Protein AF-A0AB35NG48-F1 (afdb_monomer)

pLDDT: mean 78.67, std 17.59, range [26.95, 98.5]

Secondary structure (DSSP, 8-state):
--HHHHTTS-SSHHHHHHHHHHHHHHHHHHHHHHHHHHHHH-GGGHHHHTSPPSSEEEEE-TTS-EEEEETTTTEESS-S-HHHHHHHHHHHHHHT----STT-EEEEE--TT-TTHHHHHHHH--SEEEEEES-HHHHHHHTTTS-HHHHHHHHHHHT-EEEEEEGGGTT-HHHHHHHHHHH-TT---EEEEESS--HHHHHHHHHHHHHS----------SSS-S------S-------HHHHHHHHHHHHHHHHH-HHHHHHHTT---SSEEEEEETTEEEEEETTS-EE-SSS-GGG------EEGGG-HHHHSPPPPGGGTTSHHHHHHHHHHHHHTTTTTS-----S--SEEEEE-SS-HHHHHHHHHT-SEEEEE---HHHHHHHHHH--GGG--SEEEEESSHHHHHHHHHHHHHHTS---SSEEEE-SS--HHHHHHHHHHHHHHHIIIIIS--HHHHHHHHHHHHHHTTTSEEEBS---SS---EEEE---TTHHHHHHHHHHTGGGSEEEEETTHHHHHHHTT---SEEE----STTHHHHHTTS-HHHHHTSEEEEETT--HHHHTTSSEEEEEEES--HHHHHHHHTBSS-PBPEESS--SSHHHHHHHHHHHTT-SEEEEES--SSBSSTT-SS-TTSTTB-TTS-BSS-THHHH---EEEEBTTSSEEEE-HHHHHHHHHHHHHHHT-TTSEEEE--SSB--TT-EE--GGG----S--HHHHHHHHHTTEEE--BSS-HHHHHHHHHHHHHHHHHHHHHHHHHTTTS-HHHHHHHHHHHHHTTTT-TT--HHHHHHHHHHHHHHHHHHHHHTT--HHHHHHHHHHHHHHHHHHHHHHH-

Sequence (855 aa):
MFESINYHVDLDTECQAEAEAAAAVAIVQRSTKNIRAITRQIPSLAEIIKQKPQRYEIVVNGNKTLNLCLKTAGAMLYGQNPEAEAASAVARFLDSKLLPHSNLVLVIIGIGLGYHLLPLLQKTLPRFVIFYEPEPDILVLSLQSAPWFELLTFCQAQGIQLFVQLGTSAKSVKADLDELKQAYPDAGPVYYFEHLHYPHLASELYQQEHSDNSKNCALTPQFLASAISQVNPRTISLSLSHNEQECFRKNLAWLAKNQSSLYQKLHSYQWQNWQLVIWQQHYAMQDKCEKVFSVSANKAHRGTIKQSSLTQDPVVFDFSLPEKLLNTAFATLFKNVKQLQLTIQTASEQNAHFVTERILLGSADYEACGKALENSEYLLVLEPDTDFLYASLFTVAWYQFKGDLYFCQQTAEVEQRITAQYQSGQLQLTDIFIDQPYYEKTLFSAYHLLLEIVQSCNGKSHYFEKQFASLNHYYQNISNATYLTNKQVSEQAPIFIVGNGPSLDLHIDYVVKHRKNLILISCGTALITLHRNGLTPDYHMELERGADTLFYLNKLPASYLKHLTLIGPADIHPAILAVFQKNLLVSVENTDVHQEFTSNFTNFSLLQLNYSYYTVTNFAVDLFLSIGVQKLYLIGVDFGFKNQNSHHARDSVYFQQDGSQLYDYEQTHGSAYVINANFGGECLTISSFDMARKLMGERIALSPAQQVFNCNDGAAITSSIPLRIPNITCTLSTTNAFKQDFLTLFVEANLTIKFEELTQQFKEKGQYCVKQLLSCLDENINAAPIYIASLQRQILNSTIASKLDHSYTLFDGSLRYFEMVSSRFYRCQAETQTNLALCQFWRTYLQHCLFRLSL

Mean predicted aligned error: 17.39 Å

Foldseek 3Di:
DAVQQCQFAAVPPVVRVVLCVVLVVLLVVQLVLLLVQCCVPPVVCNVLLPDAQDQWDWGQTHVSAIWIAGPVRRHTQDDNDRLVVLVVLLVVLPVQAPQDDQQEEEEEEACALNNNPQVNCVVNVHQEYEYAEQRSSRVSNNSRRHNNNVSVVVCVVSNRYYHYQYHPSNQAPVVVVVVVCVVPVPRDYYEYRYPEDDPNVVVNVVVVPVVDPDPRYDPPDDDDDDLFPPDPDDDFDDPQDPQLVVLLVLVLVLCVVAPVVVSVVQVPDDADAWAWTQDPNAIWIAGPVRTIRDLPPPPVNVPPDDLDWLLNPCCLLVPDAPPVCCPDLLNVLSVLLVVLVVVLVPFDQPDQQAFAAEEEEFQQHQVVVQSCLRRYQYYEYEAQDPNSVSSSSSRHNPSPRPHHYYYHNALVVVLVVCVVCLVVVVDLLLTYTYHYSTDDPRSVVSVVVVSVSSSVQQQSQQAQVNLVLLLVLLLVLQQPAWAFFLAAFPFAAEEEEEEFAQQLVVCLVVCVVCVVLGQYEYFQQVCQVQVVVVHQHAAYEYEDQDPCSVVVVVVDDLVRQQVHEYEYASSHHVVVVVSYVHYYHAHEDPDLSQVLQQVQFDPGGGDYFDLCDLTNSSVVLRVNVSNPHAEYEYHNLALFDADPPRGGHQRTPQADPVGDGVDPCPVPFHDWDWAAWQVGDITTHTPSSVVSLASSQVSLVVRLNHAYEYQGRHHHRHSHHHDHSVPDDRPRHPVVVRVVSNCVSIGRGDGNDDSVVLLVLALVLLLVLLVVLLVLCVVQLQPQQLVSLVVSVVSLVVQVPPSSHCNVSNHVSVSSNSNSSSVVCVSSVPDSVSRNVSSVSVSVSSVVSSVVSVD

Radius of gyration: 31.54 Å; Cα contacts (8 Å, |Δi|>4): 1431; chains: 1; bounding box: 67×64×89 Å

Solvent-accessible surface area (backbone atoms only — not comparable to full-atom values): 46190 Å² total; per-residue (Å²): 136,52,76,60,40,57,81,35,25,42,86,48,64,69,62,33,50,51,43,44,56,58,46,48,58,55,25,52,55,42,26,55,50,17,50,54,42,42,39,71,77,43,54,90,47,43,71,62,58,71,48,78,57,79,55,44,41,84,40,59,28,56,72,67,39,73,40,41,25,31,66,89,67,24,42,61,74,46,75,80,50,45,58,60,53,29,48,53,52,45,51,52,55,56,72,74,44,87,84,75,68,74,42,20,29,37,36,36,29,35,58,55,57,32,66,37,56,51,64,45,42,72,73,62,46,40,32,34,37,38,39,36,28,57,51,60,36,42,60,49,53,14,31,44,63,21,64,53,39,60,37,53,51,49,26,61,75,68,62,33,45,81,42,82,28,49,38,83,65,44,69,54,71,64,64,52,49,52,52,48,40,70,76,36,76,79,61,42,62,71,35,60,44,70,63,42,52,48,72,77,59,49,58,55,52,54,57,51,54,75,73,43,95,65,93,57,75,62,79,70,91,76,58,67,77,62,79,38,62,84,55,89,67,80,83,76,70,71,75,80,51,74,64,32,52,49,32,28,53,47,30,50,54,44,27,54,76,77,38,52,70,60,28,69,58,54,78,78,56,71,75,80,61,37,39,74,36,56,50,96,92,29,72,26,34,29,35,89,85,59,43,38,38,36,72,73,78,41,77,88,55,76,69,57,66,64,82,40,41,47,71,70,32,57,73,58,65,60,58,78,72,61,80,88,48,64,84,40,66,66,40,48,43,51,54,53,49,55,59,57,46,66,75,50,72,85,48,78,64,70,71,84,75,74,36,55,33,34,36,31,32,48,46,72,38,49,67,60,51,52,50,51,54,75,36,33,45,27,39,38,35,40,32,71,49,64,45,42,47,58,46,28,32,39,68,35,70,64,58,71,51,88,45,52,76,47,83,28,56,47,62,68,56,48,52,52,46,54,50,54,33,38,74,70,65,79,41,84,83,56,53,35,33,49,38,44,74,58,93,44,74,69,51,54,53,41,50,55,52,50,51,51,53,52,36,52,69,45,20,74,73,35,23,38,70,57,39,47,50,38,51,50,23,26,65,65,36,51,80,78,35,26,34,38,34,68,55,65,52,86,52,62,48,50,34,36,43,28,32,48,17,39,43,26,67,76,42,48,64,60,48,65,75,43,48,89,39,38,43,38,33,25,20,53,74,18,45,58,48,36,46,76,67,76,45,78,52,65,32,38,32,44,62,75,43,56,71,68,61,47,67,63,56,68,73,46,60,65,74,59,41,42,72,30,33,37,37,31,40,43,39,31,34,61,75,61,54,68,54,31,68,38,57,39,26,32,49,64,50,95,41,76,66,49,58,45,50,46,68,33,38,77,84,59,56,61,34,74,38,86,50,46,61,91,39,40,59,28,30,50,53,40,52,44,52,71,26,57,50,50,46,38,36,37,36,7,61,16,56,28,27,92,51,100,85,47,80,48,30,96,70,44,96,53,42,50,102,82,72,51,68,81,67,78,65,68,84,79,53,58,80,66,47,83,44,54,18,35,86,62,66,69,23,33,27,32,60,67,35,45,52,36,39,50,47,42,16,53,54,42,56,76,39,77,90,40,46,43,29,40,45,24,79,12,35,49,45,57,75,46,39,68,41,59,70,90,70,62,82,75,62,96,42,50,38,68,58,20,54,57,44,52,54,67,38,40,40,71,65,54,59,71,60,55,68,70,57,54,53,48,50,45,32,52,49,41,39,51,50,46,49,50,46,49,50,53,41,64,80,41,58,86,50,59,52,38,59,45,38,52,54,44,45,55,57,40,58,66,32,63,82,38,75,80,43,61,44,33,67,28,40,48,16,46,50,40,36,51,33,32,55,22,48,47,39,60,38,36,59,52,51,69,67,58,46,41,50,52,50,49,46,51,48,54,40,48,51,50,51,43,53,60,52,71,106

Structure (mmCIF, N/CA/C/O backbone):
data_AF-A0AB35NG48-F1
#
_entry.id   AF-A0AB35NG48-F1
#
loop_
_atom_site.group_PDB
_atom_site.id
_atom_site.type_symbol
_atom_site.label_atom_id
_atom_site.label_alt_id
_atom_site.label_comp_id
_atom_site.label_asym_id
_atom_site.label_entity_id
_atom_site.label_seq_id
_atom_site.pdbx_PDB_ins_code
_atom_site.Cartn_x
_atom_site.Cartn_y
_atom_site.Cartn_z
_atom_site.occupancy
_atom_site.B_iso_or_equiv
_atom_site.auth_seq_id
_atom_site.auth_comp_id
_atom_site.auth_asym_id
_atom_site.auth_atom_id
_atom_site.pdbx_PDB_model_num
ATOM 1 N N . MET A 1 1 ? 6.656 9.386 -18.856 1.00 34.03 1 MET A N 1
ATOM 2 C CA . MET A 1 1 ? 6.450 8.956 -20.295 1.00 34.03 1 MET A CA 1
ATOM 3 C C . MET A 1 1 ? 7.435 7.836 -20.658 1.00 34.03 1 MET A C 1
ATOM 5 O O . MET A 1 1 ? 8.620 7.894 -20.326 1.00 34.03 1 MET A O 1
ATOM 9 N N . PHE A 1 2 ? 7.109 6.580 -20.531 1.00 33.72 2 PHE A N 1
ATOM 10 C CA . PHE A 1 2 ? 7.674 5.232 -20.719 1.00 33.72 2 PHE A CA 1
ATOM 11 C C . PHE A 1 2 ? 8.684 5.204 -21.872 1.00 33.72 2 PHE A C 1
ATOM 13 O O . PHE A 1 2 ? 8.491 5.845 -22.907 1.00 33.72 2 PHE A O 1
ATOM 20 N N . GLU A 1 3 ? 10.046 5.027 -21.793 1.00 34.34 3 GLU A N 1
ATOM 21 C CA . GLU A 1 3 ? 11.240 4.977 -22.667 1.00 34.34 3 GLU A CA 1
ATOM 22 C C . GLU A 1 3 ? 11.044 4.000 -23.828 1.00 34.34 3 GLU A C 1
ATOM 24 O O . GLU A 1 3 ? 11.586 4.219 -24.913 1.00 34.34 3 GLU A O 1
ATOM 29 N N . SER A 1 4 ? 10.104 3.012 -23.892 1.00 36.25 4 SER A N 1
ATOM 30 C CA . SER A 1 4 ? 9.772 2.121 -25.029 1.00 36.25 4 SER A CA 1
ATOM 31 C C . SER A 1 4 ? 8.945 2.856 -26.092 1.00 36.25 4 SER A C 1
ATOM 33 O O . SER A 1 4 ? 9.070 2.555 -27.281 1.00 36.25 4 SER A O 1
ATOM 35 N N . ILE A 1 5 ? 8.256 3.905 -25.647 1.00 38.41 5 ILE A N 1
ATOM 36 C CA . ILE A 1 5 ? 7.453 4.701 -26.597 1.00 38.41 5 ILE A CA 1
ATOM 37 C C . ILE A 1 5 ? 8.367 5.655 -27.373 1.00 38.41 5 ILE A C 1
ATOM 39 O O . ILE A 1 5 ? 8.080 5.982 -28.527 1.00 38.41 5 ILE A O 1
ATOM 43 N N . ASN A 1 6 ? 9.588 6.000 -26.776 1.00 41.25 6 ASN A N 1
ATOM 44 C CA . ASN A 1 6 ? 10.527 6.982 -27.380 1.00 41.25 6 ASN A CA 1
ATOM 45 C C . ASN A 1 6 ? 11.225 6.399 -28.613 1.00 41.25 6 ASN A C 1
ATOM 47 O O . ASN A 1 6 ? 11.671 7.156 -29.476 1.00 41.25 6 ASN A O 1
ATOM 51 N N . TYR A 1 7 ? 11.191 5.038 -28.742 1.00 45.81 7 TYR A N 1
ATOM 52 C CA . TYR A 1 7 ? 11.782 4.404 -29.947 1.00 45.81 7 TYR A CA 1
ATOM 53 C C . TYR A 1 7 ? 10.730 4.239 -31.044 1.00 45.81 7 TYR A C 1
ATOM 55 O O . TYR A 1 7 ? 11.071 3.879 -32.174 1.00 45.81 7 TYR A O 1
ATOM 63 N N . HIS A 1 8 ? 9.534 4.623 -30.584 1.00 53.78 8 HIS A N 1
ATOM 64 C CA . HIS A 1 8 ? 8.448 4.397 -31.570 1.00 53.78 8 HIS A CA 1
ATOM 65 C C . HIS A 1 8 ? 7.807 5.728 -31.964 1.00 53.78 8 HIS A C 1
ATOM 67 O O . HIS A 1 8 ? 7.114 5.797 -32.982 1.00 53.78 8 HIS A O 1
ATOM 73 N N . VAL A 1 9 ? 8.267 6.815 -31.213 1.00 55.12 9 VAL A N 1
ATOM 74 C CA . VAL A 1 9 ? 7.672 8.137 -31.516 1.00 55.12 9 VAL A CA 1
ATOM 75 C C . VAL A 1 9 ? 8.799 9.049 -32.021 1.00 55.12 9 VAL A C 1
ATOM 77 O O . VAL A 1 9 ? 9.984 8.744 -31.866 1.00 55.12 9 VAL A O 1
ATOM 80 N N . ASP A 1 10 ? 8.474 10.022 -32.795 1.00 61.34 10 ASP A N 1
ATOM 81 C CA . ASP A 1 10 ? 9.476 10.927 -33.393 1.00 61.34 10 ASP A CA 1
ATOM 82 C C . ASP A 1 10 ? 10.226 11.704 -32.295 1.00 61.34 10 ASP A C 1
ATOM 84 O O . ASP A 1 10 ? 9.626 12.198 -31.338 1.00 61.34 10 ASP A O 1
ATOM 88 N N . LEU A 1 11 ? 11.589 11.603 -32.452 1.00 59.25 11 LEU A N 1
ATOM 89 C CA . LEU A 1 11 ? 12.441 12.192 -31.387 1.00 59.25 11 LEU A CA 1
ATOM 90 C C . LEU A 1 11 ? 12.395 13.718 -31.444 1.00 59.25 11 LEU A C 1
ATOM 92 O O . LEU A 1 11 ? 12.667 14.378 -30.439 1.00 59.25 11 LEU A O 1
ATOM 96 N N . ASP A 1 12 ? 11.899 14.213 -32.663 1.00 66.00 12 ASP A N 1
ATOM 97 C CA . ASP A 1 12 ? 11.606 15.657 -32.781 1.00 66.00 12 ASP A CA 1
ATOM 98 C C . ASP A 1 12 ? 10.183 15.979 -32.297 1.00 66.00 12 ASP A C 1
ATOM 100 O O . ASP A 1 12 ? 9.191 15.591 -32.918 1.00 66.00 12 ASP A O 1
ATOM 104 N N . THR A 1 13 ? 10.070 16.688 -31.173 1.00 62.53 13 THR A N 1
ATOM 105 C CA . THR A 1 13 ? 8.793 16.914 -30.450 1.00 62.53 13 THR A CA 1
ATOM 106 C C . THR A 1 13 ? 7.836 17.752 -31.309 1.00 62.53 13 THR A C 1
ATOM 108 O O . THR A 1 13 ? 6.624 17.529 -31.271 1.00 62.53 13 THR A O 1
ATOM 111 N N . GLU A 1 14 ? 8.385 18.637 -32.165 1.00 60.91 14 GLU A N 1
ATOM 112 C CA . GLU A 1 14 ? 7.507 19.428 -33.059 1.00 60.91 14 GLU A CA 1
ATOM 113 C C . GLU A 1 14 ? 6.965 18.570 -34.209 1.00 60.91 14 GLU A C 1
ATOM 115 O O . GLU A 1 14 ? 5.786 18.680 -34.551 1.00 60.91 14 GLU A O 1
ATOM 120 N N . CYS A 1 15 ? 7.809 17.745 -34.686 1.00 62.19 15 CYS A N 1
ATOM 121 C CA . CYS A 1 15 ? 7.383 16.818 -35.757 1.00 62.19 15 CYS A CA 1
ATOM 122 C C . CYS A 1 15 ? 6.410 15.764 -35.217 1.00 62.19 15 CYS A C 1
ATOM 124 O O . CYS A 1 15 ? 5.447 15.415 -35.901 1.00 62.19 15 CYS A O 1
ATOM 126 N N . GLN A 1 16 ? 6.582 15.375 -33.977 1.00 71.38 16 GLN A N 1
ATOM 127 C CA . GLN A 1 16 ? 5.674 14.381 -33.364 1.00 71.38 16 GLN A CA 1
ATOM 128 C C . GLN A 1 16 ? 4.328 15.033 -33.020 1.00 71.38 16 GLN A C 1
ATOM 130 O O . GLN A 1 16 ? 3.280 14.420 -33.231 1.00 71.38 16 GLN A O 1
ATOM 135 N N . ALA A 1 17 ? 4.379 16.213 -32.533 1.00 65.75 17 ALA A N 1
ATOM 136 C CA . ALA A 1 17 ? 3.122 16.933 -32.254 1.00 65.75 17 ALA A CA 1
ATOM 137 C C . ALA A 1 17 ? 2.326 17.184 -33.543 1.00 65.75 17 ALA A C 1
ATOM 139 O O . ALA A 1 17 ? 1.098 17.066 -33.537 1.00 65.75 17 ALA A O 1
ATOM 140 N N . GLU A 1 18 ? 3.039 17.487 -34.655 1.00 69.62 18 GLU A N 1
ATOM 141 C CA . GLU A 1 18 ? 2.347 17.676 -35.956 1.00 69.62 18 GLU A CA 1
ATOM 142 C C . GLU A 1 18 ? 1.750 16.356 -36.462 1.00 69.62 18 GLU A C 1
ATOM 144 O O . GLU A 1 18 ? 0.632 16.352 -36.982 1.00 69.62 18 GLU A O 1
ATOM 149 N N . ALA A 1 19 ? 2.463 15.321 -36.284 1.00 69.75 19 ALA A N 1
ATOM 150 C CA . ALA A 1 19 ? 1.959 13.987 -36.688 1.00 69.75 19 ALA A CA 1
ATOM 151 C C . ALA A 1 19 ? 0.761 13.568 -35.826 1.00 69.75 19 ALA A C 1
ATOM 153 O O . ALA A 1 19 ? -0.210 13.018 -36.353 1.00 69.75 19 ALA A O 1
ATOM 154 N N . GLU A 1 20 ? 0.792 13.880 -34.554 1.00 75.94 20 GLU A N 1
ATOM 155 C CA . GLU A 1 20 ? -0.345 13.518 -33.672 1.00 75.94 20 GLU A CA 1
ATOM 156 C C . GLU A 1 20 ? -1.564 14.387 -33.992 1.00 75.94 20 GLU A C 1
ATOM 158 O O . GLU A 1 20 ? -2.692 13.890 -33.967 1.00 75.94 20 GLU A O 1
ATOM 163 N N . ALA A 1 21 ? -1.231 15.672 -34.293 1.00 67.81 21 ALA A N 1
ATOM 164 C CA . ALA A 1 21 ? -2.353 16.567 -34.648 1.00 67.81 21 ALA A CA 1
ATOM 165 C C . ALA A 1 21 ? -3.007 16.130 -35.967 1.00 67.81 21 ALA A C 1
ATOM 167 O O . ALA A 1 21 ? -4.235 16.149 -36.076 1.00 67.81 21 ALA A O 1
ATOM 168 N N . ALA A 1 22 ? -2.172 15.694 -36.874 1.00 72.38 22 ALA A N 1
ATOM 169 C CA . ALA A 1 22 ? -2.724 15.219 -38.165 1.00 72.38 22 ALA A CA 1
ATOM 170 C C . ALA A 1 22 ? -3.496 13.908 -37.988 1.00 72.38 22 ALA A C 1
ATOM 172 O O . ALA A 1 22 ? -4.557 13.737 -38.593 1.00 72.38 22 ALA A O 1
ATOM 173 N N . ALA A 1 23 ? -3.052 13.037 -37.152 1.00 74.44 23 ALA A N 1
ATOM 174 C CA . ALA A 1 23 ? -3.715 11.731 -36.925 1.00 74.44 23 ALA A CA 1
ATOM 175 C C . ALA A 1 23 ? -4.996 11.908 -36.100 1.00 74.44 23 ALA A C 1
ATOM 177 O O . ALA A 1 23 ? -5.956 11.158 -36.288 1.00 74.44 23 ALA A O 1
ATOM 178 N N . ALA A 1 24 ? -5.058 12.922 -35.229 1.00 66.31 24 ALA A N 1
ATOM 179 C CA . ALA A 1 24 ? -6.213 13.126 -34.322 1.00 66.31 24 ALA A CA 1
ATOM 180 C C . ALA A 1 24 ? -7.484 13.417 -35.133 1.00 66.31 24 ALA A C 1
ATOM 182 O O . ALA A 1 24 ? -8.560 12.926 -34.782 1.00 66.31 24 ALA A O 1
ATOM 183 N N . VAL A 1 25 ? -7.286 14.187 -36.258 1.00 67.50 25 VAL A N 1
ATOM 184 C CA . VAL A 1 25 ? -8.478 14.517 -37.075 1.00 67.50 25 VAL A CA 1
ATOM 185 C C . VAL A 1 25 ? -9.011 13.248 -37.753 1.00 67.50 25 VAL A C 1
ATOM 187 O O . VAL A 1 25 ? -10.219 13.004 -37.729 1.00 67.50 25 VAL A O 1
ATOM 190 N N . ALA A 1 26 ? -8.092 12.434 -38.256 1.00 72.81 26 ALA A N 1
ATOM 191 C CA . ALA A 1 26 ? -8.500 11.179 -38.927 1.00 72.81 26 ALA A CA 1
ATOM 192 C C . ALA A 1 26 ? -9.053 10.166 -37.917 1.00 72.81 26 ALA A C 1
ATOM 194 O O . ALA A 1 26 ? -10.006 9.449 -38.228 1.00 72.81 26 ALA A O 1
ATOM 195 N N . ILE A 1 27 ? -8.576 10.220 -36.717 1.00 79.38 27 ILE A N 1
ATOM 196 C CA . ILE A 1 27 ? -9.029 9.263 -35.680 1.00 79.38 27 ILE A CA 1
ATOM 197 C C . ILE A 1 27 ? -10.461 9.615 -35.262 1.00 79.38 27 ILE A C 1
ATOM 199 O O . ILE A 1 27 ? -11.302 8.721 -35.146 1.00 79.38 27 ILE A O 1
ATOM 203 N N . VAL A 1 28 ? -10.693 10.903 -35.110 1.00 72.19 28 VAL A N 1
ATOM 204 C CA . VAL A 1 28 ? -12.036 11.313 -34.643 1.00 72.19 28 VAL A CA 1
ATOM 205 C C . VAL A 1 28 ? -13.072 11.004 -35.732 1.00 72.19 28 VAL A C 1
ATOM 207 O O . VAL A 1 28 ? -14.148 10.487 -35.422 1.00 72.19 28 VAL A O 1
ATOM 210 N N . GLN A 1 29 ? -12.703 11.324 -36.972 1.00 70.06 29 GLN A N 1
ATOM 211 C CA . GLN A 1 29 ? -13.673 11.065 -38.066 1.00 70.06 29 GLN A CA 1
ATOM 212 C C . GLN A 1 29 ? -13.945 9.565 -38.219 1.00 70.06 29 GLN A C 1
ATOM 214 O O . GLN A 1 29 ? -15.105 9.164 -38.334 1.00 70.06 29 GLN A O 1
ATOM 219 N N . ARG A 1 30 ? -12.892 8.853 -38.182 1.00 81.81 30 ARG A N 1
ATOM 220 C CA . ARG A 1 30 ? -13.044 7.387 -38.354 1.00 81.81 30 ARG A CA 1
ATOM 221 C C . ARG A 1 30 ? -13.764 6.770 -37.147 1.00 81.81 30 ARG A C 1
ATOM 223 O O . ARG A 1 30 ? -14.651 5.932 -37.327 1.00 81.81 30 ARG A O 1
ATOM 230 N N . SER A 1 31 ? -13.405 7.170 -35.977 1.00 81.69 31 SER A N 1
ATOM 231 C CA . SER A 1 31 ? -14.032 6.590 -34.761 1.00 81.69 31 SER A CA 1
ATOM 232 C C . SER A 1 31 ? -15.535 6.883 -34.733 1.00 81.69 31 SER A C 1
ATOM 234 O O . SER A 1 31 ? -16.324 6.000 -34.391 1.00 81.69 31 SER A O 1
ATOM 236 N N . THR A 1 32 ? -15.867 8.088 -35.076 1.00 74.31 32 THR A N 1
ATOM 237 C CA . THR A 1 32 ? -17.297 8.455 -35.059 1.00 74.31 32 THR A CA 1
ATOM 238 C C . THR A 1 32 ? -18.094 7.612 -36.062 1.00 74.31 32 THR A C 1
ATOM 240 O O . THR A 1 32 ? -19.155 7.090 -35.715 1.00 74.31 32 THR A O 1
ATOM 243 N N . LYS A 1 33 ? -17.502 7.495 -37.203 1.00 78.88 33 LYS A N 1
ATOM 244 C CA . LYS A 1 33 ? -18.167 6.683 -38.247 1.00 78.88 33 LYS A CA 1
ATOM 245 C C . LYS A 1 33 ? -18.236 5.204 -37.841 1.00 78.88 33 LYS A C 1
ATOM 247 O O . LYS A 1 33 ? -19.277 4.568 -38.020 1.00 78.88 33 LYS A O 1
ATOM 252 N N . ASN A 1 34 ? -17.219 4.684 -37.255 1.00 88.75 34 ASN A N 1
ATOM 253 C CA . ASN A 1 34 ? -17.179 3.253 -36.865 1.00 88.75 34 ASN A CA 1
ATOM 254 C C . ASN A 1 34 ? -18.115 2.981 -35.684 1.00 88.75 34 ASN A C 1
ATOM 256 O O . ASN A 1 34 ? -18.786 1.948 -35.662 1.00 88.75 34 ASN A O 1
ATOM 260 N N . ILE A 1 35 ? -18.149 3.886 -34.793 1.00 81.88 35 ILE A N 1
ATOM 261 C CA . ILE A 1 35 ? -19.001 3.661 -33.600 1.00 81.88 35 ILE A CA 1
ATOM 262 C C . ILE A 1 35 ? -20.471 3.632 -34.035 1.00 81.88 35 ILE A C 1
ATOM 264 O O . ILE A 1 35 ? -21.228 2.774 -33.574 1.00 81.88 35 ILE A O 1
ATOM 268 N N . ARG A 1 36 ? -20.793 4.525 -34.936 1.00 77.38 36 ARG A N 1
ATOM 269 C CA . ARG A 1 36 ? -22.198 4.502 -35.420 1.00 77.38 36 ARG A CA 1
ATOM 270 C C . ARG A 1 36 ? -22.513 3.189 -36.140 1.00 77.38 36 ARG A C 1
ATOM 272 O O . ARG A 1 36 ? -23.585 2.619 -35.928 1.00 77.38 36 ARG A O 1
ATOM 279 N N . ALA A 1 37 ? -21.570 2.759 -36.923 1.00 78.75 37 ALA A N 1
ATOM 280 C CA . ALA A 1 37 ? -21.803 1.533 -37.723 1.00 78.75 37 ALA A CA 1
ATOM 281 C C . ALA A 1 37 ? -21.886 0.298 -36.816 1.00 78.75 37 ALA A C 1
ATOM 283 O O . ALA A 1 37 ? -22.776 -0.536 -36.998 1.00 78.75 37 ALA A O 1
ATOM 284 N N . ILE A 1 38 ? -21.040 0.216 -35.808 1.00 84.56 38 ILE A N 1
ATOM 285 C CA . ILE A 1 38 ? -21.020 -0.993 -34.951 1.00 84.56 38 ILE A CA 1
ATOM 286 C C . ILE A 1 38 ? -22.252 -0.980 -34.043 1.00 84.56 38 ILE A C 1
ATOM 288 O O . ILE A 1 38 ? -22.834 -2.036 -33.784 1.00 84.56 38 ILE A O 1
ATOM 292 N N . THR A 1 39 ? -22.629 0.227 -33.560 1.00 81.06 39 THR A N 1
ATOM 293 C CA . THR A 1 39 ? -23.819 0.312 -32.689 1.00 81.06 39 THR A CA 1
ATOM 294 C C . THR A 1 39 ? -25.091 -0.070 -33.453 1.00 81.06 39 THR A C 1
ATOM 296 O O . THR A 1 39 ? -25.988 -0.690 -32.877 1.00 81.06 39 THR A O 1
ATOM 299 N N . ARG A 1 40 ? -25.088 0.182 -34.693 1.00 77.50 40 ARG A N 1
ATOM 300 C CA . ARG A 1 40 ? -26.289 -0.157 -35.497 1.00 77.50 40 ARG A CA 1
ATOM 301 C C . ARG A 1 40 ? -26.286 -1.637 -35.882 1.00 77.50 40 ARG A C 1
ATOM 303 O O . ARG A 1 40 ? -27.328 -2.291 -35.797 1.00 77.50 40 ARG A O 1
ATOM 310 N N . GLN A 1 41 ? -25.112 -2.162 -36.213 1.00 78.12 41 GLN A N 1
ATOM 311 C CA . GLN A 1 41 ? -25.093 -3.499 -36.858 1.00 78.12 41 GLN A CA 1
ATOM 312 C C . GLN A 1 41 ? -24.750 -4.576 -35.826 1.00 78.12 41 GLN A C 1
ATOM 314 O O . GLN A 1 41 ? -25.102 -5.742 -36.019 1.00 78.12 41 GLN A O 1
ATOM 319 N N . ILE A 1 42 ? -24.120 -4.175 -34.600 1.00 83.50 42 ILE A N 1
ATOM 320 C CA . ILE A 1 42 ? -23.864 -5.148 -33.514 1.00 83.50 42 ILE A CA 1
ATOM 321 C C . ILE A 1 42 ? -24.192 -4.453 -32.185 1.00 83.50 42 ILE A C 1
ATOM 323 O O . ILE A 1 42 ? -23.298 -4.089 -31.418 1.00 83.50 42 ILE A O 1
ATOM 327 N N . PRO A 1 43 ? -25.460 -4.237 -31.871 1.00 78.56 43 PRO A N 1
ATOM 328 C CA . PRO A 1 43 ? -25.900 -3.418 -30.727 1.00 78.56 43 PRO A CA 1
ATOM 329 C C . PRO A 1 43 ? -25.414 -3.996 -29.392 1.00 78.56 43 PRO A C 1
ATOM 331 O O . PRO A 1 43 ? -25.252 -3.244 -28.427 1.00 78.56 43 PRO A O 1
ATOM 334 N N . SER A 1 44 ? -25.154 -5.306 -29.393 1.00 81.88 44 SER A N 1
ATOM 335 C CA . SER A 1 44 ? -24.703 -5.929 -28.127 1.00 81.88 44 SER A CA 1
ATOM 336 C C . SER A 1 44 ? -23.338 -5.381 -27.691 1.00 81.88 44 SER A C 1
ATOM 338 O O . SER A 1 44 ? -22.981 -5.490 -26.516 1.00 81.88 44 SER A O 1
ATOM 340 N N . LEU A 1 45 ? -22.679 -4.618 -28.572 1.00 84.31 45 LEU A N 1
ATOM 341 C CA . LEU A 1 45 ? -21.336 -4.135 -28.194 1.00 84.31 45 LEU A CA 1
ATOM 342 C C . LEU A 1 45 ? -21.408 -2.649 -27.840 1.00 84.31 45 LEU A C 1
ATOM 344 O O . LEU A 1 45 ? -20.397 -2.056 -27.456 1.00 84.31 45 LEU A O 1
ATOM 348 N N . ALA A 1 46 ? -22.598 -2.054 -27.801 1.00 75.94 46 ALA A N 1
ATOM 349 C CA . ALA A 1 46 ? -22.774 -0.593 -27.647 1.00 75.94 46 ALA A CA 1
ATOM 350 C C . ALA A 1 46 ? -22.311 -0.155 -26.251 1.00 75.94 46 ALA A C 1
ATOM 352 O O . ALA A 1 46 ? -21.643 0.874 -26.122 1.00 75.94 46 ALA A O 1
ATOM 353 N N . GLU A 1 47 ? -22.593 -1.043 -25.231 1.00 78.31 47 GLU A N 1
ATOM 354 C CA . GLU A 1 47 ? -22.210 -0.654 -23.856 1.00 78.31 47 GLU A CA 1
ATOM 355 C C . GLU A 1 47 ? -20.695 -0.761 -23.652 1.00 78.31 47 GLU A C 1
ATOM 357 O O . GLU A 1 47 ? -20.108 0.080 -22.968 1.00 78.31 47 GLU A O 1
ATOM 362 N N . ILE A 1 48 ? -20.092 -1.651 -24.346 1.00 78.31 48 ILE A N 1
ATOM 363 C CA . ILE A 1 48 ? -18.633 -1.876 -24.198 1.00 78.31 48 ILE A CA 1
ATOM 364 C C . ILE A 1 48 ? -17.862 -0.769 -24.930 1.00 78.31 48 ILE A C 1
ATOM 366 O O . ILE A 1 48 ? -16.841 -0.297 -24.425 1.00 78.31 48 ILE A O 1
ATOM 370 N N . ILE A 1 49 ? -18.442 -0.271 -26.049 1.00 82.69 49 ILE A N 1
ATOM 371 C CA . ILE A 1 49 ? -17.738 0.738 -26.876 1.00 82.69 49 ILE A CA 1
ATOM 372 C C . ILE A 1 49 ? -17.817 2.099 -26.176 1.00 82.69 49 ILE A C 1
ATOM 374 O O . ILE A 1 49 ? -16.981 2.970 -26.430 1.00 82.69 49 ILE A O 1
ATOM 378 N N . LYS A 1 50 ? -18.773 2.215 -25.170 1.00 77.44 50 LYS A N 1
ATOM 379 C CA . LYS A 1 50 ? -18.901 3.504 -24.454 1.00 77.44 50 LYS A CA 1
ATOM 380 C C . LYS A 1 50 ? -17.896 3.579 -23.302 1.00 77.44 50 LYS A C 1
ATOM 382 O O . LYS A 1 50 ? -17.611 4.673 -22.809 1.00 77.44 50 LYS A O 1
ATOM 387 N N . GLN A 1 51 ? -17.250 2.425 -23.111 1.00 77.44 51 GLN A N 1
ATOM 388 C CA . GLN A 1 51 ? -16.306 2.394 -21.981 1.00 77.44 51 GLN A CA 1
ATOM 389 C C . GLN A 1 51 ? -14.950 2.969 -22.421 1.00 77.44 51 GLN A C 1
ATOM 391 O O . GLN A 1 51 ? -14.511 2.776 -23.557 1.00 77.44 51 GLN A O 1
ATOM 396 N N . LYS A 1 52 ? -14.374 3.709 -21.563 1.00 79.94 52 LYS A N 1
ATOM 397 C CA . LYS A 1 52 ? -13.043 4.271 -21.884 1.00 79.94 52 LYS A CA 1
ATOM 398 C C . LYS A 1 52 ? -11.948 3.215 -21.654 1.00 79.94 52 LYS A C 1
ATOM 400 O O . LYS A 1 52 ? -11.964 2.483 -20.663 1.00 79.94 52 LYS A O 1
ATOM 405 N N . PRO A 1 53 ? -11.042 3.111 -22.836 1.00 81.62 53 PRO A N 1
ATOM 406 C CA . PRO A 1 53 ? -9.986 2.103 -22.702 1.00 81.62 53 PRO A CA 1
ATOM 407 C C . PRO A 1 53 ? -9.106 2.353 -21.464 1.00 81.62 53 PRO A C 1
ATOM 409 O O . PRO A 1 53 ? -8.703 3.486 -21.191 1.00 81.62 53 PRO A O 1
ATOM 412 N N . GLN A 1 54 ? -8.820 1.277 -20.672 1.00 78.69 54 GLN A N 1
ATOM 413 C CA . GLN A 1 54 ? -8.098 1.444 -19.386 1.00 78.69 54 GLN A CA 1
ATOM 414 C C . GLN A 1 54 ? -6.671 0.900 -19.491 1.00 78.69 54 GLN A C 1
ATOM 416 O O . GLN A 1 54 ? -5.751 1.484 -18.914 1.00 78.69 54 GLN A O 1
ATOM 421 N N . ARG A 1 55 ? -6.418 -0.040 -20.347 1.00 75.62 55 ARG A N 1
ATOM 422 C CA . ARG A 1 55 ? -5.129 -0.773 -20.350 1.00 75.62 55 ARG A CA 1
ATOM 423 C C . ARG A 1 55 ? -4.288 -0.338 -21.554 1.00 75.62 55 ARG A C 1
ATOM 425 O O . ARG A 1 55 ? -3.059 -0.308 -21.463 1.00 75.62 55 ARG A O 1
ATOM 432 N N . TYR A 1 56 ? -4.937 0.042 -22.616 1.00 83.00 56 TYR A N 1
ATOM 433 C CA . TYR A 1 56 ? -4.164 0.385 -23.824 1.00 83.00 56 TYR A CA 1
ATOM 434 C C . TYR A 1 56 ? -4.554 1.795 -24.283 1.00 83.00 56 TYR A C 1
ATOM 436 O O . TYR A 1 56 ? -5.636 2.294 -23.963 1.00 83.00 56 TYR A O 1
ATOM 444 N N . GLU A 1 57 ? -3.543 2.397 -24.917 1.00 88.06 57 GLU A N 1
ATOM 445 C CA . GLU A 1 57 ? -3.886 3.668 -25.596 1.00 88.06 57 GLU A CA 1
ATOM 446 C C . GLU A 1 57 ? -3.274 3.702 -27.002 1.00 88.06 57 GLU A C 1
ATOM 448 O O . GLU A 1 57 ? -2.325 2.975 -27.303 1.00 88.06 57 GLU A O 1
ATOM 453 N N . ILE A 1 58 ? -3.921 4.667 -27.815 1.00 87.56 58 ILE A N 1
ATOM 454 C CA . ILE A 1 58 ? -3.405 4.784 -29.195 1.00 87.56 58 ILE A CA 1
ATOM 455 C C . ILE A 1 58 ? -2.267 5.819 -29.206 1.00 87.56 58 ILE A C 1
ATOM 457 O O . ILE A 1 58 ? -2.336 6.852 -28.534 1.00 87.56 58 ILE A O 1
ATOM 461 N N . VAL A 1 59 ? -1.185 5.330 -29.860 1.00 84.81 59 VAL A N 1
ATOM 462 C CA . VAL A 1 59 ? -0.067 6.286 -30.026 1.00 84.81 59 VAL A CA 1
ATOM 463 C C . VAL A 1 59 ? 0.324 6.355 -31.507 1.00 84.81 59 VAL A C 1
ATOM 465 O O . VAL A 1 59 ? 0.090 5.418 -32.273 1.00 84.81 59 VAL A O 1
ATOM 468 N N . VAL A 1 60 ? 0.895 7.621 -31.895 1.00 82.38 60 VAL A N 1
ATOM 469 C CA . VAL A 1 60 ? 1.425 7.771 -33.271 1.00 82.38 60 VAL A CA 1
ATOM 470 C C . VAL A 1 60 ? 2.949 7.576 -33.232 1.00 82.38 60 VAL A C 1
ATOM 472 O O . VAL A 1 60 ? 3.662 8.251 -32.485 1.00 82.38 60 VAL A O 1
ATOM 475 N N . ASN A 1 61 ? 3.366 6.520 -34.018 1.00 78.31 61 ASN A N 1
ATOM 476 C CA . ASN A 1 61 ? 4.809 6.234 -33.940 1.00 78.31 61 ASN A CA 1
ATOM 477 C C . ASN A 1 61 ? 5.608 7.144 -34.887 1.00 78.31 61 ASN A C 1
ATOM 479 O O . ASN A 1 61 ? 5.047 8.033 -35.529 1.00 78.31 61 ASN A O 1
ATOM 483 N N . GLY A 1 62 ? 6.963 7.057 -34.936 1.00 70.56 62 GLY A N 1
ATOM 484 C CA . GLY A 1 62 ? 7.889 7.942 -35.671 1.00 70.56 62 GLY A CA 1
ATOM 485 C C . GLY A 1 62 ? 7.642 7.886 -37.175 1.00 70.56 62 GLY A C 1
ATOM 486 O O . GLY A 1 62 ? 8.041 8.807 -37.892 1.00 70.56 62 GLY A O 1
ATOM 487 N N . ASN A 1 63 ? 6.930 6.892 -37.635 1.00 77.81 63 ASN A N 1
ATOM 488 C CA . ASN A 1 63 ? 6.576 6.798 -39.073 1.00 77.81 63 ASN A CA 1
ATOM 489 C C . ASN A 1 63 ? 5.191 7.383 -39.352 1.00 77.81 63 ASN A C 1
ATOM 491 O O . ASN A 1 63 ? 4.638 7.174 -40.433 1.00 77.81 63 ASN A O 1
ATOM 495 N N . LYS A 1 64 ? 4.672 8.055 -38.409 1.00 82.69 64 LYS A N 1
ATOM 496 C CA . LYS A 1 64 ? 3.364 8.740 -38.517 1.00 82.69 64 LYS A CA 1
ATOM 497 C C . LYS A 1 64 ? 2.224 7.741 -38.713 1.00 82.69 64 LYS A C 1
ATOM 499 O O . LYS A 1 64 ? 1.261 8.024 -39.430 1.00 82.69 64 LYS A O 1
ATOM 504 N N . THR A 1 65 ? 2.410 6.542 -38.162 1.00 84.00 65 THR A N 1
ATOM 505 C CA . THR A 1 65 ? 1.314 5.545 -38.198 1.00 84.00 65 THR A CA 1
ATOM 506 C C . THR A 1 65 ? 0.851 5.256 -36.766 1.00 84.00 65 THR A C 1
ATOM 508 O O . THR A 1 65 ? 1.578 5.497 -35.799 1.00 84.00 65 THR A O 1
ATOM 511 N N . LEU A 1 66 ? -0.442 4.700 -36.653 1.00 87.88 66 LEU A N 1
ATOM 512 C CA . LEU A 1 66 ? -1.002 4.414 -35.311 1.00 87.88 66 LEU A CA 1
ATOM 513 C C . LEU A 1 66 ? -0.431 3.103 -34.761 1.00 87.88 66 LEU A C 1
ATOM 515 O O . LEU A 1 66 ? -0.117 2.179 -35.515 1.00 87.88 66 LEU A O 1
ATOM 519 N N . ASN A 1 67 ? -0.360 3.126 -33.398 1.00 88.06 67 ASN A N 1
ATOM 520 C CA . ASN A 1 67 ? 0.064 1.912 -32.666 1.00 88.06 67 ASN A CA 1
ATOM 521 C C . ASN A 1 67 ? -0.672 1.846 -31.321 1.00 88.06 67 ASN A C 1
ATOM 523 O O . ASN A 1 67 ? -1.350 2.794 -30.921 1.00 88.06 67 ASN A O 1
ATOM 527 N N . LEU A 1 68 ? -0.547 0.646 -30.687 1.00 82.62 68 LEU A N 1
ATOM 528 C CA . LEU A 1 68 ? -1.191 0.508 -29.370 1.00 82.62 68 LEU A CA 1
ATOM 529 C C . LEU A 1 68 ? -0.111 0.386 -28.293 1.00 82.62 68 LEU A C 1
ATOM 531 O O . LEU A 1 68 ? 0.843 -0.384 -28.427 1.00 82.62 68 LEU A O 1
ATOM 535 N N . CYS A 1 69 ? -0.440 1.194 -27.316 1.00 79.81 69 CYS A N 1
ATOM 536 C CA . CYS A 1 69 ? 0.577 1.225 -26.250 1.00 79.81 69 CYS A CA 1
ATOM 537 C C . CYS A 1 69 ? -0.069 0.764 -24.938 1.00 79.81 69 CYS A C 1
ATOM 539 O O . CYS A 1 69 ? -1.164 1.199 -24.577 1.00 79.81 69 CYS A O 1
ATOM 541 N N . LEU A 1 70 ? 0.590 -0.159 -24.417 1.00 71.00 70 LEU A N 1
ATOM 542 C CA . LEU A 1 70 ? 0.139 -0.583 -23.083 1.00 71.00 70 LEU A CA 1
ATOM 543 C C . LEU A 1 70 ? 0.528 0.490 -22.052 1.00 71.00 70 LEU A C 1
ATOM 545 O O . LEU A 1 70 ? 1.707 0.804 -21.872 1.00 71.00 70 LEU A O 1
ATOM 549 N N . LYS A 1 71 ? -0.523 1.036 -21.376 1.00 70.50 71 LYS A N 1
ATOM 550 C CA . LYS A 1 71 ? -0.350 2.260 -20.561 1.00 70.50 71 LYS A CA 1
ATOM 551 C C . LYS A 1 71 ? 0.580 1.989 -19.374 1.00 70.50 71 LYS A C 1
ATOM 553 O O . LYS A 1 71 ? 1.386 2.852 -19.020 1.00 70.50 71 LYS A O 1
ATOM 558 N N . THR A 1 72 ? 0.556 0.734 -18.974 1.00 46.81 72 THR A N 1
ATOM 559 C CA . THR A 1 72 ? 1.291 0.424 -17.727 1.00 46.81 72 THR A CA 1
ATOM 560 C C . THR A 1 72 ? 2.770 0.151 -18.024 1.00 46.81 72 THR A C 1
ATOM 562 O O . THR A 1 72 ? 3.627 0.471 -17.198 1.00 46.81 72 THR A O 1
ATOM 565 N N . ALA A 1 73 ? 3.026 -0.232 -19.287 1.00 47.66 73 ALA A N 1
ATOM 566 C CA . ALA A 1 73 ? 4.401 -0.701 -19.581 1.00 47.66 73 ALA A CA 1
ATOM 567 C C . ALA A 1 73 ? 5.019 0.173 -20.676 1.00 47.66 73 ALA A C 1
ATOM 569 O O . ALA A 1 73 ? 6.229 0.105 -20.908 1.00 47.66 73 ALA A O 1
ATOM 570 N N . GLY A 1 74 ? 4.216 1.030 -21.252 1.00 51.81 74 GLY A N 1
ATOM 571 C CA . GLY A 1 74 ? 4.700 1.802 -22.417 1.00 51.81 74 GLY A CA 1
ATOM 572 C C . GLY A 1 74 ? 5.155 0.909 -23.575 1.00 51.81 74 GLY A C 1
ATOM 573 O O . GLY A 1 74 ? 5.915 1.362 -24.433 1.00 51.81 74 GLY A O 1
ATOM 574 N N . ALA A 1 75 ? 4.747 -0.355 -23.489 1.00 59.12 75 ALA A N 1
ATOM 575 C CA . ALA A 1 75 ? 5.109 -1.322 -24.550 1.00 59.12 75 ALA A CA 1
ATOM 576 C C . ALA A 1 75 ? 4.146 -1.177 -25.742 1.00 59.12 75 ALA A C 1
ATOM 578 O O . ALA A 1 75 ? 2.941 -0.980 -25.571 1.00 59.12 75 ALA A O 1
ATOM 579 N N . MET A 1 76 ? 4.882 -1.270 -26.982 1.00 69.12 76 MET A N 1
ATOM 580 C CA . MET A 1 76 ? 4.046 -1.134 -28.197 1.00 69.12 76 MET A CA 1
ATOM 581 C C . MET A 1 76 ? 3.632 -2.532 -28.692 1.00 69.12 76 MET A C 1
ATOM 583 O O . MET A 1 76 ? 4.412 -3.485 -28.634 1.00 69.12 76 MET A O 1
ATOM 587 N N . LEU A 1 77 ? 2.370 -2.443 -28.989 1.00 69.06 77 LEU A N 1
ATOM 588 C CA . LEU A 1 77 ? 1.824 -3.727 -29.472 1.00 69.06 77 LEU A CA 1
ATOM 589 C C . LEU A 1 77 ? 2.391 -4.088 -30.848 1.00 69.06 77 LEU A C 1
ATOM 591 O O . LEU A 1 77 ? 2.597 -5.270 -31.135 1.00 69.06 77 LEU A O 1
ATOM 595 N N . TYR A 1 78 ? 2.686 -3.088 -31.664 1.00 72.62 78 TYR A N 1
ATOM 596 C CA . TYR A 1 78 ? 3.216 -3.355 -33.018 1.00 72.62 78 TYR A CA 1
ATOM 597 C C . TYR A 1 78 ? 4.609 -2.731 -33.145 1.00 72.62 78 TYR A C 1
ATOM 599 O O . TYR A 1 78 ? 5.032 -1.940 -32.298 1.00 72.62 78 TYR A O 1
ATOM 607 N N . GLY A 1 79 ? 5.337 -3.267 -34.133 1.00 69.69 79 GLY A N 1
ATOM 608 C CA . GLY A 1 79 ? 6.632 -2.646 -34.516 1.00 69.69 79 GLY A CA 1
ATOM 609 C C . GLY A 1 79 ? 6.436 -1.281 -35.191 1.00 69.69 79 GLY A C 1
ATOM 610 O O . GLY A 1 79 ? 5.479 -0.556 -34.911 1.00 69.69 79 GLY A O 1
ATOM 611 N N . GLN A 1 80 ? 7.234 -0.780 -36.121 1.00 71.25 80 GLN A N 1
ATOM 612 C CA . GLN A 1 80 ? 7.254 0.611 -36.630 1.00 71.25 80 GLN A CA 1
ATOM 613 C C . GLN A 1 80 ? 6.216 0.788 -37.748 1.00 71.25 80 GLN A C 1
ATOM 615 O O . GLN A 1 80 ? 5.749 1.904 -37.983 1.00 71.25 80 GLN A O 1
ATOM 620 N N . ASN A 1 81 ? 5.781 -0.404 -38.327 1.00 79.75 81 ASN A N 1
ATOM 621 C CA . ASN A 1 81 ? 4.776 -0.275 -39.406 1.00 79.75 81 ASN A CA 1
ATOM 622 C C . ASN A 1 81 ? 3.685 -1.341 -39.230 1.00 79.75 81 ASN A C 1
ATOM 624 O O . ASN A 1 81 ? 3.767 -2.432 -39.796 1.00 79.75 81 ASN A O 1
ATOM 628 N N . PRO A 1 82 ? 2.713 -1.005 -38.433 1.00 83.69 82 PRO A N 1
ATOM 629 C CA . PRO A 1 82 ? 1.652 -1.968 -38.098 1.00 83.69 82 PRO A CA 1
ATOM 630 C C . PRO A 1 82 ? 0.856 -2.397 -39.337 1.00 83.69 82 PRO A C 1
ATOM 632 O O . PRO A 1 82 ? 0.477 -3.567 -39.441 1.00 83.69 82 PRO A O 1
ATOM 635 N N . GLU A 1 83 ? 0.632 -1.563 -40.301 1.00 83.69 83 GLU A N 1
ATOM 636 C CA . GLU A 1 83 ? -0.149 -1.927 -41.512 1.00 83.69 83 GLU A CA 1
ATOM 637 C C . GLU A 1 83 ? 0.612 -2.946 -42.363 1.00 83.69 83 GLU A C 1
ATOM 639 O O . GLU A 1 83 ? 0.006 -3.892 -42.869 1.00 83.69 83 GLU A O 1
ATOM 644 N N . ALA A 1 84 ? 1.947 -2.643 -42.535 1.00 78.25 84 ALA A N 1
ATOM 645 C CA . ALA A 1 84 ? 2.740 -3.608 -43.332 1.00 78.25 84 ALA A CA 1
ATOM 646 C C . ALA A 1 84 ? 2.805 -4.977 -42.637 1.00 78.25 84 ALA A C 1
ATOM 648 O O . ALA A 1 84 ? 2.750 -6.009 -43.310 1.00 78.25 84 ALA A O 1
ATOM 649 N N . GLU A 1 85 ? 2.911 -4.928 -41.321 1.00 76.25 85 GLU A N 1
ATOM 650 C CA . GLU A 1 85 ? 2.942 -6.203 -40.563 1.00 76.25 85 GLU A CA 1
ATOM 651 C C . GLU A 1 85 ? 1.634 -6.983 -40.728 1.00 76.25 85 GLU A C 1
ATOM 653 O O . GLU A 1 85 ? 1.667 -8.206 -40.883 1.00 76.25 85 GLU A O 1
ATOM 658 N N . ALA A 1 86 ? 0.575 -6.215 -40.666 1.00 80.75 86 ALA A N 1
ATOM 659 C CA . ALA A 1 86 ? -0.731 -6.890 -40.861 1.00 80.75 86 ALA A CA 1
ATOM 660 C C . ALA A 1 86 ? -0.865 -7.435 -42.288 1.00 80.75 86 ALA A C 1
ATOM 662 O O . ALA A 1 86 ? -1.352 -8.553 -42.473 1.00 80.75 86 ALA A O 1
ATOM 663 N N . ALA A 1 87 ? -0.389 -6.695 -43.229 1.00 80.12 87 ALA A N 1
ATOM 664 C CA . ALA A 1 87 ? -0.491 -7.155 -44.633 1.00 80.12 87 ALA A CA 1
ATOM 665 C C . ALA A 1 87 ? 0.358 -8.415 -44.849 1.00 80.12 87 ALA A C 1
ATOM 667 O O . ALA A 1 87 ? -0.072 -9.331 -45.554 1.00 80.12 87 ALA A O 1
ATOM 668 N N . SER A 1 88 ? 1.561 -8.386 -44.272 1.00 77.88 88 SER A N 1
ATOM 669 C CA . SER A 1 88 ? 2.437 -9.566 -44.405 1.00 77.88 88 SER A CA 1
ATOM 670 C C . SER A 1 88 ? 1.797 -10.806 -43.764 1.00 77.88 88 SER A C 1
ATOM 672 O O . SER A 1 88 ? 1.899 -11.902 -44.320 1.00 77.88 88 SER A O 1
ATOM 674 N N . ALA A 1 89 ? 1.136 -10.587 -42.640 1.00 75.19 89 ALA A N 1
ATOM 675 C CA . ALA A 1 89 ? 0.452 -11.727 -41.980 1.00 75.19 89 ALA A CA 1
ATOM 676 C C . ALA A 1 89 ? -0.678 -12.279 -42.857 1.00 75.19 89 ALA A C 1
ATOM 678 O O . ALA A 1 89 ? -0.844 -13.498 -42.946 1.00 75.19 89 ALA A O 1
ATOM 679 N N . VAL A 1 90 ? -1.369 -11.405 -43.515 1.00 80.56 90 VAL A N 1
ATOM 680 C CA . VAL A 1 90 ? -2.473 -11.871 -44.389 1.00 80.56 90 VAL A CA 1
ATOM 681 C C . VAL A 1 90 ? -1.887 -12.628 -45.587 1.00 80.56 90 VAL A C 1
ATOM 683 O O . VAL A 1 90 ? -2.397 -13.692 -45.947 1.00 80.56 90 VAL A O 1
ATOM 686 N N . ALA A 1 91 ? -0.824 -12.098 -46.154 1.00 79.31 91 ALA A N 1
ATOM 687 C CA . ALA A 1 91 ? -0.220 -12.752 -47.334 1.00 79.31 91 ALA A CA 1
ATOM 688 C C . ALA A 1 91 ? 0.277 -14.159 -46.978 1.00 79.31 91 ALA A C 1
ATOM 690 O O . ALA A 1 91 ? 0.080 -15.094 -47.758 1.00 79.31 91 ALA A O 1
ATOM 691 N N . ARG A 1 92 ? 0.879 -14.248 -45.825 1.00 76.19 92 ARG A N 1
ATOM 692 C CA . ARG A 1 92 ? 1.389 -15.572 -45.398 1.00 76.19 92 ARG A CA 1
ATOM 693 C C . ARG A 1 92 ? 0.242 -16.567 -45.199 1.00 76.19 92 ARG A C 1
ATOM 695 O O . ARG A 1 92 ? 0.381 -17.738 -45.557 1.00 76.19 92 ARG A O 1
ATOM 702 N N . PHE A 1 93 ? -0.763 -16.035 -44.627 1.00 78.38 93 PHE A N 1
ATOM 703 C CA . PHE A 1 93 ? -1.941 -16.904 -44.406 1.00 78.38 93 PHE A CA 1
ATOM 704 C C . PHE A 1 93 ? -2.531 -17.379 -45.742 1.00 78.38 93 PHE A C 1
ATOM 706 O O . PHE A 1 93 ? -2.850 -18.561 -45.884 1.00 78.38 93 PHE A O 1
ATOM 713 N N . LEU A 1 94 ? -2.556 -16.555 -46.718 1.00 79.00 94 LEU A N 1
ATOM 714 C CA . LEU A 1 94 ? -3.193 -16.926 -48.004 1.00 79.00 94 LEU A CA 1
ATOM 715 C C . LEU A 1 94 ? -2.274 -17.845 -48.806 1.00 79.00 94 LEU A C 1
ATOM 717 O O . LEU A 1 94 ? -2.761 -18.683 -49.568 1.00 79.00 94 LEU A O 1
ATOM 721 N N . ASP A 1 95 ? -0.913 -17.688 -48.592 1.00 72.81 95 ASP A N 1
ATOM 722 C CA . ASP A 1 95 ? 0.052 -18.509 -49.353 1.00 72.81 95 ASP A CA 1
ATOM 723 C C . ASP A 1 95 ? 0.081 -19.944 -48.815 1.00 72.81 95 ASP A C 1
ATOM 725 O O . ASP A 1 95 ? 0.372 -20.874 -49.570 1.00 72.81 95 ASP A O 1
ATOM 729 N N . SER A 1 96 ? -0.298 -20.121 -47.636 1.00 58.53 96 SER A N 1
ATOM 730 C CA . SER A 1 96 ? -0.141 -21.425 -46.954 1.00 58.53 96 SER A CA 1
ATOM 731 C C . SER A 1 96 ? -1.419 -22.257 -47.070 1.00 58.53 96 SER A C 1
ATOM 733 O O . SER A 1 96 ? -1.391 -23.462 -46.814 1.00 58.53 96 SER A O 1
ATOM 735 N N . LYS A 1 97 ? -2.445 -21.611 -47.875 1.00 62.97 97 LYS A N 1
ATOM 736 C CA . LYS A 1 97 ? -3.685 -22.418 -47.793 1.00 62.97 97 LYS A CA 1
ATOM 737 C C . LYS A 1 97 ? -4.411 -22.366 -49.138 1.00 62.97 97 LYS A C 1
ATOM 739 O O . LYS A 1 97 ? -4.319 -21.384 -49.878 1.00 62.97 97 LYS A O 1
ATOM 744 N N . LEU A 1 98 ? -4.850 -23.501 -49.687 1.00 60.38 98 LEU A N 1
ATOM 745 C CA . LEU A 1 98 ? -5.840 -23.463 -50.793 1.00 60.38 98 LEU A CA 1
ATOM 746 C C . LEU A 1 98 ? -7.247 -23.208 -50.242 1.00 60.38 98 LEU A C 1
ATOM 748 O O . LEU A 1 98 ? -7.745 -23.947 -49.389 1.00 60.38 98 LEU A O 1
ATOM 752 N N . LEU A 1 99 ? -7.639 -21.906 -50.258 1.00 63.81 99 LEU A N 1
ATOM 753 C CA . LEU A 1 99 ? -8.916 -21.658 -49.545 1.00 63.81 99 LEU A CA 1
ATOM 754 C C . LEU A 1 99 ? -10.096 -22.055 -50.438 1.00 63.81 99 LEU A C 1
ATOM 756 O O . LEU A 1 99 ? -10.235 -21.575 -51.565 1.00 63.81 99 LEU A O 1
ATOM 760 N N . PRO A 1 100 ? -10.780 -23.255 -50.156 1.00 55.31 100 PRO A N 1
ATOM 761 C CA . PRO A 1 100 ? -11.907 -23.702 -50.996 1.00 55.31 100 PRO A CA 1
ATOM 762 C C . PRO A 1 100 ? -13.236 -23.085 -50.535 1.00 55.31 100 PRO A C 1
ATOM 764 O O . PRO A 1 100 ? -13.344 -22.572 -49.418 1.00 55.31 100 PRO A O 1
ATOM 767 N N . HIS A 1 101 ? -14.049 -22.415 -51.345 1.00 56.50 101 HIS A N 1
ATOM 768 C CA . HIS A 1 101 ? -15.484 -22.311 -51.669 1.00 56.50 101 HIS A CA 1
ATOM 769 C C . HIS A 1 101 ? -16.188 -21.377 -50.677 1.00 56.50 101 HIS A C 1
ATOM 771 O O . HIS A 1 101 ? -15.687 -21.123 -49.579 1.00 56.50 101 HIS A O 1
ATOM 777 N N . SER A 1 102 ? -17.381 -20.752 -50.920 1.00 60.00 102 SER A N 1
ATOM 778 C CA . SER A 1 102 ? -18.379 -19.730 -50.559 1.00 60.00 102 SER A CA 1
ATOM 779 C C . SER A 1 102 ? -18.984 -19.997 -49.176 1.00 60.00 102 SER A C 1
ATOM 781 O O . SER A 1 102 ? -19.452 -19.064 -48.520 1.00 60.00 102 SER A O 1
ATOM 783 N N . ASN A 1 103 ? -18.525 -21.295 -48.343 1.00 75.44 103 ASN A N 1
ATOM 784 C CA . ASN A 1 103 ? -19.199 -21.524 -47.042 1.00 75.44 103 ASN A CA 1
ATOM 785 C C . ASN A 1 103 ? -18.157 -21.725 -45.934 1.00 75.44 103 ASN A C 1
ATOM 787 O O . ASN A 1 103 ? -18.433 -22.393 -44.936 1.00 75.44 103 ASN A O 1
ATOM 7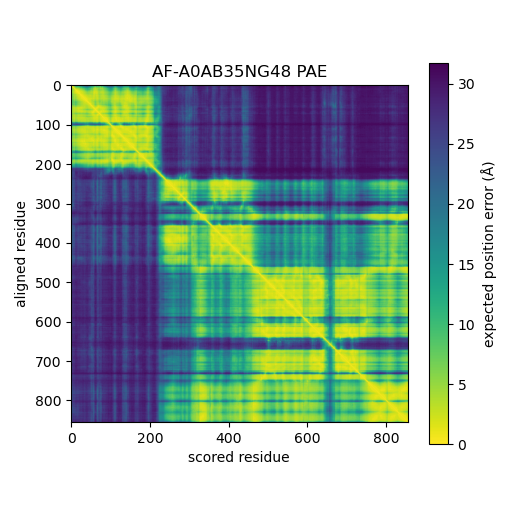91 N N . LEU A 1 104 ? -17.049 -21.097 -46.009 1.00 85.50 104 LEU A N 1
ATOM 792 C CA . LEU A 1 104 ? -15.937 -21.244 -45.042 1.00 85.50 104 LEU A CA 1
ATOM 793 C C . LEU A 1 104 ? -16.202 -20.402 -43.786 1.00 85.50 104 LEU A C 1
ATOM 795 O O . LEU A 1 104 ? -16.896 -19.384 -43.836 1.00 85.50 104 LEU A O 1
ATOM 799 N N . VAL A 1 105 ? -15.685 -21.022 -42.619 1.00 87.50 105 VAL A N 1
ATOM 800 C CA . VAL A 1 105 ? -15.730 -20.319 -41.321 1.00 87.50 105 VAL A CA 1
ATOM 801 C C . VAL A 1 105 ? -14.309 -19.836 -40.991 1.00 87.50 105 VAL A C 1
ATOM 803 O O . VAL A 1 105 ? -13.364 -20.625 -40.926 1.00 87.50 105 VAL A O 1
ATOM 806 N N . LEU A 1 106 ? -14.269 -18.494 -40.756 1.00 89.75 106 LEU A N 1
ATOM 807 C CA . LEU A 1 106 ? -12.941 -17.928 -40.449 1.00 89.75 106 LEU A CA 1
ATOM 808 C C . LEU A 1 106 ? -12.932 -17.448 -38.992 1.00 89.75 106 LEU A C 1
ATOM 810 O O . LEU A 1 106 ? -13.750 -16.618 -38.588 1.00 89.75 106 LEU A O 1
ATOM 814 N N . VAL A 1 107 ? -11.913 -18.062 -38.259 1.00 88.94 107 VAL A N 1
ATOM 815 C CA . VAL A 1 107 ? -11.763 -17.658 -36.851 1.00 88.94 107 VAL A CA 1
ATOM 816 C C . VAL A 1 107 ? -10.526 -16.753 -36.745 1.00 88.94 107 VAL A C 1
ATOM 818 O O . VAL A 1 107 ? -9.408 -17.156 -37.076 1.00 88.94 107 VAL A O 1
ATOM 821 N N . ILE A 1 108 ? -10.810 -15.539 -36.225 1.00 90.56 108 ILE A N 1
ATOM 822 C CA . ILE A 1 108 ? -9.693 -14.582 -36.124 1.00 90.56 108 ILE A CA 1
ATOM 823 C C . ILE A 1 108 ? -9.392 -14.344 -34.636 1.00 90.56 108 ILE A C 1
ATOM 825 O O . ILE A 1 108 ? -10.266 -13.949 -33.860 1.00 90.56 108 ILE A O 1
ATOM 829 N N . ILE A 1 109 ? -8.087 -14.563 -34.331 1.00 85.19 109 ILE A N 1
ATOM 830 C CA . ILE A 1 109 ? -7.691 -14.395 -32.921 1.00 85.19 109 ILE A CA 1
ATOM 831 C C . ILE A 1 109 ? -6.848 -13.115 -32.817 1.00 85.19 109 ILE A C 1
ATOM 833 O O . ILE A 1 109 ? -5.749 -13.024 -33.368 1.00 85.19 109 ILE A O 1
ATOM 837 N N . GLY A 1 110 ? -7.556 -12.199 -32.105 1.00 86.81 110 GLY A N 1
ATOM 838 C CA . GLY A 1 110 ? -6.854 -10.915 -31.893 1.00 86.81 110 GLY A CA 1
ATOM 839 C C . GLY A 1 110 ? -7.251 -9.900 -32.970 1.00 86.81 110 GLY A C 1
ATOM 840 O O . GLY A 1 110 ? -6.881 -10.039 -34.138 1.00 86.81 110 GLY A O 1
ATOM 841 N N . ILE A 1 111 ? -7.879 -8.769 -32.460 1.00 92.62 111 ILE A N 1
ATOM 842 C CA . ILE A 1 111 ? -8.326 -7.708 -33.403 1.00 92.62 111 ILE A CA 1
ATOM 843 C C . ILE A 1 111 ? -7.179 -6.716 -33.625 1.00 92.62 111 ILE A C 1
ATOM 845 O O . ILE A 1 111 ? -6.936 -6.305 -34.762 1.00 92.62 111 ILE A O 1
ATOM 849 N N . GLY A 1 112 ? -6.431 -6.405 -32.552 1.00 90.56 112 GLY A N 1
ATOM 850 C CA . GLY A 1 112 ? -5.335 -5.429 -32.683 1.00 90.56 112 GLY A CA 1
ATOM 851 C C . GLY A 1 112 ? -5.801 -4.093 -33.277 1.00 90.56 112 GLY A C 1
ATOM 852 O O . GLY A 1 112 ? -6.881 -3.596 -32.950 1.00 90.56 112 GLY A O 1
ATOM 853 N N . LEU A 1 113 ? -4.971 -3.444 -34.198 1.00 92.38 113 LEU A N 1
ATOM 854 C CA . LEU A 1 113 ? -5.369 -2.155 -34.780 1.00 92.38 113 LEU A CA 1
ATOM 855 C C . LEU A 1 113 ? -6.322 -2.381 -35.954 1.00 92.38 113 LEU A C 1
ATOM 857 O O . LEU A 1 113 ? -6.830 -1.418 -36.534 1.00 92.38 113 LEU A O 1
ATOM 861 N N . GLY A 1 114 ? -6.492 -3.624 -36.347 1.00 92.38 114 GLY A N 1
ATOM 862 C CA . GLY A 1 114 ? -7.619 -3.997 -37.229 1.00 92.38 114 GLY A CA 1
ATOM 863 C C . GLY A 1 114 ? -7.237 -3.834 -38.708 1.00 92.38 114 GLY A C 1
ATOM 864 O O . GLY A 1 114 ? -8.111 -3.895 -39.575 1.00 92.38 114 GLY A O 1
ATOM 865 N N . TYR A 1 115 ? -5.965 -3.661 -39.074 1.00 92.06 115 TYR A N 1
ATOM 866 C CA . TYR A 1 115 ? -5.557 -3.411 -40.474 1.00 92.06 115 TYR A CA 1
ATOM 867 C C . TYR A 1 115 ? -5.689 -4.678 -41.316 1.00 92.06 115 TYR A C 1
ATOM 869 O O . TYR A 1 115 ? -5.794 -4.593 -42.542 1.00 92.06 115 TYR A O 1
ATOM 877 N N . HIS A 1 116 ? -5.758 -5.808 -40.708 1.00 92.25 116 HIS A N 1
ATOM 878 C CA . HIS A 1 116 ? -5.795 -7.081 -41.467 1.00 92.25 116 HIS A CA 1
ATOM 879 C C . HIS A 1 116 ? -7.242 -7.496 -41.757 1.00 92.25 116 HIS A C 1
ATOM 881 O O . HIS A 1 116 ? -7.474 -8.367 -42.599 1.00 92.25 116 HIS A O 1
ATOM 887 N N . LEU A 1 117 ? -8.189 -6.965 -41.084 1.00 94.19 117 LEU A N 1
ATOM 888 C CA . LEU A 1 117 ? -9.553 -7.543 -41.056 1.00 94.19 117 LEU A CA 1
ATOM 889 C C . LEU A 1 117 ? -10.202 -7.432 -42.435 1.00 94.19 117 LEU A C 1
ATOM 891 O O . LEU A 1 117 ? -10.667 -8.439 -42.972 1.00 94.19 117 LEU A O 1
ATOM 895 N N . LEU A 1 118 ? -10.261 -6.246 -43.080 1.00 92.50 118 LEU A N 1
ATOM 896 C CA . LEU A 1 118 ? -10.983 -6.092 -44.363 1.00 92.50 118 LEU A CA 1
ATOM 897 C C . LEU A 1 118 ? -10.240 -6.789 -45.500 1.00 92.50 118 LEU A C 1
ATOM 899 O O . LEU A 1 118 ? -10.852 -7.551 -46.252 1.00 92.50 118 LEU A O 1
ATOM 903 N N . PRO A 1 119 ? -8.927 -6.591 -45.614 1.00 91.38 119 PRO A N 1
ATOM 904 C CA . PRO A 1 119 ? -8.228 -7.288 -46.709 1.00 91.38 119 PRO A CA 1
ATOM 905 C C . PRO A 1 119 ? -8.344 -8.815 -46.575 1.00 91.38 119 PRO A C 1
ATOM 907 O O . PRO A 1 119 ? -8.454 -9.506 -47.591 1.00 91.38 119 PRO A O 1
ATOM 910 N N . LEU A 1 120 ? -8.258 -9.242 -45.384 1.00 90.94 120 LEU A N 1
ATOM 911 C CA . LEU A 1 120 ? -8.391 -10.701 -45.180 1.00 90.94 120 LEU A CA 1
ATOM 912 C C . LEU A 1 120 ? -9.768 -11.201 -45.624 1.00 90.94 120 LEU A C 1
ATOM 914 O O . LEU A 1 120 ? -9.854 -12.212 -46.326 1.00 90.94 120 LEU A O 1
ATOM 918 N N . LEU A 1 121 ? -10.809 -10.509 -45.316 1.00 91.94 121 LEU A N 1
ATOM 919 C CA . LEU A 1 121 ? -12.167 -10.990 -45.673 1.00 91.94 121 LEU A CA 1
ATOM 920 C C . LEU A 1 121 ? -12.420 -10.819 -47.170 1.00 91.94 121 LEU A C 1
ATOM 922 O O . LEU A 1 121 ? -13.116 -11.641 -47.770 1.00 91.94 121 LEU A O 1
ATOM 926 N N . GLN A 1 122 ? -11.834 -9.782 -47.799 1.00 89.81 122 GLN A N 1
ATOM 927 C CA . GLN A 1 122 ? -12.039 -9.569 -49.250 1.00 89.81 122 GLN A CA 1
ATOM 928 C C . GLN A 1 122 ? -11.371 -10.685 -50.055 1.00 89.81 122 GLN A C 1
ATOM 930 O O . GLN A 1 122 ? -11.885 -11.071 -51.106 1.00 89.81 122 GLN A O 1
ATOM 935 N N . LYS A 1 123 ? -10.328 -11.260 -49.435 1.00 87.69 123 LYS A N 1
ATOM 936 C CA . LYS A 1 123 ? -9.591 -12.282 -50.218 1.00 87.69 123 LYS A CA 1
ATOM 937 C C . LYS A 1 123 ? -10.115 -13.684 -49.911 1.00 87.69 123 LYS A C 1
ATOM 939 O O . LYS A 1 123 ? -10.008 -14.576 -50.755 1.00 87.69 123 LYS A O 1
ATOM 944 N N . THR A 1 124 ? -10.678 -13.777 -48.644 1.00 85.88 124 THR A N 1
ATOM 945 C CA . THR A 1 124 ? -11.079 -15.159 -48.273 1.00 85.88 124 THR A CA 1
ATOM 946 C C . THR A 1 124 ? -12.588 -15.324 -48.437 1.00 85.88 124 THR A C 1
ATOM 948 O O . THR A 1 124 ? -13.070 -16.450 -48.575 1.00 85.88 124 THR A O 1
ATOM 951 N N . LEU A 1 125 ? -13.396 -14.263 -48.449 1.00 88.56 125 LEU A N 1
ATOM 952 C CA . LEU A 1 125 ? -14.871 -14.220 -48.596 1.00 88.56 125 LEU A CA 1
ATOM 953 C C . LEU A 1 125 ? -15.535 -15.355 -47.817 1.00 88.56 125 LEU A C 1
ATOM 955 O O . LEU A 1 125 ? -16.288 -16.150 -48.384 1.00 88.56 125 LEU A O 1
ATOM 959 N N . PRO A 1 126 ? -15.350 -15.310 -46.479 1.00 91.06 126 PRO A N 1
ATOM 960 C CA . PRO A 1 126 ? -15.991 -16.362 -45.679 1.00 91.06 126 PRO A CA 1
ATOM 961 C C . PRO A 1 126 ? -17.488 -16.122 -45.490 1.00 91.06 126 PRO A C 1
ATOM 963 O O . PRO A 1 126 ? -17.975 -15.006 -45.688 1.00 91.06 126 PRO A O 1
ATOM 966 N N . ARG A 1 127 ? -18.197 -17.283 -45.234 1.00 90.25 127 ARG A N 1
ATOM 967 C CA . ARG A 1 127 ? -19.622 -17.110 -44.879 1.00 90.25 127 ARG A CA 1
ATOM 968 C C . ARG A 1 127 ? -19.776 -16.658 -43.421 1.00 90.25 127 ARG A C 1
ATOM 970 O O . ARG A 1 127 ? -20.625 -15.814 -43.128 1.00 90.25 127 ARG A O 1
ATOM 977 N N . PHE A 1 128 ? -18.865 -17.288 -42.474 1.00 92.50 128 PHE A N 1
ATOM 978 C CA . PHE A 1 128 ? -18.933 -16.901 -41.049 1.00 92.50 128 PHE A CA 1
ATOM 979 C C . PHE A 1 128 ? -17.548 -16.443 -40.581 1.00 92.50 128 PHE A C 1
ATOM 981 O O . PHE A 1 128 ? -16.532 -17.075 -40.877 1.00 92.50 128 PHE A O 1
ATOM 988 N N . VAL A 1 129 ? -17.607 -15.297 -39.782 1.00 93.38 129 VAL A N 1
ATOM 989 C CA . VAL A 1 129 ? -16.349 -14.831 -39.164 1.00 93.38 129 VAL A CA 1
ATOM 990 C C . VAL A 1 129 ? -16.582 -14.689 -37.655 1.00 93.38 129 VAL A C 1
ATOM 992 O O . VAL A 1 129 ? -17.569 -14.096 -37.212 1.00 93.38 129 VAL A O 1
ATOM 995 N N . ILE A 1 130 ? -15.567 -15.289 -36.953 1.00 92.06 130 ILE A N 1
ATOM 996 C CA . ILE A 1 130 ? -15.679 -15.131 -35.492 1.00 92.06 130 ILE A CA 1
ATOM 997 C C . ILE A 1 130 ? -14.398 -14.451 -34.989 1.00 92.06 130 ILE A C 1
ATOM 999 O O . ILE A 1 130 ? -13.289 -14.954 -35.182 1.00 92.06 130 ILE A O 1
ATOM 1003 N N . PHE A 1 131 ? -14.701 -13.255 -34.248 1.00 92.19 131 PHE A N 1
ATOM 1004 C CA . PHE A 1 131 ? -13.544 -12.569 -33.654 1.00 92.19 131 PHE A CA 1
ATOM 1005 C C . PHE A 1 131 ? -13.398 -12.954 -32.178 1.00 92.19 131 PHE A C 1
ATOM 1007 O O . PHE A 1 131 ? -14.356 -12.901 -31.404 1.00 92.19 131 PHE A O 1
ATOM 1014 N N . TYR A 1 132 ? -12.082 -13.314 -31.869 1.00 89.88 132 TYR A N 1
ATOM 1015 C CA . TYR A 1 132 ? -11.802 -13.500 -30.429 1.00 89.88 132 TYR A CA 1
ATOM 1016 C C . TYR A 1 132 ? -10.798 -12.434 -29.978 1.00 89.88 132 TYR A C 1
ATOM 1018 O O . TYR A 1 132 ? -9.655 -12.395 -30.440 1.00 89.88 132 TYR A O 1
ATOM 1026 N N . GLU A 1 133 ? -11.332 -11.542 -29.022 1.00 90.25 133 GLU A N 1
ATOM 1027 C CA . GLU A 1 133 ? -10.476 -10.473 -28.472 1.00 90.25 133 GLU A CA 1
ATOM 1028 C C . GLU A 1 133 ? -10.697 -10.378 -26.952 1.00 90.25 133 GLU A C 1
ATOM 1030 O O . GLU A 1 133 ? -11.726 -9.886 -26.487 1.00 90.25 133 GLU A O 1
ATOM 1035 N N . PRO A 1 134 ? -9.726 -11.040 -26.233 1.00 85.56 134 PRO A N 1
ATOM 1036 C CA . PRO A 1 134 ? -9.909 -11.134 -24.772 1.00 85.56 134 PRO A CA 1
ATOM 1037 C C . PRO A 1 134 ? -9.759 -9.767 -24.092 1.00 85.56 134 PRO A C 1
ATOM 1039 O O . PRO A 1 134 ? -10.241 -9.591 -22.970 1.00 85.56 134 PRO A O 1
ATOM 1042 N N . GLU A 1 135 ? -9.135 -8.841 -24.898 1.00 86.81 135 GLU A N 1
ATOM 1043 C CA . GLU A 1 135 ? -8.954 -7.506 -24.275 1.00 86.81 135 GLU A CA 1
ATOM 1044 C C . GLU A 1 135 ? -9.948 -6.492 -24.862 1.00 86.81 135 GLU A C 1
ATOM 1046 O O . GLU A 1 135 ? -9.787 -6.015 -25.987 1.00 86.81 135 GLU A O 1
ATOM 1051 N N . PRO A 1 136 ? -10.942 -5.999 -24.067 1.00 88.19 136 PRO A N 1
ATOM 1052 C CA . PRO A 1 136 ? -11.990 -5.102 -24.581 1.00 88.19 136 PRO A CA 1
ATOM 1053 C C . PRO A 1 136 ? -11.415 -3.738 -25.000 1.00 88.19 136 PRO A C 1
ATOM 1055 O O . PRO A 1 136 ? -11.937 -3.119 -25.931 1.00 88.19 136 PRO A O 1
ATOM 1058 N N . ASP A 1 137 ? -10.311 -3.297 -24.317 1.00 89.56 137 ASP A N 1
ATOM 1059 C CA . ASP A 1 137 ? -9.679 -2.016 -24.704 1.00 89.56 137 ASP A CA 1
ATOM 1060 C C . ASP A 1 137 ? -9.229 -2.034 -26.171 1.00 89.56 137 ASP A C 1
ATOM 1062 O O . ASP A 1 137 ? -9.389 -1.034 -26.874 1.00 89.56 137 ASP A O 1
ATOM 1066 N N . ILE A 1 138 ? -8.751 -3.153 -26.583 1.00 91.56 138 ILE A N 1
ATOM 1067 C CA . ILE A 1 138 ? -8.194 -3.247 -27.955 1.00 91.56 138 ILE A CA 1
ATOM 1068 C C . ILE A 1 138 ? -9.331 -3.169 -28.982 1.00 91.56 138 ILE A C 1
ATOM 1070 O O . ILE A 1 138 ? -9.162 -2.556 -30.038 1.00 91.56 138 ILE A O 1
ATOM 1074 N N . LEU A 1 139 ? -10.502 -3.700 -28.690 1.00 91.62 139 LEU A N 1
ATOM 1075 C CA . LEU A 1 139 ? -11.645 -3.534 -29.615 1.00 91.62 139 LEU A CA 1
ATOM 1076 C C . LEU A 1 139 ? -12.053 -2.061 -29.722 1.00 91.62 139 LEU A C 1
ATOM 1078 O O . LEU A 1 139 ? -12.260 -1.564 -30.832 1.00 91.62 139 LEU A O 1
ATOM 1082 N N . VAL A 1 140 ? -12.078 -1.432 -28.520 1.00 91.69 140 VAL A N 1
ATOM 1083 C CA . VAL A 1 140 ? -12.512 -0.019 -28.533 1.00 91.69 140 VAL A CA 1
ATOM 1084 C C . VAL A 1 140 ? -11.476 0.828 -29.288 1.00 91.69 140 VAL A C 1
ATOM 1086 O O . VAL A 1 140 ? -11.852 1.683 -30.093 1.00 91.69 140 VAL A O 1
ATOM 1089 N N . LEU A 1 141 ? -10.280 0.500 -29.090 1.00 93.62 141 LEU A N 1
ATOM 1090 C CA . LEU A 1 141 ? -9.229 1.328 -29.723 1.00 93.62 141 LEU A CA 1
ATOM 1091 C C . LEU A 1 141 ? -9.099 0.993 -31.210 1.00 93.62 141 LEU A C 1
ATOM 1093 O O . LEU A 1 141 ? -8.668 1.840 -31.995 1.00 93.62 141 LEU A O 1
ATOM 1097 N N . SER A 1 142 ? -9.474 -0.178 -31.621 1.00 94.44 142 SER A N 1
ATOM 1098 C CA . SER A 1 142 ? -9.423 -0.506 -33.063 1.00 94.44 142 SER A CA 1
ATOM 1099 C C . SER A 1 142 ? -10.411 0.361 -33.859 1.00 94.44 142 SER A C 1
ATOM 1101 O O . SER A 1 142 ? -10.239 0.540 -35.066 1.00 94.44 142 SER A O 1
ATOM 1103 N N . LEU A 1 143 ? -11.431 0.960 -33.148 1.00 92.38 143 LEU A N 1
ATOM 1104 C CA . LEU A 1 143 ? -12.416 1.798 -33.868 1.00 92.38 143 LEU A CA 1
ATOM 1105 C C . LEU A 1 143 ? -11.780 3.117 -34.307 1.00 92.38 143 LEU A C 1
ATOM 1107 O O . LEU A 1 143 ? -12.336 3.815 -35.158 1.00 92.38 143 LEU A O 1
ATOM 1111 N N . GLN A 1 144 ? -10.636 3.302 -33.731 1.00 92.00 144 GLN A N 1
ATOM 1112 C CA . GLN A 1 144 ? -9.918 4.548 -34.093 1.00 92.00 144 GLN A CA 1
ATOM 1113 C C . GLN A 1 144 ? -8.940 4.304 -35.243 1.00 92.00 144 GLN A C 1
ATOM 1115 O O . GLN A 1 144 ? -8.467 5.261 -35.861 1.00 92.00 144 GLN A O 1
ATOM 1120 N N . SER A 1 145 ? -8.677 3.039 -35.556 1.00 90.81 145 SER A N 1
ATOM 1121 C CA . SER A 1 145 ? -7.662 2.760 -36.603 1.00 90.81 145 SER A CA 1
ATOM 1122 C C . SER A 1 145 ? -8.273 1.944 -37.741 1.00 90.81 145 SER A C 1
ATOM 1124 O O . SER A 1 145 ? -8.072 2.282 -38.909 1.00 90.81 145 SER A O 1
ATOM 1126 N N . ALA A 1 146 ? -9.014 0.925 -37.533 1.00 88.69 146 ALA A N 1
ATOM 1127 C CA . ALA A 1 146 ? -9.543 0.021 -38.578 1.00 88.69 146 ALA A CA 1
ATOM 1128 C C . ALA A 1 146 ? -10.773 0.631 -39.262 1.00 88.69 146 ALA A C 1
ATOM 1130 O O . ALA A 1 146 ? -11.530 1.393 -38.655 1.00 88.69 146 ALA A O 1
ATOM 1131 N N . PRO A 1 147 ? -10.941 0.280 -40.549 1.00 84.50 147 PRO A N 1
ATOM 1132 C CA . PRO A 1 147 ? -12.126 0.791 -41.260 1.00 84.50 147 PRO A CA 1
ATOM 1133 C C . PRO A 1 147 ? -13.365 -0.077 -41.000 1.00 84.50 147 PRO A C 1
ATOM 1135 O O . PRO A 1 147 ? -13.871 -0.738 -41.911 1.00 84.50 147 PRO A O 1
ATOM 1138 N N . TRP A 1 148 ? -13.905 -0.081 -39.748 1.00 91.25 148 TRP A N 1
ATOM 1139 C CA . TRP A 1 148 ? -15.019 -0.960 -39.335 1.00 91.25 148 TRP A CA 1
ATOM 1140 C C . TRP A 1 148 ? -16.286 -0.650 -40.146 1.00 91.25 148 TRP A C 1
ATOM 1142 O O . TRP A 1 148 ? -17.067 -1.559 -40.438 1.00 91.25 148 TRP A O 1
ATOM 1152 N N . PHE A 1 149 ? -16.459 0.630 -40.485 1.00 84.69 149 PHE A N 1
ATOM 1153 C CA . PHE A 1 149 ? -17.651 0.936 -41.314 1.00 84.69 149 PHE A CA 1
ATOM 1154 C C . PHE A 1 149 ? -17.567 0.193 -42.649 1.00 84.69 149 PHE A C 1
ATOM 1156 O O . PHE A 1 149 ? -18.533 -0.462 -43.044 1.00 84.69 149 PHE A O 1
ATOM 1163 N N . GLU A 1 150 ? -16.450 0.267 -43.306 1.00 88.50 150 GLU A N 1
ATOM 1164 C CA . GLU A 1 150 ? -16.298 -0.429 -44.614 1.00 88.50 150 GLU A CA 1
ATOM 1165 C C . GLU A 1 150 ? -16.353 -1.949 -44.426 1.00 88.50 150 GLU A C 1
ATOM 1167 O O . GLU A 1 150 ? -16.917 -2.650 -45.269 1.00 88.50 150 GLU A O 1
ATOM 1172 N N . LEU A 1 151 ? -15.690 -2.334 -43.415 1.00 92.94 151 LEU A N 1
ATOM 1173 C CA . LEU A 1 151 ? -15.698 -3.786 -43.151 1.00 92.94 151 LEU A CA 1
ATOM 1174 C C . LEU A 1 151 ? -17.125 -4.307 -42.957 1.00 92.94 151 LEU A C 1
ATOM 1176 O O . LEU A 1 151 ? -17.509 -5.291 -43.594 1.00 92.94 151 LEU A O 1
ATOM 1180 N N . LEU A 1 152 ? -17.911 -3.605 -42.110 1.00 89.12 152 LEU A N 1
ATOM 1181 C CA . LEU A 1 152 ? -19.278 -4.103 -41.815 1.00 89.12 152 LEU A CA 1
ATOM 1182 C C . LEU A 1 152 ? -20.170 -3.960 -43.049 1.00 89.12 152 LEU A C 1
ATOM 1184 O O . LEU A 1 152 ? -21.006 -4.830 -43.301 1.00 89.12 152 LEU A O 1
ATOM 1188 N N . THR A 1 153 ? -19.951 -2.866 -43.824 1.00 83.44 153 THR A N 1
ATOM 1189 C CA . THR A 1 153 ? -20.729 -2.700 -45.073 1.00 83.44 153 THR A CA 1
ATOM 1190 C C . THR A 1 153 ? -20.390 -3.819 -46.066 1.00 83.44 153 THR A C 1
ATOM 1192 O O . THR A 1 153 ? -21.291 -4.349 -46.719 1.00 83.44 153 THR A O 1
ATOM 1195 N N . PHE A 1 154 ? -19.106 -4.067 -46.075 1.00 89.62 154 PHE A N 1
ATOM 1196 C CA . PHE A 1 154 ? -18.680 -5.152 -46.987 1.00 89.62 154 PHE A CA 1
ATOM 1197 C C . PHE A 1 154 ? -19.288 -6.491 -46.550 1.00 89.62 154 PHE A C 1
ATOM 1199 O O . PHE A 1 154 ? -19.760 -7.254 -47.396 1.00 89.62 154 PHE A O 1
ATOM 1206 N N . CYS A 1 155 ? -19.239 -6.777 -45.269 1.00 90.44 155 CYS A N 1
ATOM 1207 C CA . CYS A 1 155 ? -19.806 -8.046 -44.787 1.00 90.44 155 CYS A CA 1
ATOM 1208 C C . CYS A 1 155 ? -21.308 -8.122 -45.092 1.00 90.44 155 CYS A C 1
ATOM 1210 O O . CYS A 1 155 ? -21.795 -9.177 -45.503 1.00 90.44 155 CYS A O 1
ATOM 1212 N N . GLN A 1 156 ? -21.977 -7.007 -44.938 1.00 86.38 156 GLN A N 1
ATOM 1213 C CA . GLN A 1 156 ? -23.425 -7.008 -45.235 1.00 86.38 156 GLN A CA 1
ATOM 1214 C C . GLN A 1 156 ? -23.678 -7.246 -46.728 1.00 86.38 156 GLN A C 1
ATOM 1216 O O . GLN A 1 156 ? -24.556 -8.038 -47.079 1.00 86.38 156 GLN A O 1
ATOM 1221 N N . ALA A 1 157 ? -22.827 -6.559 -47.523 1.00 82.38 157 ALA A N 1
ATOM 1222 C CA . ALA A 1 157 ? -23.018 -6.691 -48.987 1.00 82.38 157 ALA A CA 1
ATOM 1223 C C . ALA A 1 157 ? -22.717 -8.121 -49.446 1.00 82.38 157 ALA A C 1
ATOM 1225 O O . ALA A 1 157 ? -23.385 -8.626 -50.351 1.00 82.38 157 ALA A O 1
ATOM 1226 N N . GLN A 1 158 ? -21.817 -8.758 -48.735 1.00 90.00 158 GLN A N 1
ATOM 1227 C CA . GLN A 1 158 ? -21.392 -10.098 -49.202 1.00 90.00 158 GLN A CA 1
ATOM 1228 C C . GLN A 1 158 ? -22.105 -11.186 -48.401 1.00 90.00 158 GLN A C 1
ATOM 1230 O O . GLN A 1 158 ? -21.847 -12.374 -48.606 1.00 90.00 158 GLN A O 1
ATOM 1235 N N . GLY A 1 159 ? -23.028 -10.724 -47.517 1.00 88.56 159 GLY A N 1
ATOM 1236 C CA . GLY A 1 159 ? -23.776 -11.710 -46.708 1.00 88.56 159 GLY A CA 1
ATOM 1237 C C . GLY A 1 159 ? -22.870 -12.455 -45.724 1.00 88.56 159 GLY A C 1
ATOM 1238 O O . GLY A 1 159 ? -23.095 -13.639 -45.464 1.00 88.56 159 GLY A O 1
ATOM 1239 N N . ILE A 1 160 ? -21.768 -11.853 -45.300 1.00 92.50 160 ILE A N 1
ATOM 1240 C CA . ILE A 1 160 ? -20.885 -12.466 -44.286 1.00 92.50 160 ILE A CA 1
ATOM 1241 C C . ILE A 1 160 ? -21.454 -12.212 -42.884 1.00 92.50 160 ILE A C 1
ATOM 1243 O O . ILE A 1 160 ? -21.799 -11.083 -42.528 1.00 92.50 160 ILE A O 1
ATOM 1247 N N . GLN A 1 161 ? -21.535 -13.332 -42.075 1.00 91.00 161 GLN A N 1
ATOM 1248 C CA . GLN A 1 161 ? -22.078 -13.164 -40.712 1.00 91.00 161 GLN A CA 1
ATOM 1249 C C . GLN A 1 161 ? -20.919 -13.084 -39.707 1.00 91.00 161 GLN A C 1
ATOM 1251 O O . GLN A 1 161 ? -20.034 -13.941 -39.680 1.00 91.00 161 GLN A O 1
ATOM 1256 N N . LEU A 1 162 ? -21.074 -12.012 -38.742 1.00 91.12 162 LEU A N 1
ATOM 1257 C CA . LEU A 1 162 ? -19.929 -11.765 -37.835 1.00 91.12 162 LEU A CA 1
ATOM 1258 C C . LEU A 1 162 ? -20.336 -12.090 -36.395 1.00 91.12 162 LEU A C 1
ATOM 1260 O O . LEU A 1 162 ? -21.457 -11.800 -35.968 1.00 91.12 162 LEU A O 1
ATOM 1264 N N . PHE A 1 163 ? -19.345 -12.696 -35.758 1.00 89.12 163 PHE A N 1
ATOM 1265 C CA . PHE A 1 163 ? -19.519 -12.959 -34.313 1.00 89.12 163 PHE A CA 1
ATOM 1266 C C . PHE A 1 163 ? -18.286 -12.432 -33.569 1.00 89.12 163 PHE A C 1
ATOM 1268 O O . PHE A 1 163 ? -17.144 -12.699 -33.948 1.00 89.12 163 PHE A O 1
ATOM 1275 N N . VAL A 1 164 ? -18.590 -11.676 -32.421 1.00 89.38 164 VAL A N 1
ATOM 1276 C CA . VAL A 1 164 ? -17.447 -11.108 -31.665 1.00 89.38 164 VAL A CA 1
ATOM 1277 C C . VAL A 1 164 ? -17.502 -11.652 -30.231 1.00 89.38 164 VAL A C 1
ATOM 1279 O O . VAL A 1 164 ? -18.492 -11.475 -29.516 1.00 89.38 164 VAL A O 1
ATOM 1282 N N . GLN A 1 165 ? -16.367 -12.401 -29.935 1.00 88.69 165 GLN A N 1
ATOM 1283 C CA . GLN A 1 165 ? -16.268 -12.887 -28.546 1.00 88.69 165 GLN A CA 1
ATOM 1284 C C . GLN A 1 165 ? -15.263 -12.014 -27.781 1.00 88.69 165 GLN A C 1
ATOM 1286 O O . GLN A 1 165 ? -14.089 -11.919 -28.146 1.00 88.69 165 GLN A O 1
ATOM 1291 N N . LEU A 1 166 ? -15.820 -11.310 -26.619 1.00 83.50 166 LEU A N 1
ATOM 1292 C CA . LEU A 1 166 ? -14.950 -10.350 -25.900 1.00 83.50 166 LEU A CA 1
ATOM 1293 C C . LEU A 1 166 ? -14.829 -10.752 -24.432 1.00 83.50 166 LEU A C 1
ATOM 1295 O O . LEU A 1 166 ? -15.731 -11.374 -23.866 1.00 83.50 166 LEU A O 1
ATOM 1299 N N . GLY A 1 167 ? -13.672 -10.423 -23.803 1.00 74.00 167 GLY A N 1
ATOM 1300 C CA . GLY A 1 167 ? -13.509 -10.631 -22.341 1.00 74.00 167 GLY A CA 1
ATOM 1301 C C . GLY A 1 167 ? -13.662 -12.104 -21.947 1.00 74.00 167 GLY A C 1
ATOM 1302 O O . GLY A 1 167 ? -13.024 -12.987 -22.523 1.00 74.00 167 GLY A O 1
ATOM 1303 N N . THR A 1 168 ? -14.548 -12.368 -20.985 1.00 58.22 168 THR A N 1
ATOM 1304 C CA . THR A 1 168 ? -14.670 -13.721 -20.409 1.00 58.22 168 THR A CA 1
ATOM 1305 C C . THR A 1 168 ? -15.370 -14.668 -21.395 1.00 58.22 168 THR A C 1
ATOM 1307 O O . THR A 1 168 ? -15.241 -15.889 -21.277 1.00 58.22 168 THR A O 1
ATOM 1310 N N . SER A 1 169 ? -16.051 -14.029 -22.387 1.00 59.53 169 SER A N 1
ATOM 1311 C CA . SER A 1 169 ? -16.758 -14.832 -23.416 1.00 59.53 169 SER A CA 1
ATOM 1312 C C . SER A 1 169 ? -15.778 -15.353 -24.473 1.00 59.53 169 SER A C 1
ATOM 1314 O O . SER A 1 169 ? -16.131 -16.242 -25.252 1.00 59.53 169 SER A O 1
ATOM 1316 N N . ALA A 1 170 ? -14.479 -14.924 -24.329 1.00 63.22 170 ALA A N 1
ATOM 1317 C CA . ALA A 1 170 ? -13.454 -15.398 -25.284 1.00 63.22 170 ALA A CA 1
ATOM 1318 C C . ALA A 1 170 ? -12.620 -16.507 -24.639 1.00 63.22 170 ALA A C 1
ATOM 1320 O O . ALA A 1 170 ? -11.408 -16.367 -24.457 1.00 63.22 170 ALA A O 1
ATOM 1321 N N . LYS A 1 171 ? -13.355 -17.485 -24.046 1.00 59.91 171 LYS A N 1
ATOM 1322 C CA . LYS A 1 171 ? -12.570 -18.453 -23.235 1.00 59.91 171 LYS A CA 1
ATOM 1323 C C . LYS A 1 171 ? -12.686 -19.853 -23.837 1.00 59.91 171 LY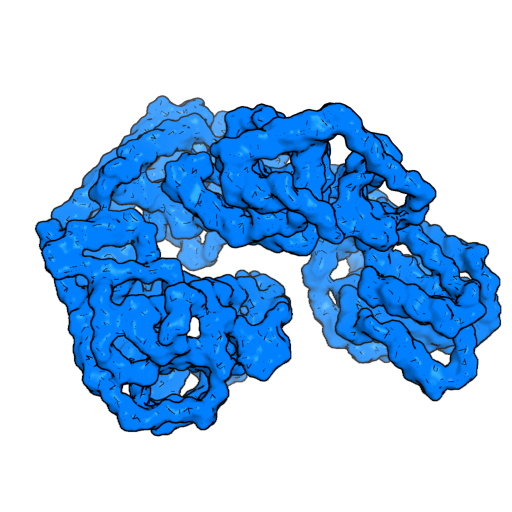S A C 1
ATOM 1325 O O . LYS A 1 171 ? -11.817 -20.695 -23.598 1.00 59.91 171 LYS A O 1
ATOM 1330 N N . SER A 1 172 ? -13.831 -19.961 -24.8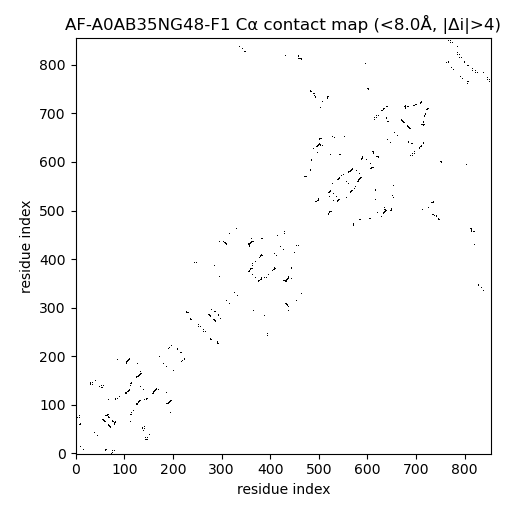30 1.00 73.38 172 SER A N 1
ATOM 1331 C CA . SER A 1 172 ? -13.912 -21.357 -25.321 1.00 73.38 172 SER A CA 1
ATOM 1332 C C . SER A 1 172 ? -14.286 -21.346 -26.809 1.00 73.38 172 SER A C 1
ATOM 1334 O O . SER A 1 172 ? -15.439 -21.105 -27.175 1.00 73.38 172 SER A O 1
ATOM 1336 N N . VAL A 1 173 ? -13.291 -21.613 -27.716 1.00 79.31 173 VAL A N 1
ATOM 1337 C CA . VAL A 1 173 ? -13.460 -21.626 -29.194 1.00 79.31 173 VAL A CA 1
ATOM 1338 C C . VAL A 1 173 ? -14.285 -22.850 -29.608 1.00 79.31 173 VAL A C 1
ATOM 1340 O O . VAL A 1 173 ? -15.186 -22.728 -30.441 1.00 79.31 173 VAL A O 1
ATOM 1343 N N . LYS A 1 174 ? -14.207 -23.930 -28.934 1.00 78.44 174 LYS A N 1
ATOM 1344 C CA . LYS A 1 174 ? -14.912 -25.181 -29.294 1.00 78.44 174 LYS A CA 1
ATOM 1345 C C . LYS A 1 174 ? -16.423 -25.042 -29.058 1.00 78.44 174 LYS A C 1
ATOM 1347 O O . LYS A 1 174 ? -17.215 -25.432 -29.919 1.00 78.44 174 LYS A O 1
ATOM 1352 N N . ALA A 1 175 ? -16.755 -24.613 -27.940 1.00 80.06 175 ALA A N 1
ATOM 1353 C CA . ALA A 1 175 ? -18.198 -24.471 -27.630 1.00 80.06 175 ALA A CA 1
ATOM 1354 C C . ALA A 1 175 ? -18.882 -23.522 -28.624 1.00 80.06 175 ALA A C 1
ATOM 1356 O O . ALA A 1 175 ? -20.001 -23.798 -29.062 1.00 80.06 175 ALA A O 1
ATOM 1357 N N . ASP A 1 176 ? -18.145 -22.497 -28.990 1.00 85.00 176 ASP A N 1
ATOM 1358 C CA . ASP A 1 176 ? -18.736 -21.524 -29.937 1.00 85.00 176 ASP A CA 1
ATOM 1359 C C . ASP A 1 176 ? -18.866 -22.125 -31.342 1.00 85.00 176 ASP A C 1
ATOM 1361 O O . ASP A 1 176 ? -19.878 -21.903 -32.011 1.00 85.00 176 ASP A O 1
ATOM 1365 N N . LEU A 1 177 ? -17.878 -22.889 -31.654 1.00 84.38 177 LEU A N 1
ATOM 1366 C CA . LEU A 1 177 ? -17.975 -23.512 -32.996 1.00 84.38 177 LEU A CA 1
ATOM 1367 C C . LEU A 1 177 ? -19.060 -24.592 -33.012 1.00 84.38 177 LEU A C 1
ATOM 1369 O O . LEU A 1 177 ? -19.764 -24.736 -34.013 1.00 84.38 177 LEU A O 1
ATOM 1373 N N . ASP A 1 178 ? -19.196 -25.358 -31.891 1.00 83.44 178 ASP A N 1
ATOM 1374 C CA . ASP A 1 178 ? -20.281 -26.364 -31.828 1.00 83.44 178 ASP A CA 1
ATOM 1375 C C . ASP A 1 178 ? -21.649 -25.681 -31.943 1.00 83.44 178 ASP A C 1
ATOM 1377 O O . ASP A 1 178 ? -22.529 -26.189 -32.642 1.00 83.44 178 ASP A O 1
ATOM 1381 N N . GLU A 1 179 ? -21.738 -24.583 -31.282 1.00 85.62 179 GLU A N 1
ATOM 1382 C CA . GLU A 1 179 ? -23.010 -23.837 -31.359 1.00 85.62 179 GLU A CA 1
ATOM 1383 C C . GLU A 1 179 ? -23.277 -23.336 -32.786 1.00 85.62 179 GLU A C 1
ATOM 1385 O O . GLU A 1 179 ? -24.419 -23.385 -33.248 1.00 85.62 179 GLU A O 1
ATOM 1390 N N . LEU A 1 180 ? -22.217 -22.878 -33.420 1.00 86.38 180 LEU A N 1
ATOM 1391 C CA . LEU A 1 180 ? -22.389 -22.394 -34.807 1.00 86.38 180 LEU A CA 1
ATOM 1392 C C . LEU A 1 180 ? -22.774 -23.542 -35.748 1.00 86.38 180 LEU A C 1
ATOM 1394 O O . LEU A 1 180 ? -23.681 -23.382 -36.568 1.00 86.38 180 LEU A O 1
ATOM 1398 N N . LYS A 1 181 ? -22.147 -24.732 -35.596 1.00 84.44 181 LYS A N 1
ATOM 1399 C CA . LYS A 1 181 ? -22.450 -25.885 -36.477 1.00 84.44 181 LYS A CA 1
ATOM 1400 C C . LYS A 1 181 ? -23.866 -26.402 -36.209 1.00 84.44 181 LYS A C 1
ATOM 1402 O O . LYS A 1 181 ? -24.529 -26.872 -37.136 1.00 84.44 181 LYS A O 1
ATOM 1407 N N . GLN A 1 182 ? -24.246 -26.270 -34.961 1.00 88.19 182 GLN A N 1
ATOM 1408 C CA . GLN A 1 182 ? -25.630 -26.691 -34.663 1.00 88.19 182 GLN A CA 1
ATOM 1409 C C . GLN A 1 182 ? -26.639 -25.747 -35.332 1.00 88.19 182 GLN A C 1
ATOM 1411 O O . GLN A 1 182 ? -27.656 -26.210 -35.852 1.00 88.19 182 GLN A O 1
ATOM 1416 N N . ALA A 1 183 ? -26.304 -24.483 -35.283 1.00 87.25 183 ALA A N 1
ATOM 1417 C CA . ALA A 1 183 ? -27.253 -23.505 -35.864 1.00 87.25 183 ALA A CA 1
ATOM 1418 C C . ALA A 1 183 ? -27.169 -23.500 -37.394 1.00 87.25 183 ALA A C 1
ATOM 1420 O O . ALA A 1 183 ? -28.183 -23.287 -38.061 1.00 87.25 183 ALA A O 1
ATOM 1421 N N . TYR A 1 184 ? -25.973 -23.862 -37.884 1.00 88.25 184 TYR A N 1
ATOM 1422 C CA . TYR A 1 184 ? -25.778 -23.879 -39.353 1.00 88.25 184 TYR A CA 1
ATOM 1423 C C . TYR A 1 184 ? -25.049 -25.166 -39.740 1.00 88.25 184 TYR A C 1
ATOM 1425 O O . TYR A 1 184 ? -23.823 -25.190 -39.872 1.00 88.25 184 TYR A O 1
ATOM 1433 N N . PRO A 1 185 ? -25.772 -26.241 -40.018 1.00 84.94 185 PRO A N 1
ATOM 1434 C CA . PRO A 1 185 ? -25.169 -27.569 -40.260 1.00 84.94 185 PRO A CA 1
ATOM 1435 C C . PRO A 1 185 ? -24.397 -27.609 -41.582 1.00 84.94 185 PRO A C 1
ATOM 1437 O O . PRO A 1 185 ? -23.510 -28.451 -41.741 1.00 84.94 185 PRO A O 1
ATOM 1440 N N . ASP A 1 186 ? -24.653 -26.617 -42.446 1.00 84.00 186 ASP A N 1
ATOM 1441 C CA . ASP A 1 186 ? -23.939 -26.627 -43.751 1.00 84.00 186 ASP A CA 1
ATOM 1442 C C . ASP A 1 186 ? -22.672 -25.764 -43.682 1.00 84.00 186 ASP A C 1
ATOM 1444 O O . ASP A 1 186 ? -22.102 -25.418 -44.719 1.00 84.00 186 ASP A O 1
ATOM 1448 N N . ALA A 1 187 ? -22.242 -25.343 -42.391 1.00 82.25 187 ALA A N 1
ATOM 1449 C CA . ALA A 1 187 ? -21.037 -24.497 -42.289 1.00 82.25 187 ALA A CA 1
ATOM 1450 C C . ALA A 1 187 ? -19.811 -25.268 -42.798 1.00 82.25 187 ALA A C 1
ATOM 1452 O O . ALA A 1 187 ? -19.643 -26.458 -42.524 1.00 82.25 187 ALA A O 1
ATOM 1453 N N . GLY A 1 188 ? -19.034 -24.646 -43.676 1.00 77.62 188 GLY A N 1
ATOM 1454 C CA . GLY A 1 188 ? -17.883 -25.254 -44.387 1.00 77.62 188 GLY A CA 1
ATOM 1455 C C . GLY A 1 188 ? -16.666 -25.373 -43.457 1.00 77.62 188 GLY A C 1
ATOM 1456 O O . GLY A 1 188 ? -16.793 -25.333 -42.231 1.00 77.62 188 GLY A O 1
ATOM 1457 N N . PRO A 1 189 ? -15.544 -25.632 -43.966 1.00 79.19 189 PRO A N 1
ATOM 1458 C CA . PRO A 1 189 ? -14.342 -25.851 -43.149 1.00 79.19 189 PRO A CA 1
ATOM 1459 C C . PRO A 1 189 ? -13.942 -24.585 -42.372 1.00 79.19 189 PRO A C 1
ATOM 1461 O O . PRO A 1 189 ? -14.223 -23.463 -42.801 1.00 79.19 189 PRO A O 1
ATOM 1464 N N . VAL A 1 190 ? -13.293 -24.876 -41.144 1.00 81.56 190 VAL A N 1
ATOM 1465 C CA . VAL A 1 190 ? -12.904 -23.767 -40.242 1.00 81.56 190 VAL A CA 1
ATOM 1466 C C . VAL A 1 190 ? -11.417 -23.455 -40.456 1.00 81.56 190 VAL A C 1
ATOM 1468 O O . VAL A 1 190 ? -10.571 -24.352 -40.466 1.00 81.56 190 VAL A O 1
ATOM 1471 N N . TYR A 1 191 ? -11.191 -22.134 -40.604 1.00 80.88 191 TYR A N 1
ATOM 1472 C CA . TYR A 1 191 ? -9.788 -21.687 -40.725 1.00 80.88 191 TYR A CA 1
ATOM 1473 C C . TYR A 1 191 ? -9.495 -20.666 -39.620 1.00 80.88 191 TYR A C 1
ATOM 1475 O O . TYR A 1 191 ? -10.368 -19.898 -39.209 1.00 80.88 191 TYR A O 1
ATOM 1483 N N . TYR A 1 192 ? -8.198 -20.762 -39.200 1.00 81.31 192 TYR A N 1
ATOM 1484 C CA . TYR A 1 192 ? -7.841 -19.859 -38.080 1.00 81.31 192 TYR A CA 1
ATOM 1485 C C . TYR A 1 192 ? -6.786 -18.852 -38.553 1.00 81.31 192 TYR A C 1
ATOM 1487 O O . TYR A 1 192 ? -5.808 -19.211 -39.212 1.00 81.31 192 TYR A O 1
ATOM 1495 N N . PHE A 1 193 ? -7.133 -17.636 -38.205 1.00 82.25 193 PHE A N 1
ATOM 1496 C CA . PHE A 1 193 ? -6.157 -16.562 -38.464 1.00 82.25 193 PHE A CA 1
ATOM 1497 C C . PHE A 1 193 ? -5.773 -15.919 -37.125 1.00 82.25 193 PHE A C 1
ATOM 1499 O O . PHE A 1 193 ? -6.610 -15.342 -36.428 1.00 82.25 193 PHE A O 1
ATOM 1506 N N . GLU A 1 194 ? -4.496 -16.169 -36.775 1.00 80.56 194 GLU A N 1
ATOM 1507 C CA . GLU A 1 194 ? -4.059 -15.627 -35.469 1.00 80.56 194 GLU A CA 1
ATOM 1508 C C . GLU A 1 194 ? -3.254 -14.335 -35.688 1.00 80.56 194 GLU A C 1
ATOM 1510 O O . GLU A 1 194 ? -2.099 -14.367 -36.116 1.00 80.56 194 GLU A O 1
ATOM 1515 N N . HIS A 1 195 ? -3.928 -13.265 -35.272 1.00 82.69 195 HIS A N 1
ATOM 1516 C CA . HIS A 1 195 ? -3.242 -11.959 -35.418 1.00 82.69 195 HIS A CA 1
ATOM 1517 C C . HIS A 1 195 ? -2.494 -11.605 -34.130 1.00 82.69 195 HIS A C 1
ATOM 1519 O O . HIS A 1 195 ? -1.359 -11.126 -34.196 1.00 82.69 195 HIS A O 1
ATOM 1525 N N . LEU A 1 196 ? -3.153 -11.852 -32.890 1.00 72.88 196 LEU A N 1
ATOM 1526 C CA . LEU A 1 196 ? -2.471 -11.715 -31.594 1.00 72.88 196 LEU A CA 1
ATOM 1527 C C . LEU A 1 196 ? -2.458 -13.062 -30.870 1.00 72.88 196 LEU A C 1
ATOM 1529 O O . LEU A 1 196 ? -3.390 -13.860 -30.991 1.00 72.88 196 LEU A O 1
ATOM 1533 N N . HIS A 1 197 ? -1.297 -13.193 -30.121 1.00 67.94 197 HIS A N 1
ATOM 1534 C CA . HIS A 1 197 ? -1.159 -14.514 -29.466 1.00 67.94 197 HIS A CA 1
ATOM 1535 C C . HIS A 1 197 ? -1.679 -14.434 -28.025 1.00 67.94 197 HIS A C 1
ATOM 1537 O O . HIS A 1 197 ? -1.210 -13.625 -27.221 1.00 67.94 197 HIS A O 1
ATOM 1543 N N . TYR A 1 198 ? -2.693 -15.283 -27.809 1.00 68.19 198 TYR A N 1
ATOM 1544 C CA . TYR A 1 198 ? -3.214 -15.424 -26.432 1.00 68.19 198 TYR A CA 1
ATOM 1545 C C . TYR A 1 198 ? -3.036 -16.875 -25.970 1.00 68.19 198 TYR A C 1
ATOM 1547 O O . TYR A 1 198 ? -3.673 -17.795 -26.488 1.00 68.19 198 TYR A O 1
ATOM 1555 N N . PRO A 1 199 ? -2.130 -17.087 -24.991 1.00 62.28 199 PRO A N 1
ATOM 1556 C CA . PRO A 1 199 ? -1.741 -18.448 -24.573 1.00 62.28 199 PRO A CA 1
ATOM 1557 C C . PRO A 1 199 ? -2.962 -19.294 -24.189 1.00 62.28 199 PRO A C 1
ATOM 1559 O O . PRO A 1 199 ? -3.004 -20.482 -24.519 1.00 62.28 199 PRO A O 1
ATOM 1562 N N . HIS A 1 200 ? -3.908 -18.753 -23.565 1.00 65.88 200 HIS A N 1
ATOM 1563 C CA . HIS A 1 200 ? -5.081 -19.556 -23.154 1.00 65.88 200 HIS A CA 1
ATOM 1564 C C . HIS A 1 200 ? -5.920 -19.978 -24.368 1.00 65.88 200 HIS A C 1
ATOM 1566 O O . HIS A 1 200 ? -6.602 -21.004 -24.313 1.00 65.88 200 HIS A O 1
ATOM 1572 N N . LEU A 1 201 ? -5.931 -19.268 -25.460 1.00 66.12 201 LEU A N 1
ATOM 1573 C CA . LEU A 1 201 ? -6.700 -19.640 -26.672 1.00 66.12 201 LEU A CA 1
ATOM 1574 C C . LEU A 1 201 ? -5.868 -20.540 -27.586 1.00 66.12 201 LEU A C 1
ATOM 1576 O O . LEU A 1 201 ? -6.432 -21.359 -28.315 1.00 66.12 201 LEU A O 1
ATOM 1580 N N . ALA A 1 202 ? -4.533 -20.426 -27.427 1.00 61.25 202 ALA A N 1
ATOM 1581 C CA . ALA A 1 202 ? -3.604 -21.239 -28.245 1.00 61.25 202 ALA A CA 1
ATOM 1582 C C . ALA A 1 202 ? -3.682 -22.715 -27.831 1.00 61.25 202 ALA A C 1
ATOM 1584 O O . ALA A 1 202 ? -3.653 -23.595 -28.695 1.00 61.25 202 ALA A O 1
ATOM 1585 N N . SER A 1 203 ? -3.779 -23.017 -26.528 1.00 59.88 203 SER A N 1
ATOM 1586 C CA . SER A 1 203 ? -3.901 -24.397 -26.016 1.00 59.88 203 SER A CA 1
ATOM 1587 C C . SER A 1 203 ? -5.216 -25.047 -26.468 1.00 59.88 203 SER A C 1
ATOM 1589 O O . SER A 1 203 ? -5.231 -26.238 -26.786 1.00 59.88 203 SER A O 1
ATOM 1591 N N . GLU A 1 204 ? -6.236 -24.322 -26.616 1.00 64.25 204 GLU A N 1
ATOM 1592 C CA . GLU A 1 204 ? -7.547 -24.846 -27.076 1.00 64.25 204 GLU A CA 1
ATOM 1593 C C . GLU A 1 204 ? -7.537 -25.110 -28.586 1.00 64.25 204 GLU A C 1
ATOM 1595 O O . GLU A 1 204 ? -8.145 -26.080 -29.042 1.00 64.25 204 GLU A O 1
ATOM 1600 N N . LEU A 1 205 ? -6.860 -24.267 -29.284 1.00 62.66 205 LEU A N 1
ATOM 1601 C CA . LEU A 1 205 ? -6.786 -24.425 -30.754 1.00 62.66 205 LEU A CA 1
ATOM 1602 C C . LEU A 1 205 ? -5.912 -25.625 -31.122 1.00 62.66 205 LEU A C 1
ATOM 1604 O O . LEU A 1 205 ? -6.210 -26.322 -32.095 1.00 62.66 205 LEU A O 1
ATOM 1608 N N . TYR A 1 206 ? -4.876 -25.811 -30.270 1.00 56.88 206 TYR A N 1
ATOM 1609 C CA . TYR A 1 206 ? -3.986 -26.977 -30.455 1.00 56.88 206 TYR A CA 1
ATOM 1610 C C . TYR A 1 206 ? -4.739 -28.286 -30.195 1.00 56.88 206 TYR A C 1
ATOM 1612 O O . TYR A 1 206 ? -4.554 -29.256 -30.933 1.00 56.88 206 TYR A O 1
ATOM 1620 N N . GLN A 1 207 ? -5.571 -28.436 -29.285 1.00 56.69 207 GLN A N 1
ATOM 1621 C CA . GLN A 1 207 ? -6.356 -29.646 -28.944 1.00 56.69 207 GLN A CA 1
ATOM 1622 C C . GLN A 1 207 ? -7.417 -29.929 -30.012 1.00 56.69 207 GLN A C 1
ATOM 1624 O O . GLN A 1 207 ? -7.695 -31.094 -30.302 1.00 56.69 207 GLN A O 1
ATOM 1629 N N . GLN A 1 208 ? -7.900 -28.941 -30.685 1.00 57.03 208 GLN A N 1
ATOM 1630 C CA . GLN A 1 208 ? -8.938 -29.095 -31.726 1.00 57.03 208 GLN A CA 1
ATOM 1631 C C . GLN A 1 208 ? -8.310 -29.526 -33.061 1.00 57.03 208 GLN A C 1
ATOM 1633 O O . GLN A 1 208 ? -8.954 -30.230 -33.842 1.00 57.03 208 GLN A O 1
ATOM 1638 N N . GLU A 1 209 ? -7.060 -29.194 -33.310 1.00 51.91 209 GLU A N 1
ATOM 1639 C CA . GLU A 1 209 ? -6.331 -29.611 -34.532 1.00 51.91 209 GLU A CA 1
ATOM 1640 C C . GLU A 1 209 ? -6.051 -31.116 -34.517 1.00 51.91 209 GLU A C 1
ATOM 1642 O O . GLU A 1 209 ? -6.053 -31.748 -35.575 1.00 51.91 209 GLU A O 1
ATOM 1647 N N . HIS A 1 210 ? -5.951 -31.660 -33.271 1.00 47.34 210 HIS A N 1
ATOM 1648 C CA . HIS A 1 210 ? -5.602 -33.096 -33.164 1.00 47.34 210 HIS A CA 1
ATOM 1649 C C . HIS A 1 210 ? -6.857 -33.968 -33.157 1.00 47.34 210 HIS A C 1
ATOM 1651 O O . HIS A 1 210 ? -6.780 -35.153 -33.487 1.00 47.34 210 HIS A O 1
ATOM 1657 N N . SER A 1 211 ? -8.044 -33.366 -33.080 1.00 46.16 211 SER A N 1
ATOM 1658 C CA . SER A 1 211 ? -9.316 -34.123 -33.114 1.00 46.16 211 SER A CA 1
ATOM 1659 C C . SER A 1 211 ? -9.959 -34.058 -34.500 1.00 46.16 211 SER A C 1
ATOM 1661 O O . SER A 1 211 ? -10.652 -34.997 -34.897 1.00 46.16 211 SER A O 1
ATOM 1663 N N . ASP A 1 212 ? -9.524 -33.129 -35.454 1.00 43.97 212 ASP A N 1
ATOM 1664 C CA . ASP A 1 212 ? -10.156 -32.953 -36.783 1.00 43.97 212 ASP A CA 1
ATOM 1665 C C . ASP A 1 212 ? -9.117 -33.204 -37.879 1.00 43.97 212 ASP A C 1
ATOM 1667 O O . ASP A 1 212 ? -7.969 -32.763 -37.788 1.00 43.97 212 ASP A O 1
ATOM 1671 N N . ASN A 1 213 ? -8.836 -34.487 -38.332 1.00 38.75 213 ASN A N 1
ATOM 1672 C CA . ASN A 1 213 ? -7.990 -34.951 -39.454 1.00 38.75 213 ASN A CA 1
ATOM 1673 C C . ASN A 1 213 ? -7.969 -33.950 -40.610 1.00 38.75 213 ASN A C 1
ATOM 1675 O O . ASN A 1 213 ? -7.471 -34.264 -41.693 1.00 38.75 213 ASN A O 1
ATOM 1679 N N . SER A 1 214 ? -8.191 -32.568 -40.513 1.00 39.62 214 SER A N 1
ATOM 1680 C CA . SER A 1 214 ? -8.089 -31.697 -41.706 1.00 39.62 214 SER A CA 1
ATOM 1681 C C . SER A 1 214 ? -6.969 -30.674 -41.488 1.00 39.62 214 SER A C 1
ATOM 1683 O O . SER A 1 214 ? -6.782 -30.152 -40.387 1.00 39.62 214 SER A O 1
ATOM 1685 N N . LYS A 1 215 ? -5.654 -30.960 -41.878 1.00 42.56 215 LYS A N 1
ATOM 1686 C CA . LYS A 1 215 ? -4.452 -30.171 -42.235 1.00 42.56 215 LYS A CA 1
ATOM 1687 C C . LYS A 1 215 ? -4.814 -28.738 -42.633 1.00 42.56 215 LYS A C 1
ATOM 1689 O O . LYS A 1 215 ? -4.452 -28.271 -43.715 1.00 42.56 215 LYS A O 1
ATOM 1694 N N . ASN A 1 216 ? -5.720 -27.968 -41.901 1.00 43.28 216 ASN A N 1
ATOM 1695 C CA . ASN A 1 216 ? -5.983 -26.608 -42.434 1.00 43.28 216 ASN A CA 1
ATOM 1696 C C . ASN A 1 216 ? -5.491 -25.559 -41.425 1.00 43.28 216 ASN A C 1
ATOM 1698 O O . ASN A 1 216 ? -5.913 -24.403 -41.479 1.00 43.28 216 ASN A O 1
ATOM 1702 N N . CYS A 1 217 ? -4.257 -25.730 -40.687 1.00 38.72 217 CYS A N 1
ATOM 1703 C CA . CYS A 1 217 ? -3.844 -24.692 -39.714 1.00 38.72 217 CYS A CA 1
ATOM 1704 C C . CYS A 1 217 ? -2.482 -24.114 -40.125 1.00 38.72 217 CYS A C 1
ATOM 1706 O O . CYS A 1 217 ? -1.550 -24.848 -40.459 1.00 38.72 217 CYS A O 1
ATOM 1708 N N . ALA A 1 218 ? -2.384 -22.924 -40.723 1.00 35.50 218 ALA A N 1
ATOM 1709 C CA . ALA A 1 218 ? -1.069 -22.242 -40.798 1.00 35.50 218 ALA A CA 1
ATOM 1710 C C . ALA A 1 218 ? -0.929 -21.284 -39.608 1.00 35.50 218 ALA A C 1
ATOM 1712 O O . ALA A 1 218 ? -1.827 -20.491 -39.312 1.00 35.50 218 ALA A O 1
ATOM 1713 N N . LEU A 1 219 ? -0.468 -21.797 -38.451 1.00 33.47 219 LEU A N 1
ATOM 1714 C CA . LEU A 1 219 ? 0.051 -20.957 -37.346 1.00 33.47 219 LEU A CA 1
ATOM 1715 C C . LEU A 1 219 ? 1.205 -20.078 -37.842 1.00 33.47 219 LEU A C 1
ATOM 1717 O O . LEU A 1 219 ? 2.066 -20.522 -38.604 1.00 33.47 219 LEU A O 1
ATOM 1721 N N . THR A 1 220 ? 0.914 -18.819 -38.274 1.00 28.88 220 THR A N 1
ATOM 1722 C CA . THR A 1 220 ? 2.055 -17.891 -38.446 1.00 28.88 220 THR A CA 1
ATOM 1723 C C . THR A 1 220 ? 2.680 -17.560 -37.078 1.00 28.88 220 THR A C 1
ATOM 1725 O O . THR A 1 220 ? 1.975 -17.361 -36.086 1.00 28.88 220 THR A O 1
ATOM 1728 N N . PRO A 1 221 ? 3.921 -18.117 -36.766 1.00 28.67 221 PRO A N 1
ATOM 1729 C CA . PRO A 1 221 ? 4.680 -17.670 -35.585 1.00 28.67 221 PRO A CA 1
ATOM 1730 C C . PRO A 1 221 ? 4.995 -16.167 -35.648 1.00 28.67 221 PRO A C 1
ATOM 1732 O O . PRO A 1 221 ? 5.345 -15.635 -36.704 1.00 28.67 221 PRO A O 1
ATOM 1735 N N . GLN A 1 222 ? 4.218 -15.320 -34.939 1.00 35.97 222 GLN A N 1
ATOM 1736 C CA . GLN A 1 222 ? 5.021 -14.336 -34.176 1.00 35.97 222 GLN A CA 1
ATOM 1737 C C . GLN A 1 222 ? 4.141 -13.129 -33.823 1.00 35.97 222 GLN A C 1
ATOM 1739 O O . GLN A 1 222 ? 3.457 -12.563 -34.678 1.00 35.97 222 GLN A O 1
ATOM 1744 N N . PHE A 1 223 ? 3.672 -13.130 -32.551 1.00 28.14 223 PHE A N 1
ATOM 1745 C CA . PHE A 1 223 ? 3.775 -11.875 -31.771 1.00 28.14 223 PHE A CA 1
ATOM 1746 C C . PHE A 1 223 ? 2.812 -11.951 -30.579 1.00 28.14 223 PHE A C 1
ATOM 1748 O O . PHE A 1 223 ? 1.660 -12.371 -30.712 1.00 28.14 223 PHE A O 1
ATOM 1755 N N . LEU A 1 224 ? 3.403 -12.361 -29.347 1.00 32.56 224 LEU A N 1
ATOM 1756 C CA . LEU A 1 224 ? 3.456 -11.762 -27.992 1.00 32.56 224 LEU A CA 1
ATOM 1757 C C . LEU A 1 224 ? 2.886 -12.751 -26.970 1.00 32.56 224 LEU A C 1
ATOM 1759 O O . LEU A 1 224 ? 1.695 -13.070 -26.982 1.00 32.56 224 LEU A O 1
ATOM 1763 N N . ALA A 1 225 ? 3.746 -13.727 -26.562 1.00 26.95 225 ALA A N 1
ATOM 1764 C CA . ALA A 1 225 ? 3.816 -14.221 -25.165 1.00 26.95 225 ALA A CA 1
ATOM 1765 C C . ALA A 1 225 ? 5.174 -14.897 -24.941 1.00 26.95 225 ALA A C 1
ATOM 1767 O O . ALA A 1 225 ? 5.658 -15.659 -25.782 1.00 26.95 225 ALA A O 1
ATOM 1768 N N . SER A 1 226 ? 6.238 -14.175 -24.547 1.00 30.98 226 SER A N 1
ATOM 1769 C CA . SER A 1 226 ? 7.133 -14.808 -23.550 1.00 30.98 226 SER A CA 1
ATOM 1770 C C . SER A 1 226 ? 8.588 -14.715 -24.026 1.00 30.98 226 SER A C 1
ATOM 1772 O O . SER A 1 226 ? 8.873 -14.770 -25.225 1.00 30.98 226 SER A O 1
ATOM 1774 N N . ALA A 1 227 ? 9.362 -13.698 -23.790 1.00 31.59 227 ALA A N 1
ATOM 1775 C CA . ALA A 1 227 ? 10.744 -14.216 -23.594 1.00 31.59 227 ALA A CA 1
ATOM 1776 C C . ALA A 1 227 ? 10.787 -15.746 -23.670 1.00 31.59 227 ALA A C 1
ATOM 1778 O O . ALA A 1 227 ? 11.806 -16.357 -23.342 1.00 31.59 227 ALA A O 1
ATOM 1779 N N . ILE A 1 228 ? 9.889 -16.509 -24.379 1.00 34.16 228 ILE A N 1
ATOM 1780 C CA . ILE A 1 228 ? 10.225 -17.937 -24.553 1.00 34.16 228 ILE A CA 1
ATOM 1781 C C . ILE A 1 228 ? 10.319 -18.248 -26.049 1.00 34.16 228 ILE A C 1
ATOM 1783 O O . ILE A 1 228 ? 9.409 -17.950 -26.826 1.00 34.16 228 ILE A O 1
ATOM 1787 N N . SER A 1 229 ? 11.337 -17.930 -26.695 1.00 33.81 229 SER A N 1
ATOM 1788 C CA . SER A 1 229 ? 11.606 -18.511 -28.032 1.00 33.81 229 SER A CA 1
ATOM 1789 C C . SER A 1 229 ? 11.217 -19.992 -28.089 1.00 33.81 229 SER A C 1
ATOM 1791 O O . SER A 1 229 ? 11.526 -20.772 -27.185 1.00 33.81 229 SER A O 1
ATOM 1793 N N . GLN A 1 230 ? 9.948 -20.355 -28.412 1.00 33.53 230 GLN A N 1
ATOM 1794 C CA . GLN A 1 230 ? 9.504 -21.744 -28.693 1.00 33.53 230 GLN A CA 1
ATOM 1795 C C . GLN A 1 230 ? 10.130 -22.238 -30.001 1.00 33.53 230 GLN A C 1
ATOM 1797 O O . GLN A 1 230 ? 9.877 -21.694 -31.078 1.00 33.53 230 GLN A O 1
ATOM 1802 N N . VAL A 1 231 ? 11.413 -22.667 -29.857 1.00 38.50 231 VAL A N 1
ATOM 1803 C CA . VAL A 1 231 ? 11.915 -23.458 -31.006 1.00 38.50 231 VAL A CA 1
ATOM 1804 C C . VAL A 1 231 ? 12.133 -24.903 -30.538 1.00 38.50 231 VAL A C 1
ATOM 1806 O O . VAL A 1 231 ? 12.459 -25.159 -29.377 1.00 38.50 231 VAL A O 1
ATOM 1809 N N . ASN A 1 232 ? 11.516 -25.882 -31.204 1.00 37.53 232 ASN A N 1
ATOM 1810 C CA . ASN A 1 232 ? 11.893 -27.308 -31.113 1.00 37.53 232 ASN A CA 1
ATOM 1811 C C . ASN A 1 232 ? 13.409 -27.508 -31.280 1.00 37.53 232 ASN A C 1
ATOM 1813 O O . ASN A 1 232 ? 13.960 -27.331 -32.368 1.00 37.53 232 ASN A O 1
ATOM 1817 N N . PRO A 1 233 ? 14.239 -27.679 -30.144 1.00 40.12 233 PRO A N 1
ATOM 1818 C CA . PRO A 1 233 ? 15.672 -27.826 -30.467 1.00 40.12 233 PRO A CA 1
ATOM 1819 C C . PRO A 1 233 ? 16.105 -29.297 -30.469 1.00 40.12 233 PRO A C 1
ATOM 1821 O O . PRO A 1 233 ? 15.486 -30.143 -29.818 1.00 40.12 233 PRO A O 1
ATOM 1824 N N . ARG A 1 234 ? 16.451 -29.852 -31.668 1.00 41.44 234 ARG A N 1
ATOM 1825 C CA . ARG A 1 234 ? 17.473 -30.909 -31.853 1.00 41.44 234 ARG A CA 1
ATOM 1826 C C . ARG A 1 234 ? 18.511 -30.884 -30.724 1.00 41.44 234 ARG A C 1
ATOM 1828 O O . ARG A 1 234 ? 18.843 -29.828 -30.182 1.00 41.44 234 ARG A O 1
ATOM 1835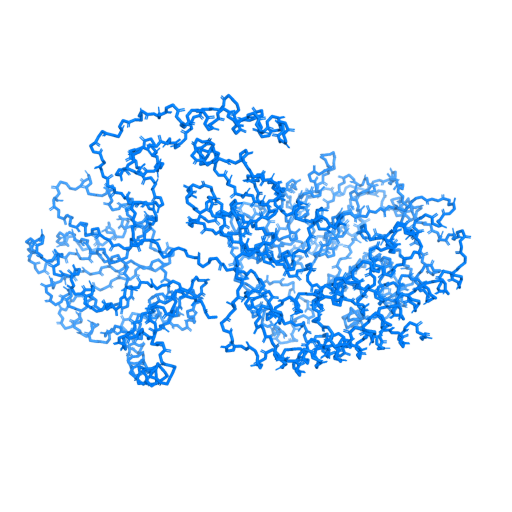 N N . THR A 1 235 ? 18.446 -31.858 -29.782 1.00 45.72 235 THR A N 1
ATOM 1836 C CA . THR A 1 235 ? 19.278 -32.403 -28.694 1.00 45.72 235 THR A CA 1
ATOM 1837 C C . THR A 1 235 ? 20.223 -31.329 -28.134 1.00 45.72 235 THR A C 1
ATOM 1839 O O . THR A 1 235 ? 20.999 -30.713 -28.868 1.00 45.72 235 THR A O 1
ATOM 1842 N N . ILE A 1 236 ? 19.775 -30.697 -26.923 1.00 52.81 236 ILE A N 1
ATOM 1843 C CA . ILE A 1 236 ? 20.504 -29.742 -26.059 1.00 52.81 236 ILE A CA 1
ATOM 1844 C C . ILE A 1 236 ? 21.281 -30.534 -24.997 1.00 52.81 236 ILE A C 1
ATOM 1846 O O . ILE A 1 236 ? 20.747 -31.442 -24.356 1.00 52.81 236 ILE A O 1
ATOM 1850 N N . SER A 1 237 ? 22.620 -30.901 -25.315 1.00 49.19 237 SER A N 1
ATOM 1851 C CA . SER A 1 237 ? 23.438 -31.589 -24.287 1.00 49.19 237 SER A CA 1
ATOM 1852 C C . SER A 1 237 ? 24.111 -30.559 -23.368 1.00 49.19 237 SER A C 1
ATOM 1854 O O . SER A 1 237 ? 24.506 -29.475 -23.803 1.00 49.19 237 SER A O 1
ATOM 1856 N N . LEU A 1 238 ? 23.900 -30.761 -21.955 1.00 56.50 238 LEU A N 1
ATOM 1857 C CA . LEU A 1 238 ? 24.578 -29.998 -20.877 1.00 56.50 238 LEU A CA 1
ATOM 1858 C C . LEU A 1 238 ? 25.970 -30.578 -20.614 1.00 56.50 238 LEU A C 1
ATOM 1860 O O . LEU A 1 238 ? 26.127 -31.773 -20.354 1.00 56.50 238 LEU A O 1
ATOM 1864 N N . SER A 1 239 ? 27.084 -29.981 -21.247 1.00 61.69 239 SER A N 1
ATOM 1865 C CA . SER A 1 239 ? 28.339 -30.298 -20.512 1.00 61.69 239 SER A CA 1
ATOM 1866 C C . SER A 1 239 ? 28.834 -29.051 -19.770 1.00 61.69 239 SER A C 1
ATOM 1868 O O . SER A 1 239 ? 29.221 -28.054 -20.382 1.00 61.69 239 SER A O 1
ATOM 1870 N N . LEU A 1 240 ? 28.323 -28.943 -18.446 1.00 69.06 240 LEU A N 1
ATOM 1871 C CA . LEU A 1 240 ? 28.840 -27.792 -17.669 1.00 69.06 240 LEU A CA 1
ATOM 1872 C C . LEU A 1 240 ? 30.374 -27.822 -17.631 1.00 69.06 240 LEU A C 1
ATOM 1874 O O . LEU A 1 240 ? 30.986 -28.869 -17.410 1.00 69.06 240 LEU A O 1
ATOM 1878 N N . SER A 1 241 ? 30.984 -26.751 -18.033 1.00 78.12 241 SER A N 1
ATOM 1879 C CA . SER A 1 241 ? 32.455 -26.633 -18.002 1.00 78.12 241 SER A CA 1
ATOM 1880 C C . SER A 1 241 ? 32.991 -26.612 -16.565 1.00 78.12 241 SER A C 1
ATOM 1882 O O . SER A 1 241 ? 32.226 -26.530 -15.601 1.00 78.12 241 SER A O 1
ATOM 1884 N N . HIS A 1 242 ? 34.297 -26.927 -16.388 1.00 84.25 242 HIS A N 1
ATOM 1885 C CA . HIS A 1 242 ? 34.978 -26.817 -15.079 1.00 84.25 242 HIS A CA 1
ATOM 1886 C C . HIS A 1 242 ? 34.750 -25.434 -14.447 1.00 84.25 242 HIS A C 1
ATOM 1888 O O . HIS A 1 242 ? 34.552 -25.342 -13.233 1.00 84.25 242 HIS A O 1
ATOM 1894 N N . ASN A 1 243 ? 34.651 -24.412 -15.191 1.00 84.75 243 ASN A N 1
ATOM 1895 C CA . ASN A 1 243 ? 34.447 -23.051 -14.648 1.00 84.75 243 ASN A CA 1
ATOM 1896 C C . ASN A 1 243 ? 33.065 -22.897 -14.001 1.00 84.75 243 ASN A C 1
ATOM 1898 O O . ASN A 1 243 ? 32.956 -22.299 -12.929 1.00 84.75 243 ASN A O 1
ATOM 1902 N N . GLU A 1 244 ? 32.036 -23.446 -14.605 1.00 87.62 244 GLU A N 1
ATOM 1903 C CA . GLU A 1 244 ? 30.682 -23.316 -14.026 1.00 87.62 244 GLU A CA 1
ATOM 1904 C C . GLU A 1 244 ? 30.556 -24.122 -12.725 1.00 87.62 244 GLU A C 1
ATOM 1906 O O . GLU A 1 244 ? 29.926 -23.654 -11.774 1.00 87.62 244 GLU A O 1
ATOM 1911 N N . GLN A 1 245 ? 31.245 -25.195 -12.736 1.00 89.75 245 GLN A N 1
ATOM 1912 C CA . GLN A 1 245 ? 31.197 -26.004 -11.498 1.00 89.75 245 GLN A CA 1
ATOM 1913 C C . GLN A 1 245 ? 31.977 -25.316 -10.370 1.00 89.75 245 GLN A C 1
ATOM 1915 O O . GLN A 1 245 ? 31.556 -25.371 -9.213 1.00 89.75 245 GLN A O 1
ATOM 1920 N N . GLU A 1 246 ? 33.057 -24.746 -10.809 1.00 93.88 246 GLU A N 1
ATOM 1921 C CA . GLU A 1 246 ? 33.821 -24.004 -9.783 1.00 93.88 246 GLU A CA 1
ATOM 1922 C C . GLU A 1 246 ? 33.028 -22.792 -9.267 1.00 93.88 246 GLU A C 1
ATOM 1924 O O . GLU A 1 246 ? 33.038 -22.520 -8.065 1.00 93.88 246 GLU A O 1
ATOM 1929 N N . CYS A 1 247 ? 32.431 -22.016 -10.175 1.00 94.31 247 CYS A N 1
ATOM 1930 C CA . CYS A 1 247 ? 31.565 -20.904 -9.741 1.00 94.31 247 CYS A CA 1
ATOM 1931 C C . CYS A 1 247 ? 30.483 -21.386 -8.769 1.00 94.31 247 CYS A C 1
ATOM 1933 O O . CYS A 1 247 ? 30.261 -20.748 -7.738 1.00 94.31 247 CYS A O 1
ATOM 1935 N N . PHE A 1 248 ? 29.898 -22.438 -9.084 1.00 95.00 248 PHE A N 1
ATOM 1936 C CA . PHE A 1 248 ? 28.846 -22.992 -8.199 1.00 95.00 248 PHE A CA 1
ATOM 1937 C C . PHE A 1 248 ? 29.414 -23.296 -6.811 1.00 95.00 248 PHE A C 1
ATOM 1939 O O . PHE A 1 248 ? 28.806 -22.922 -5.806 1.00 95.00 248 PHE A O 1
ATOM 1946 N N . ARG A 1 249 ? 30.577 -23.960 -6.769 1.00 96.00 249 ARG A N 1
ATOM 1947 C CA . ARG A 1 249 ? 31.156 -24.326 -5.462 1.00 96.00 249 ARG A CA 1
ATOM 1948 C C . ARG A 1 249 ? 31.493 -23.067 -4.646 1.00 96.00 249 ARG A C 1
ATOM 1950 O O . ARG A 1 249 ? 31.208 -23.019 -3.447 1.00 96.00 249 ARG A O 1
ATOM 1957 N N . LYS A 1 250 ? 31.994 -22.120 -5.294 1.00 97.50 250 LYS A N 1
ATOM 1958 C CA . LYS A 1 250 ? 32.369 -20.892 -4.560 1.00 97.50 250 LYS A CA 1
ATOM 1959 C C . LYS A 1 250 ? 31.120 -20.131 -4.098 1.00 97.50 250 LYS A C 1
ATOM 1961 O O . LYS A 1 250 ? 31.112 -19.581 -2.994 1.00 97.50 250 LYS A O 1
ATOM 1966 N N . ASN A 1 251 ? 30.105 -20.030 -4.976 1.00 97.44 251 ASN A N 1
ATOM 1967 C CA . ASN A 1 251 ? 28.862 -19.369 -4.523 1.00 97.44 251 ASN A CA 1
ATOM 1968 C C . ASN A 1 251 ? 28.228 -20.105 -3.337 1.00 97.44 251 ASN A C 1
ATOM 1970 O O . ASN A 1 251 ? 27.745 -19.459 -2.406 1.00 97.44 251 ASN A O 1
ATOM 1974 N N . LEU A 1 252 ? 28.288 -21.448 -3.380 1.00 96.38 252 LEU A N 1
ATOM 1975 C CA . LEU A 1 252 ? 27.684 -22.205 -2.262 1.00 96.38 252 LEU A CA 1
ATOM 1976 C C . LEU A 1 252 ? 28.466 -21.959 -0.968 1.00 96.38 252 LEU A C 1
ATOM 1978 O O . LEU A 1 252 ? 27.860 -21.840 0.099 1.00 96.38 252 LEU A O 1
ATOM 1982 N N . ALA A 1 253 ? 29.753 -21.921 -1.093 1.00 96.62 253 ALA A N 1
ATOM 1983 C CA . ALA A 1 253 ? 30.549 -21.626 0.115 1.00 96.62 253 ALA A CA 1
ATOM 1984 C C . ALA A 1 253 ? 30.222 -20.227 0.660 1.00 96.62 253 ALA A C 1
ATOM 1986 O O . ALA A 1 253 ? 30.125 -20.051 1.877 1.00 96.62 253 ALA A O 1
ATOM 1987 N N . TRP A 1 254 ? 30.113 -19.328 -0.277 1.00 96.81 254 TRP A N 1
ATOM 1988 C CA . TRP A 1 254 ? 29.719 -17.975 0.154 1.00 96.81 254 TRP A CA 1
ATOM 1989 C C . TRP A 1 254 ? 28.362 -17.987 0.869 1.00 96.81 254 TRP A C 1
ATOM 1991 O O . TRP A 1 254 ? 28.210 -17.335 1.904 1.00 96.81 254 TRP A O 1
ATOM 2001 N N . LEU A 1 255 ? 27.348 -18.736 0.339 1.00 96.31 255 LEU A N 1
ATOM 2002 C CA . LEU A 1 255 ? 26.014 -18.780 0.980 1.00 96.31 255 LEU A CA 1
ATOM 2003 C C . LEU A 1 255 ? 26.107 -19.422 2.366 1.00 96.31 255 LEU A C 1
ATOM 2005 O O . LEU A 1 255 ? 25.412 -18.989 3.288 1.00 96.31 255 LEU A O 1
ATOM 2009 N N . ALA A 1 256 ? 26.968 -20.366 2.545 1.00 95.44 256 ALA A N 1
ATOM 2010 C CA . ALA A 1 256 ? 27.102 -21.039 3.859 1.00 95.44 256 ALA A CA 1
ATOM 2011 C C . ALA A 1 256 ? 27.585 -20.053 4.924 1.00 95.44 256 ALA A C 1
ATOM 2013 O O . ALA A 1 256 ? 27.125 -20.113 6.066 1.00 95.44 256 ALA A O 1
ATOM 2014 N N . LYS A 1 257 ? 28.360 -19.116 4.487 1.00 94.44 257 LYS A N 1
ATOM 2015 C CA . LYS A 1 257 ? 28.931 -18.160 5.464 1.00 94.44 257 LYS A CA 1
ATOM 2016 C C . LYS A 1 257 ? 27.992 -16.968 5.684 1.00 94.44 257 LYS A C 1
ATOM 2018 O O . LYS A 1 257 ? 27.883 -16.476 6.809 1.00 94.44 257 LYS A O 1
ATOM 2023 N N . ASN A 1 258 ? 27.223 -16.613 4.588 1.00 92.44 258 ASN A N 1
ATOM 2024 C CA . ASN A 1 258 ? 26.564 -15.291 4.669 1.00 92.44 258 ASN A CA 1
ATOM 2025 C C . ASN A 1 258 ? 25.043 -15.451 4.718 1.00 92.44 258 ASN A C 1
ATOM 2027 O O . ASN A 1 258 ? 24.350 -14.560 5.211 1.00 92.44 258 ASN A O 1
ATOM 2031 N N . GLN A 1 259 ? 24.441 -16.577 4.202 1.00 92.06 259 GLN A N 1
ATOM 2032 C CA . GLN A 1 259 ? 22.978 -16.804 4.192 1.00 92.06 259 GLN A CA 1
ATOM 2033 C C . GLN A 1 259 ? 22.699 -18.299 4.376 1.00 92.06 259 GLN A C 1
ATOM 2035 O O . GLN A 1 259 ? 22.289 -18.990 3.441 1.00 92.06 259 GLN A O 1
ATOM 2040 N N . SER A 1 260 ? 22.760 -18.815 5.716 1.00 91.38 260 SER A N 1
ATOM 2041 C CA . SER A 1 260 ? 22.764 -20.256 6.076 1.00 91.38 260 SER A CA 1
ATOM 2042 C C . SER A 1 260 ? 21.420 -20.907 5.724 1.00 91.38 260 SER A C 1
ATOM 2044 O O . SER A 1 260 ? 21.397 -22.047 5.257 1.00 91.38 260 SER A O 1
ATOM 2046 N N . SER A 1 261 ? 20.358 -20.122 5.862 1.00 89.38 261 SER A N 1
ATOM 2047 C CA . SER A 1 261 ? 19.033 -20.703 5.545 1.00 89.38 261 SER A CA 1
ATOM 2048 C C . SER A 1 261 ? 18.914 -21.033 4.052 1.00 89.38 261 SER A C 1
ATOM 2050 O O . SER A 1 261 ? 18.423 -22.108 3.701 1.00 89.38 261 SER A O 1
ATOM 2052 N N . LEU A 1 262 ? 19.357 -20.104 3.211 1.00 91.88 262 LEU A N 1
ATOM 2053 C CA . LEU A 1 262 ? 19.278 -20.379 1.761 1.00 91.88 262 LEU A CA 1
ATOM 2054 C C . LEU A 1 262 ? 20.248 -21.499 1.363 1.00 91.88 262 LEU A C 1
ATOM 2056 O O . LEU A 1 262 ? 19.916 -22.322 0.507 1.00 91.88 262 LEU A O 1
ATOM 2060 N N . TYR A 1 263 ? 21.447 -21.552 2.005 1.00 95.25 263 TYR A N 1
ATOM 2061 C CA . TYR A 1 263 ? 22.398 -22.651 1.734 1.00 95.25 263 TYR A CA 1
ATOM 2062 C C . TYR A 1 263 ? 21.760 -24.011 2.027 1.00 95.25 263 TYR A C 1
ATOM 2064 O O . TYR A 1 263 ? 21.878 -24.931 1.214 1.00 95.25 263 TYR A O 1
ATOM 2072 N N . GLN A 1 264 ? 21.062 -24.097 3.156 1.00 92.06 264 GLN A N 1
ATOM 2073 C CA . GLN A 1 264 ? 20.461 -25.400 3.523 1.00 92.06 264 GLN A CA 1
ATOM 2074 C C . GLN A 1 264 ? 19.429 -25.837 2.474 1.00 92.06 264 GLN A C 1
ATOM 2076 O O . GLN A 1 264 ? 19.311 -27.032 2.194 1.00 92.06 264 GLN A O 1
ATOM 2081 N N . LYS A 1 265 ? 18.883 -24.831 1.890 1.00 92.00 265 LYS A N 1
ATOM 2082 C CA . LYS A 1 265 ? 17.858 -25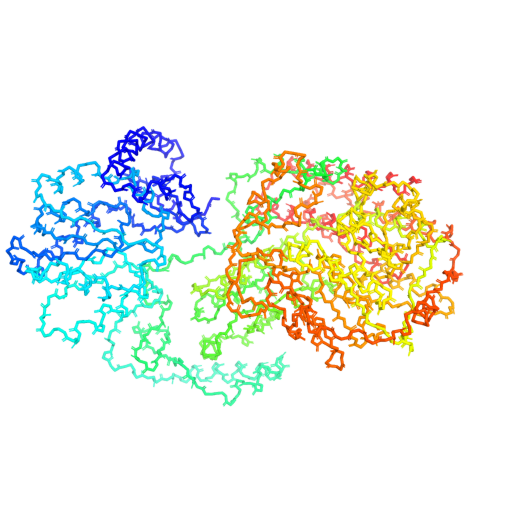.145 0.872 1.00 92.00 265 LYS A CA 1
ATOM 2083 C C . LYS A 1 265 ? 18.498 -25.546 -0.461 1.00 92.00 265 LYS A C 1
ATOM 2085 O O . LYS A 1 265 ? 18.003 -26.456 -1.129 1.00 92.00 265 LYS A O 1
ATOM 2090 N N . LEU A 1 266 ? 19.679 -24.966 -0.818 1.00 93.81 266 LEU A N 1
ATOM 2091 C CA . LEU A 1 266 ? 20.138 -25.114 -2.219 1.00 93.81 266 LEU A CA 1
ATOM 2092 C C . LEU A 1 266 ? 21.266 -26.144 -2.294 1.00 93.81 266 LEU A C 1
ATOM 2094 O O . LEU A 1 266 ? 21.531 -26.685 -3.370 1.00 93.81 266 LEU A O 1
ATOM 2098 N N . HIS A 1 267 ? 22.000 -26.539 -1.134 1.00 91.31 267 HIS A N 1
ATOM 2099 C CA . HIS A 1 267 ? 23.212 -27.386 -1.236 1.00 91.31 267 HIS A CA 1
ATOM 2100 C C . HIS A 1 267 ? 22.843 -28.792 -1.707 1.00 91.31 267 HIS A C 1
ATOM 2102 O O . HIS A 1 267 ? 23.643 -29.439 -2.386 1.00 91.31 267 HIS A O 1
ATOM 2108 N N . SER A 1 268 ? 21.529 -29.186 -1.383 1.00 88.12 268 SER A N 1
ATOM 2109 C CA . SER A 1 268 ? 21.178 -30.551 -1.847 1.00 88.12 268 SER A CA 1
ATOM 2110 C C . SER A 1 268 ? 20.008 -30.480 -2.826 1.00 88.12 268 SER A C 1
ATOM 2112 O O . SER A 1 268 ? 19.352 -31.492 -3.080 1.00 88.12 268 SER A O 1
ATOM 2114 N N . TYR A 1 269 ? 19.804 -29.310 -3.379 1.00 93.75 269 TYR A N 1
ATOM 2115 C CA . TYR A 1 269 ? 18.609 -29.111 -4.224 1.00 93.75 269 TYR A CA 1
ATOM 2116 C C . TYR A 1 269 ? 18.850 -29.717 -5.611 1.00 93.75 269 TYR A C 1
ATOM 2118 O O . TYR A 1 269 ? 19.963 -29.681 -6.142 1.00 93.75 269 TYR A O 1
ATOM 2126 N N . GLN A 1 270 ? 17.720 -30.291 -6.117 1.00 87.31 270 GLN A N 1
ATOM 2127 C CA . GLN A 1 270 ? 17.779 -30.774 -7.516 1.00 87.31 270 GLN A CA 1
ATOM 2128 C C . GLN A 1 270 ? 16.723 -30.051 -8.361 1.00 87.31 270 GLN A C 1
ATOM 2130 O O . GLN A 1 270 ? 15.697 -29.597 -7.850 1.00 87.31 270 GLN A O 1
ATOM 2135 N N . TRP A 1 271 ? 17.055 -29.992 -9.684 1.00 88.06 271 TRP A N 1
ATOM 2136 C CA . TRP A 1 271 ? 16.130 -29.271 -10.587 1.00 88.06 271 TRP A CA 1
ATOM 2137 C C . TRP A 1 271 ? 14.711 -29.851 -10.492 1.00 88.06 271 TRP A C 1
ATOM 2139 O O . TRP A 1 271 ? 14.521 -31.067 -10.416 1.00 88.06 271 TRP A O 1
ATOM 2149 N N . GLN A 1 272 ? 13.689 -29.010 -10.510 1.00 86.50 272 GLN A N 1
ATOM 2150 C CA . GLN A 1 272 ? 12.302 -29.546 -10.439 1.00 86.50 272 GLN A CA 1
ATOM 2151 C C . GLN A 1 272 ? 11.567 -29.295 -11.756 1.00 86.50 272 GLN A C 1
ATOM 2153 O O . GLN A 1 272 ? 11.085 -30.246 -12.376 1.00 86.50 272 GLN A O 1
ATOM 2158 N N . ASN A 1 273 ? 11.559 -28.079 -12.184 1.00 82.06 273 ASN A N 1
ATOM 2159 C CA . ASN A 1 273 ? 10.755 -27.741 -13.385 1.00 82.06 273 ASN A CA 1
ATOM 2160 C C . ASN A 1 273 ? 11.654 -27.283 -14.537 1.00 82.06 273 ASN A C 1
ATOM 2162 O O . ASN A 1 273 ? 11.341 -27.553 -15.698 1.00 82.06 273 ASN A O 1
ATOM 2166 N N . TRP A 1 274 ? 12.764 -26.646 -14.158 1.00 84.81 274 TRP A N 1
ATOM 2167 C CA . TRP A 1 274 ? 13.651 -26.089 -15.195 1.00 84.81 274 TRP A CA 1
ATOM 2168 C C . TRP A 1 274 ? 15.076 -26.605 -14.967 1.00 84.81 274 TRP A C 1
ATOM 2170 O O . TRP A 1 274 ? 15.487 -26.863 -13.833 1.00 84.81 274 TRP A O 1
ATOM 2180 N N . GLN A 1 275 ? 15.727 -26.706 -16.143 1.00 86.06 275 GLN A N 1
ATOM 2181 C CA . GLN A 1 275 ? 17.154 -27.078 -15.989 1.00 86.06 275 GLN A CA 1
ATOM 2182 C C . GLN A 1 275 ? 18.012 -26.165 -16.872 1.00 86.06 275 GLN A C 1
ATOM 2184 O O . GLN A 1 275 ? 17.568 -25.688 -17.918 1.00 86.06 275 GLN A O 1
ATOM 2189 N N . LEU A 1 276 ? 19.226 -25.982 -16.347 1.00 85.81 276 LEU A N 1
ATOM 2190 C CA . LEU A 1 276 ? 20.132 -25.083 -17.092 1.00 85.81 276 LEU A CA 1
ATOM 2191 C C . LEU A 1 276 ? 20.695 -25.809 -18.323 1.00 85.81 276 LEU A C 1
ATOM 2193 O O . LEU A 1 276 ? 21.128 -26.961 -18.241 1.00 85.81 276 LEU A O 1
ATOM 2197 N N . VAL A 1 277 ? 20.651 -25.081 -19.473 1.00 80.38 277 VAL A N 1
ATOM 2198 C CA . VAL A 1 277 ? 21.190 -25.679 -20.714 1.00 80.38 277 VAL A CA 1
ATOM 2199 C C . VAL A 1 277 ? 21.931 -24.584 -21.485 1.00 80.38 277 VAL A C 1
ATOM 2201 O O . VAL A 1 277 ? 21.837 -23.400 -21.153 1.00 80.38 277 VAL A O 1
ATOM 2204 N N . ILE A 1 278 ? 22.842 -25.058 -22.404 1.00 75.94 278 ILE A N 1
ATOM 2205 C CA . ILE A 1 278 ? 23.483 -24.083 -23.316 1.00 75.94 278 ILE A CA 1
ATOM 2206 C C . ILE A 1 278 ? 22.788 -24.166 -24.684 1.00 75.94 278 ILE A C 1
ATOM 2208 O O . ILE A 1 278 ? 22.706 -25.232 -25.299 1.00 75.94 278 ILE A O 1
ATOM 2212 N N . TRP A 1 279 ? 22.156 -23.014 -24.969 1.00 65.12 279 TRP A N 1
ATOM 2213 C CA . TRP A 1 279 ? 21.439 -22.934 -26.260 1.00 65.12 279 TRP A CA 1
ATOM 2214 C C . TRP A 1 279 ? 22.015 -21.799 -27.114 1.00 65.12 279 TRP A C 1
ATOM 2216 O O . TRP A 1 279 ? 22.051 -20.638 -26.700 1.00 65.12 279 TRP A O 1
ATOM 2226 N N . GLN A 1 280 ? 22.601 -22.125 -28.338 1.00 64.62 280 GLN A N 1
ATOM 2227 C CA . GLN A 1 280 ? 23.197 -21.142 -29.271 1.00 64.62 280 GLN A CA 1
ATOM 2228 C C . GLN A 1 280 ? 24.309 -20.345 -28.585 1.00 64.62 280 GLN A C 1
ATOM 2230 O O . GLN A 1 280 ? 24.387 -19.123 -28.728 1.00 64.62 280 GLN A O 1
ATOM 2235 N N . GLN A 1 281 ? 25.142 -21.054 -27.702 1.00 69.56 281 GLN A N 1
ATOM 2236 C CA . GLN A 1 281 ? 26.334 -20.476 -27.037 1.00 69.56 281 GLN A CA 1
ATOM 2237 C C . GLN A 1 281 ? 25.930 -19.543 -25.892 1.00 69.56 281 GLN A C 1
ATOM 2239 O O . GLN A 1 281 ? 26.736 -18.724 -25.445 1.00 69.56 281 GLN A O 1
ATOM 2244 N N . HIS A 1 282 ? 24.623 -19.581 -25.514 1.00 72.69 282 HIS A N 1
ATOM 2245 C CA . HIS A 1 282 ? 24.185 -18.771 -24.359 1.00 72.69 282 HIS A CA 1
ATOM 2246 C C . HIS A 1 282 ? 23.483 -19.668 -23.334 1.00 72.69 282 HIS A C 1
ATOM 2248 O O . HIS A 1 282 ? 22.981 -20.744 -23.668 1.00 72.69 282 HIS A O 1
ATOM 2254 N N . TYR A 1 283 ? 23.552 -19.144 -21.978 1.00 78.38 283 TYR A N 1
ATOM 2255 C CA . TYR A 1 283 ? 22.834 -19.899 -20.923 1.00 78.38 283 TYR A CA 1
ATOM 2256 C C . TYR A 1 283 ? 21.316 -19.756 -21.088 1.00 78.38 283 TYR A C 1
ATOM 2258 O O . TYR A 1 283 ? 20.802 -18.672 -21.375 1.00 78.38 283 TYR A O 1
ATOM 2266 N N . ALA A 1 284 ? 20.603 -20.930 -20.975 1.00 77.06 284 ALA A N 1
ATOM 2267 C CA . ALA A 1 284 ? 19.124 -20.910 -21.076 1.00 77.06 284 ALA A CA 1
ATOM 2268 C C . ALA A 1 284 ? 18.536 -21.932 -20.097 1.00 77.06 284 ALA A C 1
ATOM 2270 O O . ALA A 1 284 ? 19.268 -22.676 -19.442 1.00 77.06 284 ALA A O 1
ATOM 2271 N N . MET A 1 285 ? 17.174 -21.648 -19.900 1.00 81.06 285 MET A N 1
ATOM 2272 C CA . MET A 1 285 ? 16.458 -22.626 -19.049 1.00 81.06 285 MET A CA 1
ATOM 2273 C C . MET A 1 285 ? 15.498 -23.481 -19.890 1.00 81.06 285 MET A C 1
ATOM 2275 O O . MET A 1 285 ? 14.815 -22.979 -20.785 1.00 81.06 285 MET A O 1
ATOM 2279 N N . GLN A 1 286 ? 15.594 -24.801 -19.586 1.00 78.69 286 GLN A N 1
ATOM 2280 C CA . GLN A 1 286 ? 14.727 -25.724 -20.360 1.00 78.69 286 GLN A CA 1
ATOM 2281 C C . GLN A 1 286 ? 13.776 -26.455 -19.404 1.00 78.69 286 GLN A C 1
ATOM 2283 O O . GLN A 1 286 ? 14.180 -26.931 -18.341 1.00 78.69 286 GLN A O 1
ATOM 2288 N N . ASP A 1 287 ? 12.486 -26.510 -19.862 1.00 76.62 287 ASP A N 1
ATOM 2289 C CA . ASP A 1 287 ? 11.538 -27.241 -18.993 1.00 76.62 287 ASP A CA 1
ATOM 2290 C C . ASP A 1 287 ? 11.389 -28.698 -19.439 1.00 76.62 287 ASP A C 1
ATOM 2292 O O . ASP A 1 287 ? 12.068 -29.150 -20.363 1.00 76.62 287 ASP A O 1
ATOM 2296 N N . LYS A 1 288 ? 10.549 -29.465 -18.718 1.00 69.25 288 LYS A N 1
ATOM 2297 C CA . LYS A 1 288 ? 10.432 -30.924 -18.969 1.00 69.25 288 LYS A CA 1
ATOM 2298 C C . LYS A 1 288 ? 9.796 -31.192 -20.334 1.00 69.25 288 LYS A C 1
ATOM 2300 O O . LYS A 1 288 ? 9.951 -32.288 -20.877 1.00 69.25 288 LYS A O 1
ATOM 2305 N N . CYS A 1 289 ? 9.109 -30.183 -20.863 1.00 56.88 289 CYS A N 1
ATOM 2306 C CA . CYS A 1 289 ? 8.462 -30.374 -22.182 1.00 56.88 289 CYS A CA 1
ATOM 2307 C C . CYS A 1 289 ? 9.375 -29.890 -23.311 1.00 56.88 289 CYS A C 1
ATOM 2309 O O . CYS A 1 289 ? 8.921 -29.727 -24.445 1.00 56.88 289 CYS A O 1
ATOM 2311 N N . GLU A 1 290 ? 10.683 -29.674 -23.039 1.00 61.34 290 GLU A N 1
ATOM 2312 C CA . GLU A 1 290 ? 11.732 -29.280 -23.998 1.00 61.34 290 GLU A CA 1
ATOM 2313 C C . GLU A 1 290 ? 11.521 -27.847 -24.508 1.00 61.34 290 GLU A C 1
ATOM 2315 O O . GLU A 1 290 ? 11.950 -27.506 -25.612 1.00 61.34 290 GLU A O 1
ATOM 2320 N N . LYS A 1 291 ? 10.817 -27.116 -23.618 1.00 60.47 291 LYS A N 1
ATOM 2321 C CA . LYS A 1 291 ? 10.711 -25.673 -23.923 1.00 60.47 291 LYS A CA 1
ATOM 2322 C C . LYS A 1 291 ? 11.917 -24.942 -23.314 1.00 60.47 291 LYS A C 1
ATOM 2324 O O . LYS A 1 291 ? 12.387 -25.280 -22.225 1.00 60.47 291 LYS A O 1
ATOM 2329 N N . VAL A 1 292 ? 12.438 -23.967 -24.219 1.00 63.84 292 VAL A N 1
ATOM 2330 C CA . VAL A 1 292 ? 13.670 -23.288 -23.742 1.00 63.84 292 VAL A CA 1
ATOM 2331 C C . VAL A 1 292 ? 13.326 -21.828 -23.420 1.00 63.84 292 VAL A C 1
ATOM 2333 O O . VAL A 1 292 ? 12.578 -21.171 -24.148 1.00 63.84 292 VAL A O 1
ATOM 2336 N N . PHE A 1 293 ? 13.864 -21.474 -22.155 1.00 66.19 293 PHE A N 1
ATOM 2337 C CA . PHE A 1 293 ? 13.748 -20.069 -21.736 1.00 66.19 293 PHE A CA 1
ATOM 2338 C C . PHE A 1 293 ? 15.138 -19.426 -21.784 1.00 66.19 293 PHE A C 1
ATOM 2340 O O . PHE A 1 293 ? 16.080 -19.889 -21.138 1.00 66.19 293 PHE A O 1
ATOM 2347 N N . SER A 1 294 ? 15.304 -18.474 -22.831 1.00 62.78 294 SER A N 1
ATOM 2348 C CA . SER A 1 294 ? 16.616 -17.785 -22.854 1.00 62.78 294 SER A CA 1
ATOM 2349 C C . SER A 1 294 ? 16.399 -16.272 -22.962 1.00 62.78 294 SER A C 1
ATOM 2351 O O . SER A 1 294 ? 15.611 -15.795 -23.781 1.00 62.78 294 SER A O 1
ATOM 2353 N N . VAL A 1 295 ? 17.119 -15.579 -22.034 1.00 58.31 295 VAL A N 1
ATOM 2354 C CA . VAL A 1 295 ? 17.034 -14.097 -22.038 1.00 58.31 295 VAL A CA 1
ATOM 2355 C C . VAL A 1 295 ? 18.067 -13.537 -23.022 1.00 58.31 295 VAL A C 1
ATOM 2357 O O . VAL A 1 295 ? 17.792 -12.544 -23.700 1.00 58.31 295 VAL A O 1
ATOM 2360 N N . SER A 1 296 ? 19.199 -14.275 -23.474 1.00 47.34 296 SER A N 1
ATOM 2361 C CA . SER A 1 296 ? 20.384 -13.810 -24.227 1.00 47.34 296 SER A CA 1
ATOM 2362 C C . SER A 1 296 ? 20.326 -14.265 -25.688 1.00 47.34 296 SER A C 1
ATOM 2364 O O . SER A 1 296 ? 20.985 -13.670 -26.543 1.00 47.34 296 SER A O 1
ATOM 2366 N N . ALA A 1 297 ? 19.438 -15.163 -26.237 1.00 38.41 297 ALA A N 1
ATOM 2367 C CA . ALA A 1 297 ? 19.422 -15.690 -27.626 1.00 38.41 297 ALA A CA 1
ATOM 2368 C C . ALA A 1 297 ? 18.413 -14.902 -28.465 1.00 38.41 297 ALA A C 1
ATOM 2370 O O . ALA A 1 297 ? 18.483 -14.932 -29.696 1.00 38.41 297 ALA A O 1
ATOM 2371 N N . ASN A 1 298 ? 17.877 -13.839 -27.990 1.00 39.44 298 ASN A N 1
ATOM 2372 C CA . ASN A 1 298 ? 16.955 -13.032 -28.817 1.00 39.44 298 ASN A CA 1
ATOM 2373 C C . ASN A 1 298 ? 17.403 -11.568 -28.808 1.00 39.44 298 ASN A C 1
ATOM 2375 O O . ASN A 1 298 ? 17.345 -10.885 -27.783 1.00 39.44 298 ASN A O 1
ATOM 2379 N N . LYS A 1 299 ? 18.493 -11.190 -29.571 1.00 37.03 299 LYS A N 1
ATOM 2380 C CA . LYS A 1 299 ? 19.005 -9.813 -29.777 1.00 37.03 299 LYS A CA 1
ATOM 2381 C C . LYS A 1 299 ? 17.870 -8.838 -30.105 1.00 37.03 299 LYS A C 1
ATOM 2383 O O . LYS A 1 299 ? 17.952 -7.660 -29.750 1.00 37.03 299 LYS A O 1
ATOM 2388 N N . ALA A 1 300 ? 16.614 -9.323 -30.509 1.00 35.44 300 ALA A N 1
ATOM 2389 C CA . ALA A 1 300 ? 15.442 -8.464 -30.804 1.00 35.44 300 ALA A CA 1
ATOM 2390 C C . ALA A 1 300 ? 14.644 -8.171 -29.527 1.00 35.44 300 ALA A C 1
ATOM 2392 O O . ALA A 1 300 ? 13.888 -7.197 -29.486 1.00 35.44 300 ALA A O 1
ATOM 2393 N N . HIS A 1 301 ? 15.055 -8.859 -28.369 1.00 37.97 301 HIS A N 1
ATOM 2394 C CA . HIS A 1 301 ? 14.393 -8.658 -27.062 1.00 37.97 301 HIS A CA 1
ATOM 2395 C C . HIS A 1 301 ? 15.318 -7.895 -26.114 1.00 37.97 301 HIS A C 1
ATOM 2397 O O . HIS A 1 301 ? 15.062 -7.838 -24.909 1.00 37.97 301 HIS A O 1
ATOM 2403 N N . ARG A 1 302 ? 16.655 -7.531 -26.661 1.00 36.84 302 ARG A N 1
ATOM 2404 C CA . ARG A 1 302 ? 17.419 -6.528 -25.889 1.00 36.84 302 ARG A CA 1
ATOM 2405 C C . ARG A 1 302 ? 16.620 -5.232 -25.728 1.00 36.84 302 ARG A C 1
ATOM 2407 O O . ARG A 1 302 ? 17.198 -4.161 -25.532 1.00 36.84 302 ARG A O 1
ATOM 2414 N N . GLY A 1 303 ? 15.275 -5.353 -25.849 1.00 38.41 303 GLY A N 1
ATOM 2415 C CA . GLY A 1 303 ? 14.578 -4.117 -25.425 1.00 38.41 303 GLY A CA 1
ATOM 2416 C C . GLY A 1 303 ? 13.897 -4.309 -24.064 1.00 38.41 303 GLY A C 1
ATOM 2417 O O . GLY A 1 303 ? 12.852 -4.955 -23.971 1.00 38.41 303 GLY A O 1
ATOM 2418 N N . THR A 1 304 ? 14.441 -4.998 -23.081 1.00 33.78 304 THR A N 1
ATOM 2419 C CA . THR A 1 304 ? 13.707 -5.217 -21.812 1.00 33.78 304 THR A CA 1
ATOM 2420 C C . THR A 1 304 ? 14.169 -4.181 -20.781 1.00 33.78 304 THR A C 1
ATOM 2422 O O . THR A 1 304 ? 15.346 -3.819 -20.720 1.00 33.78 304 THR A O 1
ATOM 2425 N N . ILE A 1 305 ? 13.378 -3.093 -20.612 1.00 41.94 305 ILE A N 1
ATOM 2426 C CA . ILE A 1 305 ? 12.889 -2.420 -19.387 1.00 41.94 305 ILE A CA 1
ATOM 2427 C C . ILE A 1 305 ? 14.081 -1.784 -18.655 1.00 41.94 305 ILE A C 1
ATOM 2429 O O . ILE A 1 305 ? 15.067 -2.451 -18.333 1.00 41.94 305 ILE A O 1
ATOM 2433 N N . LYS A 1 306 ? 14.349 -0.541 -19.143 1.00 39.81 306 LYS A N 1
ATOM 2434 C CA . LYS A 1 306 ? 15.125 0.598 -18.614 1.00 39.81 306 LYS A CA 1
ATOM 2435 C C . LYS A 1 306 ? 15.612 0.339 -17.184 1.00 39.81 306 LYS A C 1
ATOM 2437 O O . LYS A 1 306 ? 14.910 -0.262 -16.368 1.00 39.81 306 LYS A O 1
ATOM 2442 N N . GLN A 1 307 ? 16.916 0.032 -16.919 1.00 47.53 307 GLN A N 1
ATOM 2443 C CA . GLN A 1 307 ? 17.528 0.548 -15.668 1.00 47.53 307 GLN A CA 1
ATOM 2444 C C . GLN A 1 307 ? 16.808 1.808 -15.171 1.00 47.53 307 GLN A C 1
ATOM 2446 O O . GLN A 1 307 ? 16.734 2.821 -15.870 1.00 47.53 307 GLN A O 1
ATOM 2451 N N . SER A 1 308 ? 15.564 1.588 -14.639 1.00 45.12 308 SER A N 1
ATOM 2452 C CA . SER A 1 308 ? 14.915 2.879 -14.278 1.00 45.12 308 SER A CA 1
ATOM 2453 C C . SER A 1 308 ? 15.214 3.213 -12.812 1.00 45.12 308 SER A C 1
ATOM 2455 O O . SER A 1 308 ? 15.201 2.343 -11.939 1.00 45.12 308 SER A O 1
ATOM 2457 N N . SER A 1 309 ? 16.112 4.130 -12.737 1.00 51.84 309 SER A N 1
ATOM 2458 C CA . SER A 1 309 ? 16.263 4.699 -11.373 1.00 51.84 309 SER A CA 1
ATOM 2459 C C . SER A 1 309 ? 14.904 5.114 -10.792 1.00 51.84 309 SER A C 1
ATOM 2461 O O . SER A 1 309 ? 14.084 5.739 -11.467 1.00 51.84 309 SER A O 1
ATOM 2463 N N . LEU A 1 310 ? 14.442 4.434 -9.629 1.00 54.31 310 LEU A N 1
ATOM 2464 C CA . LEU A 1 310 ? 13.189 4.864 -8.971 1.00 54.31 310 LEU A CA 1
ATOM 2465 C C . LEU A 1 310 ? 13.189 6.377 -8.715 1.00 54.31 310 LEU A C 1
ATOM 2467 O O . LEU A 1 310 ? 12.121 6.990 -8.663 1.00 54.31 310 LEU A O 1
ATOM 2471 N N . THR A 1 311 ? 14.410 6.936 -8.463 1.00 50.12 311 THR A N 1
ATOM 2472 C CA . THR A 1 311 ? 14.449 8.397 -8.226 1.00 50.12 311 THR A CA 1
ATOM 2473 C C . THR A 1 311 ? 14.145 9.161 -9.532 1.00 50.12 311 THR A C 1
ATOM 2475 O O . THR A 1 311 ? 13.907 10.370 -9.498 1.00 50.12 311 THR A O 1
ATOM 2478 N N . GLN A 1 312 ? 14.090 8.421 -10.692 1.00 50.16 312 GLN A N 1
ATOM 2479 C CA . GLN A 1 312 ? 13.764 9.061 -11.990 1.00 50.16 312 GLN A CA 1
ATOM 2480 C C . GLN A 1 312 ? 12.318 8.769 -12.394 1.00 50.16 312 GLN A C 1
ATOM 2482 O O . GLN A 1 312 ? 11.829 9.333 -13.375 1.00 50.16 312 GLN A O 1
ATOM 2487 N N . ASP A 1 313 ? 11.741 7.849 -11.521 1.00 51.03 313 ASP A N 1
ATOM 2488 C CA . ASP A 1 313 ? 10.343 7.502 -11.853 1.00 51.03 313 ASP A CA 1
ATOM 2489 C C . ASP A 1 313 ? 9.393 8.615 -11.363 1.00 51.03 313 ASP A C 1
ATOM 2491 O O . ASP A 1 313 ? 9.422 9.014 -10.197 1.00 51.03 313 ASP A O 1
ATOM 2495 N N . PRO A 1 314 ? 8.711 9.235 -12.394 1.00 46.62 314 PRO A N 1
ATOM 2496 C CA . PRO A 1 314 ? 7.780 10.323 -12.058 1.00 46.62 314 PRO A CA 1
ATOM 2497 C C . PRO A 1 314 ? 6.825 9.922 -10.918 1.00 46.62 314 PRO A C 1
ATOM 2499 O O . PRO A 1 314 ? 6.369 10.793 -10.172 1.00 46.62 314 PRO A O 1
ATOM 2502 N N . VAL A 1 315 ? 6.587 8.622 -10.744 1.00 44.12 315 VAL A N 1
ATOM 2503 C CA . VAL A 1 315 ? 5.668 8.117 -9.698 1.00 44.12 315 VAL A CA 1
ATOM 2504 C C . VAL A 1 315 ? 6.319 8.276 -8.316 1.00 44.12 315 VAL A C 1
ATOM 2506 O O . VAL A 1 315 ? 5.621 8.556 -7.339 1.00 44.12 315 VAL A O 1
ATOM 2509 N N . VAL A 1 316 ? 7.653 8.188 -8.154 1.00 50.66 316 VAL A N 1
ATOM 2510 C CA . VAL A 1 316 ? 8.402 8.345 -6.880 1.00 50.66 316 VAL A CA 1
ATOM 2511 C C . VAL A 1 316 ? 8.767 9.817 -6.675 1.00 50.66 316 VAL A C 1
ATOM 2513 O O . VAL A 1 316 ? 8.601 10.341 -5.571 1.00 50.66 316 VAL A O 1
ATOM 2516 N N . PHE A 1 317 ? 8.933 10.602 -7.806 1.00 52.56 317 PHE A N 1
ATOM 2517 C CA . PHE A 1 317 ? 9.362 12.011 -7.718 1.00 52.56 317 PHE A CA 1
ATOM 2518 C C . PHE A 1 317 ? 8.169 12.941 -7.949 1.00 52.56 317 PHE A C 1
ATOM 2520 O O . PHE A 1 317 ? 8.176 14.076 -7.469 1.00 52.56 317 PHE A O 1
ATOM 2527 N N . ASP A 1 318 ? 7.187 12.502 -8.747 1.00 49.47 318 ASP A N 1
ATOM 2528 C CA . ASP A 1 318 ? 5.989 13.332 -9.032 1.00 49.47 318 ASP A CA 1
ATOM 2529 C C . ASP A 1 318 ? 4.818 12.898 -8.146 1.00 49.47 318 ASP A C 1
ATOM 2531 O O . ASP A 1 318 ? 3.672 12.848 -8.598 1.00 49.47 318 ASP A O 1
ATOM 2535 N N . PHE A 1 319 ? 5.216 12.502 -6.936 1.00 55.72 319 PHE A N 1
ATOM 2536 C CA . PHE A 1 319 ? 4.043 12.056 -6.151 1.00 55.72 319 PHE A CA 1
ATOM 2537 C C . PHE A 1 319 ? 3.339 13.278 -5.554 1.00 55.72 319 PHE A C 1
ATOM 2539 O O . PHE A 1 319 ? 3.880 14.386 -5.552 1.00 55.72 319 PHE A O 1
ATOM 2546 N N . SER A 1 320 ? 1.990 13.282 -5.597 1.00 54.66 320 SER A N 1
ATOM 2547 C CA . SER A 1 320 ? 1.061 14.370 -5.230 1.00 54.66 320 SER A CA 1
ATOM 2548 C C . SER A 1 320 ? 0.730 14.302 -3.730 1.00 54.66 320 SER A C 1
ATOM 2550 O O . SER A 1 320 ? 0.811 13.241 -3.107 1.00 54.66 320 SER A O 1
ATOM 2552 N N . LEU A 1 321 ? 0.921 15.421 -3.129 1.00 60.47 321 LEU A N 1
ATOM 2553 C CA . LEU A 1 321 ? 0.458 15.503 -1.725 1.00 60.47 321 LEU A CA 1
ATOM 2554 C C . LEU A 1 321 ? -1.072 15.628 -1.679 1.00 60.47 321 LEU A C 1
ATOM 2556 O O . LEU A 1 321 ? -1.690 16.202 -2.578 1.00 60.47 321 LEU A O 1
ATOM 2560 N N . PRO A 1 322 ? -1.705 14.818 -0.906 1.00 55.53 322 PRO A N 1
ATOM 2561 C CA . PRO A 1 322 ? -3.166 14.972 -0.819 1.00 55.53 322 PRO A CA 1
ATOM 2562 C C . PRO A 1 322 ? -3.573 16.444 -0.636 1.00 55.53 322 PRO A C 1
ATOM 2564 O O . PRO A 1 322 ? -2.816 17.248 -0.086 1.00 55.53 322 PRO A O 1
ATOM 2567 N N . GLU A 1 323 ? -4.665 16.847 -1.334 1.00 52.12 323 GLU A N 1
ATOM 2568 C CA . GLU A 1 323 ? -5.194 18.228 -1.314 1.00 52.12 323 GLU A CA 1
ATOM 2569 C C . GLU A 1 323 ? -5.335 18.755 0.123 1.00 52.12 323 GLU A C 1
ATOM 2571 O O . GLU A 1 323 ? -5.159 19.953 0.358 1.00 52.12 323 GLU A O 1
ATOM 2576 N N . LYS A 1 324 ? -5.437 17.793 1.058 1.00 54.94 324 LYS A N 1
ATOM 2577 C CA . LYS A 1 324 ? -5.663 18.225 2.458 1.00 54.94 324 LYS A CA 1
ATOM 2578 C C . LYS A 1 324 ? -4.361 18.729 3.087 1.00 54.94 324 LYS A C 1
ATOM 2580 O O . LYS A 1 324 ? -4.399 19.408 4.116 1.00 54.94 324 LYS A O 1
ATOM 2585 N N . LEU A 1 325 ? -3.230 18.544 2.378 1.00 56.78 325 LEU A N 1
ATOM 2586 C CA . LEU A 1 325 ? -1.902 18.830 2.953 1.00 56.78 325 LEU A CA 1
ATOM 2587 C C . LEU A 1 325 ? -1.327 20.088 2.296 1.00 56.78 325 LEU A C 1
ATOM 2589 O O . LEU A 1 325 ? -0.170 20.438 2.535 1.00 56.78 325 LEU A O 1
ATOM 2593 N N . LEU A 1 326 ? -2.204 20.901 1.537 1.00 58.16 326 LEU A N 1
ATOM 2594 C CA . LEU A 1 326 ? -1.710 22.001 0.683 1.00 58.16 326 LEU A CA 1
ATOM 2595 C C . LEU A 1 326 ? -1.450 23.242 1.542 1.00 58.16 326 LEU A C 1
ATOM 2597 O O . LEU A 1 326 ? -0.660 24.104 1.151 1.00 58.16 326 LEU A O 1
ATOM 2601 N N . ASN A 1 327 ? -1.676 23.117 2.954 1.00 70.19 327 ASN A N 1
ATOM 2602 C CA . ASN A 1 327 ? -1.432 24.388 3.677 1.00 70.19 327 ASN A CA 1
ATOM 2603 C C . ASN A 1 327 ? -0.264 24.227 4.653 1.00 70.19 327 ASN A C 1
ATOM 2605 O O . ASN A 1 327 ? -0.113 25.032 5.573 1.00 70.19 327 ASN A O 1
ATOM 2609 N N . THR A 1 328 ? 0.667 23.292 4.488 1.00 84.44 328 THR A N 1
ATOM 2610 C CA . THR A 1 328 ? 1.795 23.171 5.445 1.00 84.44 328 THR A CA 1
ATOM 2611 C C . THR A 1 328 ? 3.072 23.720 4.795 1.00 84.44 328 THR A C 1
ATOM 2613 O O . THR A 1 328 ? 3.125 23.942 3.583 1.00 84.44 328 THR A O 1
ATOM 2616 N N . ALA A 1 329 ? 4.097 24.115 5.709 1.00 89.69 329 ALA A N 1
ATOM 2617 C CA . ALA A 1 329 ? 5.404 24.590 5.193 1.00 89.69 329 ALA A CA 1
ATOM 2618 C C . ALA A 1 329 ? 6.069 23.534 4.297 1.00 89.69 329 ALA A C 1
ATOM 2620 O O . ALA A 1 329 ? 6.726 23.888 3.315 1.00 89.69 329 ALA A O 1
ATOM 2621 N N . PHE A 1 330 ? 5.917 22.252 4.638 1.00 89.31 330 PHE A N 1
ATOM 2622 C CA . PHE A 1 330 ? 6.506 21.197 3.786 1.00 89.31 330 PHE A CA 1
ATOM 2623 C C . PHE A 1 330 ? 5.856 21.200 2.399 1.00 89.31 330 PHE A C 1
ATOM 2625 O O . PHE A 1 330 ? 6.550 21.018 1.396 1.00 89.31 330 PHE A O 1
ATOM 2632 N N . ALA A 1 331 ? 4.504 21.380 2.373 1.00 85.69 331 ALA A N 1
ATOM 2633 C CA . ALA A 1 331 ? 3.814 21.405 1.064 1.00 85.69 331 ALA A CA 1
ATOM 2634 C C . ALA A 1 331 ? 4.321 22.578 0.215 1.00 85.69 331 ALA A C 1
ATOM 2636 O O . ALA A 1 331 ? 4.479 22.434 -1.000 1.00 85.69 331 ALA A O 1
ATOM 2637 N N . THR A 1 332 ? 4.539 23.688 0.879 1.00 88.88 332 THR A N 1
ATOM 2638 C CA . THR A 1 332 ? 5.098 24.835 0.141 1.00 88.88 332 THR A CA 1
ATOM 2639 C C . THR A 1 332 ? 6.507 24.505 -0.383 1.00 88.88 332 THR A C 1
ATOM 2641 O O . THR A 1 332 ? 6.827 24.836 -1.527 1.00 88.88 332 THR A O 1
ATOM 2644 N N . LEU A 1 333 ? 7.412 23.945 0.561 1.00 90.50 333 LEU A N 1
ATOM 2645 C CA . LEU A 1 333 ? 8.727 23.477 0.093 1.00 90.50 333 LEU A CA 1
ATOM 2646 C C . LEU A 1 333 ? 8.593 22.555 -1.125 1.00 90.50 333 LEU A C 1
ATOM 2648 O O . LEU A 1 333 ? 9.282 22.762 -2.126 1.00 90.50 333 LEU A O 1
ATOM 2652 N N . PHE A 1 334 ? 7.681 21.643 -0.981 1.00 87.00 334 PHE A N 1
ATOM 2653 C CA . PHE A 1 334 ? 7.472 20.665 -2.069 1.00 87.00 334 PHE A CA 1
ATOM 2654 C C . PHE A 1 334 ? 7.076 21.383 -3.365 1.00 87.00 334 PHE A C 1
ATOM 2656 O O . PHE A 1 334 ? 7.633 21.087 -4.424 1.00 87.00 334 PHE A O 1
ATOM 2663 N N . LYS A 1 335 ? 6.129 22.303 -3.359 1.00 85.75 335 LYS A N 1
ATOM 2664 C CA . LYS A 1 335 ? 5.649 23.021 -4.562 1.00 85.75 335 LYS A CA 1
ATOM 2665 C C . LYS A 1 335 ? 6.781 23.853 -5.177 1.00 85.75 335 LYS A C 1
ATOM 2667 O O . LYS A 1 335 ? 6.934 23.867 -6.400 1.00 85.75 335 LYS A O 1
ATOM 2672 N N . ASN A 1 336 ? 7.522 24.497 -4.291 1.00 89.56 336 ASN A N 1
ATOM 2673 C CA . ASN A 1 336 ? 8.631 25.319 -4.815 1.00 89.56 336 ASN A CA 1
ATOM 2674 C C . ASN A 1 336 ? 9.703 24.454 -5.489 1.00 89.56 336 ASN A C 1
ATOM 2676 O O . ASN A 1 336 ? 10.230 24.840 -6.534 1.00 89.56 336 ASN A O 1
ATOM 2680 N N . VAL A 1 337 ? 10.045 23.370 -4.830 1.00 87.88 337 VAL A N 1
ATOM 2681 C CA . VAL A 1 337 ? 11.056 22.465 -5.426 1.00 87.88 337 VAL A CA 1
ATOM 2682 C C . VAL A 1 337 ? 10.555 21.926 -6.772 1.00 87.88 337 VAL A C 1
ATOM 2684 O O . VAL A 1 337 ? 11.342 21.804 -7.714 1.00 87.88 337 VAL A O 1
ATOM 2687 N N . LYS A 1 338 ? 9.208 21.640 -6.842 1.00 83.38 338 LYS A N 1
ATOM 2688 C CA . LYS A 1 338 ? 8.658 21.136 -8.119 1.00 83.38 338 LYS A CA 1
ATOM 2689 C C . LYS A 1 338 ? 8.835 22.174 -9.238 1.00 83.38 338 LYS A C 1
ATOM 2691 O O . LYS A 1 338 ? 9.160 21.806 -10.369 1.00 83.38 338 LYS A O 1
ATOM 2696 N N . GLN A 1 339 ? 8.635 23.384 -8.916 1.00 84.06 339 GLN A N 1
ATOM 2697 C CA . GLN A 1 339 ? 8.810 24.434 -9.941 1.00 84.06 339 GLN A CA 1
ATOM 2698 C C . GLN A 1 339 ? 10.285 24.549 -10.353 1.00 84.06 339 GLN A C 1
ATOM 2700 O O . GLN A 1 339 ? 10.576 24.744 -11.535 1.00 84.06 339 GLN A O 1
ATOM 2705 N N . LEU A 1 340 ? 11.137 24.456 -9.343 1.00 85.06 340 LEU A N 1
ATOM 2706 C CA . LEU A 1 340 ? 12.584 24.532 -9.614 1.00 85.06 340 LEU A CA 1
ATOM 2707 C C . LEU A 1 340 ? 13.054 23.354 -10.475 1.00 85.06 340 LEU A C 1
ATOM 2709 O O . LEU A 1 340 ? 13.925 23.532 -11.330 1.00 85.06 340 LEU A O 1
ATOM 2713 N N . GLN A 1 341 ? 12.458 22.296 -10.287 1.00 77.12 341 GLN A N 1
ATOM 2714 C CA . GLN A 1 341 ? 12.847 21.074 -11.017 1.00 77.12 341 GLN A CA 1
ATOM 2715 C C . GLN A 1 341 ? 12.545 21.216 -12.513 1.00 77.12 341 GLN A C 1
ATOM 2717 O O . GLN A 1 341 ? 13.184 20.555 -13.334 1.00 77.12 341 GLN A O 1
ATOM 2722 N N . LEU A 1 342 ? 11.532 22.009 -12.899 1.00 78.12 342 LEU A N 1
ATOM 2723 C CA . LEU A 1 342 ? 11.232 22.223 -14.334 1.00 78.12 342 LEU A CA 1
ATOM 2724 C C . LEU A 1 342 ? 12.429 22.837 -15.060 1.00 78.12 342 LEU A C 1
ATOM 2726 O O . LEU A 1 342 ? 12.561 22.667 -16.274 1.00 78.12 342 LEU A O 1
ATOM 2730 N N . THR A 1 343 ? 13.368 23.375 -14.298 1.00 73.62 343 THR A N 1
ATOM 2731 C CA . THR A 1 343 ? 14.529 24.060 -14.913 1.00 73.62 343 THR A CA 1
ATOM 2732 C C . THR A 1 343 ? 15.651 23.065 -15.219 1.00 73.62 343 THR A C 1
ATOM 2734 O O . THR A 1 343 ? 16.549 23.375 -16.005 1.00 73.62 343 THR A O 1
ATOM 2737 N N . ILE A 1 344 ? 15.597 21.845 -14.675 1.00 71.38 344 ILE A N 1
ATOM 2738 C CA . ILE A 1 344 ? 16.722 20.902 -14.901 1.00 71.38 344 ILE A CA 1
ATOM 2739 C C . ILE A 1 344 ? 16.194 19.667 -15.633 1.00 71.38 344 ILE A C 1
ATOM 2741 O O . ILE A 1 344 ? 16.945 18.716 -15.866 1.00 71.38 344 ILE A O 1
ATOM 2745 N N . GLN A 1 345 ? 14.858 19.663 -16.244 1.00 57.47 345 GLN A N 1
ATOM 2746 C CA . GLN A 1 345 ? 14.127 18.539 -16.871 1.00 57.47 345 GLN A CA 1
ATOM 2747 C C . GLN A 1 345 ? 14.714 18.232 -18.251 1.00 57.47 345 GLN A C 1
ATOM 2749 O O . GLN A 1 345 ? 14.714 17.073 -18.671 1.00 57.47 345 GLN A O 1
ATOM 2754 N N . THR A 1 346 ? 15.694 19.120 -18.811 1.00 49.12 346 THR A N 1
ATOM 2755 C CA . THR A 1 346 ? 16.230 18.913 -20.175 1.00 49.12 346 THR A CA 1
ATOM 2756 C C . THR A 1 346 ? 17.704 18.512 -20.097 1.00 49.12 346 THR A C 1
ATOM 2758 O O . THR A 1 346 ? 18.305 18.173 -21.119 1.00 49.12 346 THR A O 1
ATOM 2761 N N . ALA A 1 347 ? 18.308 18.242 -18.781 1.00 49.72 347 ALA A N 1
ATOM 2762 C CA . ALA A 1 347 ? 19.762 17.975 -18.697 1.00 49.72 347 ALA A CA 1
ATOM 2763 C C . ALA A 1 347 ? 20.001 16.463 -18.582 1.00 49.72 347 ALA A C 1
ATOM 2765 O O . ALA A 1 347 ? 19.189 15.728 -18.014 1.00 49.72 347 ALA A O 1
ATOM 2766 N N . SER A 1 348 ? 20.715 15.776 -19.710 1.00 52.91 348 SER A N 1
ATOM 2767 C CA . SER A 1 348 ? 21.131 14.353 -19.716 1.00 52.91 348 SER A CA 1
ATOM 2768 C C . SER A 1 348 ? 22.030 14.033 -18.512 1.00 52.91 348 SER A C 1
ATOM 2770 O O . SER A 1 348 ? 22.887 14.829 -18.123 1.00 52.91 348 SER A O 1
ATOM 2772 N N . GLU A 1 349 ? 21.509 13.263 -17.502 1.00 55.38 349 GLU A N 1
ATOM 2773 C CA . GLU A 1 349 ? 22.218 12.811 -16.281 1.00 55.38 349 GLU A CA 1
ATOM 2774 C C . GLU A 1 349 ? 23.581 12.195 -16.631 1.00 55.38 349 GLU A C 1
ATOM 2776 O O . GLU A 1 349 ? 23.689 11.346 -17.517 1.00 55.38 349 GLU A O 1
ATOM 2781 N N . GLN A 1 350 ? 24.637 12.915 -16.462 1.00 50.62 350 GLN A N 1
ATOM 2782 C CA . GLN A 1 350 ? 25.987 12.360 -16.740 1.00 50.62 350 GLN A CA 1
ATOM 2783 C C . GLN A 1 350 ? 26.636 11.891 -15.435 1.00 50.62 350 GLN A C 1
ATOM 2785 O O . GLN A 1 350 ? 26.578 12.572 -14.408 1.00 50.62 350 GLN A O 1
ATOM 2790 N N . ASN A 1 351 ? 26.385 10.563 -15.081 1.00 50.62 351 ASN A N 1
ATOM 2791 C CA . ASN A 1 351 ? 27.196 9.886 -14.042 1.00 50.62 351 ASN A CA 1
ATOM 2792 C C . ASN A 1 351 ? 26.382 8.753 -13.407 1.00 50.62 351 ASN A C 1
ATOM 2794 O O . ASN A 1 351 ? 26.073 8.783 -12.215 1.00 50.62 351 ASN A O 1
ATOM 2798 N N . ALA A 1 352 ? 25.690 7.862 -14.265 1.00 51.56 352 ALA A N 1
ATOM 2799 C CA . ALA A 1 352 ? 24.950 6.670 -13.785 1.00 51.56 352 ALA A CA 1
ATOM 2800 C C . ALA A 1 352 ? 25.937 5.576 -13.361 1.00 51.56 352 ALA A C 1
ATOM 2802 O O . ALA A 1 352 ? 25.518 4.498 -12.934 1.00 51.56 352 ALA A O 1
ATOM 2803 N N . HIS A 1 353 ? 27.382 5.915 -13.313 1.00 49.75 353 HIS A N 1
ATOM 2804 C CA . HIS A 1 353 ? 28.283 4.741 -13.258 1.00 49.75 353 HIS A CA 1
ATOM 2805 C C . HIS A 1 353 ? 28.594 4.386 -11.802 1.00 49.75 353 HIS A C 1
ATOM 2807 O O . HIS A 1 353 ? 28.945 3.239 -11.514 1.00 49.75 353 HIS A O 1
ATOM 2813 N N . PHE A 1 354 ? 27.815 5.067 -10.676 1.00 55.72 354 PHE A N 1
ATOM 2814 C CA . PHE A 1 354 ? 28.155 4.588 -9.314 1.00 55.72 354 PHE A CA 1
ATOM 2815 C C . PHE A 1 354 ? 26.890 4.575 -8.455 1.00 55.72 354 PHE A C 1
ATOM 2817 O O . PHE A 1 354 ? 26.338 5.622 -8.111 1.00 55.72 354 PHE A O 1
ATOM 2824 N N . VAL A 1 355 ? 26.087 3.572 -8.752 1.00 61.59 355 VAL A N 1
ATOM 2825 C CA . VAL A 1 355 ? 24.835 3.393 -7.978 1.00 61.59 355 VAL A CA 1
ATOM 2826 C C . VAL A 1 355 ? 25.168 2.689 -6.653 1.00 61.59 355 VAL A C 1
ATOM 2828 O O . VAL A 1 355 ? 25.874 1.679 -6.624 1.00 61.59 355 VAL A O 1
ATOM 2831 N N . THR A 1 356 ? 24.542 3.259 -5.508 1.00 73.56 356 THR A N 1
ATOM 2832 C CA . THR A 1 356 ? 24.883 2.741 -4.162 1.00 73.56 356 THR A CA 1
ATOM 2833 C C . THR A 1 356 ? 23.930 1.608 -3.762 1.00 73.56 356 THR A C 1
ATOM 2835 O O . THR A 1 356 ? 24.379 0.588 -3.234 1.00 73.56 356 THR A O 1
ATOM 2838 N N . GLU A 1 357 ? 22.585 1.625 -4.280 1.00 85.50 357 GLU A N 1
ATOM 2839 C CA . GLU A 1 357 ? 21.638 0.568 -3.847 1.00 85.50 357 GLU A CA 1
ATOM 2840 C C . GLU A 1 357 ? 20.831 0.061 -5.045 1.00 85.50 357 GLU A C 1
ATOM 2842 O O . GLU A 1 357 ? 20.234 0.840 -5.792 1.00 85.50 357 GLU A O 1
ATOM 2847 N N . ARG A 1 358 ? 20.787 -1.341 -5.175 1.00 86.38 358 ARG A N 1
ATOM 2848 C CA . ARG A 1 358 ? 20.133 -1.896 -6.380 1.00 86.38 358 ARG A CA 1
ATOM 2849 C C . ARG A 1 358 ? 19.282 -3.104 -5.972 1.00 86.38 358 ARG A C 1
ATOM 2851 O O . ARG A 1 358 ? 19.669 -3.896 -5.111 1.00 86.38 358 ARG A O 1
ATOM 2858 N N . ILE A 1 359 ? 18.046 -3.088 -6.583 1.00 87.88 359 ILE A N 1
ATOM 2859 C CA . ILE A 1 359 ? 17.185 -4.276 -6.393 1.00 87.88 359 ILE A CA 1
ATOM 2860 C C . ILE A 1 359 ? 16.991 -4.988 -7.741 1.00 87.88 359 ILE A C 1
ATOM 2862 O O . ILE A 1 359 ? 16.566 -4.384 -8.729 1.00 87.88 359 ILE A O 1
ATOM 2866 N N . LEU A 1 360 ? 17.447 -6.232 -7.711 1.00 88.19 360 LEU A N 1
ATOM 2867 C CA . LEU A 1 360 ? 17.314 -7.038 -8.941 1.00 88.19 360 LEU A CA 1
ATOM 2868 C C . LEU A 1 360 ? 16.125 -8.003 -8.838 1.00 88.19 360 LEU A C 1
ATOM 2870 O O . LEU A 1 360 ? 16.081 -8.871 -7.964 1.00 88.19 360 LEU A O 1
ATOM 2874 N N . LEU A 1 361 ? 15.095 -7.756 -9.785 1.00 86.12 361 LEU A N 1
ATOM 2875 C CA . LEU A 1 361 ? 13.905 -8.650 -9.801 1.00 86.12 361 LEU A CA 1
ATOM 2876 C C . LEU A 1 361 ? 14.059 -9.744 -10.857 1.00 86.12 361 LEU A C 1
ATOM 2878 O O . LEU A 1 361 ? 13.741 -9.547 -12.032 1.00 86.12 361 LEU A O 1
ATOM 2882 N N . GLY A 1 362 ? 14.689 -10.796 -10.373 1.00 86.25 362 GLY A N 1
ATOM 2883 C CA . GLY A 1 362 ? 14.934 -11.930 -11.286 1.00 86.25 362 GLY A CA 1
ATOM 2884 C C . GLY A 1 362 ? 16.436 -12.194 -11.422 1.00 86.25 362 GLY A C 1
ATOM 2885 O O . GLY A 1 362 ? 17.251 -11.270 -11.413 1.00 86.25 362 GLY A O 1
ATOM 2886 N N . SER A 1 363 ? 16.749 -13.551 -11.623 1.00 89.88 363 SER A N 1
ATOM 2887 C CA . SER A 1 363 ? 18.193 -13.853 -11.651 1.00 89.88 363 SER A CA 1
ATOM 2888 C C . SER A 1 363 ? 18.535 -14.689 -12.885 1.00 89.88 363 SER A C 1
ATOM 2890 O O . SER A 1 363 ? 19.661 -15.173 -13.015 1.00 89.88 363 SER A O 1
ATOM 2892 N N . ALA A 1 364 ? 17.618 -14.770 -13.787 1.00 81.50 364 ALA A N 1
ATOM 2893 C CA . ALA A 1 364 ? 17.828 -15.726 -14.899 1.00 81.50 364 ALA A CA 1
ATOM 2894 C C . ALA A 1 364 ? 18.632 -15.053 -16.014 1.00 81.50 364 ALA A C 1
ATOM 2896 O O . ALA A 1 364 ? 19.160 -15.740 -16.892 1.00 81.50 364 ALA A O 1
ATOM 2897 N N . ASP A 1 365 ? 18.804 -13.738 -15.931 1.00 79.06 365 ASP A N 1
ATOM 2898 C CA . ASP A 1 365 ? 19.611 -13.022 -16.935 1.00 79.06 365 ASP A CA 1
ATOM 2899 C C . ASP A 1 365 ? 21.016 -12.764 -16.365 1.00 79.06 365 ASP A C 1
ATOM 2901 O O . ASP A 1 365 ? 21.230 -11.829 -15.591 1.00 79.06 365 ASP A O 1
ATOM 2905 N N . TYR A 1 366 ? 21.972 -13.567 -16.801 1.00 79.00 366 TYR A N 1
ATOM 2906 C CA . TYR A 1 366 ? 23.299 -13.542 -16.141 1.00 79.00 366 TYR A CA 1
ATOM 2907 C C . TYR A 1 366 ? 24.035 -12.234 -16.460 1.00 79.00 366 TYR A C 1
ATOM 2909 O O . TYR A 1 366 ? 24.838 -11.766 -15.651 1.00 79.00 366 TYR A O 1
ATOM 2917 N N . GLU A 1 367 ? 23.846 -11.639 -17.683 1.00 77.25 367 GLU A N 1
ATOM 2918 C CA . GLU A 1 367 ? 24.506 -10.349 -17.993 1.00 77.25 367 GLU A CA 1
ATOM 2919 C C . GLU A 1 367 ? 23.975 -9.229 -17.089 1.00 77.25 367 GLU A C 1
ATOM 2921 O O . GLU A 1 367 ? 24.764 -8.433 -16.576 1.00 77.25 367 GLU A O 1
ATOM 2926 N N . ALA A 1 368 ? 22.635 -9.232 -16.971 1.00 78.75 368 ALA A N 1
ATOM 2927 C CA . ALA A 1 368 ? 22.070 -8.206 -16.067 1.00 78.75 368 ALA A CA 1
ATOM 2928 C C . ALA A 1 368 ? 22.591 -8.382 -14.633 1.00 78.75 368 ALA A C 1
ATOM 2930 O O . ALA A 1 368 ? 22.882 -7.390 -13.960 1.00 78.75 368 ALA A O 1
ATOM 2931 N N . CYS A 1 369 ? 22.711 -9.597 -14.225 1.00 87.06 369 CYS A N 1
ATOM 2932 C CA . CYS A 1 369 ? 23.250 -9.847 -12.872 1.00 87.06 369 CYS A CA 1
ATOM 2933 C C . CYS A 1 369 ? 24.703 -9.377 -12.770 1.00 87.06 369 CYS A C 1
ATOM 2935 O O . CYS A 1 369 ? 25.084 -8.787 -11.757 1.00 87.06 369 CYS A O 1
ATOM 2937 N N . GLY A 1 370 ? 25.465 -9.656 -13.826 1.00 84.94 370 GLY A N 1
ATOM 2938 C CA . GLY A 1 370 ? 26.869 -9.188 -13.818 1.00 84.94 370 GLY A CA 1
ATOM 2939 C C . GLY A 1 370 ? 26.957 -7.663 -13.710 1.00 84.94 370 GLY A C 1
ATOM 2940 O O . GLY A 1 370 ? 27.775 -7.150 -12.943 1.00 84.94 370 GLY A O 1
ATOM 2941 N N . LYS A 1 371 ? 26.092 -6.986 -14.446 1.00 81.31 371 LYS A N 1
ATOM 2942 C CA . LYS A 1 371 ? 26.116 -5.510 -14.384 1.00 81.31 371 LYS A CA 1
ATOM 2943 C C . LYS A 1 371 ? 25.716 -5.016 -12.987 1.00 81.31 371 LYS A C 1
ATOM 2945 O O . LYS A 1 371 ? 26.305 -4.055 -12.487 1.00 81.31 371 LYS A O 1
ATOM 2950 N N . ALA A 1 372 ? 24.751 -5.733 -12.430 1.00 84.12 372 ALA A N 1
ATOM 2951 C CA . ALA A 1 372 ? 24.325 -5.314 -11.079 1.00 84.12 372 ALA A CA 1
ATOM 2952 C C . ALA A 1 372 ? 25.454 -5.495 -10.060 1.00 84.12 372 ALA A C 1
ATOM 2954 O O . ALA A 1 372 ? 25.622 -4.654 -9.174 1.00 84.12 372 ALA A O 1
ATOM 2955 N N . LEU A 1 373 ? 26.330 -6.464 -10.270 1.00 86.88 373 LEU A N 1
ATOM 2956 C CA . LEU A 1 373 ? 27.440 -6.690 -9.320 1.00 86.88 373 LEU A CA 1
ATOM 2957 C C . LEU A 1 373 ? 28.505 -5.600 -9.462 1.00 86.88 373 LEU A C 1
ATOM 2959 O O . LEU A 1 373 ? 29.083 -5.176 -8.459 1.00 86.88 373 LEU A O 1
ATOM 2963 N N . GLU A 1 374 ? 28.646 -5.052 -10.666 1.00 83.12 374 GLU A N 1
ATOM 2964 C CA . GLU A 1 374 ? 29.746 -4.097 -10.915 1.00 83.12 374 GLU A CA 1
ATOM 2965 C C . GLU A 1 374 ? 29.336 -2.681 -10.502 1.00 83.12 374 GLU A C 1
ATOM 2967 O O . GLU A 1 374 ? 30.186 -1.900 -10.069 1.00 83.12 374 GLU A O 1
ATOM 2972 N N . ASN A 1 375 ? 28.030 -2.482 -10.372 1.00 77.88 375 ASN A N 1
ATOM 2973 C CA . ASN A 1 375 ? 27.642 -1.057 -10.277 1.00 77.88 375 ASN A CA 1
ATOM 2974 C C . ASN A 1 375 ? 26.802 -0.830 -9.017 1.00 77.88 375 ASN A C 1
ATOM 2976 O O . ASN A 1 375 ? 25.949 0.059 -8.988 1.00 77.88 375 ASN A O 1
ATOM 2980 N N . SER A 1 376 ? 27.125 -1.781 -7.948 1.00 84.25 376 SER A N 1
ATOM 2981 C CA . SER A 1 376 ? 26.288 -1.554 -6.747 1.00 84.25 376 SER A CA 1
ATOM 2982 C C . SER A 1 376 ? 27.118 -1.821 -5.489 1.00 84.25 376 SER A C 1
ATOM 2984 O O . SER A 1 376 ? 28.113 -2.548 -5.526 1.00 84.25 376 SER A O 1
ATOM 2986 N N . GLU A 1 377 ? 26.807 -1.112 -4.415 1.00 86.12 377 GLU A N 1
ATOM 2987 C CA . GLU A 1 377 ? 27.418 -1.381 -3.092 1.00 86.12 377 GLU A CA 1
ATOM 2988 C C . GLU A 1 377 ? 26.466 -2.192 -2.205 1.00 86.12 377 GLU A C 1
ATOM 2990 O O . GLU A 1 377 ? 26.915 -2.855 -1.269 1.00 86.12 377 GLU A O 1
ATOM 2995 N N . TYR A 1 378 ? 25.175 -2.090 -2.603 1.00 89.31 378 TYR A N 1
ATOM 2996 C CA . TYR A 1 378 ? 24.129 -2.906 -1.956 1.00 89.31 378 TYR A CA 1
ATOM 2997 C C . TYR A 1 378 ? 23.238 -3.533 -3.035 1.00 89.31 378 TYR A C 1
ATOM 2999 O O . TYR A 1 378 ? 22.700 -2.842 -3.903 1.00 89.31 378 TYR A O 1
ATOM 3007 N N . LEU A 1 379 ? 23.075 -4.932 -2.912 1.00 91.62 379 LEU A N 1
ATOM 3008 C CA . LEU A 1 379 ? 22.307 -5.624 -3.964 1.00 91.62 379 LEU A CA 1
ATOM 3009 C C . LEU A 1 379 ? 21.308 -6.588 -3.310 1.00 91.62 379 LEU A C 1
ATOM 3011 O O . LEU A 1 379 ? 21.677 -7.430 -2.488 1.00 91.62 379 LEU A O 1
ATOM 3015 N N . LEU A 1 380 ? 20.052 -6.281 -3.628 1.00 92.31 380 LEU A N 1
ATOM 3016 C CA . LEU A 1 380 ? 18.975 -7.209 -3.216 1.00 92.31 380 LEU A CA 1
ATOM 3017 C C . LEU A 1 380 ? 18.390 -7.934 -4.439 1.00 92.31 380 LEU A C 1
ATOM 3019 O O . LEU A 1 380 ? 17.967 -7.305 -5.411 1.00 92.31 380 LEU A O 1
ATOM 3023 N N . VAL A 1 381 ? 18.392 -9.297 -4.357 1.00 94.06 381 VAL A N 1
ATOM 3024 C CA . VAL A 1 381 ? 17.885 -10.090 -5.502 1.00 94.06 381 VAL A CA 1
ATOM 3025 C C . VAL A 1 381 ? 16.598 -10.818 -5.089 1.00 94.06 381 VAL A C 1
ATOM 3027 O O . VAL A 1 381 ? 16.560 -11.535 -4.086 1.00 94.06 381 VAL A O 1
ATOM 3030 N N . LEU A 1 382 ? 15.474 -10.567 -5.916 1.00 92.94 382 LEU A N 1
ATOM 3031 C CA . LEU A 1 382 ? 14.229 -11.338 -5.725 1.00 92.94 382 LEU A CA 1
ATOM 3032 C C . LEU A 1 382 ? 14.004 -12.305 -6.893 1.00 92.94 382 LEU A C 1
ATOM 3034 O O . LEU A 1 382 ? 13.826 -11.890 -8.041 1.00 92.94 382 LEU A O 1
ATOM 3038 N N . GLU A 1 383 ? 14.078 -13.630 -6.510 1.00 93.06 383 GLU A N 1
ATOM 3039 C CA . GLU A 1 383 ? 13.788 -14.685 -7.511 1.00 93.06 383 GLU A CA 1
ATOM 3040 C C . GLU A 1 383 ? 12.856 -15.743 -6.901 1.00 93.06 383 GLU A C 1
ATOM 3042 O O . GLU A 1 383 ? 13.274 -16.568 -6.085 1.00 93.06 383 GLU A O 1
ATOM 3047 N N . PRO A 1 384 ? 11.573 -15.580 -7.396 1.00 87.88 384 PRO A N 1
ATOM 3048 C CA . PRO A 1 384 ? 10.571 -16.463 -6.767 1.00 87.88 384 PRO A CA 1
ATOM 3049 C C . PRO A 1 384 ? 10.760 -17.925 -7.176 1.00 87.88 384 PRO A C 1
ATOM 3051 O O . PRO A 1 384 ? 10.402 -18.822 -6.409 1.00 87.88 384 PRO A O 1
ATOM 3054 N N . ASP A 1 385 ? 11.408 -18.112 -8.399 1.00 89.69 385 ASP A N 1
ATOM 3055 C CA . ASP A 1 385 ? 11.554 -19.515 -8.856 1.00 89.69 385 ASP A CA 1
ATOM 3056 C C . ASP A 1 385 ? 12.913 -20.086 -8.411 1.00 89.69 385 ASP A C 1
ATOM 3058 O O . ASP A 1 385 ? 13.973 -19.589 -8.795 1.00 89.69 385 ASP A O 1
ATOM 3062 N N . THR A 1 386 ? 12.851 -21.201 -7.723 1.00 92.44 386 THR A N 1
ATOM 3063 C CA . THR A 1 386 ? 14.077 -21.776 -7.123 1.00 92.44 386 THR A CA 1
ATOM 3064 C C . THR A 1 386 ? 15.000 -22.335 -8.216 1.00 92.44 386 THR A C 1
ATOM 3066 O O . THR A 1 386 ? 16.223 -22.256 -8.087 1.00 92.44 386 THR A O 1
ATOM 3069 N N . ASP A 1 387 ? 14.392 -22.865 -9.301 1.00 91.94 387 ASP A N 1
ATOM 3070 C CA . ASP A 1 387 ? 15.251 -23.398 -10.388 1.00 91.94 387 ASP A CA 1
ATOM 3071 C C . ASP A 1 387 ? 16.078 -22.283 -11.039 1.00 91.94 387 ASP A C 1
ATOM 3073 O O . ASP A 1 387 ? 17.264 -22.481 -11.312 1.00 91.94 387 ASP A O 1
ATOM 3077 N N . PHE A 1 388 ? 15.467 -21.105 -11.189 1.00 90.94 388 PHE A N 1
ATOM 3078 C CA . PHE A 1 388 ? 16.221 -19.982 -11.799 1.00 90.94 388 PHE A CA 1
ATOM 3079 C C . PHE A 1 388 ? 17.292 -19.466 -10.840 1.00 90.94 388 PHE A C 1
ATOM 3081 O O . PHE A 1 388 ? 18.396 -19.138 -11.278 1.00 90.94 388 PHE A O 1
ATOM 3088 N N . LEU A 1 389 ? 16.938 -19.352 -9.597 1.00 93.81 389 LEU A N 1
ATOM 3089 C CA . LEU A 1 389 ? 17.966 -18.915 -8.621 1.00 93.81 389 LEU A CA 1
ATOM 3090 C C . LEU A 1 389 ? 19.109 -19.930 -8.554 1.00 93.81 389 LEU A C 1
ATOM 3092 O O . LEU A 1 389 ? 20.277 -19.534 -8.529 1.00 93.81 389 LEU A O 1
ATOM 3096 N N . TYR A 1 390 ? 18.732 -21.170 -8.463 1.00 94.19 390 TYR A N 1
ATOM 3097 C CA . TYR A 1 390 ? 19.743 -22.238 -8.455 1.00 94.19 390 TYR A CA 1
ATOM 3098 C C . TYR A 1 390 ? 20.624 -22.189 -9.706 1.00 94.19 390 TYR A C 1
ATOM 3100 O O . TYR A 1 390 ? 21.846 -22.326 -9.601 1.00 94.19 390 TYR A O 1
ATOM 3108 N N . ALA A 1 391 ? 20.039 -21.982 -10.819 1.00 91.56 391 ALA A N 1
ATOM 3109 C CA . ALA A 1 391 ? 20.813 -21.900 -12.083 1.00 91.56 391 ALA A CA 1
ATOM 3110 C C . ALA A 1 391 ? 21.797 -20.729 -12.034 1.00 91.56 391 ALA A C 1
ATOM 3112 O O . ALA A 1 391 ? 22.915 -20.846 -12.543 1.00 91.56 391 ALA A O 1
ATOM 3113 N N . SER A 1 392 ? 21.421 -19.667 -11.420 1.00 93.25 392 SER A N 1
ATOM 3114 C CA . SER A 1 392 ? 22.304 -18.488 -11.384 1.00 93.25 392 SER A CA 1
ATOM 3115 C C . SER A 1 392 ? 23.583 -18.779 -10.580 1.00 93.25 392 SER A C 1
ATOM 3117 O O . SER A 1 392 ? 24.593 -18.096 -10.760 1.00 93.25 392 SER A O 1
ATOM 3119 N N . LEU A 1 393 ? 23.574 -19.798 -9.708 1.00 94.81 393 LEU A N 1
ATOM 3120 C CA . LEU A 1 393 ? 24.790 -20.123 -8.931 1.00 94.81 393 LEU A CA 1
ATOM 3121 C C . LEU A 1 393 ? 25.878 -20.718 -9.828 1.00 94.81 393 LEU A C 1
ATOM 3123 O O . LEU A 1 393 ? 27.055 -20.708 -9.457 1.00 94.81 393 LEU A O 1
ATOM 3127 N N . PHE A 1 394 ? 25.413 -21.123 -10.958 1.00 92.38 394 PHE A N 1
ATOM 3128 C CA . PHE A 1 394 ? 26.415 -21.687 -11.892 1.00 92.38 394 PHE A CA 1
ATOM 3129 C C . PHE A 1 394 ? 26.954 -20.594 -12.816 1.00 92.38 394 PHE A C 1
ATOM 3131 O O . PHE A 1 394 ? 28.077 -20.709 -13.311 1.00 92.38 394 PHE A O 1
ATOM 3138 N N . THR A 1 395 ? 26.168 -19.555 -12.908 1.00 88.94 395 THR A N 1
ATOM 3139 C CA . THR A 1 395 ? 26.487 -18.699 -14.083 1.00 88.94 395 THR A CA 1
ATOM 3140 C C . THR A 1 395 ? 26.907 -17.312 -13.593 1.00 88.94 395 THR A C 1
ATOM 3142 O O . THR A 1 395 ? 27.538 -16.563 -14.341 1.00 88.94 395 THR A O 1
ATOM 3145 N N . VAL A 1 396 ? 26.645 -16.987 -12.360 1.00 92.88 396 VAL A N 1
ATOM 3146 C CA . VAL A 1 396 ? 26.941 -15.633 -11.858 1.00 92.88 396 VAL A CA 1
ATOM 3147 C C . VAL A 1 396 ? 27.885 -15.776 -10.656 1.00 92.88 396 VAL A C 1
ATOM 3149 O O . VAL A 1 396 ? 27.628 -16.542 -9.724 1.00 92.88 396 VAL A O 1
ATOM 3152 N N . ALA A 1 397 ? 28.979 -14.965 -10.764 1.00 94.56 397 ALA A N 1
ATOM 3153 C CA . ALA A 1 397 ? 29.970 -15.062 -9.658 1.00 94.56 397 ALA A CA 1
ATOM 3154 C C . ALA A 1 397 ? 29.537 -14.188 -8.476 1.00 94.56 397 ALA A C 1
ATOM 3156 O O . ALA A 1 397 ? 30.189 -13.192 -8.152 1.00 94.56 397 ALA A O 1
ATOM 3157 N N . TRP A 1 398 ? 28.473 -14.606 -7.778 1.00 96.00 398 TRP A N 1
ATOM 3158 C CA . TRP A 1 398 ? 27.948 -13.804 -6.657 1.00 96.00 398 TRP A CA 1
ATOM 3159 C C . TRP A 1 398 ? 28.994 -13.670 -5.548 1.00 96.00 398 TRP A C 1
ATOM 3161 O O . TRP A 1 398 ? 29.007 -12.665 -4.834 1.00 96.00 398 TRP A O 1
ATOM 3171 N N . TYR A 1 399 ? 29.856 -14.622 -5.361 1.00 95.19 399 TYR A N 1
ATOM 3172 C CA . TYR A 1 399 ? 30.843 -14.648 -4.263 1.00 95.19 399 TYR A CA 1
ATOM 3173 C C . TYR A 1 399 ? 31.853 -13.510 -4.416 1.00 95.19 399 TYR A C 1
ATOM 3175 O O . TYR A 1 399 ? 32.558 -13.177 -3.461 1.00 95.19 399 TYR A O 1
ATOM 3183 N N . GLN A 1 400 ? 31.904 -12.901 -5.572 1.00 93.75 400 GLN A N 1
ATOM 3184 C CA . GLN A 1 400 ? 32.921 -11.847 -5.786 1.00 93.75 400 GLN A CA 1
ATOM 3185 C C . GLN A 1 400 ? 32.357 -10.477 -5.404 1.00 93.75 400 GLN A C 1
ATOM 3187 O O . GLN A 1 400 ? 33.101 -9.494 -5.370 1.00 93.75 400 GLN A O 1
ATOM 3192 N N . PHE A 1 401 ? 31.105 -10.425 -5.030 1.00 93.88 401 PHE A N 1
ATOM 3193 C CA . PHE A 1 401 ? 30.507 -9.112 -4.748 1.00 93.88 401 PHE A CA 1
ATOM 3194 C C . PHE A 1 401 ? 31.023 -8.606 -3.391 1.00 93.88 401 PHE A C 1
ATOM 3196 O O . PHE A 1 401 ? 31.019 -9.333 -2.395 1.00 93.88 401 PHE A O 1
ATOM 3203 N N . LYS A 1 402 ? 31.582 -7.386 -3.362 1.00 87.75 402 LYS A N 1
ATOM 3204 C CA . LYS A 1 402 ? 32.280 -6.867 -2.158 1.00 87.75 402 LYS A CA 1
ATOM 3205 C C . LYS A 1 402 ? 31.307 -6.087 -1.269 1.00 87.75 402 LYS A C 1
ATOM 3207 O O . LYS A 1 402 ? 31.574 -5.906 -0.079 1.00 87.75 402 LYS A O 1
ATOM 3212 N N . GLY A 1 403 ? 30.049 -5.802 -1.838 1.00 88.06 403 GLY A N 1
ATOM 3213 C CA . GLY A 1 403 ? 29.060 -5.070 -1.016 1.00 88.06 403 GLY A CA 1
ATOM 3214 C C . GLY A 1 403 ? 28.087 -6.019 -0.302 1.00 88.06 403 GLY A C 1
ATOM 3215 O O . GLY A 1 403 ? 28.402 -7.185 -0.055 1.00 88.06 403 GLY A O 1
ATOM 3216 N N . ASP A 1 404 ? 27.002 -5.357 0.223 1.00 89.25 404 ASP A N 1
ATOM 3217 C CA . ASP A 1 404 ? 25.950 -6.165 0.886 1.00 89.25 404 ASP A CA 1
ATOM 3218 C C . ASP A 1 404 ? 25.005 -6.798 -0.148 1.00 89.25 404 ASP A C 1
ATOM 3220 O O . ASP A 1 404 ? 24.406 -6.108 -0.975 1.00 89.25 404 ASP A O 1
ATOM 3224 N N . LEU A 1 405 ? 24.911 -8.226 -0.097 1.00 93.19 405 LEU A N 1
ATOM 3225 C CA . LEU A 1 405 ? 24.095 -8.978 -1.077 1.00 93.19 405 LEU A CA 1
ATOM 3226 C C . LEU A 1 405 ? 23.104 -9.876 -0.330 1.00 93.19 405 LEU A C 1
ATOM 3228 O O . LEU A 1 405 ? 23.480 -10.633 0.568 1.00 93.19 405 LEU A O 1
ATOM 3232 N N . TYR A 1 406 ? 21.800 -9.710 -0.863 1.00 92.25 406 TYR A N 1
ATOM 3233 C CA . TYR A 1 406 ? 20.774 -10.547 -0.209 1.00 92.25 406 TYR A CA 1
ATOM 3234 C C . TYR A 1 406 ? 19.851 -11.149 -1.274 1.00 92.25 406 TYR A C 1
ATOM 3236 O O . TYR A 1 406 ? 19.438 -10.475 -2.220 1.00 92.25 406 TYR A O 1
ATOM 3244 N N . PHE A 1 407 ? 19.418 -12.478 -0.930 1.00 94.69 407 PHE A N 1
ATOM 3245 C CA . PHE A 1 407 ? 18.480 -13.143 -1.859 1.00 94.69 407 PHE A CA 1
ATOM 3246 C C . PHE A 1 407 ? 17.115 -13.276 -1.174 1.00 94.69 407 PHE A C 1
ATOM 3248 O O . PHE A 1 407 ? 17.020 -13.658 -0.006 1.00 94.69 407 PHE A O 1
ATOM 3255 N N . CYS A 1 408 ? 16.113 -12.866 -2.002 1.00 91.56 408 CYS A N 1
ATOM 3256 C CA . CYS A 1 408 ? 14.734 -13.095 -1.525 1.00 91.56 408 CYS A CA 1
ATOM 3257 C C . CYS A 1 408 ? 13.944 -13.950 -2.523 1.00 91.56 408 CYS A C 1
ATOM 3259 O O . CYS A 1 408 ? 14.141 -13.860 -3.736 1.00 91.56 408 CYS A O 1
ATOM 3261 N N . GLN A 1 409 ? 13.058 -14.836 -1.933 1.00 88.75 409 GLN A N 1
ATOM 3262 C CA . GLN A 1 409 ? 12.253 -15.689 -2.841 1.00 88.75 409 GLN A CA 1
ATOM 3263 C C . GLN A 1 409 ? 10.787 -15.254 -2.833 1.00 88.75 409 GLN A C 1
ATOM 3265 O O . GLN A 1 409 ? 10.031 -15.624 -3.733 1.00 88.75 409 GLN A O 1
ATOM 3270 N N . GLN A 1 410 ? 10.467 -14.353 -1.768 1.00 82.69 410 GLN A N 1
ATOM 3271 C CA . GLN A 1 410 ? 9.082 -13.834 -1.709 1.00 82.69 410 GLN A CA 1
ATOM 3272 C C . GLN A 1 410 ? 9.107 -12.308 -1.556 1.00 82.69 410 GLN A C 1
ATOM 3274 O O . GLN A 1 410 ? 10.035 -11.738 -0.979 1.00 82.69 410 GLN A O 1
ATOM 3279 N N . THR A 1 411 ? 8.043 -11.736 -2.046 1.00 73.81 411 THR A N 1
ATOM 3280 C CA . THR A 1 411 ? 7.963 -10.258 -1.988 1.00 73.81 411 THR A CA 1
ATOM 3281 C C . THR A 1 411 ? 7.889 -9.782 -0.533 1.00 73.81 411 THR A C 1
ATOM 3283 O O . THR A 1 411 ? 8.450 -8.736 -0.200 1.00 73.81 411 THR A O 1
ATOM 3286 N N . ALA A 1 412 ? 7.244 -10.524 0.336 1.00 72.88 412 ALA A N 1
ATOM 3287 C CA . ALA A 1 412 ? 7.146 -10.122 1.758 1.00 72.88 412 ALA A CA 1
ATOM 3288 C C . ALA A 1 412 ? 8.539 -9.987 2.394 1.00 72.88 412 ALA A C 1
ATOM 3290 O O . ALA A 1 412 ? 8.754 -9.092 3.214 1.00 72.88 412 ALA A O 1
ATOM 3291 N N . GLU A 1 413 ? 9.468 -10.899 1.996 1.00 82.00 413 GLU A N 1
ATOM 3292 C CA . GLU A 1 413 ? 10.848 -10.821 2.539 1.00 82.00 413 GLU A CA 1
ATOM 3293 C C . GLU A 1 413 ? 11.544 -9.523 2.108 1.00 82.00 413 GLU A C 1
ATOM 3295 O O . GLU A 1 413 ? 12.315 -8.955 2.884 1.00 82.00 413 GLU A O 1
ATOM 3300 N N . VAL A 1 414 ? 11.204 -9.141 0.872 1.00 83.19 414 VAL A N 1
ATOM 3301 C CA . VAL A 1 414 ? 11.815 -7.880 0.384 1.00 83.19 414 VAL A CA 1
ATOM 3302 C C . VAL A 1 414 ? 11.329 -6.701 1.240 1.00 83.19 414 VAL A C 1
ATOM 3304 O O . VAL A 1 414 ? 12.145 -5.894 1.689 1.00 83.19 414 VAL A O 1
ATOM 3307 N N . GLU A 1 415 ? 10.066 -6.678 1.495 1.00 77.19 415 GLU A N 1
ATOM 3308 C CA . GLU A 1 415 ? 9.522 -5.565 2.293 1.00 77.19 415 GLU A CA 1
ATOM 3309 C C . GLU A 1 415 ? 10.128 -5.549 3.703 1.00 77.19 415 GLU A C 1
ATOM 3311 O O . GLU A 1 415 ? 10.530 -4.488 4.185 1.00 77.19 415 GLU A O 1
ATOM 3316 N N . GLN A 1 416 ? 10.125 -6.635 4.299 1.00 74.00 416 GLN A N 1
ATOM 3317 C CA . GLN A 1 416 ? 10.650 -6.706 5.677 1.00 74.00 416 GLN A CA 1
ATOM 3318 C C . GLN A 1 416 ? 12.117 -6.253 5.727 1.00 74.00 416 GLN A C 1
ATOM 3320 O O . GLN A 1 416 ? 12.495 -5.502 6.629 1.00 74.00 416 GLN A O 1
ATOM 3325 N N . ARG A 1 417 ? 12.771 -6.668 4.800 1.00 83.88 417 ARG A N 1
ATOM 3326 C CA . ARG A 1 417 ? 14.208 -6.333 4.812 1.00 83.88 417 ARG A CA 1
ATOM 3327 C C . ARG A 1 417 ? 14.430 -4.842 4.517 1.00 83.88 417 ARG A C 1
ATOM 3329 O O . ARG A 1 417 ? 15.227 -4.195 5.199 1.00 83.88 417 ARG A O 1
ATOM 3336 N N . ILE A 1 418 ? 13.826 -4.406 3.469 1.00 81.06 418 ILE A N 1
ATOM 3337 C CA . ILE A 1 418 ? 14.007 -2.974 3.163 1.00 81.06 418 ILE A CA 1
ATOM 3338 C C . ILE A 1 418 ? 13.588 -2.132 4.379 1.00 81.06 418 ILE A C 1
ATOM 3340 O O . ILE A 1 418 ? 14.305 -1.202 4.756 1.00 81.06 418 ILE A O 1
ATOM 3344 N N . THR A 1 419 ? 12.492 -2.538 4.980 1.00 70.56 419 THR A N 1
ATOM 3345 C CA . THR A 1 419 ? 12.010 -1.743 6.128 1.00 70.56 419 THR A CA 1
ATOM 3346 C C . THR A 1 419 ? 13.017 -1.826 7.284 1.00 70.56 419 THR A C 1
ATOM 3348 O O . THR A 1 419 ? 13.359 -0.798 7.873 1.00 70.56 419 THR A O 1
ATOM 3351 N N . ALA A 1 420 ? 13.471 -3.023 7.625 1.00 69.31 420 ALA A N 1
ATOM 3352 C CA . ALA A 1 420 ? 14.403 -3.197 8.760 1.00 69.31 420 ALA A CA 1
ATOM 3353 C C . ALA A 1 420 ? 15.714 -2.441 8.499 1.00 69.31 420 ALA A C 1
ATOM 3355 O O . ALA A 1 420 ? 16.219 -1.764 9.397 1.00 69.31 420 ALA A O 1
ATOM 3356 N N . GLN A 1 421 ? 16.228 -2.571 7.342 1.00 77.31 421 GLN A N 1
ATOM 3357 C CA . GLN A 1 421 ? 17.516 -1.914 7.036 1.00 77.31 421 GLN A CA 1
ATOM 3358 C C . GLN A 1 421 ? 17.347 -0.394 6.892 1.00 77.31 421 GLN A C 1
ATOM 3360 O O . GLN A 1 421 ? 18.268 0.359 7.214 1.00 77.31 421 GLN A O 1
ATOM 3365 N N . TYR A 1 422 ? 16.174 -0.201 6.408 1.00 71.44 422 TYR A N 1
ATOM 3366 C CA . TYR A 1 422 ? 15.850 1.252 6.420 1.00 71.44 422 TYR A CA 1
ATOM 3367 C C . TYR A 1 422 ? 15.824 1.794 7.849 1.00 71.44 422 TYR A C 1
ATOM 3369 O O . TYR A 1 422 ? 16.415 2.844 8.115 1.00 71.44 422 TYR A O 1
ATOM 3377 N N . GLN A 1 423 ? 15.317 1.195 8.747 1.00 63.94 423 GLN A N 1
ATOM 3378 C CA . GLN A 1 423 ? 15.183 1.697 10.131 1.00 63.94 423 GLN A CA 1
ATOM 3379 C C . GLN A 1 423 ? 16.545 1.705 10.833 1.00 63.94 423 GLN A C 1
ATOM 3381 O O . GLN A 1 423 ? 16.785 2.559 11.689 1.00 63.94 423 GLN A O 1
ATOM 3386 N N . SER A 1 424 ? 17.392 0.836 10.425 1.00 62.28 424 SER A N 1
ATOM 3387 C CA . SER A 1 424 ? 18.700 0.747 11.112 1.00 62.28 424 SER A CA 1
ATOM 3388 C C . SER A 1 424 ? 19.713 1.695 10.464 1.00 62.28 424 SER A C 1
ATOM 3390 O O . SER A 1 424 ? 20.829 1.839 10.968 1.00 62.28 424 SER A O 1
ATOM 3392 N N . GLY A 1 425 ? 19.284 2.376 9.327 1.00 63.50 425 GLY A N 1
ATOM 3393 C CA . GLY A 1 425 ? 20.189 3.350 8.682 1.00 63.50 425 GLY A CA 1
ATOM 3394 C C . GLY A 1 425 ? 21.146 2.680 7.691 1.00 63.50 425 GLY A C 1
ATOM 3395 O O . GLY A 1 425 ? 22.006 3.358 7.125 1.00 63.50 425 GLY A O 1
ATOM 3396 N N . GLN A 1 426 ? 21.048 1.332 7.503 1.00 68.12 426 GLN A N 1
ATOM 3397 C CA . GLN A 1 426 ? 21.918 0.584 6.571 1.00 68.12 426 GLN A CA 1
ATOM 3398 C C . GLN A 1 426 ? 21.494 0.804 5.116 1.00 68.12 426 GLN A C 1
ATOM 3400 O O . GLN A 1 426 ? 22.325 0.687 4.213 1.00 68.12 426 GLN A O 1
ATOM 3405 N N . LEU A 1 427 ? 20.218 1.158 4.965 1.00 73.81 427 LEU A N 1
ATOM 3406 C CA . LEU A 1 427 ? 19.715 1.480 3.615 1.00 73.81 427 LEU A CA 1
ATOM 3407 C C . LEU A 1 427 ? 19.189 2.921 3.612 1.00 73.81 427 LEU A C 1
ATOM 3409 O O . LEU A 1 427 ? 18.422 3.324 4.490 1.00 73.81 427 LEU A O 1
ATOM 3413 N N . GLN A 1 428 ? 19.563 3.757 2.532 1.00 70.50 428 GLN A N 1
ATOM 3414 C CA . GLN A 1 428 ? 19.204 5.192 2.482 1.00 70.50 428 GLN A CA 1
ATOM 3415 C C . GLN A 1 428 ? 18.054 5.445 1.501 1.00 70.50 428 GLN A C 1
ATOM 3417 O O . GLN A 1 428 ? 17.259 6.363 1.712 1.00 70.50 428 GLN A O 1
ATOM 3422 N N . LEU A 1 429 ? 17.822 4.610 0.539 1.00 73.44 429 LEU A N 1
ATOM 3423 C CA . LEU A 1 429 ? 16.764 4.612 -0.490 1.00 73.44 429 LEU A CA 1
ATOM 3424 C C . LEU A 1 429 ? 16.722 5.941 -1.234 1.00 73.44 429 LEU A C 1
ATOM 3426 O O . LEU A 1 429 ? 15.663 6.379 -1.689 1.00 73.44 429 LEU A O 1
ATOM 3430 N N . THR A 1 430 ? 17.869 6.685 -1.243 1.00 68.88 430 THR A N 1
ATOM 3431 C CA . THR A 1 430 ? 17.925 8.003 -1.912 1.00 68.88 430 THR A CA 1
ATOM 3432 C C . THR A 1 430 ? 18.404 7.838 -3.356 1.00 68.88 430 THR A C 1
ATOM 3434 O O . THR A 1 430 ? 18.043 8.643 -4.217 1.00 68.88 430 THR A O 1
ATOM 3437 N N . ASP A 1 431 ? 19.100 6.673 -3.631 1.00 71.81 431 ASP A N 1
ATOM 3438 C CA . ASP A 1 431 ? 19.589 6.366 -4.989 1.00 71.81 431 ASP A CA 1
ATOM 3439 C C . ASP A 1 431 ? 19.432 4.863 -5.261 1.00 71.81 431 ASP A C 1
ATOM 3441 O O . ASP A 1 431 ? 20.389 4.095 -5.155 1.00 71.81 431 ASP A O 1
ATOM 3445 N N . ILE A 1 432 ? 18.085 4.487 -5.672 1.00 76.44 432 ILE A N 1
ATOM 3446 C CA . ILE A 1 432 ? 17.820 3.038 -5.802 1.00 76.44 432 ILE A CA 1
ATOM 3447 C C . ILE A 1 432 ? 17.497 2.734 -7.271 1.00 76.44 432 ILE A C 1
ATOM 3449 O O . ILE A 1 432 ? 16.820 3.509 -7.951 1.00 76.44 432 ILE A O 1
ATOM 3453 N N . PHE A 1 433 ? 18.034 1.500 -7.710 1.00 76.88 433 PHE A N 1
ATOM 3454 C CA . PHE A 1 433 ? 17.683 1.010 -9.061 1.00 76.88 433 PHE A CA 1
ATOM 3455 C C . PHE A 1 433 ? 17.018 -0.365 -8.951 1.00 76.88 433 PHE A C 1
ATOM 3457 O O . PHE A 1 433 ? 17.439 -1.219 -8.168 1.00 76.88 433 PHE A O 1
ATOM 3464 N N . ILE A 1 434 ? 15.909 -0.358 -9.712 1.00 76.19 434 ILE A N 1
ATOM 3465 C CA . ILE A 1 434 ? 15.270 -1.690 -9.746 1.00 76.19 434 ILE A CA 1
ATOM 3466 C C . ILE A 1 434 ? 15.409 -2.252 -11.168 1.00 76.19 434 ILE A C 1
ATOM 3468 O O . ILE A 1 434 ? 15.030 -1.610 -12.151 1.00 76.19 434 ILE A O 1
ATOM 3472 N N . ASP A 1 435 ? 16.075 -3.429 -11.165 1.00 74.56 435 ASP A N 1
ATOM 3473 C CA . ASP A 1 435 ? 16.220 -4.095 -12.481 1.00 74.56 435 ASP A CA 1
ATOM 3474 C C . ASP A 1 435 ? 15.303 -5.324 -12.578 1.00 74.56 435 ASP A C 1
ATOM 3476 O O . ASP A 1 435 ? 15.210 -6.129 -11.649 1.00 74.56 435 ASP A O 1
ATOM 3480 N N . GLN A 1 436 ? 14.551 -5.255 -13.725 1.00 71.62 436 GLN A N 1
ATOM 3481 C CA . GLN A 1 436 ? 13.747 -6.473 -13.975 1.00 71.62 436 GLN A CA 1
ATOM 3482 C C . GLN A 1 436 ? 14.124 -7.058 -15.345 1.00 71.62 436 GLN A C 1
ATOM 3484 O O . GLN A 1 436 ? 13.595 -6.644 -16.379 1.00 71.62 436 GLN A O 1
ATOM 3489 N N . PRO A 1 437 ? 15.054 -7.958 -15.314 1.00 67.25 437 PRO A N 1
ATOM 3490 C CA . PRO A 1 437 ? 15.674 -8.443 -16.558 1.00 67.25 437 PRO A CA 1
ATOM 3491 C C . PRO A 1 437 ? 14.691 -9.248 -17.413 1.00 67.25 437 PRO A C 1
ATOM 3493 O O . PRO A 1 437 ? 14.916 -9.403 -18.616 1.00 67.25 437 PRO A O 1
ATOM 3496 N N . TYR A 1 438 ? 13.606 -9.727 -16.757 1.00 61.69 438 TYR A N 1
ATOM 3497 C CA . TYR A 1 438 ? 12.564 -10.417 -17.547 1.00 61.69 438 TYR A CA 1
ATOM 3498 C C . TYR A 1 438 ? 11.214 -10.269 -16.841 1.00 61.69 438 TYR A C 1
ATOM 3500 O O . TYR A 1 438 ? 11.147 -9.924 -15.659 1.00 61.69 438 TYR A O 1
ATOM 3508 N N . TYR A 1 439 ? 10.169 -10.367 -17.721 1.00 57.56 439 TYR A N 1
ATOM 3509 C CA . TYR A 1 439 ? 8.829 -10.149 -17.140 1.00 57.56 439 TYR A CA 1
ATOM 3510 C C . TYR A 1 439 ? 8.300 -11.462 -16.536 1.00 57.56 439 TYR A C 1
ATOM 3512 O O . TYR A 1 439 ? 8.368 -12.524 -17.159 1.00 57.56 439 TYR A O 1
ATOM 3520 N N . GLU A 1 440 ? 7.840 -11.370 -15.331 1.00 59.22 440 GLU A N 1
ATOM 3521 C CA . GLU A 1 440 ? 7.047 -12.394 -14.617 1.00 59.22 440 GLU A CA 1
ATOM 3522 C C . GLU A 1 440 ? 6.028 -11.706 -13.696 1.00 59.22 440 GLU A C 1
ATOM 3524 O O . GLU A 1 440 ? 6.326 -10.699 -13.051 1.00 59.22 440 GLU A O 1
ATOM 3529 N N . LYS A 1 441 ? 4.833 -12.219 -13.730 1.00 53.97 441 LYS A N 1
ATOM 3530 C CA . LYS A 1 441 ? 3.723 -11.557 -13.009 1.00 53.97 441 LYS A CA 1
ATOM 3531 C C . LYS A 1 441 ? 4.112 -11.246 -11.555 1.00 53.97 441 LYS A C 1
ATOM 3533 O O . LYS A 1 441 ? 3.829 -10.150 -11.067 1.00 53.97 441 LYS A O 1
ATOM 3538 N N . THR A 1 442 ? 4.703 -12.199 -10.857 1.00 62.06 442 THR A N 1
ATOM 3539 C CA . THR A 1 442 ? 5.080 -11.982 -9.446 1.00 62.06 442 THR A CA 1
ATOM 3540 C C . THR A 1 442 ? 6.133 -10.869 -9.321 1.00 62.06 442 THR A C 1
ATOM 3542 O O . THR A 1 442 ? 6.052 -10.051 -8.402 1.00 62.06 442 THR A O 1
ATOM 3545 N N . LEU A 1 443 ? 7.150 -10.893 -10.163 1.00 66.94 443 LEU A N 1
ATOM 3546 C CA . LEU A 1 443 ? 8.215 -9.872 -10.101 1.00 66.94 443 LEU A CA 1
ATOM 3547 C C . LEU A 1 443 ? 7.666 -8.492 -10.478 1.00 66.94 443 LEU A C 1
ATOM 3549 O O . LEU A 1 443 ? 8.075 -7.489 -9.890 1.00 66.94 443 LEU A O 1
ATOM 3553 N N . PHE A 1 444 ? 6.683 -8.551 -11.400 1.00 62.06 444 PHE A N 1
ATOM 3554 C CA . PHE A 1 444 ? 6.048 -7.263 -11.756 1.00 62.06 444 PHE A CA 1
ATOM 3555 C C . PHE A 1 444 ? 5.245 -6.707 -10.576 1.00 62.06 444 PHE A C 1
ATOM 3557 O O . PHE A 1 444 ? 5.281 -5.501 -10.325 1.00 62.06 444 PHE A O 1
ATOM 3564 N N . SER A 1 445 ? 4.525 -7.542 -9.906 1.00 59.62 445 SER A N 1
ATOM 3565 C CA . SER A 1 445 ? 3.801 -7.078 -8.704 1.00 59.62 445 SER A CA 1
ATOM 3566 C C . SER A 1 445 ? 4.781 -6.568 -7.640 1.00 59.62 445 SER A C 1
ATOM 3568 O O . SER A 1 445 ? 4.495 -5.571 -6.974 1.00 59.62 445 SER A O 1
ATOM 3570 N N . ALA A 1 446 ? 5.910 -7.249 -7.475 1.00 68.75 446 ALA A N 1
ATOM 3571 C CA . ALA A 1 446 ? 6.930 -6.817 -6.496 1.00 68.75 446 ALA A CA 1
ATOM 3572 C C . ALA A 1 446 ? 7.487 -5.430 -6.848 1.00 68.75 446 ALA A C 1
ATOM 3574 O O . ALA A 1 446 ? 7.789 -4.641 -5.949 1.00 68.75 446 ALA A O 1
ATOM 3575 N N . TYR A 1 447 ? 7.617 -5.165 -8.106 1.00 71.81 447 TYR A N 1
ATOM 3576 C CA . TYR A 1 447 ? 8.083 -3.826 -8.536 1.00 71.81 447 TYR A CA 1
ATOM 3577 C C . TYR A 1 447 ? 7.160 -2.729 -8.001 1.00 71.81 447 TYR A C 1
ATOM 3579 O O . TYR A 1 447 ? 7.643 -1.746 -7.435 1.00 71.81 447 TYR A O 1
ATOM 3587 N N . HIS A 1 448 ? 5.837 -2.874 -8.089 1.00 64.25 448 HIS A N 1
ATOM 3588 C CA . HIS A 1 448 ? 4.903 -1.818 -7.635 1.00 64.25 448 HIS A CA 1
ATOM 3589 C C . HIS A 1 448 ? 4.901 -1.707 -6.107 1.00 64.25 448 HIS A C 1
ATOM 3591 O O . HIS A 1 448 ? 4.774 -0.601 -5.575 1.00 64.25 448 HIS A O 1
ATOM 3597 N N . LEU A 1 449 ? 4.986 -2.831 -5.526 1.00 68.31 449 LEU A N 1
ATOM 3598 C CA . LEU A 1 449 ? 5.100 -2.774 -4.054 1.00 68.31 449 LEU A CA 1
ATOM 3599 C C . LEU A 1 449 ? 6.340 -1.975 -3.626 1.00 68.31 449 LEU A C 1
ATOM 3601 O O . LEU A 1 449 ? 6.254 -1.162 -2.703 1.00 68.31 449 LEU A O 1
ATOM 3605 N N . LEU A 1 450 ? 7.453 -2.198 -4.316 1.00 74.12 450 LEU A N 1
ATOM 3606 C CA . LEU A 1 450 ? 8.703 -1.488 -3.962 1.00 74.12 450 LEU A CA 1
ATOM 3607 C C . LEU A 1 450 ? 8.549 0.019 -4.195 1.00 74.12 450 LEU A C 1
ATOM 3609 O O . LEU A 1 450 ? 9.056 0.816 -3.401 1.00 74.12 450 LEU A O 1
ATOM 3613 N N . LEU A 1 451 ? 7.801 0.328 -5.230 1.00 71.25 451 LEU A N 1
ATOM 3614 C CA . LEU A 1 451 ? 7.566 1.767 -5.447 1.00 71.25 451 LEU A CA 1
ATOM 3615 C C . LEU A 1 451 ? 6.800 2.386 -4.275 1.00 71.25 451 LEU A C 1
ATOM 3617 O O . LEU A 1 451 ? 7.138 3.488 -3.837 1.00 71.25 451 LEU A O 1
ATOM 3621 N N . GLU A 1 452 ? 5.888 1.651 -3.792 1.00 67.12 452 GLU A N 1
ATOM 3622 C CA . GLU A 1 452 ? 5.104 2.172 -2.655 1.00 67.12 452 GLU A CA 1
ATOM 3623 C C . GLU A 1 452 ? 5.974 2.296 -1.396 1.00 67.12 452 GLU A C 1
ATOM 3625 O O . GLU A 1 452 ? 5.855 3.282 -0.665 1.00 67.12 452 GLU A O 1
ATOM 3630 N N . ILE A 1 453 ? 6.801 1.301 -1.191 1.00 71.38 453 ILE A N 1
ATOM 3631 C CA . ILE A 1 453 ? 7.654 1.333 0.015 1.00 71.38 453 ILE A CA 1
ATOM 3632 C C . ILE A 1 453 ? 8.621 2.521 -0.069 1.00 71.38 453 ILE A C 1
ATOM 3634 O O . ILE A 1 453 ? 8.786 3.247 0.914 1.00 71.38 453 ILE A O 1
ATOM 3638 N N . VAL A 1 454 ? 9.181 2.688 -1.247 1.00 72.00 454 VAL A N 1
ATOM 3639 C CA . VAL A 1 454 ? 10.157 3.785 -1.410 1.00 72.00 454 VAL A CA 1
ATOM 3640 C C . VAL A 1 454 ? 9.450 5.138 -1.249 1.00 72.00 454 VAL A C 1
ATOM 3642 O O . VAL A 1 454 ? 9.985 6.034 -0.591 1.00 72.00 454 VAL A O 1
ATOM 3645 N N . GLN A 1 455 ? 8.184 5.263 -1.737 1.00 67.75 455 GLN A N 1
ATOM 3646 C CA . GLN A 1 455 ? 7.457 6.544 -1.584 1.00 67.75 455 GLN A CA 1
ATOM 3647 C C . GLN A 1 455 ? 7.142 6.813 -0.109 1.00 67.75 455 GLN A C 1
ATOM 3649 O O . GLN A 1 455 ? 7.219 7.962 0.333 1.00 67.75 455 GLN A O 1
ATOM 3654 N N . SER A 1 456 ? 6.815 5.818 0.518 1.00 65.56 456 SER A N 1
ATOM 3655 C CA . SER A 1 456 ? 6.501 6.005 1.947 1.00 65.56 456 SER A CA 1
ATOM 3656 C C . SER A 1 456 ? 7.761 6.407 2.729 1.00 65.56 456 SER A C 1
ATOM 3658 O O . SER A 1 456 ? 7.678 7.235 3.639 1.00 65.56 456 SER A O 1
ATOM 3660 N N . CYS A 1 457 ? 8.916 5.926 2.308 1.00 66.12 457 CYS A N 1
ATOM 3661 C CA . CYS A 1 457 ? 10.162 6.173 3.062 1.00 66.12 457 CYS A CA 1
ATOM 3662 C C . CYS A 1 457 ? 10.775 7.516 2.656 1.00 66.12 457 CYS A C 1
ATOM 3664 O O . CYS A 1 457 ? 11.646 8.030 3.360 1.00 66.12 457 CYS A O 1
ATOM 3666 N N . ASN A 1 458 ? 10.246 8.267 1.561 1.00 68.94 458 ASN A N 1
ATOM 3667 C CA . ASN A 1 458 ? 10.891 9.505 1.069 1.00 68.94 458 ASN A CA 1
ATOM 3668 C C . ASN A 1 458 ? 10.201 10.738 1.657 1.00 68.94 458 ASN A C 1
ATOM 3670 O O . ASN A 1 458 ? 10.280 11.827 1.086 1.00 68.94 458 ASN A O 1
ATOM 3674 N N . GLY A 1 459 ? 9.557 10.620 2.784 1.00 63.22 459 GLY A N 1
ATOM 3675 C CA . GLY A 1 459 ? 9.169 11.875 3.472 1.00 63.22 459 GLY A CA 1
ATOM 3676 C C . GLY A 1 459 ? 7.684 12.185 3.269 1.00 63.22 459 GLY A C 1
ATOM 3677 O O . GLY A 1 459 ? 7.176 13.142 3.859 1.00 63.22 459 GLY A O 1
ATOM 3678 N N . LYS A 1 460 ? 6.997 11.350 2.438 1.00 65.75 460 LYS A N 1
ATOM 3679 C CA . LYS A 1 460 ? 5.556 11.564 2.179 1.00 65.75 460 LYS A CA 1
ATOM 3680 C C . LYS A 1 460 ? 4.731 11.345 3.452 1.00 65.75 460 LYS A C 1
ATOM 3682 O O . LYS A 1 460 ? 3.754 12.060 3.680 1.00 65.75 460 LYS A O 1
ATOM 3687 N N . SER A 1 461 ? 5.164 10.542 4.311 1.00 65.88 461 SER A N 1
ATOM 3688 C CA . SER A 1 461 ? 4.236 10.254 5.429 1.00 65.88 461 SER A CA 1
ATOM 3689 C C . SER A 1 461 ? 4.902 10.600 6.765 1.00 65.88 461 SER A C 1
ATOM 3691 O O . SER A 1 461 ? 4.266 10.494 7.816 1.00 65.88 461 SER A O 1
ATOM 3693 N N . HIS A 1 462 ? 6.178 11.144 6.684 1.00 74.75 462 HIS A N 1
ATOM 3694 C CA . HIS A 1 462 ? 6.814 11.327 8.009 1.00 74.75 462 HIS A CA 1
ATOM 3695 C C . HIS A 1 462 ? 7.574 12.654 8.030 1.00 74.75 462 HIS A C 1
ATOM 3697 O O . HIS A 1 462 ? 8.649 12.751 8.625 1.00 74.75 462 HIS A O 1
ATOM 3703 N N . TYR A 1 463 ? 6.925 13.785 7.392 1.00 85.31 463 TYR A N 1
ATOM 3704 C CA . TYR A 1 463 ? 7.665 15.069 7.435 1.00 85.31 463 TYR A CA 1
ATOM 3705 C C . TYR A 1 463 ? 7.362 15.798 8.746 1.00 85.31 463 TYR A C 1
ATOM 3707 O O . TYR A 1 463 ? 6.522 15.361 9.536 1.00 85.31 463 TYR A O 1
ATOM 3715 N N . PHE A 1 464 ? 8.099 16.852 9.050 1.00 90.12 464 PHE A N 1
ATOM 3716 C CA . PHE A 1 464 ? 8.160 17.510 10.373 1.00 90.12 464 PHE A CA 1
ATOM 3717 C C . PHE A 1 464 ? 6.753 17.819 10.882 1.00 90.12 464 PHE A C 1
ATOM 3719 O O . PHE A 1 464 ? 6.425 17.476 12.020 1.00 90.12 464 PHE A O 1
ATOM 3726 N N . GLU A 1 465 ? 5.891 18.490 10.091 1.00 88.19 465 GLU A N 1
ATOM 3727 C CA . GLU A 1 465 ? 4.559 18.926 10.591 1.00 88.19 465 GLU A CA 1
ATOM 3728 C C . GLU A 1 465 ? 3.719 17.735 11.061 1.00 88.19 465 GLU A C 1
ATOM 3730 O O . GLU A 1 465 ? 3.025 17.839 12.074 1.00 88.19 465 GLU A O 1
ATOM 3735 N N . LYS A 1 466 ? 3.818 16.659 10.341 1.00 82.81 466 LYS A N 1
ATOM 3736 C CA . LYS A 1 466 ? 3.012 15.480 10.736 1.00 82.81 466 LYS A CA 1
ATOM 3737 C C . LYS A 1 466 ? 3.534 14.876 12.049 1.00 82.81 466 LYS A C 1
ATOM 3739 O O . LYS A 1 466 ? 2.739 14.583 12.944 1.00 82.81 466 LYS A O 1
ATOM 3744 N N . GLN A 1 467 ? 4.874 14.780 12.067 1.00 84.25 467 GLN A N 1
ATOM 3745 C CA . GLN A 1 467 ? 5.419 14.179 13.303 1.00 84.25 467 GLN A CA 1
ATOM 3746 C C . GLN A 1 467 ? 5.245 15.129 14.495 1.00 84.25 467 GLN A C 1
ATOM 3748 O O . GLN A 1 467 ? 4.956 14.675 15.604 1.00 84.25 467 GLN A O 1
ATOM 3753 N N . PHE A 1 468 ? 5.475 16.381 14.138 1.00 86.94 468 PHE A N 1
ATOM 3754 C CA . PHE A 1 468 ? 5.287 17.386 15.210 1.00 86.94 468 PHE A CA 1
ATOM 3755 C C . PHE A 1 468 ? 3.852 17.353 15.736 1.00 86.94 468 PHE A C 1
ATOM 3757 O O . PHE A 1 468 ? 3.646 17.350 16.951 1.00 86.94 468 PHE A O 1
ATOM 3764 N N . ALA A 1 469 ? 2.826 17.343 14.865 1.00 84.69 469 ALA A N 1
ATOM 3765 C CA . ALA A 1 469 ? 1.416 17.266 15.295 1.00 84.69 469 ALA A CA 1
ATOM 3766 C C . ALA A 1 469 ? 1.152 16.003 16.124 1.00 84.69 469 ALA A C 1
ATOM 3768 O O . ALA A 1 469 ? 0.477 16.077 17.153 1.00 84.69 469 ALA A O 1
ATOM 3769 N N . SER A 1 470 ? 1.665 14.893 15.627 1.00 82.44 470 SER A N 1
ATOM 3770 C CA . SER A 1 470 ? 1.419 13.631 16.358 1.00 82.44 470 SER A CA 1
ATOM 3771 C C . SER A 1 470 ? 2.005 13.702 17.777 1.00 82.44 470 SER A C 1
ATOM 3773 O O . SER A 1 470 ? 1.329 13.328 18.737 1.00 82.44 470 SER A O 1
ATOM 3775 N N . LEU A 1 471 ? 3.170 14.242 17.876 1.00 81.56 471 LEU A N 1
ATOM 3776 C CA . LEU A 1 471 ? 3.798 14.307 19.214 1.00 81.56 471 LEU A CA 1
ATOM 3777 C C . LEU A 1 471 ? 3.060 15.317 20.099 1.00 81.56 471 LEU A C 1
ATOM 3779 O O . LEU A 1 471 ? 2.892 15.073 21.296 1.00 81.56 471 LEU A O 1
ATOM 3783 N N . ASN A 1 472 ? 2.722 16.389 19.484 1.00 82.81 472 ASN A N 1
ATOM 3784 C CA . ASN A 1 472 ? 1.922 17.363 20.248 1.00 82.81 472 ASN A CA 1
ATOM 3785 C C . ASN A 1 472 ? 0.621 16.748 20.780 1.00 82.81 472 ASN A C 1
ATOM 3787 O O . ASN A 1 472 ? 0.287 16.946 21.949 1.00 82.81 472 ASN A O 1
ATOM 3791 N N . HIS A 1 473 ? -0.103 16.068 19.921 1.00 86.75 473 HIS A N 1
ATOM 3792 C CA . HIS A 1 473 ? -1.345 15.413 20.387 1.00 86.75 473 HIS A CA 1
ATOM 3793 C C . HIS A 1 473 ? -1.050 14.400 21.502 1.00 86.75 473 HIS A C 1
ATOM 3795 O O . HIS A 1 473 ? -1.794 14.338 22.483 1.00 86.75 473 HIS A O 1
ATOM 3801 N N . TYR A 1 474 ? -0.016 13.715 21.283 1.00 82.62 474 TYR A N 1
ATOM 3802 C CA . TYR A 1 474 ? 0.301 12.704 22.315 1.00 82.62 474 TYR A CA 1
ATOM 3803 C C . TYR A 1 474 ? 0.540 13.376 23.668 1.00 82.62 474 TYR A C 1
ATOM 3805 O O . TYR A 1 474 ? 0.009 12.917 24.682 1.00 82.62 474 TYR A O 1
ATOM 3813 N N . TYR A 1 475 ? 1.393 14.422 23.685 1.00 79.75 475 TYR A N 1
ATOM 3814 C CA . TYR A 1 475 ? 1.697 15.107 24.956 1.00 79.75 475 TYR A CA 1
ATOM 3815 C C . TYR A 1 475 ? 0.436 15.734 25.560 1.00 79.75 475 TYR A C 1
ATOM 3817 O O . TYR A 1 475 ? 0.275 15.735 26.783 1.00 79.75 475 TYR A O 1
ATOM 3825 N N . GLN A 1 476 ? -0.487 16.198 24.735 1.00 82.25 476 GLN A N 1
ATOM 3826 C CA . GLN A 1 476 ? -1.732 16.790 25.274 1.00 82.25 476 GLN A CA 1
ATOM 3827 C C . GLN A 1 476 ? -2.650 15.716 25.865 1.00 82.25 476 GLN A C 1
ATOM 3829 O O . GLN A 1 476 ? -3.344 15.980 26.849 1.00 82.25 476 GLN A O 1
ATOM 3834 N N . ASN A 1 477 ? -2.488 14.536 25.247 1.00 85.31 477 ASN A N 1
ATOM 3835 C CA . ASN A 1 477 ? -3.474 13.514 25.670 1.00 85.31 477 ASN A CA 1
ATOM 3836 C C . ASN A 1 477 ? -2.961 12.738 26.888 1.00 85.31 477 ASN A C 1
ATOM 3838 O O . ASN A 1 477 ? -3.754 12.115 27.595 1.00 85.31 477 ASN A O 1
ATOM 3842 N N . ILE A 1 478 ? -1.726 12.813 27.211 1.00 76.69 478 ILE A N 1
ATOM 3843 C CA . ILE A 1 478 ? -1.118 11.933 28.239 1.00 76.69 478 ILE A CA 1
ATOM 3844 C C . ILE A 1 478 ? -1.696 12.272 29.608 1.00 76.69 478 ILE A C 1
ATOM 3846 O O . ILE A 1 478 ? -1.817 11.388 30.459 1.00 76.69 478 ILE A O 1
ATOM 3850 N N . SER A 1 479 ? -2.201 13.417 29.815 1.00 69.75 479 SER A N 1
ATOM 3851 C CA . SER A 1 479 ? -2.626 13.796 31.182 1.00 69.75 479 SER A CA 1
ATOM 3852 C C . SER A 1 479 ? -4.139 13.618 31.334 1.00 69.75 479 SER A C 1
ATOM 3854 O O . SER A 1 479 ? -4.638 13.554 32.460 1.00 69.75 479 SER A O 1
ATOM 3856 N N . ASN A 1 480 ? -4.857 13.304 30.250 1.00 69.12 480 ASN A N 1
ATOM 3857 C CA . ASN A 1 480 ? -6.327 13.401 30.375 1.00 69.12 480 ASN A CA 1
ATOM 3858 C C . ASN A 1 480 ? -6.994 12.120 29.876 1.00 69.12 480 ASN A C 1
ATOM 3860 O O . ASN A 1 480 ? -8.220 12.066 29.763 1.00 69.12 480 ASN A O 1
ATOM 3864 N N . ALA A 1 481 ? -6.112 10.966 29.810 1.00 77.25 481 ALA A N 1
ATOM 3865 C CA . ALA A 1 481 ? -6.782 9.743 29.308 1.00 77.25 481 ALA A CA 1
ATOM 3866 C C . ALA A 1 481 ? -6.198 8.516 30.015 1.00 77.25 481 ALA A C 1
ATOM 3868 O O . ALA A 1 481 ? -5.298 8.637 30.849 1.00 77.25 481 ALA A O 1
ATOM 3869 N N . THR A 1 482 ? -6.960 7.429 29.901 1.00 87.44 482 THR A N 1
ATOM 3870 C CA . THR A 1 482 ? -6.451 6.147 30.453 1.00 87.44 482 THR A CA 1
ATOM 3871 C C . THR A 1 482 ? -5.836 5.303 29.327 1.00 87.44 482 THR A C 1
ATOM 3873 O O . THR A 1 482 ? -6.230 5.407 28.164 1.00 87.44 482 THR A O 1
ATOM 3876 N N . TYR A 1 483 ? -4.788 4.559 29.742 1.00 87.81 483 TYR A N 1
ATOM 3877 C CA . TYR A 1 483 ? -4.011 3.848 28.706 1.00 87.81 483 TYR A CA 1
ATOM 3878 C C . TYR A 1 483 ? -4.074 2.336 28.947 1.00 87.81 483 TYR A C 1
ATOM 3880 O O . TYR A 1 483 ? -4.163 1.872 30.086 1.00 87.81 483 TYR A O 1
ATOM 3888 N N . LEU A 1 484 ? -3.995 1.732 27.804 1.00 91.38 484 LEU A N 1
ATOM 3889 C CA . LEU A 1 484 ? -4.119 0.262 27.853 1.00 91.38 484 LEU A CA 1
ATOM 3890 C C . LEU A 1 484 ? -2.796 -0.355 28.328 1.00 91.38 484 LEU A C 1
ATOM 3892 O O . LEU A 1 484 ? -1.717 0.004 27.850 1.00 91.38 484 LEU A O 1
ATOM 3896 N N . THR A 1 485 ? -2.914 -1.317 29.294 1.00 90.38 485 THR A N 1
ATOM 3897 C CA . THR A 1 485 ? -1.713 -2.018 29.809 1.00 90.38 485 THR A CA 1
ATOM 3898 C C . THR A 1 485 ? -1.571 -3.382 29.122 1.00 90.38 485 THR A C 1
ATOM 3900 O O . THR A 1 485 ? -2.400 -3.766 28.294 1.00 90.38 485 THR A O 1
ATOM 3903 N N . ASN A 1 486 ? -0.499 -4.075 29.452 1.00 88.56 486 ASN A N 1
ATOM 3904 C CA . ASN A 1 486 ? -0.247 -5.364 28.753 1.00 88.56 486 ASN A CA 1
ATOM 3905 C C . ASN A 1 486 ? -0.937 -6.516 29.479 1.00 88.56 486 ASN A C 1
ATOM 3907 O O . ASN A 1 486 ? -0.635 -7.682 29.215 1.00 88.56 486 ASN A O 1
ATOM 3911 N N . LYS A 1 487 ? -1.904 -6.129 30.346 1.00 92.12 487 LYS A N 1
ATOM 3912 C CA . LYS A 1 487 ? -2.667 -7.193 31.035 1.00 92.12 487 LYS A CA 1
ATOM 3913 C C . LYS A 1 487 ? -3.684 -7.838 30.087 1.00 92.12 487 LYS A C 1
ATOM 3915 O O . LYS A 1 487 ? -4.076 -7.250 29.077 1.00 92.12 487 LYS A O 1
ATOM 3920 N N . GLN A 1 488 ? -4.073 -9.117 30.507 1.00 94.50 488 GLN A N 1
ATOM 3921 C CA . GLN A 1 488 ? -5.059 -9.840 29.676 1.00 94.50 488 GLN A CA 1
ATOM 3922 C C . GLN A 1 488 ? -6.433 -9.827 30.367 1.00 94.50 488 GLN A C 1
ATOM 3924 O O . GLN A 1 488 ? -6.531 -9.675 31.587 1.00 94.50 488 GLN A O 1
ATOM 3929 N N . VAL A 1 489 ? -7.348 -9.955 29.485 1.00 95.12 489 VAL A N 1
ATOM 3930 C CA . VAL A 1 489 ? -8.697 -10.025 30.105 1.00 95.12 489 VAL A CA 1
ATOM 3931 C C . VAL A 1 489 ? -8.918 -11.414 30.715 1.00 95.12 489 VAL A C 1
ATOM 3933 O O . VAL A 1 489 ? -8.416 -12.422 30.212 1.00 95.12 489 VAL A O 1
ATOM 3936 N N . SER A 1 490 ? -9.711 -11.434 31.863 1.00 94.12 490 SER A N 1
ATOM 3937 C CA . SER A 1 490 ? -10.033 -12.733 32.495 1.00 94.12 490 SER A CA 1
ATOM 3938 C C . SER A 1 490 ? -11.452 -13.188 32.140 1.00 94.12 490 SER A C 1
ATOM 3940 O O . SER A 1 490 ? -11.722 -14.391 32.124 1.00 94.12 490 SER A O 1
ATOM 3942 N N . GLU A 1 491 ? -12.278 -12.228 31.834 1.00 93.62 491 GLU A N 1
ATOM 3943 C CA . GLU A 1 491 ? -13.665 -12.586 31.494 1.00 93.62 491 GLU A CA 1
ATOM 3944 C C . GLU A 1 491 ? -13.838 -12.583 29.971 1.00 93.62 491 GLU A C 1
ATOM 3946 O O . GLU A 1 491 ? -13.238 -11.772 29.261 1.00 93.62 491 GLU A O 1
ATOM 3951 N N . GLN A 1 492 ? -14.725 -13.515 29.478 1.00 93.06 492 GLN A N 1
ATOM 3952 C CA . GLN A 1 492 ? -14.891 -13.633 28.011 1.00 93.06 492 GLN A CA 1
ATOM 3953 C C . GLN A 1 492 ? -16.337 -13.293 27.624 1.00 93.06 492 GLN A C 1
ATOM 3955 O O . GLN A 1 492 ? -17.265 -13.446 28.421 1.00 93.06 492 GLN A O 1
ATOM 3960 N N . ALA A 1 493 ? -16.426 -12.779 26.488 1.00 92.06 493 ALA A N 1
ATOM 3961 C CA . ALA A 1 493 ? -17.752 -12.488 25.907 1.00 92.06 493 ALA A CA 1
ATOM 3962 C C . ALA A 1 493 ? -17.637 -12.434 24.379 1.00 92.06 493 ALA A C 1
ATOM 3964 O O . ALA A 1 493 ? -16.550 -12.242 23.829 1.00 92.06 493 ALA A O 1
ATOM 3965 N N . PRO A 1 494 ? -18.829 -12.737 23.767 1.00 91.06 494 PRO A N 1
ATOM 3966 C CA . PRO A 1 494 ? -18.782 -12.541 22.312 1.00 91.06 494 PRO A CA 1
ATOM 3967 C C . PRO A 1 494 ? -18.610 -11.055 21.943 1.00 91.06 494 PRO A C 1
ATOM 3969 O O . PRO A 1 494 ? -19.369 -10.196 22.400 1.00 91.06 494 PRO A O 1
ATOM 3972 N N . ILE A 1 495 ? -17.540 -10.853 21.079 1.00 95.69 495 ILE A N 1
ATOM 3973 C CA . ILE A 1 495 ? -17.276 -9.443 20.692 1.00 95.69 495 ILE A CA 1
ATOM 3974 C C . ILE A 1 495 ? -17.545 -9.287 19.190 1.00 95.69 495 ILE A C 1
ATOM 3976 O O . ILE A 1 495 ? -16.952 -9.976 18.357 1.00 95.69 495 ILE A O 1
ATOM 3980 N N . PHE A 1 496 ? -18.503 -8.358 18.994 1.00 97.50 496 PHE A N 1
ATOM 3981 C CA . PHE A 1 496 ? -18.789 -8.052 17.579 1.00 97.50 496 PHE A CA 1
ATOM 3982 C C . PHE A 1 496 ? -18.028 -6.785 17.172 1.00 97.50 496 PHE A C 1
ATOM 3984 O O . PHE A 1 496 ? -18.239 -5.706 17.730 1.00 97.50 496 PHE A O 1
ATOM 3991 N N . ILE A 1 497 ? -17.120 -7.030 16.270 1.00 98.50 497 ILE A N 1
ATOM 3992 C CA . ILE A 1 497 ? -16.437 -5.858 15.669 1.00 98.50 497 ILE A CA 1
ATOM 3993 C C . ILE A 1 497 ? -17.175 -5.440 14.393 1.00 98.50 497 ILE A C 1
ATOM 3995 O O . ILE A 1 497 ? -17.245 -6.190 13.417 1.00 98.50 497 ILE A O 1
ATOM 3999 N N . VAL A 1 498 ? -17.625 -4.186 14.434 1.00 98.31 498 VAL A N 1
ATOM 4000 C CA . VAL A 1 498 ? -18.579 -3.831 13.359 1.00 98.31 498 VAL A CA 1
ATOM 4001 C C . VAL A 1 498 ? -17.920 -2.752 12.488 1.00 98.31 498 VAL A C 1
ATOM 4003 O O . VAL A 1 498 ? -17.579 -1.665 12.961 1.00 98.31 498 VAL A O 1
ATOM 4006 N N . GLY A 1 499 ? -17.678 -3.132 11.238 1.00 97.12 499 GLY A N 1
ATOM 4007 C CA . GLY A 1 499 ? -17.297 -2.132 10.206 1.00 97.12 499 GLY A CA 1
ATOM 4008 C C . GLY A 1 499 ? -18.508 -1.618 9.428 1.00 97.12 499 GLY A C 1
ATOM 4009 O O . GLY A 1 499 ? -19.658 -1.928 9.747 1.00 97.12 499 GLY A O 1
ATOM 4010 N N . ASN A 1 500 ? -18.152 -0.772 8.420 1.00 93.56 500 ASN A N 1
ATOM 4011 C CA . ASN A 1 500 ? -19.301 -0.196 7.675 1.00 93.56 500 ASN A CA 1
ATOM 4012 C C . ASN A 1 500 ? -19.344 -0.753 6.251 1.00 93.56 500 ASN A C 1
ATOM 4014 O O . ASN A 1 500 ? -19.627 -0.021 5.301 1.00 93.56 500 ASN A O 1
ATOM 4018 N N . GLY A 1 501 ? -19.018 -1.992 6.170 1.00 92.12 501 GLY A N 1
ATOM 4019 C CA . GLY A 1 501 ? -19.145 -2.620 4.828 1.00 92.12 501 GLY A CA 1
ATOM 4020 C C . GLY A 1 501 ? -20.614 -2.909 4.470 1.00 92.12 501 GLY A C 1
ATOM 4021 O O . GLY A 1 501 ? -21.482 -3.000 5.342 1.00 92.12 501 GLY A O 1
ATOM 4022 N N . PRO A 1 502 ? -20.906 -3.144 3.173 1.00 87.31 502 PRO A N 1
ATOM 4023 C CA . PRO A 1 502 ? -22.288 -3.325 2.689 1.00 87.31 502 PRO A CA 1
ATOM 4024 C C . PRO A 1 502 ? -22.964 -4.540 3.336 1.00 87.31 502 PRO A C 1
ATOM 4026 O O . PRO A 1 502 ? -24.185 -4.533 3.512 1.00 87.31 502 PRO A O 1
ATOM 4029 N N . SER A 1 503 ? -22.189 -5.476 3.733 1.00 91.50 503 SER A N 1
ATOM 4030 C CA . SER A 1 503 ? -22.835 -6.667 4.321 1.00 91.50 503 SER A CA 1
ATOM 4031 C C . SER A 1 503 ? -23.468 -6.342 5.679 1.00 91.50 503 SER A C 1
ATOM 4033 O O . SER A 1 503 ? -24.272 -7.126 6.188 1.00 91.50 503 SER A O 1
ATOM 4035 N N . LEU A 1 504 ? -23.122 -5.198 6.226 1.00 94.31 504 LEU A N 1
ATOM 4036 C CA . LEU A 1 504 ? -23.739 -4.825 7.512 1.00 94.31 504 LEU A CA 1
ATOM 4037 C C . LEU A 1 504 ? -25.261 -4.684 7.379 1.00 94.31 504 LEU A C 1
ATOM 4039 O O . LEU A 1 504 ? -25.992 -5.023 8.312 1.00 94.31 504 LEU A O 1
ATOM 4043 N N . ASP A 1 505 ? -25.735 -4.268 6.235 1.00 88.62 505 ASP A N 1
ATOM 4044 C CA . ASP A 1 505 ? -27.199 -4.143 6.027 1.00 88.62 505 ASP A CA 1
ATOM 4045 C C . ASP A 1 505 ? -27.905 -5.488 6.228 1.00 88.62 505 ASP A C 1
ATOM 4047 O O . ASP A 1 505 ? -29.013 -5.520 6.766 1.00 88.62 505 ASP A O 1
ATOM 4051 N N . LEU A 1 506 ? -27.152 -6.492 5.900 1.00 89.62 506 LEU A N 1
ATOM 4052 C CA . LEU A 1 506 ? -27.802 -7.819 6.040 1.00 89.62 506 LEU A CA 1
ATOM 4053 C C . LEU A 1 506 ? -27.740 -8.308 7.487 1.00 89.62 506 LEU A C 1
ATOM 4055 O O . LEU A 1 506 ? -28.519 -9.184 7.870 1.00 89.62 506 LEU A O 1
ATOM 4059 N N . HIS A 1 507 ? -26.869 -7.666 8.225 1.00 93.44 507 HIS A N 1
ATOM 4060 C CA . HIS A 1 507 ? -26.632 -8.253 9.564 1.00 93.44 507 HIS A CA 1
ATOM 4061 C C . HIS A 1 507 ? -27.241 -7.375 10.659 1.00 93.44 507 HIS A C 1
ATOM 4063 O O . HIS A 1 507 ? -27.383 -7.825 11.798 1.00 93.44 507 HIS A O 1
ATOM 4069 N N . ILE A 1 508 ? -27.738 -6.200 10.322 1.00 94.31 508 ILE A N 1
ATOM 4070 C CA . ILE A 1 508 ? -28.045 -5.192 11.359 1.00 94.31 508 ILE A CA 1
ATOM 4071 C C . ILE A 1 508 ? -29.247 -5.672 12.186 1.00 94.31 508 ILE A C 1
ATOM 4073 O O . ILE A 1 508 ? -29.270 -5.479 13.404 1.00 94.31 508 ILE A O 1
ATOM 4077 N N . ASP A 1 509 ? -30.175 -6.359 11.559 1.00 93.75 509 ASP A N 1
ATOM 4078 C CA . ASP A 1 509 ? -31.346 -6.822 12.343 1.00 93.75 509 ASP A CA 1
ATOM 4079 C C . ASP A 1 509 ? -30.918 -7.857 13.390 1.00 93.75 509 ASP A C 1
ATOM 4081 O O . ASP A 1 509 ? -31.433 -7.842 14.509 1.00 93.75 509 ASP A O 1
ATOM 4085 N N . TYR A 1 510 ? -30.005 -8.696 12.991 1.00 93.31 510 TYR A N 1
ATOM 4086 C CA . TYR A 1 510 ? -29.513 -9.680 13.973 1.00 93.31 510 TYR A CA 1
ATOM 4087 C C . TYR A 1 510 ? -28.825 -8.983 15.158 1.00 93.31 510 TYR A C 1
ATOM 4089 O O . TYR A 1 510 ? -29.032 -9.380 16.307 1.00 93.31 510 TYR A O 1
ATOM 4097 N N . VAL A 1 511 ? -28.060 -7.977 14.842 1.00 93.69 511 VAL A N 1
ATOM 4098 C CA . VAL A 1 511 ? -27.348 -7.273 15.935 1.00 93.69 511 VAL A CA 1
ATOM 4099 C C . VAL A 1 511 ? -28.365 -6.616 16.877 1.00 93.69 511 VAL A C 1
ATOM 4101 O O . VAL A 1 511 ? -28.199 -6.678 18.098 1.00 93.69 511 VAL A O 1
ATOM 4104 N N . VAL A 1 512 ? -29.463 -6.067 16.314 1.00 94.62 512 VAL A N 1
ATOM 4105 C CA . VAL A 1 512 ? -30.502 -5.430 17.156 1.00 94.62 512 VAL A CA 1
ATOM 4106 C C . VAL A 1 512 ? -31.152 -6.471 18.067 1.00 94.62 512 VAL A C 1
ATOM 4108 O O . VAL A 1 512 ? -31.325 -6.216 19.261 1.00 94.62 512 VAL A O 1
ATOM 4111 N N . LYS A 1 513 ? -31.364 -7.601 17.516 1.00 92.50 513 LYS A N 1
ATOM 4112 C CA . LYS A 1 513 ? -32.085 -8.639 18.281 1.00 92.50 513 LYS A CA 1
ATOM 4113 C C . LYS A 1 513 ? -31.210 -9.185 19.417 1.00 92.50 513 LYS A C 1
ATOM 4115 O O . LYS A 1 513 ? -31.733 -9.533 20.477 1.00 92.50 513 LYS A O 1
ATOM 4120 N N . HIS A 1 514 ? -29.914 -9.135 19.222 1.00 90.75 514 HIS A N 1
ATOM 4121 C CA . HIS A 1 514 ? -29.074 -9.829 20.221 1.00 90.75 514 HIS A CA 1
ATOM 4122 C C . HIS A 1 514 ? -28.168 -8.816 20.928 1.00 90.75 514 HIS A C 1
ATOM 4124 O O . HIS A 1 514 ? -27.168 -9.199 21.539 1.00 90.75 514 HIS A O 1
ATOM 4130 N N . ARG A 1 515 ? -28.456 -7.621 20.877 1.00 91.19 515 ARG A N 1
ATOM 4131 C CA . ARG A 1 515 ? -27.603 -6.520 21.361 1.00 91.19 515 ARG A CA 1
ATOM 4132 C C . ARG A 1 515 ? -27.239 -6.736 22.838 1.00 91.19 515 ARG A C 1
ATOM 4134 O O . ARG A 1 515 ? -26.099 -6.484 23.233 1.00 91.19 515 ARG A O 1
ATOM 4141 N N . LYS A 1 516 ? -28.200 -7.335 23.661 1.00 90.00 516 LYS A N 1
ATOM 4142 C CA . LYS A 1 516 ? -27.938 -7.429 25.118 1.00 90.00 516 LYS A CA 1
ATOM 4143 C C . LYS A 1 516 ? -26.977 -8.580 25.423 1.00 90.00 516 LYS A C 1
ATOM 4145 O O . LYS A 1 516 ? -26.401 -8.627 26.513 1.00 90.00 516 LYS A O 1
ATOM 4150 N N . ASN A 1 517 ? -26.666 -9.420 24.467 1.00 90.00 517 ASN A N 1
ATOM 4151 C CA . ASN A 1 517 ? -25.880 -10.627 24.789 1.00 90.00 517 ASN A CA 1
ATOM 4152 C C . ASN A 1 517 ? -24.481 -10.531 24.162 1.00 90.00 517 ASN A C 1
ATOM 4154 O O . ASN A 1 517 ? -23.750 -11.522 24.123 1.00 90.00 517 ASN A O 1
ATOM 4158 N N . LEU A 1 518 ? -24.139 -9.338 23.704 1.00 92.31 518 LEU A N 1
ATOM 4159 C CA . LEU A 1 518 ? -22.801 -9.267 23.081 1.00 92.31 518 LEU A CA 1
ATOM 4160 C C . LEU A 1 518 ? -22.153 -7.928 23.437 1.00 92.31 518 LEU A C 1
ATOM 4162 O O . LEU A 1 518 ? -22.821 -7.008 23.913 1.00 92.31 518 LEU A O 1
ATOM 4166 N N . ILE A 1 519 ? -20.774 -7.955 23.333 1.00 96.19 519 ILE A N 1
ATOM 4167 C CA . ILE A 1 519 ? -20.060 -6.657 23.360 1.00 96.19 519 ILE A CA 1
ATOM 4168 C C . ILE A 1 519 ? -19.965 -6.089 21.938 1.00 96.19 519 ILE A C 1
ATOM 4170 O O . ILE A 1 519 ? -19.438 -6.729 21.026 1.00 96.19 519 ILE A O 1
ATOM 4174 N N . LEU A 1 520 ? -20.498 -4.876 21.774 1.00 97.50 520 LEU A N 1
ATOM 4175 C CA . LEU A 1 520 ? -20.608 -4.297 20.421 1.00 97.50 520 LEU A CA 1
ATOM 4176 C C . LEU A 1 520 ? -19.563 -3.185 20.270 1.00 97.50 520 LEU A C 1
ATOM 4178 O O . LEU A 1 520 ? -19.581 -2.188 20.995 1.00 97.50 520 LEU A O 1
ATOM 4182 N N . ILE A 1 521 ? -18.660 -3.428 19.296 1.00 98.50 521 ILE A N 1
ATOM 4183 C CA . ILE A 1 521 ? -17.601 -2.429 19.026 1.00 98.50 521 ILE A CA 1
ATOM 4184 C C . ILE A 1 521 ? -17.884 -1.761 17.674 1.00 98.50 521 ILE A C 1
ATOM 4186 O O . ILE A 1 521 ? -17.895 -2.413 16.627 1.00 98.50 521 ILE A O 1
ATOM 4190 N N . SER A 1 522 ? -18.086 -0.457 17.762 1.00 98.19 522 SER A N 1
ATOM 4191 C CA . SER A 1 522 ? -18.256 0.284 16.495 1.00 98.19 522 SER A CA 1
ATOM 4192 C C . SER A 1 522 ? -16.898 0.788 15.990 1.00 98.19 522 SER A C 1
ATOM 4194 O O . SER A 1 522 ? -16.103 1.351 16.745 1.00 98.19 522 SER A O 1
ATOM 4196 N N . CYS A 1 523 ? -16.702 0.600 14.629 1.00 97.75 523 CYS A N 1
ATOM 4197 C CA . CYS A 1 523 ? -15.407 1.053 14.070 1.00 97.75 523 CYS A CA 1
ATOM 4198 C C . CYS A 1 523 ? -15.658 2.139 13.016 1.00 97.75 523 CYS A C 1
ATOM 4200 O O . CYS A 1 523 ? -16.335 1.910 12.012 1.00 97.75 523 CYS A O 1
ATOM 4202 N N . GLY A 1 524 ? -15.132 3.388 13.306 1.00 94.81 524 GLY A N 1
ATOM 4203 C CA . GLY A 1 524 ? -15.157 4.493 12.319 1.00 94.81 524 GLY A CA 1
ATOM 4204 C C . GLY A 1 524 ? -16.598 4.876 11.953 1.00 94.81 524 GLY A C 1
ATOM 4205 O O . GLY A 1 524 ? -17.426 5.149 12.825 1.00 94.81 524 GLY A O 1
ATOM 4206 N N . THR A 1 525 ? -16.838 4.801 10.658 1.00 93.19 525 THR A N 1
ATOM 4207 C CA . THR A 1 525 ? -18.124 5.373 10.170 1.00 93.19 525 THR A CA 1
ATOM 4208 C C . THR A 1 525 ? -19.270 4.390 10.428 1.00 93.19 525 THR A C 1
ATOM 4210 O O . THR A 1 525 ? -20.433 4.728 10.201 1.00 93.19 525 THR A O 1
ATOM 4213 N N . ALA A 1 526 ? -18.993 3.239 10.942 1.00 96.06 526 ALA A N 1
ATOM 4214 C CA . ALA A 1 526 ? -20.104 2.316 11.288 1.00 96.06 526 ALA A CA 1
ATOM 4215 C C . ALA A 1 526 ? -20.988 2.903 12.394 1.00 96.06 526 ALA A C 1
ATOM 4217 O O . ALA A 1 526 ? -22.141 2.491 12.541 1.00 96.06 526 ALA A O 1
ATOM 4218 N N . LEU A 1 527 ? -20.423 3.855 13.105 1.00 96.50 527 LEU A N 1
ATOM 4219 C CA . LEU A 1 527 ? -21.175 4.448 14.233 1.00 96.50 527 LEU A CA 1
ATOM 4220 C C . LEU A 1 527 ? -22.474 5.100 13.750 1.00 96.50 527 LEU A C 1
ATOM 4222 O O . LEU A 1 527 ? -23.508 4.967 14.409 1.00 96.50 527 LEU A O 1
ATOM 4226 N N . ILE A 1 528 ? -22.417 5.729 12.626 1.00 93.56 528 ILE A N 1
ATOM 4227 C CA . ILE A 1 528 ? -23.620 6.421 12.108 1.00 93.56 528 ILE A CA 1
ATOM 4228 C C . ILE A 1 528 ? -24.699 5.392 11.758 1.00 93.56 528 ILE A C 1
ATOM 4230 O O . ILE A 1 528 ? -25.866 5.587 12.106 1.00 93.56 528 ILE A O 1
ATOM 4234 N N . THR A 1 529 ? -24.265 4.325 11.100 1.00 94.44 529 THR A N 1
ATOM 4235 C CA . THR A 1 529 ? -25.262 3.288 10.733 1.00 94.44 529 THR A CA 1
ATOM 4236 C C . THR A 1 529 ? -25.870 2.658 11.994 1.00 94.44 529 THR A C 1
ATOM 4238 O O . THR A 1 529 ? -27.081 2.427 12.039 1.00 94.44 529 THR A O 1
ATOM 4241 N N . LEU A 1 530 ? -25.061 2.462 12.953 1.00 96.25 530 LEU A N 1
ATOM 4242 C CA . LEU A 1 530 ? -25.610 1.854 14.186 1.00 96.25 530 LEU A CA 1
ATOM 4243 C C . LEU A 1 530 ? -26.594 2.813 14.861 1.00 96.25 530 LEU A C 1
ATOM 4245 O O . LEU A 1 530 ? -27.649 2.378 15.328 1.00 96.25 530 LEU A O 1
ATOM 4249 N N . HIS A 1 531 ? -26.270 4.103 14.943 1.00 96.06 531 HIS A N 1
ATOM 4250 C CA . HIS A 1 531 ? -27.193 5.078 15.557 1.00 96.06 531 HIS A CA 1
ATOM 4251 C C . HIS A 1 531 ? -28.522 5.147 14.801 1.00 96.06 531 HIS A C 1
ATOM 4253 O O . HIS A 1 531 ? -29.582 5.178 15.431 1.00 96.06 531 HIS A O 1
ATOM 4259 N N . ARG A 1 532 ? -28.456 5.133 13.528 1.00 94.56 532 ARG A N 1
ATOM 4260 C CA . ARG A 1 532 ? -29.704 5.223 12.733 1.00 94.56 532 ARG A CA 1
ATOM 4261 C C . ARG A 1 532 ? -30.593 4.000 12.959 1.00 94.56 532 ARG A C 1
ATOM 4263 O O . ARG A 1 532 ? -31.801 4.069 12.720 1.00 94.56 532 ARG A O 1
ATOM 4270 N N . ASN A 1 533 ? -29.966 3.009 13.395 1.00 95.88 533 ASN A N 1
ATOM 4271 C CA . ASN A 1 533 ? -30.805 1.806 13.623 1.00 95.88 533 ASN A CA 1
ATOM 4272 C C . ASN A 1 533 ? -31.056 1.597 15.117 1.00 95.88 533 ASN A C 1
ATOM 4274 O O . ASN A 1 533 ? -31.345 0.479 15.547 1.00 95.88 533 ASN A O 1
ATOM 4278 N N . GLY A 1 534 ? -30.858 2.647 15.870 1.00 95.25 534 GLY A N 1
ATOM 4279 C CA . GLY A 1 534 ? -31.246 2.656 17.298 1.00 95.25 534 GLY A CA 1
ATOM 4280 C C . GLY A 1 534 ? -30.266 1.857 18.166 1.00 95.25 534 GLY A C 1
ATOM 4281 O O . GLY A 1 534 ? -30.663 1.343 19.214 1.00 95.25 534 GLY A O 1
ATOM 4282 N N . LEU A 1 535 ? -29.029 1.670 17.721 1.00 95.88 535 LEU A N 1
ATOM 4283 C CA . LEU A 1 535 ? -28.061 0.868 18.503 1.00 95.88 535 LEU A CA 1
ATOM 4284 C C . LEU A 1 535 ? -27.018 1.806 19.118 1.00 95.88 535 LEU A C 1
ATOM 4286 O O . LEU A 1 535 ? -26.594 2.783 18.498 1.00 95.88 535 LEU A O 1
ATOM 4290 N N . THR A 1 536 ? -26.715 1.436 20.376 1.00 95.62 536 THR A N 1
ATOM 4291 C CA . THR A 1 536 ? -25.592 2.126 21.039 1.00 95.62 536 THR A CA 1
ATOM 4292 C C . THR A 1 536 ? -24.478 1.112 21.358 1.00 95.62 536 THR A C 1
ATOM 4294 O O . THR A 1 536 ? -24.680 0.160 22.115 1.00 95.62 536 THR A O 1
ATOM 4297 N N . PRO A 1 537 ? -23.340 1.396 20.695 1.00 97.31 537 PRO A N 1
ATOM 4298 C CA . PRO A 1 537 ? -22.252 0.445 20.955 1.00 97.31 537 PRO A CA 1
ATOM 4299 C C . PRO A 1 537 ? -21.666 0.604 22.361 1.00 97.31 537 PRO A C 1
ATOM 4301 O O . PRO A 1 537 ? -21.806 1.658 22.987 1.00 97.31 537 PRO A O 1
ATOM 4304 N N . ASP A 1 538 ? -21.052 -0.565 22.763 1.00 97.19 538 ASP A N 1
ATOM 4305 C CA . ASP A 1 538 ? -20.348 -0.460 24.063 1.00 97.19 538 ASP A CA 1
ATOM 4306 C C . ASP A 1 538 ? -19.088 0.403 23.936 1.00 97.19 538 ASP A C 1
ATOM 4308 O O . ASP A 1 538 ? -18.800 1.198 24.834 1.00 97.19 538 ASP A O 1
ATOM 4312 N N . TYR A 1 539 ? -18.427 0.266 22.876 1.00 98.00 539 TYR A N 1
ATOM 4313 C CA . TYR A 1 539 ? -17.250 1.122 22.632 1.00 98.00 539 TYR A CA 1
ATOM 4314 C C . TYR A 1 539 ? -17.212 1.535 21.160 1.00 98.00 539 TYR A C 1
ATOM 4316 O O . TYR A 1 539 ? -17.651 0.794 20.277 1.00 98.00 539 TYR A O 1
ATOM 4324 N N . HIS A 1 540 ? -16.767 2.780 20.959 1.00 98.06 540 HIS A N 1
ATOM 4325 C CA . HIS A 1 540 ? -16.513 3.264 19.590 1.00 98.06 540 HIS A CA 1
ATOM 4326 C C . HIS A 1 540 ? -15.017 3.501 19.386 1.00 98.06 540 HIS A C 1
ATOM 4328 O O . HIS A 1 540 ? -14.343 4.095 20.231 1.00 98.06 540 HIS A O 1
ATOM 4334 N N . MET A 1 541 ? -14.595 2.993 18.183 1.00 97.56 541 MET A N 1
ATOM 4335 C CA . MET A 1 541 ? -13.136 3.098 17.983 1.00 97.56 541 MET A CA 1
ATOM 4336 C C . MET A 1 541 ? -12.860 3.998 16.777 1.00 97.56 541 MET A C 1
ATOM 4338 O O . MET A 1 541 ? -13.590 3.976 15.784 1.00 97.56 541 MET A O 1
ATOM 4342 N N . GLU A 1 542 ? -11.718 4.796 16.943 1.00 95.44 542 GLU A N 1
ATOM 4343 C CA . GLU A 1 542 ? -11.204 5.619 15.832 1.00 95.44 542 GLU A CA 1
ATOM 4344 C C . GLU A 1 542 ? -9.699 5.377 15.662 1.00 95.44 542 GLU A C 1
ATOM 4346 O O . GLU A 1 542 ? -8.965 5.210 16.639 1.00 95.44 542 GLU A O 1
ATOM 4351 N N . LEU A 1 543 ? -9.378 5.369 14.415 1.00 90.94 543 LEU A N 1
ATOM 4352 C CA . LEU A 1 543 ? -7.928 5.179 14.159 1.00 90.94 543 LEU A CA 1
ATOM 4353 C C . LEU A 1 543 ? -7.341 6.467 13.576 1.00 90.94 543 LEU A C 1
ATOM 4355 O O . LEU A 1 543 ? -6.192 6.803 13.871 1.00 90.94 543 LEU A O 1
ATOM 4359 N N . GLU A 1 544 ? -8.159 7.238 12.782 1.00 86.56 544 GLU A N 1
ATOM 4360 C CA . GLU A 1 544 ? -7.618 8.465 12.171 1.00 86.56 544 GLU A CA 1
ATOM 4361 C C . GLU A 1 544 ? -7.245 9.491 13.252 1.00 86.56 544 GLU A C 1
ATOM 4363 O O . GLU A 1 544 ? -7.975 9.687 14.226 1.00 86.56 544 GLU A O 1
ATOM 4368 N N . ARG A 1 545 ? -6.082 10.232 12.972 1.00 82.44 545 ARG A N 1
ATOM 4369 C CA . ARG A 1 545 ? -5.497 11.059 14.056 1.00 82.44 545 ARG A CA 1
ATOM 4370 C C . ARG A 1 545 ? -5.859 12.532 13.853 1.00 82.44 545 ARG A C 1
ATOM 4372 O O . ARG A 1 545 ? -5.809 13.315 14.803 1.00 82.44 545 ARG A O 1
ATOM 4379 N N . GLY A 1 546 ? -6.485 12.797 12.736 1.00 83.12 546 GLY A N 1
ATOM 4380 C CA . GLY A 1 546 ? -6.671 14.226 12.411 1.00 83.12 546 GLY A CA 1
ATOM 4381 C C . GLY A 1 546 ? -8.075 14.705 12.826 1.00 83.12 546 GLY A C 1
ATOM 4382 O O . GLY A 1 546 ? -8.973 13.904 13.097 1.00 83.12 546 GLY A O 1
ATOM 4383 N N . ALA A 1 547 ? -8.252 16.064 12.830 1.00 85.56 547 ALA A N 1
ATOM 4384 C CA . ALA A 1 547 ? -9.521 16.704 13.258 1.00 85.56 547 ALA A CA 1
ATOM 4385 C C . ALA A 1 547 ? -10.614 16.492 12.203 1.00 85.56 547 ALA A C 1
ATOM 4387 O O . ALA A 1 547 ? -11.796 16.693 12.492 1.00 85.56 547 ALA A O 1
ATOM 4388 N N . ASP A 1 548 ? -10.235 16.006 11.100 1.00 83.25 548 ASP A N 1
ATOM 4389 C CA . ASP A 1 548 ? -11.251 15.787 10.045 1.00 83.25 548 ASP A CA 1
ATOM 4390 C C . ASP A 1 548 ? -12.288 14.743 10.478 1.00 83.25 548 ASP A C 1
ATOM 4392 O O . ASP A 1 548 ? -13.393 14.715 9.932 1.00 83.25 548 ASP A O 1
ATOM 4396 N N . THR A 1 549 ? -11.894 13.912 11.375 1.00 88.56 549 THR A N 1
ATOM 4397 C CA . THR A 1 549 ? -12.864 12.916 11.879 1.00 88.56 549 THR A CA 1
ATOM 4398 C C . THR A 1 549 ? -14.081 13.605 12.518 1.00 88.56 549 THR A C 1
ATOM 4400 O O . THR A 1 549 ? -15.167 13.023 12.557 1.00 88.56 549 THR A O 1
ATOM 4403 N N . LEU A 1 550 ? -13.888 14.858 12.888 1.00 89.88 550 LEU A N 1
ATOM 4404 C CA . LEU A 1 550 ? -15.003 15.584 13.535 1.00 89.88 550 LEU A CA 1
ATOM 4405 C C . LEU A 1 550 ? -16.126 15.882 12.538 1.00 89.88 550 LEU A C 1
ATOM 4407 O O . LEU A 1 550 ? -17.279 16.045 12.943 1.00 89.88 550 LEU A O 1
ATOM 4411 N N . PHE A 1 551 ? -15.706 15.904 11.276 1.00 87.31 551 PHE A N 1
ATOM 4412 C CA . PHE A 1 551 ? -16.711 16.189 10.236 1.00 87.31 551 PHE A CA 1
ATOM 4413 C C . PHE A 1 551 ? -17.886 15.211 10.313 1.00 87.31 551 PHE A C 1
ATOM 4415 O O . PHE A 1 551 ? -19.041 15.642 10.299 1.00 87.31 551 PHE A O 1
ATOM 4422 N N . TYR A 1 552 ? -17.631 13.968 10.471 1.00 87.12 552 TYR A N 1
ATOM 4423 C CA . TYR A 1 552 ? -18.815 13.069 10.475 1.00 87.12 552 TYR A CA 1
ATOM 4424 C C . TYR A 1 552 ? -19.297 12.826 11.911 1.00 87.12 552 TYR A C 1
ATOM 4426 O O . TYR A 1 552 ? -20.490 12.604 12.129 1.00 87.12 552 TYR A O 1
ATOM 4434 N N . LEU A 1 553 ? -18.441 12.948 12.934 1.00 92.94 553 LEU A N 1
ATOM 4435 C CA . LEU A 1 553 ? -18.931 12.762 14.320 1.00 92.94 553 LEU A CA 1
ATOM 4436 C C . LEU A 1 553 ? -19.929 13.859 14.692 1.00 92.94 553 LEU A C 1
ATOM 4438 O O . LEU A 1 553 ? -20.905 13.586 15.396 1.00 92.94 553 LEU A O 1
ATOM 4442 N N . ASN A 1 554 ? -19.694 15.034 14.142 1.00 90.69 554 ASN A N 1
ATOM 4443 C CA . ASN A 1 554 ? -20.594 16.154 14.491 1.00 90.69 554 ASN A CA 1
ATOM 4444 C C . ASN A 1 554 ? -21.955 16.014 13.807 1.00 90.69 554 ASN A C 1
ATOM 4446 O O . ASN A 1 554 ? -22.883 16.759 14.129 1.00 90.69 554 ASN A O 1
ATOM 4450 N N . LYS A 1 555 ? -22.043 15.040 12.955 1.00 90.25 555 LYS A N 1
ATOM 4451 C CA . LYS A 1 555 ? -23.386 14.772 12.381 1.00 90.25 555 LYS A CA 1
ATOM 4452 C C . LYS A 1 555 ? -24.268 14.001 13.365 1.00 90.25 555 LYS A C 1
ATOM 4454 O O . LYS A 1 555 ? -25.478 13.897 13.153 1.00 90.25 555 LYS A O 1
ATOM 4459 N N . LEU A 1 556 ? -23.725 13.491 14.401 1.00 94.56 556 LEU A N 1
ATOM 4460 C CA . LEU A 1 556 ? -24.512 12.753 15.404 1.00 94.56 556 LEU A CA 1
ATOM 4461 C C . LEU A 1 556 ? -24.816 13.675 16.591 1.00 94.56 556 LEU A C 1
ATOM 4463 O O . LEU A 1 556 ? -24.104 14.651 16.837 1.00 94.56 556 LEU A O 1
ATOM 4467 N N . PRO A 1 557 ? -25.988 13.350 17.280 1.00 95.69 557 PRO A N 1
ATOM 4468 C CA . PRO A 1 557 ? -26.341 14.197 18.428 1.00 95.69 557 PRO A CA 1
ATOM 4469 C C . PRO A 1 557 ? -25.264 14.145 19.527 1.00 95.69 557 PRO A C 1
ATOM 4471 O O . PRO A 1 557 ? -24.733 13.078 19.846 1.00 95.69 557 PRO A O 1
ATOM 4474 N N . ALA A 1 558 ? -24.976 15.358 20.047 1.00 94.44 558 ALA A N 1
ATOM 4475 C CA . ALA A 1 558 ? -23.937 15.445 21.104 1.00 94.44 558 ALA A CA 1
ATOM 4476 C C . ALA A 1 558 ? -24.302 14.551 22.301 1.00 94.44 558 ALA A C 1
ATOM 4478 O O . ALA A 1 558 ? -23.415 13.945 22.906 1.00 94.44 558 ALA A O 1
ATOM 4479 N N . SER A 1 559 ? -25.653 14.485 22.564 1.00 94.81 559 SER A N 1
ATOM 4480 C CA . SER A 1 559 ? -26.085 13.644 23.706 1.00 94.81 559 SER A CA 1
ATOM 4481 C C . SER A 1 559 ? -25.756 12.164 23.466 1.00 94.81 559 SER A C 1
ATOM 4483 O O . SER A 1 559 ? -25.404 11.455 24.411 1.00 94.81 559 SER A O 1
ATOM 4485 N N . TYR A 1 560 ? -25.811 11.768 22.235 1.00 95.88 560 TYR A N 1
ATOM 4486 C CA . TYR A 1 560 ? -25.475 10.368 21.907 1.00 95.88 560 TYR A CA 1
ATOM 4487 C C . TYR A 1 560 ? -23.968 10.120 22.051 1.00 95.88 560 TYR A C 1
ATOM 4489 O O . TYR A 1 560 ? -23.567 9.131 22.670 1.00 95.88 560 TYR A O 1
ATOM 4497 N N . LEU A 1 561 ? -23.195 11.000 21.561 1.00 95.56 561 LEU A N 1
ATOM 4498 C CA . LEU A 1 561 ? -21.726 10.816 21.605 1.00 95.56 561 LEU A CA 1
ATOM 4499 C C . LEU A 1 561 ? -21.225 10.843 23.049 1.00 95.56 561 LEU A C 1
ATOM 4501 O O . LEU A 1 561 ? -20.304 10.098 23.391 1.00 95.56 561 LEU A O 1
ATOM 4505 N N . LYS A 1 562 ? -21.942 11.650 23.877 1.00 94.44 562 LYS A N 1
ATOM 4506 C CA . LYS A 1 562 ? -21.483 11.764 25.277 1.00 94.44 562 LYS A CA 1
ATOM 4507 C C . LYS A 1 562 ? -21.781 10.488 26.066 1.00 94.44 562 LYS A C 1
ATOM 4509 O O . LYS A 1 562 ? -21.193 10.268 27.127 1.00 94.44 562 LYS A O 1
ATOM 4514 N N . HIS A 1 563 ? -22.586 9.600 25.477 1.00 93.25 563 HIS A N 1
ATOM 4515 C CA . HIS A 1 563 ? -22.867 8.320 26.170 1.00 93.25 563 HIS A CA 1
ATOM 4516 C C . HIS A 1 563 ? -21.882 7.238 25.724 1.00 93.25 563 HIS A C 1
ATOM 4518 O O . HIS A 1 563 ? -21.869 6.148 26.300 1.00 93.25 563 HIS A O 1
ATOM 4524 N N . LEU A 1 564 ? -20.996 7.550 24.807 1.00 95.56 564 LEU A N 1
ATOM 4525 C CA . LEU A 1 564 ? -20.113 6.507 24.248 1.00 95.56 564 LEU A CA 1
ATOM 4526 C C . LEU A 1 564 ? -18.735 6.613 24.910 1.00 95.56 564 LEU A C 1
ATOM 4528 O O . LEU A 1 564 ? -18.337 7.678 25.386 1.00 95.56 564 LEU A O 1
ATOM 4532 N N . THR A 1 565 ? -18.116 5.473 24.980 1.00 96.25 565 THR A N 1
ATOM 4533 C CA . THR A 1 565 ? -16.689 5.433 25.360 1.00 96.25 565 THR A CA 1
ATOM 4534 C C . THR A 1 565 ? -15.812 5.258 24.108 1.00 96.25 565 THR A C 1
ATOM 4536 O O . THR A 1 565 ? -15.990 4.320 23.329 1.00 96.25 565 THR A O 1
ATOM 4539 N N . LEU A 1 566 ? -14.860 6.231 23.997 1.00 96.94 566 LEU A N 1
ATOM 4540 C CA . LEU A 1 566 ? -13.992 6.197 22.803 1.00 96.94 566 LEU A CA 1
ATOM 4541 C C . LEU A 1 566 ? -12.722 5.384 23.100 1.00 96.94 566 LEU A C 1
ATOM 4543 O O . LEU A 1 566 ? -12.124 5.506 24.172 1.00 96.94 566 LEU A O 1
ATOM 4547 N N . ILE A 1 567 ? -12.386 4.509 22.102 1.00 96.94 567 ILE A N 1
ATOM 4548 C CA . ILE A 1 567 ? -11.053 3.881 22.112 1.00 96.94 567 ILE A CA 1
ATOM 4549 C C . ILE A 1 567 ? -10.279 4.394 20.891 1.00 96.94 567 ILE A C 1
ATOM 4551 O O . ILE A 1 567 ? -10.730 4.272 19.749 1.00 96.94 567 ILE A O 1
ATOM 4555 N N . GLY A 1 568 ? -9.128 5.015 21.128 1.00 93.88 568 GLY A N 1
ATOM 4556 C CA . GLY A 1 568 ? -8.346 5.569 20.002 1.00 93.88 568 GLY A CA 1
ATOM 4557 C C . GLY A 1 568 ? -6.844 5.504 20.295 1.00 93.88 568 GLY A C 1
ATOM 4558 O O . GLY A 1 568 ? -6.423 5.145 21.396 1.00 93.88 568 GLY A O 1
ATOM 4559 N N . PRO A 1 569 ? -6.113 5.799 19.197 1.00 90.94 569 PRO A N 1
ATOM 4560 C CA . PRO A 1 569 ? -4.664 5.860 19.420 1.00 90.94 569 PRO A CA 1
ATOM 4561 C C . PRO A 1 569 ? -4.277 7.015 20.362 1.00 90.94 569 PRO A C 1
ATOM 4563 O O . PRO A 1 569 ? -4.999 8.010 20.470 1.00 90.94 569 PRO A O 1
ATOM 4566 N N . ALA A 1 570 ? -3.109 6.788 20.931 1.00 87.50 570 ALA A N 1
ATOM 4567 C CA . ALA A 1 570 ? -2.690 7.751 21.977 1.00 87.50 570 ALA A CA 1
ATOM 4568 C C . ALA A 1 570 ? -2.416 9.127 21.367 1.00 87.50 570 ALA A C 1
ATOM 4570 O O . ALA A 1 570 ? -2.411 10.129 22.085 1.00 87.50 570 ALA A O 1
ATOM 4571 N N . ASP A 1 571 ? -2.207 9.163 20.074 1.00 86.56 571 ASP A N 1
ATOM 4572 C CA . ASP A 1 571 ? -1.916 10.486 19.467 1.00 86.56 571 ASP A CA 1
ATOM 4573 C C . ASP A 1 571 ? -3.128 11.004 18.689 1.00 86.56 571 ASP A C 1
ATOM 4575 O O . ASP A 1 571 ? -2.976 11.763 17.729 1.00 86.56 571 ASP A O 1
ATOM 4579 N N . ILE A 1 572 ? -4.322 10.584 19.110 1.00 90.62 572 ILE A N 1
ATOM 4580 C CA . ILE A 1 572 ? -5.529 11.082 18.416 1.00 90.62 572 ILE A CA 1
ATOM 4581 C C . ILE A 1 572 ? -5.723 12.571 18.751 1.00 90.62 572 ILE A C 1
ATOM 4583 O O . ILE A 1 572 ? -5.313 13.044 19.813 1.00 90.62 572 ILE A O 1
ATOM 4587 N N . HIS A 1 573 ? -6.267 13.304 17.788 1.00 92.12 573 HIS A N 1
ATOM 4588 C CA . HIS A 1 573 ? -6.471 14.753 18.008 1.00 92.12 573 HIS A CA 1
ATOM 4589 C C . HIS A 1 573 ? -7.336 15.006 19.256 1.00 92.12 573 HIS A C 1
ATOM 4591 O O . HIS A 1 573 ? -8.382 14.381 19.444 1.00 92.12 573 HIS A O 1
ATOM 4597 N N . PRO A 1 574 ? -6.937 15.928 20.122 1.00 91.50 574 PRO A N 1
ATOM 4598 C CA . PRO A 1 574 ? -7.610 16.174 21.408 1.00 91.50 574 PRO A CA 1
ATOM 4599 C C . PRO A 1 574 ? -9.062 16.637 21.212 1.00 91.50 574 PRO A C 1
ATOM 4601 O O . PRO A 1 574 ? -9.901 16.392 22.083 1.00 91.50 574 PRO A O 1
ATOM 4604 N N . ALA A 1 575 ? -9.356 17.332 20.139 1.00 92.81 575 ALA A N 1
ATOM 4605 C CA . ALA A 1 575 ? -10.748 17.767 19.904 1.00 92.81 575 ALA A CA 1
ATOM 4606 C C . ALA A 1 575 ? -11.688 16.569 19.727 1.00 92.81 575 ALA A C 1
ATOM 4608 O O . ALA A 1 575 ? -12.884 16.683 20.008 1.00 92.81 575 ALA A O 1
ATOM 4609 N N . ILE A 1 576 ? -11.162 15.516 19.248 1.00 93.88 576 ILE A N 1
ATOM 4610 C CA . ILE A 1 576 ? -12.024 14.312 19.121 1.00 93.88 576 ILE A CA 1
ATOM 4611 C C . ILE A 1 576 ? -12.307 13.730 20.511 1.00 93.88 576 ILE A C 1
ATOM 4613 O O . ILE A 1 576 ? -13.439 13.327 20.787 1.00 93.88 576 ILE A O 1
ATOM 4617 N N . LEU A 1 577 ? -11.307 13.743 21.360 1.00 92.62 577 LEU A N 1
ATOM 4618 C CA . LEU A 1 577 ? -11.537 13.231 22.732 1.00 92.62 577 LEU A CA 1
ATOM 4619 C C . LEU A 1 577 ? -12.618 14.042 23.442 1.00 92.62 577 LEU A C 1
ATOM 4621 O O . LEU A 1 577 ? -13.397 13.478 24.213 1.00 92.62 577 LEU A O 1
ATOM 4625 N N . ALA A 1 578 ? -12.681 15.321 23.144 1.00 92.38 578 ALA A N 1
ATOM 4626 C CA . ALA A 1 578 ? -13.590 16.230 23.871 1.00 92.38 578 ALA A CA 1
ATOM 4627 C C . ALA A 1 578 ? -15.056 15.937 23.531 1.00 92.38 578 ALA A C 1
ATOM 4629 O O . ALA A 1 578 ? -15.951 16.328 24.284 1.00 92.38 578 ALA A O 1
ATOM 4630 N N . VAL A 1 579 ? -15.258 15.206 22.454 1.00 93.94 579 VAL A N 1
ATOM 4631 C CA . VAL A 1 579 ? -16.659 14.942 22.052 1.00 93.94 579 VAL A CA 1
ATOM 4632 C C . VAL A 1 579 ? -17.215 13.764 22.860 1.00 93.94 579 VAL A C 1
ATOM 4634 O O . VAL A 1 579 ? -18.435 13.614 22.969 1.00 93.94 579 VAL A O 1
ATOM 4637 N N . PHE A 1 580 ? -16.311 12.995 23.450 1.00 94.12 580 PHE A N 1
ATOM 4638 C CA . PHE A 1 580 ? -16.787 11.802 24.177 1.00 94.12 580 PHE A CA 1
ATOM 4639 C C . PHE A 1 580 ? -16.596 12.028 25.681 1.00 94.12 580 PHE A C 1
ATOM 4641 O O . PHE A 1 580 ? -15.747 12.814 26.105 1.00 94.12 580 PHE A O 1
ATOM 4648 N N . GLN A 1 581 ? -17.456 11.282 26.475 1.00 89.50 581 GLN A N 1
ATOM 4649 C CA . GLN A 1 581 ? -17.363 11.461 27.945 1.00 89.50 581 GLN A CA 1
ATOM 4650 C C . GLN A 1 581 ? -16.167 10.687 28.508 1.00 89.50 581 GLN A C 1
ATOM 4652 O O . GLN A 1 581 ? -15.491 11.181 29.414 1.00 89.50 581 GLN A O 1
ATOM 4657 N N . LYS A 1 582 ? -16.003 9.513 27.944 1.00 92.94 582 LYS A N 1
ATOM 4658 C CA . LYS A 1 582 ? -14.881 8.685 28.439 1.00 92.94 582 LYS A CA 1
ATOM 4659 C C . LYS A 1 582 ? -13.995 8.260 27.261 1.00 92.94 582 LYS A C 1
ATOM 4661 O O . LYS A 1 582 ? -14.485 7.888 26.193 1.00 92.94 582 LYS A O 1
ATOM 4666 N N . ASN A 1 583 ? -12.604 8.350 27.563 1.00 93.88 583 ASN A N 1
ATOM 4667 C CA . ASN A 1 583 ? -11.648 8.038 26.475 1.00 93.88 583 ASN A CA 1
ATOM 4668 C C . ASN A 1 583 ? -10.613 7.015 26.960 1.00 93.88 583 ASN A C 1
ATOM 4670 O O . ASN A 1 583 ? -10.024 7.162 28.033 1.00 93.88 583 ASN A O 1
ATOM 4674 N N . LEU A 1 584 ? -10.465 5.983 26.106 1.00 94.62 584 LEU A N 1
ATOM 4675 C CA . LEU A 1 584 ? -9.467 4.930 26.387 1.00 94.62 584 LEU A CA 1
ATOM 4676 C C . LEU A 1 584 ? -8.428 4.922 25.263 1.00 94.62 584 LEU A C 1
ATOM 4678 O O . LEU A 1 584 ? -8.745 4.656 24.101 1.00 94.62 584 LEU A O 1
ATOM 4682 N N . LEU A 1 585 ? -7.196 5.234 25.625 1.00 92.12 585 LEU A N 1
ATOM 4683 C CA . LEU A 1 585 ? -6.185 5.398 24.558 1.00 92.12 585 LEU A CA 1
ATOM 4684 C C . LEU A 1 585 ? -5.230 4.203 24.528 1.00 92.12 585 LEU A C 1
ATOM 4686 O O . LEU A 1 585 ? -4.941 3.594 25.559 1.00 92.12 585 LEU A O 1
ATOM 4690 N N . VAL A 1 586 ? -4.848 3.923 23.299 1.00 89.88 586 VAL A N 1
ATOM 4691 C CA . VAL A 1 586 ? -4.005 2.735 23.067 1.00 89.88 586 VAL A CA 1
ATOM 4692 C C . VAL A 1 586 ? -2.780 3.178 22.256 1.00 89.88 586 VAL A C 1
ATOM 4694 O O . VAL A 1 586 ? -2.884 3.982 21.326 1.00 89.88 586 VAL A O 1
ATOM 4697 N N . SER A 1 587 ? -1.712 2.599 22.728 1.00 82.44 587 SER A N 1
ATOM 4698 C CA . SER A 1 587 ? -0.487 2.889 21.949 1.00 82.44 587 SER A CA 1
ATOM 4699 C C . SER A 1 587 ? -0.410 2.010 20.694 1.00 82.44 587 SER A C 1
ATOM 4701 O O . SER A 1 587 ? -0.443 0.780 20.772 1.00 82.44 587 SER A O 1
ATOM 4703 N N . VAL A 1 588 ? -0.311 2.750 19.519 1.00 77.25 588 VAL A N 1
ATOM 4704 C CA . VAL A 1 588 ? -0.324 2.012 18.231 1.00 77.25 588 VAL A CA 1
ATOM 4705 C C . VAL A 1 588 ? 1.007 2.283 17.520 1.00 77.25 588 VAL A C 1
ATOM 4707 O O . VAL A 1 588 ? 1.643 3.319 17.725 1.00 77.25 588 VAL A O 1
ATOM 4710 N N . GLU A 1 589 ? 1.750 1.216 17.117 1.00 67.56 589 GLU A N 1
ATOM 4711 C CA . GLU A 1 589 ? 2.961 1.301 16.280 1.00 67.56 589 GLU A CA 1
ATOM 4712 C C . GLU A 1 589 ? 4.182 1.601 17.162 1.00 67.56 589 GLU A C 1
ATOM 4714 O O . GLU A 1 589 ? 4.089 2.318 18.160 1.00 67.56 589 GLU A O 1
ATOM 4719 N N . ASN A 1 590 ? 5.401 0.971 16.931 1.00 53.38 590 ASN A N 1
ATOM 4720 C CA . ASN A 1 590 ? 6.687 1.178 17.632 1.00 53.38 590 ASN A CA 1
ATOM 4721 C C . ASN A 1 590 ? 7.363 2.462 17.144 1.00 53.38 590 ASN A C 1
ATOM 4723 O O . ASN A 1 590 ? 7.999 2.488 16.089 1.00 53.38 590 ASN A O 1
ATOM 4727 N N . THR A 1 591 ? 6.687 3.625 17.553 1.00 54.62 591 THR A N 1
ATOM 4728 C CA . THR A 1 591 ? 7.525 4.802 17.217 1.00 54.62 591 THR A CA 1
ATOM 4729 C C . THR A 1 591 ? 8.400 5.172 18.425 1.00 54.62 591 THR A C 1
ATOM 4731 O O . THR A 1 591 ? 8.194 4.679 19.536 1.00 54.62 591 THR A O 1
ATOM 4734 N N . ASP A 1 592 ? 9.653 5.519 18.160 1.00 55.75 592 ASP A N 1
ATOM 4735 C CA . ASP A 1 592 ? 10.591 6.038 19.183 1.00 55.75 592 ASP A CA 1
ATOM 4736 C C . ASP A 1 592 ? 9.865 6.900 20.225 1.00 55.75 592 ASP A C 1
ATOM 4738 O O . ASP A 1 592 ? 10.230 6.877 21.403 1.00 55.75 592 ASP A O 1
ATOM 4742 N N . VAL A 1 593 ? 8.691 7.374 19.849 1.00 59.41 593 VAL A N 1
ATOM 4743 C CA . VAL A 1 593 ? 7.937 8.243 20.786 1.00 59.41 593 VAL A CA 1
ATOM 4744 C C . VAL A 1 593 ? 7.170 7.382 21.795 1.00 59.41 593 VAL A C 1
ATOM 4746 O O . VAL A 1 593 ? 7.124 7.719 22.980 1.00 59.41 593 VAL A O 1
ATOM 4749 N N . HIS A 1 594 ? 6.677 6.255 21.394 1.00 63.97 594 HIS A N 1
ATOM 4750 C CA . HIS A 1 594 ? 5.991 5.312 22.299 1.00 63.97 594 HIS A CA 1
ATOM 4751 C C . HIS A 1 594 ? 6.964 4.730 23.334 1.00 63.97 594 HIS A C 1
ATOM 4753 O O . HIS A 1 594 ? 6.618 4.644 24.515 1.00 63.97 594 HIS A O 1
ATOM 4759 N N . GLN A 1 595 ? 8.142 4.265 22.851 1.00 63.16 595 GLN A N 1
ATOM 4760 C CA . GLN A 1 595 ? 9.122 3.641 23.772 1.00 63.16 595 GLN A CA 1
ATOM 4761 C C . GLN A 1 595 ? 9.577 4.641 24.840 1.00 63.16 595 GLN A C 1
ATOM 4763 O O . GLN A 1 595 ? 9.746 4.261 26.000 1.00 63.16 595 GLN A O 1
ATOM 4768 N N . GLU A 1 596 ? 9.806 5.810 24.485 1.00 63.66 596 GLU A N 1
ATOM 4769 C CA . GLU A 1 596 ? 10.168 6.845 25.473 1.00 63.66 596 GLU A CA 1
ATOM 4770 C C . GLU A 1 596 ? 9.029 7.097 26.472 1.00 63.66 596 GLU A C 1
ATOM 4772 O O . GLU A 1 596 ? 9.284 7.207 27.673 1.00 63.66 596 GLU A O 1
ATOM 4777 N N . PHE A 1 597 ? 7.942 7.077 25.957 1.00 67.00 597 PHE A N 1
ATOM 4778 C CA . PHE A 1 597 ? 6.795 7.377 26.843 1.00 67.00 597 PHE A CA 1
ATOM 4779 C C . PHE A 1 597 ? 6.489 6.183 27.750 1.00 67.00 597 PHE A C 1
ATOM 4781 O O . PHE A 1 597 ? 6.279 6.367 28.951 1.00 67.00 597 PHE A O 1
ATOM 4788 N N . THR A 1 598 ? 6.509 5.061 27.208 1.00 67.25 598 THR A N 1
ATOM 4789 C CA . THR A 1 598 ? 6.255 3.883 28.058 1.00 67.25 598 THR A CA 1
ATOM 4790 C C . THR A 1 598 ? 7.335 3.786 29.144 1.00 67.25 598 THR A C 1
ATOM 4792 O O . THR A 1 598 ? 7.042 3.360 30.263 1.00 67.25 598 THR A O 1
ATOM 4795 N N . SER A 1 599 ? 8.586 4.250 28.808 1.00 69.56 599 SER A N 1
ATOM 4796 C CA . SER A 1 599 ? 9.682 4.116 29.794 1.00 69.56 599 SER A CA 1
ATOM 4797 C C . SER A 1 599 ? 9.513 5.120 30.940 1.00 69.56 599 SER A C 1
ATOM 4799 O O . SER A 1 599 ? 10.069 4.915 32.021 1.00 69.56 599 SER A O 1
ATOM 4801 N N . ASN A 1 600 ? 8.651 6.129 30.698 1.00 71.06 600 ASN A N 1
ATOM 4802 C CA . ASN A 1 600 ? 8.481 7.132 31.770 1.00 71.06 600 ASN A CA 1
ATOM 4803 C C . ASN A 1 600 ? 7.276 6.803 32.656 1.00 71.06 600 ASN A C 1
ATOM 4805 O O . ASN A 1 600 ? 6.977 7.546 33.593 1.00 71.06 600 ASN A O 1
ATOM 4809 N N . PHE A 1 601 ? 6.674 5.593 32.491 1.00 71.31 601 PHE A N 1
ATOM 4810 C CA . PHE A 1 601 ? 5.544 5.212 33.360 1.00 71.31 601 PHE A CA 1
ATOM 4811 C C . PHE A 1 601 ? 6.075 4.383 34.534 1.00 71.31 601 PHE A C 1
ATOM 4813 O O . PHE A 1 601 ? 7.027 3.613 34.395 1.00 71.31 601 PHE A O 1
ATOM 4820 N N . THR A 1 602 ? 5.640 4.595 35.810 1.00 63.88 602 THR A N 1
ATOM 4821 C CA . THR A 1 602 ? 6.286 4.098 37.051 1.00 63.88 602 THR A CA 1
ATOM 4822 C C . THR A 1 602 ? 5.611 2.801 37.503 1.00 63.88 602 THR A C 1
ATOM 4824 O O . THR A 1 602 ? 6.272 1.942 38.091 1.00 63.88 602 THR A O 1
ATOM 4827 N N . ASN A 1 603 ? 4.422 2.366 36.748 1.00 70.81 603 ASN A N 1
ATOM 4828 C CA . ASN A 1 603 ? 3.771 1.266 37.504 1.00 70.81 603 ASN A CA 1
ATOM 4829 C C . ASN A 1 603 ? 3.110 0.282 36.539 1.00 70.81 603 ASN A C 1
ATOM 4831 O O . ASN A 1 603 ? 2.477 -0.679 36.979 1.00 70.81 603 ASN A O 1
ATOM 4835 N N . PHE A 1 604 ? 3.412 0.501 35.238 1.00 72.06 604 PHE A N 1
ATOM 4836 C CA . PHE A 1 604 ? 2.783 -0.485 34.336 1.00 72.06 604 PHE A CA 1
ATOM 4837 C C . PHE A 1 604 ? 3.417 -0.371 32.949 1.00 72.06 604 PHE A C 1
ATOM 4839 O O . PHE A 1 604 ? 4.095 0.612 32.639 1.00 72.06 604 PHE A O 1
ATOM 4846 N N . SER A 1 605 ? 3.257 -1.553 32.248 1.00 79.62 605 SER A N 1
ATOM 4847 C CA . SER A 1 605 ? 3.719 -1.565 30.841 1.00 79.62 605 SER A CA 1
ATOM 4848 C C . SER A 1 605 ? 2.521 -1.402 29.890 1.00 79.62 605 SER A C 1
ATOM 4850 O O . SER A 1 605 ? 1.451 -1.975 30.106 1.00 79.62 605 SER A O 1
ATOM 4852 N N . LEU A 1 606 ? 2.784 -0.562 28.948 1.00 83.94 606 LEU A N 1
ATOM 4853 C CA . LEU A 1 606 ? 1.680 -0.336 27.982 1.00 83.94 606 LEU A CA 1
ATOM 4854 C C . LEU A 1 606 ? 1.738 -1.382 26.862 1.00 83.94 606 LEU A C 1
ATOM 4856 O O . LEU A 1 606 ? 2.816 -1.827 26.462 1.00 83.94 606 LEU A O 1
ATOM 4860 N N . LEU A 1 607 ? 0.489 -1.789 26.557 1.00 85.81 607 LEU A N 1
ATOM 4861 C CA . LEU A 1 607 ? 0.418 -2.739 25.428 1.00 85.81 607 LEU A CA 1
ATOM 4862 C C . LEU A 1 607 ? 0.613 -1.998 24.100 1.00 85.81 607 LEU A C 1
ATOM 4864 O O . LEU A 1 607 ? 0.033 -0.934 23.871 1.00 85.81 607 LEU A O 1
ATOM 4868 N N . GLN A 1 608 ? 1.448 -2.626 23.301 1.00 82.94 608 GLN A N 1
ATOM 4869 C CA . GLN A 1 608 ? 1.676 -2.052 21.959 1.00 82.94 608 GLN A CA 1
ATOM 4870 C C . GLN A 1 608 ? 1.070 -2.970 20.886 1.00 82.94 608 GLN A C 1
ATOM 4872 O O . GLN A 1 608 ? 1.295 -4.182 20.881 1.00 82.94 608 GLN A O 1
ATOM 4877 N N . LEU A 1 609 ? 0.385 -2.194 19.988 1.00 87.81 609 LEU A N 1
ATOM 4878 C CA . LEU A 1 609 ? -0.222 -2.996 18.898 1.00 87.81 609 LEU A CA 1
ATOM 4879 C C . LEU A 1 609 ? 0.594 -2.827 17.616 1.00 87.81 609 LEU A C 1
ATOM 4881 O O . LEU A 1 609 ? 0.962 -1.715 17.233 1.00 87.81 609 LEU A O 1
ATOM 4885 N N . ASN A 1 610 ? 0.862 -3.933 16.836 1.00 82.44 610 ASN A N 1
ATOM 4886 C CA . ASN A 1 610 ? 1.772 -3.864 15.667 1.00 82.44 610 ASN A CA 1
ATOM 4887 C C . ASN A 1 610 ? 1.022 -4.185 14.375 1.00 82.44 610 ASN A C 1
ATOM 4889 O O . ASN A 1 610 ? 1.607 -4.121 13.292 1.00 82.44 610 ASN A O 1
ATOM 4893 N N . TYR A 1 611 ? -0.281 -4.471 14.517 1.00 88.12 611 TYR A N 1
ATOM 4894 C CA . TYR A 1 611 ? -1.036 -4.818 13.286 1.00 88.12 611 TYR A CA 1
ATOM 4895 C C . TYR A 1 611 ? -2.298 -3.956 13.213 1.00 88.12 611 TYR A C 1
ATOM 4897 O O . TYR A 1 611 ? -3.343 -4.413 12.744 1.00 88.12 611 TYR A O 1
ATOM 4905 N N . SER A 1 612 ? -2.174 -2.702 13.716 1.00 85.94 612 SER A N 1
ATOM 4906 C CA . SER A 1 612 ? -3.390 -1.878 13.896 1.00 85.94 612 SER A CA 1
ATOM 4907 C C . SER A 1 612 ? -3.431 -0.770 12.843 1.00 85.94 612 SER A C 1
ATOM 4909 O O . SER A 1 612 ? -4.009 0.294 13.076 1.00 85.94 612 SER A O 1
ATOM 4911 N N . TYR A 1 613 ? -2.811 -1.058 11.593 1.00 80.69 613 TYR A N 1
ATOM 4912 C CA . TYR A 1 613 ? -2.835 0.069 10.624 1.00 80.69 613 TYR A CA 1
ATOM 4913 C C . TYR A 1 613 ? -3.671 -0.325 9.401 1.00 80.69 613 TYR A C 1
ATOM 4915 O O . TYR A 1 613 ? -4.159 -1.453 9.299 1.00 80.69 613 TYR A O 1
ATOM 4923 N N . TYR A 1 614 ? -4.081 0.662 8.520 1.00 82.38 614 TYR A N 1
ATOM 4924 C CA . TYR A 1 614 ? -4.880 0.627 7.280 1.00 82.38 614 TYR A CA 1
ATOM 4925 C C . TYR A 1 614 ? -6.347 0.923 7.593 1.00 82.38 614 TYR A C 1
ATOM 4927 O O . TYR A 1 614 ? -6.925 1.838 7.001 1.00 82.38 614 TYR A O 1
ATOM 4935 N N . THR A 1 615 ? -7.002 0.086 8.542 1.00 91.38 615 THR A N 1
ATOM 4936 C CA . THR A 1 615 ? -8.426 0.375 8.839 1.00 91.38 615 THR A CA 1
ATOM 4937 C C . THR A 1 615 ? -8.645 0.268 10.352 1.00 91.38 615 THR A C 1
ATOM 4939 O O . THR A 1 615 ? -7.854 -0.348 11.069 1.00 91.38 615 THR A O 1
ATOM 4942 N N . VAL A 1 616 ? -9.786 0.940 10.794 1.00 95.56 616 VAL A N 1
ATOM 4943 C CA . VAL A 1 616 ? -10.121 0.912 12.238 1.00 95.56 616 VAL A CA 1
ATOM 4944 C C . VAL A 1 616 ? -10.453 -0.525 12.661 1.00 95.56 616 VAL A C 1
ATOM 4946 O O . VAL A 1 616 ? -10.217 -0.898 13.813 1.00 95.56 616 VAL A O 1
ATOM 4949 N N . THR A 1 617 ? -10.958 -1.330 11.695 1.00 97.88 617 THR A N 1
ATOM 4950 C CA . THR A 1 617 ? -11.275 -2.737 12.054 1.00 97.88 617 THR A CA 1
ATOM 4951 C C . THR A 1 617 ? -9.991 -3.541 12.288 1.00 97.88 617 THR A C 1
ATOM 4953 O O . THR A 1 617 ? -9.970 -4.425 13.146 1.00 97.88 617 THR A O 1
ATOM 4956 N N . ASN A 1 618 ? -8.878 -3.225 11.547 1.00 96.19 618 ASN A N 1
ATOM 4957 C CA . ASN A 1 618 ? -7.577 -3.863 11.880 1.00 96.19 618 ASN A CA 1
ATOM 4958 C C . ASN A 1 618 ? -7.133 -3.487 13.297 1.00 96.19 618 ASN A C 1
ATOM 4960 O O . ASN A 1 618 ? -6.613 -4.339 14.019 1.00 96.19 618 ASN A O 1
ATOM 4964 N N . PHE A 1 619 ? -7.390 -2.219 13.635 1.00 96.06 619 PHE A N 1
ATOM 4965 C CA . PHE A 1 619 ? -7.077 -1.748 14.997 1.00 96.06 619 PHE A CA 1
ATOM 4966 C C . PHE A 1 619 ? -7.887 -2.507 16.048 1.00 96.06 619 PHE A C 1
ATOM 4968 O O . PHE A 1 619 ? -7.316 -2.995 17.025 1.00 96.06 619 PHE A O 1
ATOM 4975 N N . ALA A 1 620 ? -9.087 -2.719 15.824 1.00 98.00 620 ALA A N 1
ATOM 4976 C CA . ALA A 1 620 ? -9.952 -3.421 16.798 1.00 98.00 620 ALA A CA 1
ATOM 4977 C C . ALA A 1 620 ? -9.554 -4.891 16.932 1.00 98.00 620 ALA A C 1
ATOM 4979 O O . ALA A 1 620 ? -9.440 -5.396 18.051 1.00 98.00 620 ALA A O 1
ATOM 4980 N N . VAL A 1 621 ? -9.288 -5.523 15.776 1.00 98.19 621 VAL A N 1
ATOM 4981 C CA . VAL A 1 621 ? -8.946 -6.964 15.846 1.00 98.19 621 VAL A CA 1
ATOM 4982 C C . VAL A 1 621 ? -7.597 -7.129 16.555 1.00 98.19 621 VAL A C 1
ATOM 4984 O O . VAL A 1 621 ? -7.458 -8.004 17.412 1.00 98.19 621 VAL A O 1
ATOM 4987 N N . ASP A 1 622 ? -6.668 -6.284 16.253 1.00 97.00 622 ASP A N 1
ATOM 4988 C CA . ASP A 1 622 ? -5.357 -6.386 16.928 1.00 97.00 622 ASP A CA 1
ATOM 4989 C C . ASP A 1 622 ? -5.501 -6.163 18.440 1.00 97.00 622 ASP A C 1
ATOM 4991 O O . ASP A 1 622 ? -4.923 -6.915 19.228 1.00 97.00 622 ASP A O 1
ATOM 4995 N N . LEU A 1 623 ? -6.307 -5.216 18.863 1.00 97.19 623 LEU A N 1
ATOM 4996 C CA . LEU A 1 623 ? -6.451 -4.917 20.307 1.00 97.19 623 LEU A CA 1
ATOM 4997 C C . LEU A 1 623 ? -7.086 -6.094 21.046 1.00 97.19 623 LEU A C 1
ATOM 4999 O O . LEU A 1 623 ? -6.554 -6.531 22.069 1.00 97.19 623 LEU A O 1
ATOM 5003 N N . PHE A 1 624 ? -8.140 -6.567 20.515 1.00 97.69 624 PHE A N 1
ATOM 5004 C CA . PHE A 1 624 ? -8.890 -7.550 21.318 1.00 97.69 624 PHE A CA 1
ATOM 5005 C C . PHE A 1 624 ? -8.214 -8.930 21.246 1.00 97.69 624 PHE A C 1
ATOM 5007 O O . PHE A 1 624 ? -8.310 -9.712 22.194 1.00 97.69 624 PHE A O 1
ATOM 5014 N N . LEU A 1 625 ? -7.492 -9.172 20.199 1.00 97.12 625 LEU A N 1
ATOM 5015 C CA . LEU A 1 625 ? -6.709 -10.430 20.234 1.00 97.12 625 LEU A CA 1
ATOM 5016 C C . LEU A 1 625 ? -5.506 -10.285 21.171 1.00 97.12 625 LEU A C 1
ATOM 5018 O O . LEU A 1 625 ? -5.129 -11.252 21.837 1.00 97.12 625 LEU A O 1
ATOM 5022 N N . SER A 1 626 ? -4.952 -9.079 21.292 1.00 95.75 626 SER A N 1
ATOM 5023 C CA . SER A 1 626 ? -3.755 -8.874 22.144 1.00 95.75 626 SER A CA 1
ATOM 5024 C C . SER A 1 626 ? -4.112 -8.985 23.627 1.00 95.75 626 SER A C 1
ATOM 5026 O O . SER A 1 626 ? -3.252 -9.336 24.438 1.00 95.75 626 SER A O 1
ATOM 5028 N N . ILE A 1 627 ? -5.376 -8.798 23.910 1.00 96.31 627 ILE A N 1
ATOM 5029 C CA . ILE A 1 627 ? -5.674 -8.824 25.366 1.00 96.31 627 ILE A CA 1
ATOM 5030 C C . ILE A 1 627 ? -6.343 -10.159 25.708 1.00 96.31 627 ILE A C 1
ATOM 5032 O O . ILE A 1 627 ? -6.896 -10.315 26.799 1.00 96.31 627 ILE A O 1
ATOM 5036 N N . GLY A 1 628 ? -6.332 -11.078 24.677 1.00 95.69 628 GLY A N 1
ATOM 5037 C CA . GLY A 1 628 ? -6.631 -12.489 25.018 1.00 95.69 628 GLY A CA 1
ATOM 5038 C C . GLY A 1 628 ? -8.109 -12.825 24.789 1.00 95.69 628 GLY A C 1
ATOM 5039 O O . GLY A 1 628 ? -8.594 -13.819 25.334 1.00 95.69 628 GLY A O 1
ATOM 5040 N N . VAL A 1 629 ? -8.822 -12.021 24.049 1.00 95.75 629 VAL A N 1
ATOM 5041 C CA . VAL A 1 629 ? -10.225 -12.398 23.758 1.00 95.75 629 VAL A CA 1
ATOM 5042 C C . VAL A 1 629 ? -10.252 -13.640 22.858 1.00 95.75 629 VAL A C 1
ATOM 5044 O O . VAL A 1 629 ? -9.512 -13.737 21.876 1.00 95.75 629 VAL A O 1
ATOM 5047 N N . GLN A 1 630 ? -11.218 -14.567 23.191 1.00 93.12 630 GLN A N 1
ATOM 5048 C CA . GLN A 1 630 ? -11.138 -15.900 22.549 1.00 93.12 630 GLN A CA 1
ATOM 5049 C C . GLN A 1 630 ? -12.002 -15.930 21.285 1.00 93.12 630 GLN A C 1
ATOM 5051 O O . GLN A 1 630 ? -11.605 -16.534 20.286 1.00 93.12 630 GLN A O 1
ATOM 5056 N N . LYS A 1 631 ? -13.126 -15.192 21.355 1.00 93.50 631 LYS A N 1
ATOM 5057 C CA . LYS A 1 631 ? -13.983 -15.262 20.148 1.00 93.50 631 LYS A CA 1
ATOM 5058 C C . LYS A 1 631 ? -14.325 -13.846 19.671 1.00 93.50 631 LYS A C 1
ATOM 5060 O O . LYS A 1 631 ? -14.890 -13.040 20.413 1.00 93.50 631 LYS A O 1
ATOM 5065 N N . LEU A 1 632 ? -13.985 -13.610 18.318 1.00 97.00 632 LEU A N 1
ATOM 5066 C CA . LEU A 1 632 ? -14.368 -12.336 17.678 1.00 97.00 632 LEU A CA 1
ATOM 5067 C C . LEU A 1 632 ? -15.242 -12.596 16.451 1.00 97.00 632 LEU A C 1
ATOM 5069 O O . LEU A 1 632 ? -15.034 -13.561 15.712 1.00 97.00 632 LEU A O 1
ATOM 5073 N N . TYR A 1 633 ? -16.215 -11.683 16.292 1.00 97.69 633 TYR A N 1
ATOM 5074 C CA . TYR A 1 633 ? -17.107 -11.805 15.118 1.00 97.69 633 TYR A CA 1
ATOM 5075 C C . TYR A 1 633 ? -17.018 -10.513 14.298 1.00 97.69 633 TYR A C 1
ATOM 5077 O O . TYR A 1 633 ? -17.290 -9.418 14.796 1.00 97.69 633 TYR A O 1
ATOM 5085 N N . LEU A 1 634 ? -16.578 -10.757 13.065 1.00 98.38 634 LEU A N 1
ATOM 5086 C CA . LEU A 1 634 ? -16.492 -9.578 12.168 1.00 98.38 634 LEU A CA 1
ATOM 5087 C C . LEU A 1 634 ? -17.827 -9.351 11.448 1.00 98.38 634 LEU A C 1
ATOM 5089 O O . LEU A 1 634 ? -18.357 -10.246 10.786 1.00 98.38 634 LEU A O 1
ATOM 5093 N N . ILE A 1 635 ? -18.305 -8.101 11.691 1.00 97.50 635 ILE A N 1
ATOM 5094 C CA . ILE A 1 635 ? -19.605 -7.751 11.073 1.00 97.50 635 ILE A CA 1
ATOM 5095 C C . ILE A 1 635 ? -19.412 -6.470 10.252 1.00 97.50 635 ILE A C 1
ATOM 5097 O O . ILE A 1 635 ? -18.939 -5.449 10.757 1.00 97.50 635 ILE A O 1
ATOM 5101 N N . GLY A 1 636 ? -19.753 -6.626 8.920 1.00 95.50 636 GLY A N 1
ATOM 5102 C CA . GLY A 1 636 ? -19.617 -5.416 8.075 1.00 95.50 636 GLY A CA 1
ATOM 5103 C C . GLY A 1 636 ? -18.164 -5.112 7.722 1.00 95.50 636 GLY A C 1
ATOM 5104 O O . GLY A 1 636 ? -17.836 -3.960 7.434 1.00 95.50 636 GLY A O 1
ATOM 5105 N N . VAL A 1 637 ? -17.250 -6.091 7.855 1.00 97.19 637 VAL A N 1
ATOM 5106 C CA . VAL A 1 637 ? -15.832 -5.965 7.445 1.00 97.19 637 VAL A CA 1
ATOM 5107 C C . VAL A 1 637 ? -15.609 -6.741 6.143 1.00 97.19 637 VAL A C 1
ATOM 5109 O O . VAL A 1 637 ? -15.134 -7.879 6.152 1.00 97.19 637 VAL A O 1
ATOM 5112 N N . ASP A 1 638 ? -15.927 -6.190 5.020 1.00 94.25 638 ASP A N 1
ATOM 5113 C CA . ASP A 1 638 ? -16.109 -6.944 3.755 1.00 94.25 638 ASP A CA 1
ATOM 5114 C C . ASP A 1 638 ? -14.783 -7.032 2.997 1.00 94.25 638 ASP A C 1
ATOM 5116 O O . ASP A 1 638 ? -14.492 -8.065 2.391 1.00 94.25 638 ASP A O 1
ATOM 5120 N N . PHE A 1 639 ? -13.962 -5.973 2.963 1.00 92.06 639 PHE A N 1
ATOM 5121 C CA . PHE A 1 639 ? -12.708 -5.862 2.199 1.00 92.06 639 PHE A CA 1
ATOM 5122 C C . PHE A 1 639 ? -12.904 -6.295 0.747 1.00 92.06 639 PHE A C 1
ATOM 5124 O O . PHE A 1 639 ? -11.948 -6.681 0.071 1.00 92.06 639 PHE A O 1
ATOM 5131 N N . GLY A 1 640 ? -14.130 -6.437 0.350 1.00 82.62 640 GLY A N 1
ATOM 5132 C CA . GLY A 1 640 ? -14.477 -6.829 -1.034 1.00 82.62 640 GLY A CA 1
ATOM 5133 C C . GLY A 1 640 ? -15.964 -6.614 -1.300 1.00 82.62 640 GLY A C 1
ATOM 5134 O O . GLY A 1 640 ? -16.756 -6.407 -0.378 1.00 82.62 640 GLY A O 1
ATOM 5135 N N . PHE A 1 641 ? -16.229 -6.416 -2.785 1.00 77.25 641 PHE A N 1
ATOM 5136 C CA . PHE A 1 641 ? -17.651 -6.176 -3.107 1.00 77.25 641 PHE A CA 1
ATOM 5137 C C . PHE A 1 641 ? -18.063 -7.036 -4.303 1.00 77.25 641 PHE A C 1
ATOM 5139 O O . PHE A 1 641 ? -17.220 -7.523 -5.059 1.00 77.25 641 PHE A O 1
ATOM 5146 N N . LYS A 1 642 ? -19.479 -7.409 -4.312 1.00 63.38 642 LYS A N 1
ATOM 5147 C CA . LYS A 1 642 ? -20.037 -8.298 -5.366 1.00 63.38 642 LYS A CA 1
ATOM 5148 C C . LYS A 1 642 ? -20.211 -7.537 -6.681 1.00 63.38 642 LYS A C 1
ATOM 5150 O O . LYS A 1 642 ? -19.990 -8.108 -7.751 1.00 63.38 642 LYS A O 1
ATOM 5155 N N . ASN A 1 643 ? -20.475 -6.113 -6.530 1.00 56.47 643 ASN A N 1
ATOM 5156 C CA . ASN A 1 643 ? -20.620 -5.232 -7.709 1.00 56.47 643 ASN A CA 1
ATOM 5157 C C . ASN A 1 643 ? -19.985 -3.866 -7.426 1.00 56.47 643 ASN A C 1
ATOM 5159 O O . ASN A 1 643 ? -19.841 -3.457 -6.273 1.00 56.47 643 ASN A O 1
ATOM 5163 N N . GLN A 1 644 ? -19.258 -3.187 -8.440 1.00 45.88 644 GLN A N 1
ATOM 5164 C CA . GLN A 1 644 ? -18.447 -1.950 -8.328 1.00 45.88 644 GLN A CA 1
ATOM 5165 C C . GLN A 1 644 ? -19.252 -0.814 -7.701 1.00 45.88 644 GLN A C 1
ATOM 5167 O O . GLN A 1 644 ? -18.677 0.060 -7.049 1.00 45.88 644 GLN A O 1
ATOM 5172 N N . ASN A 1 645 ? -20.608 -0.958 -7.446 1.00 46.84 645 ASN A N 1
ATOM 5173 C CA . ASN A 1 645 ? -21.396 0.175 -6.917 1.00 46.84 645 ASN A CA 1
ATOM 5174 C C . ASN A 1 645 ? -21.805 -0.090 -5.464 1.00 46.84 645 ASN A C 1
ATOM 5176 O O . ASN A 1 645 ? -22.477 0.742 -4.853 1.00 46.84 645 ASN A O 1
ATOM 5180 N N . SER A 1 646 ? -21.248 -1.015 -4.730 1.00 49.53 646 SER A N 1
ATOM 5181 C CA . SER A 1 646 ? -21.747 -1.285 -3.360 1.00 49.53 646 SER A CA 1
ATOM 5182 C C . SER A 1 646 ? -20.575 -1.212 -2.376 1.00 49.53 646 SER A C 1
ATOM 5184 O O . SER A 1 646 ? -20.110 -2.234 -1.867 1.00 49.53 646 SER A O 1
ATOM 5186 N N . HIS A 1 647 ? -19.872 -0.031 -2.148 1.00 43.34 647 HIS A N 1
ATOM 5187 C CA . HIS A 1 647 ? -18.645 0.051 -1.315 1.00 43.34 647 HIS A CA 1
ATOM 5188 C C . HIS A 1 647 ? -19.004 0.441 0.120 1.00 43.34 647 HIS A C 1
ATOM 5190 O O . HIS A 1 647 ? -18.234 0.160 1.041 1.00 43.34 647 HIS A O 1
ATOM 5196 N N . HIS A 1 648 ? -20.477 0.904 0.468 1.00 47.91 648 HIS A N 1
ATOM 5197 C CA . HIS A 1 648 ? -20.877 1.241 1.852 1.00 47.91 648 HIS A CA 1
ATOM 5198 C C . HIS A 1 648 ? -22.348 0.875 2.068 1.00 47.91 648 HIS A C 1
ATOM 5200 O O . HIS A 1 648 ? -23.079 0.595 1.115 1.00 47.91 648 HIS A O 1
ATOM 5206 N N . ALA A 1 649 ? -22.772 0.614 3.443 1.00 39.66 649 ALA A N 1
ATOM 5207 C CA . ALA A 1 649 ? -24.204 0.341 3.722 1.00 39.66 649 ALA A CA 1
ATOM 5208 C C . ALA A 1 649 ? -25.075 1.542 3.335 1.00 39.66 649 ALA A C 1
ATOM 5210 O O . ALA A 1 649 ? -24.593 2.673 3.232 1.00 39.66 649 ALA A O 1
ATOM 5211 N N . ARG A 1 650 ? -26.336 1.305 2.706 1.00 44.19 650 ARG A N 1
ATOM 5212 C CA . ARG A 1 650 ? -27.337 2.209 2.110 1.00 44.19 650 ARG A CA 1
ATOM 5213 C C . ARG A 1 650 ? -27.571 3.440 2.995 1.00 44.19 650 ARG A C 1
ATOM 5215 O O . ARG A 1 650 ? -27.758 4.542 2.474 1.00 44.19 650 ARG A O 1
ATOM 5222 N N . ASP A 1 651 ? -26.995 3.398 4.261 1.00 43.03 651 ASP A N 1
ATOM 5223 C CA . ASP A 1 651 ? -27.310 4.527 5.166 1.00 43.03 651 ASP A CA 1
ATOM 5224 C C . ASP A 1 651 ? -26.016 5.237 5.586 1.00 43.03 651 ASP A C 1
ATOM 5226 O O . ASP A 1 651 ? -25.998 5.951 6.590 1.00 43.03 651 ASP A O 1
ATOM 5230 N N . SER A 1 652 ? -24.881 5.241 4.796 1.00 39.28 652 SER A N 1
ATOM 5231 C CA . SER A 1 652 ? -23.587 5.870 5.135 1.00 39.28 652 SER A CA 1
ATOM 5232 C C . SER A 1 652 ? -23.553 7.310 4.602 1.00 39.28 652 SER A C 1
ATOM 5234 O O . SER A 1 652 ? -24.414 7.719 3.821 1.00 39.28 652 SER A O 1
ATOM 5236 N N . VAL A 1 653 ? -22.818 8.341 5.257 1.00 31.08 653 VAL A N 1
ATOM 5237 C CA . VAL A 1 653 ? -22.508 9.776 5.057 1.00 31.08 653 VAL A CA 1
ATOM 5238 C C . VAL A 1 653 ? -21.980 9.990 3.634 1.00 31.08 653 VAL A C 1
ATOM 5240 O O . VAL A 1 653 ? -21.934 11.127 3.159 1.00 31.08 653 VAL A O 1
ATOM 5243 N N . TYR A 1 654 ? -21.894 8.980 2.786 1.00 36.47 654 TYR A N 1
ATOM 5244 C CA . TYR A 1 654 ? -21.355 9.188 1.422 1.00 36.47 654 TYR A CA 1
ATOM 5245 C C . TYR A 1 654 ? -22.474 9.114 0.380 1.00 36.47 654 TYR A C 1
ATOM 5247 O O . TYR A 1 654 ? -22.208 9.212 -0.820 1.00 36.47 654 TYR A O 1
ATOM 5255 N N . PHE A 1 655 ? -23.827 9.194 0.949 1.00 36.09 655 PHE A N 1
ATOM 5256 C CA . PHE A 1 655 ? -24.964 9.193 0.003 1.00 36.09 655 PHE A CA 1
ATOM 5257 C C . PHE A 1 655 ? -25.891 10.363 0.345 1.00 36.09 655 PHE A C 1
ATOM 5259 O O . PHE A 1 655 ? -26.028 10.751 1.507 1.00 36.09 655 PHE A O 1
ATOM 5266 N N . GLN A 1 656 ? -26.135 11.369 -0.691 1.00 36.66 656 GLN A N 1
ATOM 5267 C CA . GLN A 1 656 ? -27.181 12.413 -0.560 1.00 36.66 656 GLN A CA 1
ATOM 5268 C C . GLN A 1 656 ? -28.571 11.794 -0.374 1.00 36.66 656 GLN A C 1
ATOM 5270 O O . GLN A 1 656 ? -28.760 10.590 -0.556 1.00 36.66 656 GLN A O 1
ATOM 5275 N N . GLN A 1 657 ? -29.557 12.445 0.390 1.00 35.44 657 GLN A N 1
ATOM 5276 C CA . GLN A 1 657 ? -30.975 12.075 0.613 1.00 35.44 657 GLN A CA 1
ATOM 5277 C C . GLN A 1 657 ? -31.646 11.613 -0.683 1.00 35.44 657 GLN A C 1
ATOM 5279 O O . GLN A 1 657 ? -32.556 10.782 -0.638 1.00 35.44 657 GLN A O 1
ATOM 5284 N N . ASP A 1 658 ? -30.889 11.716 -1.879 1.00 31.48 658 ASP A N 1
ATOM 5285 C CA . ASP A 1 658 ? -31.457 11.286 -3.179 1.00 31.48 658 ASP A CA 1
ATOM 5286 C C . ASP A 1 658 ? -30.651 10.130 -3.775 1.00 31.48 658 ASP A C 1
ATOM 5288 O O . ASP A 1 658 ? -30.944 9.680 -4.885 1.00 31.48 658 ASP A O 1
ATOM 5292 N N . GLY A 1 659 ? -29.582 9.432 -2.863 1.00 33.72 659 GLY A N 1
ATOM 5293 C CA . GLY A 1 659 ? -28.984 8.180 -3.377 1.00 33.72 659 GLY A CA 1
ATOM 5294 C C . GLY A 1 659 ? -27.763 8.444 -4.263 1.00 33.72 659 GLY A C 1
ATOM 5295 O O . GLY A 1 659 ? -27.135 7.492 -4.730 1.00 33.72 659 GLY A O 1
ATOM 5296 N N . SER A 1 660 ? -27.318 9.750 -4.533 1.00 32.78 660 SER A N 1
ATOM 5297 C CA . SER A 1 660 ? -26.134 10.021 -5.381 1.00 32.78 660 SER A CA 1
ATOM 5298 C C . SER A 1 660 ? -24.879 10.139 -4.503 1.00 32.78 660 SER A C 1
ATOM 5300 O O . SER A 1 660 ? -24.945 10.562 -3.347 1.00 32.78 660 SER A O 1
ATOM 5302 N N . GLN A 1 661 ? -23.765 9.345 -4.834 1.00 36.50 661 GLN A N 1
ATOM 5303 C CA . GLN A 1 661 ? -22.444 9.180 -4.189 1.00 36.50 661 GLN A CA 1
ATOM 5304 C C . GLN A 1 661 ? -21.656 10.500 -4.228 1.00 36.50 661 GLN A C 1
ATOM 5306 O O . GLN A 1 661 ? -21.712 11.249 -5.206 1.00 36.50 661 GLN A O 1
ATOM 5311 N N . LEU A 1 662 ? -21.152 11.130 -3.084 1.00 32.09 662 LEU A N 1
ATOM 5312 C CA . LEU A 1 662 ? -20.358 12.356 -2.857 1.00 32.09 662 LEU A CA 1
ATOM 5313 C C . LEU A 1 662 ? -18.912 12.161 -3.317 1.00 32.09 662 LEU A C 1
ATOM 5315 O O . LEU A 1 662 ? -18.267 13.125 -3.736 1.00 32.09 662 LEU A O 1
ATOM 5319 N N . TYR A 1 663 ? -18.497 10.837 -3.988 1.00 34.25 663 TYR A N 1
ATOM 5320 C CA . TYR A 1 663 ? -17.052 10.720 -4.291 1.00 34.25 663 TYR A CA 1
ATOM 5321 C C . TYR A 1 663 ? -16.844 9.628 -5.344 1.00 34.25 663 TYR A C 1
ATOM 5323 O O . TYR A 1 663 ? -17.507 8.588 -5.331 1.00 34.25 663 TYR A O 1
ATOM 5331 N N . ASP A 1 664 ? -16.322 9.899 -6.492 1.00 33.34 664 ASP A N 1
ATOM 5332 C CA . ASP A 1 664 ? -15.947 8.962 -7.573 1.00 33.34 664 ASP A CA 1
ATOM 5333 C C . ASP A 1 664 ? -14.709 8.143 -7.171 1.00 33.34 664 ASP A C 1
ATOM 5335 O O . ASP A 1 664 ? -13.592 8.660 -7.110 1.00 33.34 664 ASP A O 1
ATOM 5339 N N . TYR A 1 665 ? -14.750 7.074 -6.415 1.00 36.03 665 TYR A N 1
ATOM 5340 C CA . TYR A 1 665 ? -13.884 6.081 -5.750 1.00 36.03 665 TYR A CA 1
ATOM 5341 C C . TYR A 1 665 ? -12.913 5.436 -6.743 1.00 36.03 665 TYR A C 1
ATOM 5343 O O . TYR A 1 665 ? -11.761 5.172 -6.391 1.00 36.03 665 TYR A O 1
ATOM 5351 N N . GLU A 1 666 ? -13.022 5.519 -8.104 1.00 35.44 666 GLU A N 1
ATOM 5352 C CA . GLU A 1 666 ? -12.178 4.915 -9.160 1.00 35.44 666 GLU A CA 1
ATOM 5353 C C . GLU A 1 666 ? -11.032 5.857 -9.548 1.00 35.44 666 GLU A C 1
ATOM 5355 O O . GLU A 1 666 ? -9.931 5.390 -9.848 1.00 35.44 666 GLU A O 1
ATOM 5360 N N . GLN A 1 667 ? -11.172 7.163 -9.244 1.00 31.55 667 GLN A N 1
ATOM 5361 C CA . GLN A 1 667 ? -10.130 8.143 -9.623 1.00 31.55 667 GLN A CA 1
ATOM 5362 C C . GLN A 1 667 ? -9.062 8.248 -8.529 1.00 31.55 667 GLN A C 1
ATOM 5364 O O . GLN A 1 667 ? -7.885 8.441 -8.841 1.00 31.55 667 GLN A O 1
ATOM 5369 N N . THR A 1 668 ? -9.296 7.606 -7.240 1.00 31.75 668 THR A N 1
ATOM 5370 C CA . THR A 1 668 ? -8.379 7.862 -6.101 1.00 31.75 668 THR A CA 1
ATOM 5371 C C . THR A 1 668 ? -7.798 6.539 -5.601 1.00 31.75 668 THR A C 1
ATOM 5373 O O . THR A 1 668 ? -6.641 6.501 -5.178 1.00 31.75 668 THR A O 1
ATOM 5376 N N . HIS A 1 669 ? -8.365 5.194 -5.944 1.00 34.53 669 HIS A N 1
ATOM 5377 C CA . HIS A 1 669 ? -7.890 4.049 -5.132 1.00 34.53 669 HIS A CA 1
ATOM 5378 C C . HIS A 1 669 ? -7.568 2.871 -6.050 1.00 34.53 669 HIS A C 1
ATOM 5380 O O . HIS A 1 669 ? -7.162 1.809 -5.573 1.00 34.53 669 HIS A O 1
ATOM 5386 N N . GLY A 1 670 ? -7.374 3.062 -7.498 1.00 36.41 670 GLY A N 1
ATOM 5387 C CA . GLY A 1 670 ? -6.853 1.981 -8.366 1.00 36.41 670 GLY A CA 1
ATOM 5388 C C . GLY A 1 670 ? -7.959 1.000 -8.780 1.00 36.41 670 GLY A C 1
ATOM 5389 O O . GLY A 1 670 ? -9.110 1.108 -8.351 1.00 36.41 670 GLY A O 1
ATOM 5390 N N . SER A 1 671 ? -7.750 0.164 -9.938 1.00 43.47 671 SER A N 1
ATOM 5391 C CA . SER A 1 671 ? -8.692 -0.731 -10.647 1.00 43.47 671 SER A CA 1
ATOM 5392 C C . SER A 1 671 ? -8.965 -1.979 -9.794 1.00 43.47 671 SER A C 1
ATOM 5394 O O . SER A 1 671 ? -8.078 -2.494 -9.110 1.00 43.47 671 SER A O 1
ATOM 5396 N N . ALA A 1 672 ? -10.228 -2.243 -9.349 1.00 51.53 672 ALA A N 1
ATOM 5397 C CA . ALA A 1 672 ? -10.698 -3.442 -8.623 1.00 51.53 672 ALA A CA 1
ATOM 5398 C C . ALA A 1 672 ? -10.265 -4.732 -9.331 1.00 51.53 672 ALA A C 1
ATOM 5400 O O . ALA A 1 672 ? -10.004 -4.739 -10.537 1.00 51.53 672 ALA A O 1
ATOM 5401 N N . TYR A 1 673 ? -9.748 -5.775 -8.567 1.00 51.53 673 TYR A N 1
ATOM 5402 C CA . TYR A 1 673 ? -9.422 -7.106 -9.127 1.00 51.53 673 TYR A CA 1
ATOM 5403 C C . TYR A 1 673 ? -10.052 -8.205 -8.269 1.00 51.53 673 TYR A C 1
ATOM 5405 O O . TYR A 1 673 ? -10.587 -7.943 -7.190 1.00 51.53 673 TYR A O 1
ATOM 5413 N N . VAL A 1 674 ? -10.024 -9.482 -8.886 1.00 62.81 674 VAL A N 1
ATOM 5414 C CA . VAL A 1 674 ? -10.864 -10.564 -8.324 1.00 62.81 674 VAL A CA 1
ATOM 5415 C C . VAL A 1 674 ? -10.025 -11.350 -7.301 1.00 62.81 674 VAL A C 1
ATOM 5417 O O . VAL A 1 674 ? -8.853 -11.653 -7.533 1.00 62.81 674 VAL A O 1
ATOM 5420 N N . ILE A 1 675 ? -10.689 -11.600 -6.108 1.00 76.06 675 ILE A N 1
ATOM 5421 C CA . ILE A 1 675 ? -10.077 -12.477 -5.079 1.00 76.06 675 ILE A CA 1
ATOM 5422 C C . ILE A 1 675 ? -11.139 -13.440 -4.539 1.00 76.06 675 ILE A C 1
ATOM 5424 O O . ILE A 1 675 ? -12.311 -13.368 -4.917 1.00 76.06 675 ILE A O 1
ATOM 5428 N N . ASN A 1 676 ? -10.662 -14.382 -3.606 1.00 85.69 676 ASN A N 1
ATOM 5429 C CA . ASN A 1 676 ? -11.614 -15.374 -3.057 1.00 85.69 676 ASN A CA 1
ATOM 5430 C C . ASN A 1 676 ? -12.577 -14.727 -2.049 1.00 85.69 676 ASN A C 1
ATOM 5432 O O . ASN A 1 676 ? -12.184 -13.884 -1.241 1.00 85.69 676 ASN A O 1
ATOM 5436 N N . ALA A 1 677 ? -13.846 -15.198 -2.224 1.00 92.44 677 ALA A N 1
ATOM 5437 C CA . ALA A 1 677 ? -14.883 -14.666 -1.313 1.00 92.44 677 ALA A CA 1
ATOM 5438 C C . ALA A 1 677 ? -14.965 -15.553 -0.060 1.00 92.44 677 ALA A C 1
ATOM 5440 O O . ALA A 1 677 ? -14.538 -16.710 -0.069 1.00 92.44 677 ALA A O 1
ATOM 5441 N N . ASN A 1 678 ? -15.533 -14.931 1.095 1.00 96.38 678 ASN A N 1
ATOM 5442 C CA . ASN A 1 678 ? -15.593 -15.591 2.418 1.00 96.38 678 ASN A CA 1
ATOM 5443 C C . ASN A 1 678 ? -16.479 -16.834 2.390 1.00 96.38 678 ASN A C 1
ATOM 5445 O O . ASN A 1 678 ? -16.106 -17.861 2.959 1.00 96.38 678 ASN A O 1
ATOM 5449 N N . PHE A 1 679 ? -17.612 -16.860 1.721 1.00 94.12 679 PHE A N 1
ATOM 5450 C CA . PHE A 1 679 ? -18.536 -18.023 1.764 1.00 94.12 679 PHE A CA 1
ATOM 5451 C C . PHE A 1 679 ? -18.442 -18.803 0.460 1.00 94.12 679 PHE A C 1
ATOM 5453 O O . PHE A 1 679 ? -19.429 -19.390 0.012 1.00 94.12 679 PHE A O 1
ATOM 5460 N N . GLY A 1 680 ? -17.188 -18.739 -0.170 1.00 86.56 680 GLY A N 1
ATOM 5461 C CA . GLY A 1 680 ? -17.014 -19.501 -1.430 1.00 86.56 680 GLY A CA 1
ATOM 5462 C C . GLY A 1 680 ? -17.230 -18.613 -2.661 1.00 86.56 680 GLY A C 1
ATOM 5463 O O . GLY A 1 680 ? -17.847 -17.548 -2.585 1.00 86.56 680 GLY A O 1
ATOM 5464 N N . GLY A 1 681 ? -16.511 -18.862 -3.787 1.00 88.19 681 GLY A N 1
ATOM 5465 C CA . GLY A 1 681 ? -16.600 -18.039 -5.016 1.00 88.19 681 GLY A CA 1
ATOM 5466 C C . GLY A 1 681 ? -15.555 -16.910 -5.005 1.00 88.19 681 GLY A C 1
ATOM 5467 O O . GLY A 1 681 ? -14.500 -17.023 -4.377 1.00 88.19 681 GLY A O 1
ATOM 5468 N N . GLU A 1 682 ? -15.939 -15.867 -5.884 1.00 82.56 682 GLU A N 1
ATOM 5469 C CA . GLU A 1 682 ? -14.974 -14.749 -6.039 1.00 82.56 682 GLU A CA 1
ATOM 5470 C C . GLU A 1 682 ? -15.687 -13.413 -5.795 1.00 82.56 682 GLU A C 1
ATOM 5472 O O . GLU A 1 682 ? -16.916 -13.330 -5.840 1.00 82.56 682 GLU A O 1
ATOM 5477 N N . CYS A 1 683 ? -14.873 -12.450 -5.280 1.00 81.31 683 CYS A N 1
ATOM 5478 C CA . CYS A 1 683 ? -15.387 -11.073 -5.188 1.00 81.31 683 CYS A CA 1
ATOM 5479 C C . CYS A 1 683 ? -14.324 -10.080 -5.664 1.00 81.31 683 CYS A C 1
ATOM 5481 O O . CYS A 1 683 ? -13.183 -10.457 -5.936 1.00 81.31 683 CYS A O 1
ATOM 5483 N N . LEU A 1 684 ? -14.783 -8.855 -5.906 1.00 75.56 684 LEU A N 1
ATOM 5484 C CA . LEU A 1 684 ? -13.828 -7.806 -6.345 1.00 75.56 684 LEU A CA 1
ATOM 5485 C C . LEU A 1 684 ? -13.268 -7.056 -5.131 1.00 75.56 684 LEU A C 1
ATOM 5487 O O . LEU A 1 684 ? -13.944 -6.902 -4.111 1.00 75.56 684 LEU A O 1
ATOM 5491 N N . THR A 1 685 ? -12.015 -6.660 -5.276 1.00 75.44 685 THR A N 1
ATOM 5492 C CA . THR A 1 685 ? -11.402 -5.839 -4.213 1.00 75.44 685 THR A CA 1
ATOM 5493 C C . THR A 1 685 ? -10.477 -4.800 -4.853 1.00 75.44 685 THR A C 1
ATOM 5495 O O . THR A 1 685 ? -10.278 -4.794 -6.069 1.00 75.44 685 THR A O 1
ATOM 5498 N N . ILE A 1 686 ? -10.091 -3.856 -4.066 1.00 64.31 686 ILE A N 1
ATOM 5499 C CA . ILE A 1 686 ? -9.069 -2.882 -4.527 1.00 64.31 686 ILE A CA 1
ATOM 5500 C C . ILE A 1 686 ? -7.796 -3.061 -3.696 1.00 64.31 686 ILE A C 1
ATOM 5502 O O . ILE A 1 686 ? -7.791 -3.759 -2.679 1.00 64.31 686 ILE A O 1
ATOM 5506 N N . SER A 1 687 ? -6.714 -2.455 -4.124 1.00 61.81 687 SER A N 1
ATOM 5507 C CA . SER A 1 687 ? -5.390 -2.707 -3.511 1.00 61.81 687 SER A CA 1
ATOM 5508 C C . SER A 1 687 ? -5.394 -2.332 -2.025 1.00 61.81 687 SER A C 1
ATOM 5510 O O . SER A 1 687 ? -4.878 -3.091 -1.201 1.00 61.81 687 SER A O 1
ATOM 5512 N N . SER A 1 688 ? -5.965 -1.190 -1.689 1.00 66.06 688 SER A N 1
ATOM 5513 C CA . SER A 1 688 ? -5.934 -0.769 -0.270 1.00 66.06 688 SER A CA 1
ATOM 5514 C C . SER A 1 688 ? -6.720 -1.744 0.617 1.00 66.06 688 SER A C 1
ATOM 5516 O O . SER A 1 688 ? -6.273 -2.063 1.721 1.00 66.06 688 SER A O 1
ATOM 5518 N N . PHE A 1 689 ? -7.853 -2.237 0.129 1.00 81.69 689 PHE A N 1
ATOM 5519 C CA . PHE A 1 689 ? -8.619 -3.223 0.928 1.00 81.69 689 PHE A CA 1
ATOM 5520 C C . PHE A 1 689 ? -7.852 -4.539 1.051 1.00 81.69 689 PHE A C 1
ATOM 5522 O O . PHE A 1 689 ? -7.843 -5.143 2.126 1.00 81.69 689 PHE A O 1
ATOM 5529 N N . ASP A 1 690 ? -7.231 -4.862 -0.022 1.00 79.75 690 ASP A N 1
ATOM 5530 C CA . ASP A 1 690 ? -6.537 -6.164 0.008 1.00 79.75 690 ASP A CA 1
ATOM 5531 C C . ASP A 1 690 ? -5.331 -6.103 0.963 1.00 79.75 690 ASP A C 1
ATOM 5533 O O . ASP A 1 690 ? -5.053 -7.079 1.663 1.00 79.75 690 ASP A O 1
ATOM 5537 N N . MET A 1 691 ? -4.665 -4.947 1.012 1.00 74.19 691 MET A N 1
ATOM 5538 C CA . MET A 1 691 ? -3.548 -4.840 1.973 1.00 74.19 691 MET A CA 1
ATOM 5539 C C . MET A 1 691 ? -4.063 -4.936 3.414 1.00 74.19 691 MET A C 1
ATOM 5541 O O . MET A 1 691 ? -3.457 -5.628 4.234 1.00 74.19 691 MET A O 1
ATOM 5545 N N . ALA A 1 692 ? -5.155 -4.185 3.687 1.00 84.38 692 ALA A N 1
ATOM 5546 C CA . ALA A 1 692 ? -5.736 -4.276 5.045 1.00 84.38 692 ALA A CA 1
ATOM 5547 C C . ALA A 1 692 ? -6.185 -5.705 5.369 1.00 84.38 692 ALA A C 1
ATOM 5549 O O . ALA A 1 692 ? -5.947 -6.186 6.479 1.00 84.38 692 ALA A O 1
ATOM 5550 N N . ARG A 1 693 ? -6.781 -6.396 4.375 1.00 94.06 693 ARG A N 1
ATOM 5551 C CA . ARG A 1 693 ? -7.253 -7.788 4.573 1.00 94.06 693 ARG A CA 1
ATOM 5552 C C . ARG A 1 693 ? -6.077 -8.721 4.880 1.00 94.06 693 ARG A C 1
ATOM 5554 O O . ARG A 1 693 ? -6.175 -9.550 5.787 1.00 94.06 693 ARG A O 1
ATOM 5561 N N . LYS A 1 694 ? -5.013 -8.595 4.149 1.00 84.75 694 LYS A N 1
ATOM 5562 C CA . LYS A 1 694 ? -3.849 -9.489 4.351 1.00 84.75 694 LYS A CA 1
ATOM 5563 C C . LYS A 1 694 ? -3.204 -9.221 5.713 1.00 84.75 694 LYS A C 1
ATOM 5565 O O . LYS A 1 694 ? -2.810 -10.167 6.399 1.00 84.75 694 LYS A O 1
ATOM 5570 N N . LEU A 1 695 ? -3.132 -7.918 6.049 1.00 86.25 695 LEU A N 1
ATOM 5571 C CA . LEU A 1 695 ? -2.567 -7.608 7.374 1.00 86.25 695 LEU A CA 1
ATOM 5572 C C . LEU A 1 695 ? -3.409 -8.227 8.498 1.00 86.25 695 LEU A C 1
ATOM 5574 O O . LEU A 1 695 ? -2.850 -8.785 9.445 1.00 86.25 695 LEU A O 1
ATOM 5578 N N . MET A 1 696 ? -4.757 -8.095 8.376 1.00 96.38 696 MET A N 1
ATOM 5579 C CA . MET A 1 696 ? -5.621 -8.708 9.413 1.00 96.38 696 MET A CA 1
ATOM 5580 C C . MET A 1 696 ? -5.415 -10.225 9.459 1.00 96.38 696 MET A C 1
ATOM 5582 O O . MET A 1 696 ? -5.365 -10.802 10.546 1.00 96.38 696 MET A O 1
ATOM 5586 N N . GLY A 1 697 ? -5.267 -10.847 8.226 1.00 95.81 697 GLY A N 1
ATOM 5587 C CA . GLY A 1 697 ? -5.001 -12.305 8.194 1.00 95.81 697 GLY A CA 1
ATOM 5588 C C . GLY A 1 697 ? -3.700 -12.661 8.909 1.00 95.81 697 GLY A C 1
ATOM 5589 O O . GLY A 1 697 ? -3.651 -13.652 9.642 1.00 95.81 697 GLY A O 1
ATOM 5590 N N . GLU A 1 698 ? -2.691 -11.869 8.755 1.00 91.00 698 GLU A N 1
ATOM 5591 C CA . GLU A 1 698 ? -1.400 -12.142 9.427 1.00 91.00 698 GLU A CA 1
ATOM 5592 C C . GLU A 1 698 ? -1.548 -12.046 10.953 1.00 91.00 698 GLU A C 1
ATOM 5594 O O . GLU A 1 698 ? -0.990 -12.874 11.674 1.00 91.00 698 GLU A O 1
ATOM 5599 N N . ARG A 1 699 ? -2.247 -11.077 11.365 1.00 94.44 699 ARG A N 1
ATOM 5600 C CA . ARG A 1 699 ? -2.413 -10.942 12.825 1.00 94.44 699 ARG A CA 1
ATOM 5601 C C . ARG A 1 699 ? -3.204 -12.119 13.408 1.00 94.44 699 ARG A C 1
ATOM 5603 O O . ARG A 1 699 ? -2.838 -12.640 14.464 1.00 94.44 699 ARG A O 1
ATOM 5610 N N . ILE A 1 700 ? -4.249 -12.496 12.679 1.00 97.62 700 ILE A N 1
ATOM 5611 C CA . ILE A 1 700 ? -5.063 -13.625 13.190 1.00 97.62 700 ILE A CA 1
ATOM 5612 C C . ILE A 1 700 ? -4.206 -14.893 13.237 1.00 97.62 700 ILE A C 1
ATOM 5614 O O . ILE A 1 700 ? -4.327 -15.681 14.177 1.00 97.62 700 ILE A O 1
ATOM 5618 N N . ALA A 1 701 ? -3.328 -15.040 12.319 1.00 94.25 701 ALA A N 1
ATOM 5619 C CA . ALA A 1 701 ? -2.489 -16.259 12.248 1.00 94.25 701 ALA A CA 1
ATOM 5620 C C . ALA A 1 701 ? -1.535 -16.327 13.443 1.00 94.25 701 ALA A C 1
ATOM 5622 O O . ALA A 1 701 ? -1.112 -17.420 13.828 1.00 94.25 701 ALA A O 1
ATOM 5623 N N . LEU A 1 702 ? -1.237 -15.198 14.084 1.00 93.25 702 LEU A N 1
ATOM 5624 C CA . LEU A 1 702 ? -0.303 -15.195 15.233 1.00 93.25 702 LEU A CA 1
ATOM 5625 C C . LEU A 1 702 ? -1.008 -15.630 16.516 1.00 93.25 702 LEU A C 1
ATOM 5627 O O . LEU A 1 702 ? -0.356 -15.806 17.548 1.00 93.25 702 LEU A O 1
ATOM 5631 N N . SER A 1 703 ? -2.348 -15.810 16.412 1.00 93.00 703 SER A N 1
ATOM 5632 C CA . SER A 1 703 ? -3.099 -16.248 17.612 1.00 93.00 703 SER A CA 1
ATOM 5633 C C . SER A 1 703 ? -3.967 -17.465 17.273 1.00 93.00 703 SER A C 1
ATOM 5635 O O . SER A 1 703 ? -5.197 -17.396 17.316 1.00 93.00 703 SER A O 1
ATOM 5637 N N . PRO A 1 704 ? -3.343 -18.643 17.112 1.00 90.31 704 PRO A N 1
ATOM 5638 C CA . PRO A 1 704 ? -4.087 -19.813 16.612 1.00 90.31 704 PRO A CA 1
ATOM 5639 C C . PRO A 1 704 ? -5.094 -20.333 17.644 1.00 90.31 704 PRO A C 1
ATOM 5641 O O . PRO A 1 704 ? -6.046 -21.023 17.271 1.00 90.31 704 PRO A O 1
ATOM 5644 N N . ALA A 1 705 ? -4.868 -19.964 18.952 1.00 91.50 705 ALA A N 1
ATOM 5645 C CA . ALA A 1 705 ? -5.798 -20.459 19.994 1.00 91.50 705 ALA A CA 1
ATOM 5646 C C . ALA A 1 705 ? -7.073 -19.609 20.035 1.00 91.50 705 ALA A C 1
ATOM 5648 O O . ALA A 1 705 ? -8.082 -20.041 20.597 1.00 91.50 705 ALA A O 1
ATOM 5649 N N . GLN A 1 706 ? -7.122 -18.463 19.404 1.00 95.12 706 GLN A N 1
ATOM 5650 C CA . GLN A 1 706 ? -8.322 -17.598 19.369 1.00 95.12 706 GLN A CA 1
ATOM 5651 C C . GLN A 1 706 ? -9.065 -17.756 18.036 1.00 95.12 706 GLN A C 1
ATOM 5653 O O . GLN A 1 706 ? -8.479 -18.136 17.020 1.00 95.12 706 GLN A O 1
ATOM 5658 N N . GLN A 1 707 ? -10.384 -17.606 18.151 1.00 95.81 707 GLN A N 1
ATOM 5659 C CA . GLN A 1 707 ? -11.192 -17.809 16.921 1.00 95.81 707 GLN A CA 1
ATOM 5660 C C . GLN A 1 707 ? -11.769 -16.468 16.447 1.00 95.81 707 GLN A C 1
ATOM 5662 O O . GLN A 1 707 ? -12.401 -15.736 17.212 1.00 95.81 707 GLN A O 1
ATOM 5667 N N . VAL A 1 708 ? -11.470 -16.254 15.162 1.00 98.19 708 VAL A N 1
ATOM 5668 C CA . VAL A 1 708 ? -12.069 -15.051 14.540 1.00 98.19 708 VAL A CA 1
ATOM 5669 C C . VAL A 1 708 ? -13.008 -15.502 13.412 1.00 98.19 708 VAL A C 1
ATOM 5671 O O . VAL A 1 708 ? -12.605 -16.212 12.488 1.00 98.19 708 VAL A O 1
ATOM 5674 N N . PHE A 1 709 ? -14.287 -15.061 13.585 1.00 98.06 709 PHE A N 1
ATOM 5675 C CA . PHE A 1 709 ? -15.300 -15.509 12.606 1.00 98.06 709 PHE A CA 1
ATOM 5676 C C . PHE A 1 709 ? -15.605 -14.358 11.636 1.00 98.06 709 PHE A C 1
ATOM 5678 O O . PHE A 1 709 ? -15.908 -13.237 12.049 1.00 98.06 709 PHE A O 1
ATOM 5685 N N . ASN A 1 710 ? -15.384 -14.735 10.353 1.00 97.94 710 ASN A N 1
ATOM 5686 C CA . ASN A 1 710 ? -15.786 -13.793 9.281 1.00 97.94 710 ASN A CA 1
ATOM 5687 C C . ASN A 1 710 ? -17.230 -14.050 8.827 1.00 97.94 710 ASN A C 1
ATOM 5689 O O . ASN A 1 710 ? -17.519 -15.035 8.145 1.00 97.94 710 ASN A O 1
ATOM 5693 N N . CYS A 1 711 ? -18.101 -13.015 9.170 1.00 96.69 711 CYS A N 1
ATOM 5694 C CA . CYS A 1 711 ? -19.543 -13.229 8.897 1.00 96.69 711 CYS A CA 1
ATOM 5695 C C . CYS A 1 711 ? -19.983 -12.396 7.691 1.00 96.69 711 CYS A C 1
ATOM 5697 O O . CYS A 1 711 ? -21.180 -12.210 7.470 1.00 96.69 711 CYS A O 1
ATOM 5699 N N . ASN A 1 712 ? -18.972 -12.023 6.963 1.00 95.38 712 ASN A N 1
ATOM 5700 C CA . ASN A 1 712 ? -19.313 -10.999 5.947 1.00 95.38 712 ASN A CA 1
ATOM 5701 C C . ASN A 1 712 ? -19.370 -11.627 4.551 1.00 95.38 712 ASN A C 1
ATOM 5703 O O . ASN A 1 712 ? -18.685 -12.611 4.266 1.00 95.38 712 ASN A O 1
ATOM 5707 N N . ASP A 1 713 ? -20.365 -11.055 3.763 1.00 91.69 713 ASP A N 1
ATOM 5708 C CA . ASP A 1 713 ? -20.415 -11.423 2.331 1.00 91.69 713 ASP A CA 1
ATOM 5709 C C . ASP A 1 713 ? -19.409 -10.604 1.516 1.00 91.69 713 ASP A C 1
ATOM 5711 O O . ASP A 1 713 ? -19.790 -9.796 0.666 1.00 91.69 713 ASP A O 1
ATOM 5715 N N . GLY A 1 714 ? -18.131 -10.788 1.835 1.00 92.38 714 GLY A N 1
ATOM 5716 C CA . GLY A 1 714 ? -17.017 -10.076 1.184 1.00 92.38 714 GLY A CA 1
ATOM 5717 C C . GLY A 1 714 ? -15.800 -10.998 1.041 1.00 92.38 714 GLY A C 1
ATOM 5718 O O . GLY A 1 714 ? -15.935 -12.178 0.710 1.00 92.38 714 GLY A O 1
ATOM 5719 N N . ALA A 1 715 ? -14.623 -10.334 1.037 1.00 94.88 715 ALA A N 1
ATOM 5720 C CA . ALA A 1 715 ? -13.383 -11.106 0.775 1.00 94.88 715 ALA A CA 1
ATOM 5721 C C . ALA A 1 715 ? -13.082 -12.081 1.920 1.00 94.88 715 ALA A C 1
ATOM 5723 O O . ALA A 1 715 ? -13.390 -11.814 3.084 1.00 94.88 715 ALA A O 1
ATOM 5724 N N . ALA A 1 716 ? -12.498 -13.227 1.434 1.00 96.88 716 ALA A N 1
ATOM 5725 C CA . ALA A 1 716 ? -12.019 -14.176 2.457 1.00 96.88 716 ALA A CA 1
ATOM 5726 C C . ALA A 1 716 ? -10.757 -13.611 3.125 1.00 96.88 716 ALA A C 1
ATOM 5728 O O . ALA A 1 716 ? -9.911 -12.991 2.476 1.00 96.88 716 ALA A O 1
ATOM 5729 N N . ILE A 1 717 ? -10.788 -13.766 4.487 1.00 97.69 717 ILE A N 1
ATOM 5730 C CA . ILE A 1 717 ? -9.586 -13.315 5.228 1.00 97.69 717 ILE A CA 1
ATOM 5731 C C . ILE A 1 717 ? -8.844 -14.558 5.733 1.00 97.69 717 ILE A C 1
ATOM 5733 O O . ILE A 1 717 ? -9.424 -15.434 6.379 1.00 97.69 717 ILE A O 1
ATOM 5737 N N . THR A 1 718 ? -7.529 -14.586 5.398 1.00 94.12 718 THR A N 1
ATOM 5738 C CA . THR A 1 718 ? -6.740 -15.785 5.749 1.00 94.12 718 THR A CA 1
ATOM 5739 C C . THR A 1 718 ? -6.739 -16.000 7.271 1.00 94.12 718 THR A C 1
ATOM 5741 O O . THR A 1 718 ? -6.637 -15.051 8.051 1.00 94.12 718 THR A O 1
ATOM 5744 N N . SER A 1 719 ? -6.945 -17.296 7.766 1.00 96.44 719 SER A N 1
ATOM 5745 C CA . SER A 1 719 ? -6.858 -17.748 9.171 1.00 96.44 719 SER A CA 1
ATOM 5746 C C . SER A 1 719 ? -8.116 -17.352 9.949 1.00 96.44 719 SER A C 1
ATOM 5748 O O . SER A 1 719 ? -8.198 -17.587 11.156 1.00 96.44 719 SER A O 1
ATOM 5750 N N . SER A 1 720 ? -9.072 -16.690 9.196 1.00 97.88 720 SER A N 1
ATOM 5751 C CA . SER A 1 720 ? -10.384 -16.522 9.859 1.00 97.88 720 SER A CA 1
ATOM 5752 C C . SER A 1 720 ? -11.338 -17.652 9.464 1.00 97.88 720 SER A C 1
ATOM 5754 O O . SER A 1 720 ? -11.070 -18.414 8.533 1.00 97.88 720 SER A O 1
ATOM 5756 N N . ILE A 1 721 ? -12.526 -17.752 10.266 1.00 97.75 721 ILE A N 1
ATOM 5757 C CA . ILE A 1 721 ? -13.491 -18.853 10.022 1.00 97.75 721 ILE A CA 1
ATOM 5758 C C . ILE A 1 721 ? -14.792 -18.248 9.468 1.00 97.75 721 ILE A C 1
ATOM 5760 O O . ILE A 1 721 ? -15.431 -17.409 10.106 1.00 97.75 721 ILE A O 1
ATOM 5764 N N . PRO A 1 722 ? -15.124 -18.701 8.185 1.00 97.31 722 PRO A N 1
ATOM 5765 C CA . PRO A 1 722 ? -16.405 -18.203 7.665 1.00 97.31 722 PRO A CA 1
ATOM 5766 C C . PRO A 1 722 ? -17.595 -18.701 8.505 1.00 97.31 722 PRO A C 1
ATOM 5768 O O . PRO A 1 722 ? -17.662 -19.877 8.872 1.00 97.31 722 PRO A O 1
ATOM 5771 N N . LEU A 1 723 ? -18.446 -17.725 8.897 1.00 96.31 723 LEU A N 1
ATOM 5772 C CA . LEU A 1 723 ? -19.637 -18.111 9.673 1.00 96.31 723 LEU A CA 1
ATOM 5773 C C . LEU A 1 723 ? -20.813 -17.199 9.309 1.00 96.31 723 LEU A C 1
ATOM 5775 O O . LEU A 1 723 ? -20.705 -15.971 9.345 1.00 96.31 723 LEU A O 1
ATOM 5779 N N . ARG A 1 724 ? -21.921 -17.852 8.955 1.00 94.44 724 ARG A N 1
ATOM 5780 C CA . ARG A 1 724 ? -23.123 -17.038 8.655 1.00 94.44 724 ARG A CA 1
ATOM 5781 C C . ARG A 1 724 ? -23.854 -16.659 9.948 1.00 94.44 724 ARG A C 1
ATOM 5783 O O . ARG A 1 724 ? -23.878 -17.423 10.916 1.00 94.44 724 ARG A O 1
ATOM 5790 N N . ILE A 1 725 ? -24.493 -15.457 9.912 1.00 89.25 725 ILE A N 1
ATOM 5791 C CA . ILE A 1 725 ? -25.011 -14.816 11.141 1.00 89.25 725 ILE A CA 1
ATOM 5792 C C . ILE A 1 725 ? -26.096 -15.698 11.771 1.00 89.25 725 ILE A C 1
ATOM 5794 O O . ILE A 1 725 ? -26.131 -15.849 12.995 1.00 89.25 725 ILE A O 1
ATOM 5798 N N . PRO A 1 726 ? -26.908 -16.348 10.983 1.00 85.94 726 PRO A N 1
ATOM 5799 C CA . PRO A 1 726 ? -27.956 -17.158 11.638 1.00 85.94 726 PRO A CA 1
ATOM 5800 C C . PRO A 1 726 ? -27.356 -18.318 12.441 1.00 85.94 726 PRO A C 1
ATOM 5802 O O . PRO A 1 726 ? -28.027 -18.854 13.326 1.00 85.94 726 PRO A O 1
ATOM 5805 N N . ASN A 1 727 ? -26.084 -18.530 12.272 1.00 88.56 727 ASN A N 1
ATOM 5806 C CA . ASN A 1 727 ? -25.514 -19.710 12.965 1.00 88.56 727 ASN A CA 1
ATOM 5807 C C . ASN A 1 727 ? -24.753 -19.270 14.218 1.00 88.56 727 ASN A C 1
ATOM 5809 O O . ASN A 1 727 ? -24.147 -20.104 14.894 1.00 88.56 727 ASN A O 1
ATOM 5813 N N . ILE A 1 728 ? -24.880 -18.032 14.555 1.00 88.56 728 ILE A N 1
ATOM 5814 C CA . ILE A 1 728 ? -24.176 -17.578 15.771 1.00 88.56 728 ILE A CA 1
ATOM 5815 C C . ILE A 1 728 ? -25.056 -17.902 16.986 1.00 88.56 728 ILE A C 1
ATOM 5817 O O . ILE A 1 728 ? -26.256 -17.617 17.003 1.00 88.56 728 ILE A O 1
ATOM 5821 N N . THR A 1 729 ? -24.433 -18.631 17.955 1.00 79.75 729 THR A N 1
ATOM 5822 C CA . THR A 1 729 ? -25.207 -18.933 19.185 1.00 79.75 729 THR A CA 1
ATOM 5823 C C . THR A 1 729 ? -24.693 -18.058 20.334 1.00 79.75 729 THR A C 1
ATOM 5825 O O . THR A 1 729 ? -23.503 -18.058 20.658 1.00 79.75 729 THR A O 1
ATOM 5828 N N . CYS A 1 730 ? -25.607 -16.964 20.630 1.00 68.00 730 CYS A N 1
ATOM 5829 C CA . CYS A 1 730 ? -25.131 -16.102 21.742 1.00 68.00 730 CYS A CA 1
ATOM 5830 C C . CYS A 1 730 ? -25.837 -16.502 23.042 1.00 68.00 730 CYS A C 1
ATOM 5832 O O . CYS A 1 730 ? -27.066 -16.511 23.127 1.00 68.00 730 CYS A O 1
ATOM 5834 N N . THR A 1 731 ? -25.339 -17.515 23.868 1.00 64.62 731 THR A N 1
ATOM 5835 C CA . THR A 1 731 ? -26.024 -17.876 25.136 1.00 64.62 731 THR A CA 1
ATOM 5836 C C . THR A 1 731 ? -25.750 -16.804 26.200 1.00 64.62 731 THR A C 1
ATOM 5838 O O . THR A 1 731 ? -24.942 -15.896 25.995 1.00 64.62 731 THR A O 1
ATOM 5841 N N . LEU A 1 732 ? -26.646 -16.631 27.257 1.00 60.94 732 LEU A N 1
ATOM 5842 C CA . LEU A 1 732 ? -26.513 -15.670 28.374 1.00 60.94 732 LEU A CA 1
ATOM 5843 C C . LEU A 1 732 ? -25.037 -15.334 28.643 1.00 60.94 732 LEU A C 1
ATOM 5845 O O . LEU A 1 732 ? -24.223 -16.213 28.935 1.00 60.94 732 LEU A O 1
ATOM 5849 N N . SER A 1 733 ? -24.625 -14.225 28.019 1.00 64.25 733 SER A N 1
ATOM 5850 C CA . SER A 1 733 ? -23.216 -13.764 27.985 1.00 64.25 733 SER A CA 1
ATOM 5851 C C . SER A 1 733 ? -22.915 -12.913 29.228 1.00 64.25 733 SER A C 1
ATOM 5853 O O . SER A 1 733 ? -23.825 -12.440 29.912 1.00 64.25 733 SER A O 1
ATOM 5855 N N . THR A 1 734 ? -21.733 -13.221 30.002 1.00 80.62 734 THR A N 1
ATOM 5856 C CA . THR A 1 734 ? -21.144 -12.408 31.095 1.00 80.62 734 THR A CA 1
ATOM 5857 C C . THR A 1 734 ? -20.644 -11.061 30.554 1.00 80.62 734 THR A C 1
ATOM 5859 O O . THR A 1 734 ? -19.478 -10.702 30.730 1.00 80.62 734 THR A O 1
ATOM 5862 N N . THR A 1 735 ? -21.523 -10.343 29.733 1.00 88.75 735 THR A N 1
ATOM 5863 C CA . THR A 1 735 ? -21.073 -9.101 29.062 1.00 88.75 735 THR A CA 1
ATOM 5864 C C . THR A 1 735 ? -20.747 -8.032 30.112 1.00 88.75 735 THR A C 1
ATOM 5866 O O . THR A 1 735 ? -19.758 -7.311 29.965 1.00 88.75 735 THR A O 1
ATOM 5869 N N . ASN A 1 736 ? -21.536 -8.009 31.187 1.00 91.69 736 ASN A N 1
ATOM 5870 C CA . ASN A 1 736 ? -21.226 -6.983 32.210 1.00 91.69 736 ASN A CA 1
ATOM 5871 C C . ASN A 1 736 ? -19.899 -7.291 32.913 1.00 91.69 736 ASN A C 1
ATOM 5873 O O . ASN A 1 736 ? -19.118 -6.374 33.173 1.00 91.69 736 ASN A O 1
ATOM 5877 N N . ALA A 1 737 ? -19.713 -8.597 33.234 1.00 94.00 737 ALA A N 1
ATOM 5878 C CA . ALA A 1 737 ? -18.423 -8.970 33.858 1.00 94.00 737 ALA A CA 1
ATOM 5879 C C . ALA A 1 737 ? -17.240 -8.640 32.937 1.00 94.00 737 ALA A C 1
ATOM 5881 O O . ALA A 1 737 ? -16.205 -8.171 33.414 1.00 94.00 737 ALA A O 1
ATOM 5882 N N . PHE A 1 738 ? -17.443 -8.852 31.624 1.00 95.19 738 PHE A N 1
ATOM 5883 C CA . PHE A 1 738 ? -16.330 -8.520 30.696 1.00 95.19 738 PHE A CA 1
ATOM 5884 C C . PHE A 1 738 ? -16.051 -7.019 30.701 1.00 95.19 738 PHE A C 1
ATOM 5886 O O . PHE A 1 738 ? -14.888 -6.614 30.751 1.00 95.19 738 PHE A O 1
ATOM 5893 N N . LYS A 1 739 ? -17.183 -6.222 30.663 1.00 95.25 739 LYS A N 1
ATOM 5894 C CA . LYS A 1 739 ? -16.980 -4.755 30.567 1.00 95.25 739 LYS A CA 1
ATOM 5895 C C . LYS A 1 739 ? -16.201 -4.244 31.784 1.00 95.25 739 LYS A C 1
ATOM 5897 O O . LYS A 1 739 ? -15.307 -3.409 31.631 1.00 95.25 739 LYS A O 1
ATOM 5902 N N . GLN A 1 740 ? -16.527 -4.810 32.951 1.00 95.69 740 GLN A N 1
ATOM 5903 C CA . GLN A 1 740 ? -15.802 -4.377 34.163 1.00 95.69 740 GLN A CA 1
ATOM 5904 C C . GLN A 1 740 ? -14.341 -4.841 34.130 1.00 95.69 740 GLN A C 1
ATOM 5906 O O . GLN A 1 740 ? -13.446 -4.062 34.466 1.00 95.69 740 GLN A O 1
ATOM 5911 N N . ASP A 1 741 ? -14.172 -6.070 33.702 1.00 96.38 741 ASP A N 1
ATOM 5912 C CA . ASP A 1 741 ? -12.798 -6.596 33.576 1.00 96.38 741 ASP A CA 1
ATOM 5913 C C . ASP A 1 741 ? -11.989 -5.809 32.534 1.00 96.38 741 ASP A C 1
ATOM 5915 O O . ASP A 1 741 ? -10.836 -5.457 32.792 1.00 96.38 741 ASP A O 1
ATOM 5919 N N . PHE A 1 742 ? -12.643 -5.493 31.411 1.00 96.50 742 PHE A N 1
ATOM 5920 C CA . PHE A 1 742 ? -11.942 -4.807 30.306 1.00 96.50 742 PHE A CA 1
ATOM 5921 C C . PHE A 1 742 ? -11.476 -3.421 30.765 1.00 96.50 742 PHE A C 1
ATOM 5923 O O . PHE A 1 742 ? -10.341 -3.030 30.482 1.00 96.50 742 PHE A O 1
ATOM 5930 N N . LEU A 1 743 ? -12.246 -2.701 31.545 1.00 95.31 743 LEU A N 1
ATOM 5931 C CA . LEU A 1 743 ? -11.876 -1.327 31.946 1.00 95.31 743 LEU A CA 1
ATOM 5932 C C . LEU A 1 743 ? -10.706 -1.354 32.931 1.00 95.31 743 LEU A C 1
ATOM 5934 O O . LEU A 1 743 ? -9.974 -0.368 33.039 1.00 95.31 743 LEU A O 1
ATOM 5938 N N . THR A 1 744 ? -10.524 -2.527 33.630 1.00 94.75 744 THR A N 1
ATOM 5939 C CA . THR A 1 744 ? -9.400 -2.593 34.594 1.00 94.75 744 THR A CA 1
ATOM 5940 C C . THR A 1 744 ? -8.056 -2.667 33.860 1.00 94.75 744 THR A C 1
ATOM 5942 O O . THR A 1 744 ? -7.008 -2.461 34.476 1.00 94.75 744 THR A O 1
ATOM 5945 N N . LEU A 1 745 ? -8.150 -2.928 32.556 1.00 94.44 745 LEU A N 1
ATOM 5946 C CA . LEU A 1 745 ? -6.878 -3.009 31.810 1.00 94.44 745 LEU A CA 1
ATOM 5947 C C . LEU A 1 745 ? -6.339 -1.603 31.534 1.00 94.44 745 LEU A C 1
ATOM 5949 O O . LEU A 1 745 ? -5.189 -1.455 31.113 1.00 94.44 745 LEU A O 1
ATOM 5953 N N . PHE A 1 746 ? -7.196 -0.627 31.793 1.00 92.62 746 PHE A N 1
ATOM 5954 C CA . PHE A 1 746 ? -6.775 0.749 31.469 1.00 92.62 746 PHE A CA 1
ATOM 5955 C C . PHE A 1 746 ? -6.451 1.486 32.774 1.00 92.62 746 PHE A C 1
ATOM 5957 O O . PHE A 1 746 ? -7.174 1.377 33.766 1.00 92.62 746 PHE A O 1
ATOM 5964 N N . VAL A 1 747 ? -5.259 2.206 32.652 1.00 88.31 747 VAL A N 1
ATOM 5965 C CA . VAL A 1 747 ? -4.836 2.885 33.894 1.00 88.31 747 VAL A CA 1
ATOM 5966 C C . VAL A 1 747 ? -4.517 4.346 33.554 1.00 88.31 747 VAL A C 1
ATOM 5968 O O . VAL A 1 747 ? -4.152 4.675 32.423 1.00 88.31 747 VAL A O 1
ATOM 5971 N N . GLU A 1 748 ? -4.740 5.167 34.603 1.00 83.75 748 GLU A N 1
ATOM 5972 C CA . GLU A 1 748 ? -4.321 6.579 34.420 1.00 83.75 748 GLU A CA 1
ATOM 5973 C C . GLU A 1 748 ? -2.789 6.689 34.398 1.00 83.75 748 GLU A C 1
ATOM 5975 O O . GLU A 1 748 ? -2.085 5.943 35.082 1.00 83.75 748 GLU A O 1
ATOM 5980 N N . ALA A 1 749 ? -2.355 7.546 33.425 1.00 70.81 749 ALA A N 1
ATOM 5981 C CA . ALA A 1 749 ? -0.889 7.650 33.237 1.00 70.81 749 ALA A CA 1
ATOM 5982 C C . ALA A 1 749 ? -0.266 8.425 34.408 1.00 70.81 749 ALA A C 1
ATOM 5984 O O . ALA A 1 749 ? -0.731 9.506 34.778 1.00 70.81 749 ALA A O 1
ATOM 5985 N N . ASN A 1 750 ? 0.542 7.671 35.275 1.00 73.31 750 ASN A N 1
ATOM 5986 C CA . ASN A 1 750 ? 1.397 8.406 36.233 1.00 73.31 750 ASN A CA 1
ATOM 5987 C C . ASN A 1 750 ? 2.852 8.439 35.745 1.00 73.31 750 ASN A C 1
ATOM 5989 O O . ASN A 1 750 ? 3.557 7.429 35.770 1.00 73.31 750 ASN A O 1
ATOM 5993 N N . LEU A 1 751 ? 3.173 9.666 35.299 1.00 71.88 751 LEU A N 1
ATOM 5994 C CA . LEU A 1 751 ? 4.511 9.732 34.661 1.00 71.88 751 LEU A CA 1
ATOM 5995 C C . LEU A 1 751 ? 5.577 10.008 35.724 1.00 71.88 751 LEU A C 1
ATOM 5997 O O . LEU A 1 751 ? 5.309 10.646 36.744 1.00 71.88 751 LEU A O 1
ATOM 6001 N N . THR A 1 752 ? 6.781 9.288 35.424 1.00 69.94 752 THR A N 1
ATOM 6002 C CA . THR A 1 752 ? 7.930 9.586 36.301 1.00 69.94 752 THR A CA 1
ATOM 6003 C C . THR A 1 752 ? 8.369 11.040 36.111 1.00 69.94 752 THR A C 1
ATOM 6005 O O . THR A 1 752 ? 8.774 11.687 37.078 1.00 69.94 752 THR A O 1
ATOM 6008 N N . ILE A 1 753 ? 8.224 11.585 34.847 1.00 74.06 753 ILE A N 1
ATOM 6009 C CA . ILE A 1 753 ? 8.552 12.994 34.550 1.00 74.06 753 ILE A CA 1
ATOM 6010 C C . ILE A 1 753 ? 7.250 13.752 34.248 1.00 74.06 753 ILE A C 1
ATOM 6012 O O . ILE A 1 753 ? 6.373 13.260 33.533 1.00 74.06 753 ILE A O 1
ATOM 6016 N N . LYS A 1 754 ? 7.283 15.057 34.808 1.00 78.69 754 LYS A N 1
ATOM 6017 C CA . LYS A 1 754 ? 6.057 15.867 34.603 1.00 78.69 754 LYS A CA 1
ATOM 6018 C C . LYS A 1 754 ? 5.942 16.330 33.143 1.00 78.69 754 LYS A C 1
ATOM 6020 O O . LYS A 1 754 ? 6.944 16.490 32.443 1.00 78.69 754 LYS A O 1
ATOM 6025 N N . PHE A 1 755 ? 4.653 16.452 32.740 1.00 78.44 755 PHE A N 1
ATOM 6026 C CA . PHE A 1 755 ? 4.325 16.850 31.356 1.00 78.44 755 PHE A CA 1
ATOM 6027 C C . PHE A 1 755 ? 5.060 18.142 30.975 1.00 78.44 755 PHE A C 1
ATOM 6029 O O . PHE A 1 755 ? 5.606 18.234 29.873 1.00 78.44 755 PHE A O 1
ATOM 6036 N N . GLU A 1 756 ? 5.119 19.125 31.841 1.00 82.00 756 GLU A N 1
ATOM 6037 C CA . GLU A 1 756 ? 5.761 20.423 31.500 1.00 82.00 756 GLU A CA 1
ATOM 6038 C C . GLU A 1 756 ? 7.262 20.240 31.245 1.00 82.00 756 GLU A C 1
ATOM 6040 O O . GLU A 1 756 ? 7.809 20.871 30.339 1.00 82.00 756 GLU A O 1
ATOM 6045 N N . GLU A 1 757 ? 7.809 19.361 32.009 1.00 83.31 757 GLU A N 1
ATOM 6046 C CA . GLU A 1 757 ? 9.256 19.102 31.814 1.00 83.31 757 GLU A CA 1
ATOM 6047 C C . GLU A 1 757 ? 9.519 18.361 30.494 1.00 83.31 757 GLU A C 1
ATOM 6049 O O . GLU A 1 757 ? 10.477 18.688 29.791 1.00 83.31 757 GLU A O 1
ATOM 6054 N N . LEU A 1 758 ? 8.705 17.425 30.119 1.00 78.62 758 LEU A N 1
ATOM 6055 C CA . LEU A 1 758 ? 8.873 16.685 28.848 1.00 78.62 758 LEU A CA 1
ATOM 6056 C C . LEU A 1 758 ? 8.694 17.614 27.645 1.00 78.62 758 LEU A C 1
ATOM 6058 O O . LEU A 1 758 ? 9.465 17.528 26.687 1.00 78.62 758 LEU A O 1
ATOM 6062 N N . THR A 1 759 ? 7.698 18.513 27.817 1.00 81.19 759 THR A N 1
ATOM 6063 C CA . THR A 1 759 ? 7.444 19.449 26.702 1.00 81.19 759 THR A CA 1
ATOM 6064 C C . THR A 1 759 ? 8.639 20.399 26.530 1.00 81.19 759 THR A C 1
ATOM 6066 O O . THR A 1 759 ? 9.051 20.666 25.400 1.00 81.19 759 THR A O 1
ATOM 6069 N N . GLN A 1 760 ? 9.107 20.839 27.659 1.00 86.12 760 GLN A N 1
ATOM 6070 C CA . GLN A 1 760 ? 10.253 21.765 27.567 1.00 86.12 760 GLN A CA 1
ATOM 6071 C C . GLN A 1 760 ? 11.484 21.068 26.969 1.00 86.12 760 GLN A C 1
ATOM 6073 O O . GLN A 1 760 ? 12.169 21.652 26.127 1.00 86.12 760 GLN A O 1
ATOM 6078 N N . GLN A 1 761 ? 11.786 19.903 27.409 1.00 83.94 761 GLN A N 1
ATOM 6079 C CA . GLN A 1 761 ? 12.928 19.151 26.845 1.00 83.94 761 GLN A CA 1
ATOM 6080 C C . GLN A 1 761 ? 12.750 18.905 25.341 1.00 83.94 761 GLN A C 1
ATOM 6082 O O . GLN A 1 761 ? 13.715 19.030 24.584 1.00 83.94 761 GLN A O 1
ATOM 6087 N N . PHE A 1 762 ? 11.538 18.543 25.017 1.00 84.38 762 PHE A N 1
ATOM 6088 C CA . PHE A 1 762 ? 11.238 18.325 23.586 1.00 84.38 762 PHE A CA 1
ATOM 6089 C C . PHE A 1 762 ? 11.517 19.597 22.777 1.00 84.38 762 PHE A C 1
ATOM 6091 O O . PHE A 1 762 ? 12.167 19.527 21.732 1.00 84.38 762 PHE A O 1
ATOM 6098 N N . LYS A 1 763 ? 11.104 20.730 23.248 1.00 87.94 763 LYS A N 1
ATOM 6099 C CA . LYS A 1 763 ? 11.286 21.998 22.507 1.00 87.94 763 LYS A CA 1
ATOM 6100 C C . LYS A 1 763 ? 12.771 22.365 22.419 1.00 87.94 763 LYS A C 1
ATOM 6102 O O . LYS A 1 763 ? 13.247 22.730 21.342 1.00 87.94 763 LYS A O 1
ATOM 6107 N N . GLU A 1 764 ? 13.476 22.217 23.556 1.00 91.38 764 GLU A N 1
ATOM 6108 C CA . GLU A 1 764 ? 14.892 22.646 23.584 1.00 91.38 764 GLU A CA 1
ATOM 6109 C C . GLU A 1 764 ? 15.749 21.778 22.657 1.00 91.38 764 GLU A C 1
ATOM 6111 O O . GLU A 1 764 ? 16.551 22.314 21.888 1.00 91.38 764 GLU A O 1
ATOM 6116 N N . LYS A 1 765 ? 15.537 20.490 22.740 1.00 90.69 765 LYS A N 1
ATOM 6117 C CA . LYS A 1 765 ? 16.363 19.596 21.891 1.00 90.69 765 LYS A CA 1
ATOM 6118 C C . LYS A 1 765 ? 16.019 19.770 20.406 1.00 90.69 765 LYS A C 1
ATOM 6120 O O . LYS A 1 765 ? 16.918 19.741 19.563 1.00 90.69 765 LYS A O 1
ATOM 6125 N N . GLY A 1 766 ? 14.690 19.839 20.145 1.00 92.06 766 GLY A N 1
ATOM 6126 C CA . GLY A 1 766 ? 14.295 20.082 18.736 1.00 92.06 766 GLY A CA 1
ATOM 6127 C C . GLY A 1 766 ? 14.881 21.393 18.199 1.00 92.06 766 GLY A C 1
ATOM 6128 O O . GLY A 1 766 ? 15.385 21.426 17.074 1.00 92.06 766 GLY A O 1
ATOM 6129 N N . GLN A 1 767 ? 14.823 22.491 19.038 1.00 95.12 767 GLN A N 1
ATOM 6130 C CA . GLN A 1 767 ? 15.338 23.802 18.574 1.00 95.12 767 GLN A CA 1
ATOM 6131 C C . GLN A 1 767 ? 16.853 23.731 18.362 1.00 95.12 767 GLN A C 1
ATOM 6133 O O . GLN A 1 767 ? 17.359 24.285 17.383 1.00 95.12 767 GLN A O 1
ATOM 6138 N N . TYR A 1 768 ? 17.445 23.101 19.342 1.00 95.25 768 TYR A N 1
ATOM 6139 C CA . TYR A 1 768 ? 18.901 22.945 19.187 1.00 95.25 768 TYR A CA 1
ATOM 6140 C C . TYR A 1 768 ? 19.249 22.212 17.886 1.00 95.25 768 TYR A C 1
ATOM 6142 O O . TYR A 1 768 ? 20.152 22.642 17.164 1.00 95.25 768 TYR A O 1
ATOM 6150 N N . CYS A 1 769 ? 18.602 21.106 17.627 1.00 95.19 769 CYS A N 1
ATOM 6151 C CA . CYS A 1 769 ? 18.894 20.331 16.407 1.00 95.19 769 CYS A CA 1
ATOM 6152 C C . CYS A 1 769 ? 18.664 21.171 15.147 1.00 95.19 769 CYS A C 1
ATOM 6154 O O . CYS A 1 769 ? 19.520 21.189 14.261 1.00 95.19 769 CYS A O 1
ATOM 6156 N N . VAL A 1 770 ? 17.482 21.897 15.059 1.00 96.38 770 VAL A N 1
ATOM 6157 C CA . VAL A 1 770 ? 17.197 22.636 13.804 1.00 96.38 770 VAL A CA 1
ATOM 6158 C C . VAL A 1 770 ? 18.199 23.792 13.666 1.00 96.38 770 VAL A C 1
ATOM 6160 O O . VAL A 1 770 ? 18.577 24.147 12.547 1.00 96.38 770 VAL A O 1
ATOM 6163 N N . LYS A 1 771 ? 18.655 24.360 14.801 1.00 97.38 771 LYS A N 1
ATOM 6164 C CA . LYS A 1 771 ? 19.681 25.426 14.706 1.00 97.38 771 LYS A CA 1
ATOM 6165 C C . LYS A 1 771 ? 20.999 24.863 14.166 1.00 97.38 771 LYS A C 1
ATOM 6167 O O . LYS A 1 771 ? 21.681 25.538 13.393 1.00 97.38 771 LYS A O 1
ATOM 6172 N N . GLN A 1 772 ? 21.304 23.640 14.596 1.00 97.75 772 GLN A N 1
ATOM 6173 C CA . GLN A 1 772 ? 22.517 23.010 14.036 1.00 97.75 772 GLN A CA 1
ATOM 6174 C C . GLN A 1 772 ? 22.371 22.747 12.533 1.00 97.75 772 GLN A C 1
ATOM 6176 O O . GLN A 1 772 ? 23.333 22.930 11.784 1.00 97.75 772 GLN A O 1
ATOM 6181 N N . LEU A 1 773 ? 21.147 22.287 12.179 1.00 97.88 773 LEU A N 1
ATOM 6182 C CA . LEU A 1 773 ? 20.947 22.052 10.731 1.00 97.88 773 LEU A CA 1
ATOM 6183 C C . LEU A 1 773 ? 21.045 23.367 9.954 1.00 97.88 773 LEU A C 1
ATOM 6185 O O . LEU A 1 773 ? 21.642 23.398 8.876 1.00 97.88 773 LEU A O 1
ATOM 6189 N N . LEU A 1 774 ? 20.496 24.475 10.516 1.00 98.12 774 LEU A N 1
ATOM 6190 C CA . LEU A 1 774 ? 20.557 25.782 9.832 1.00 98.12 774 LEU A CA 1
ATOM 6191 C C . LEU A 1 774 ? 22.004 26.278 9.766 1.00 98.12 774 LEU A C 1
ATOM 6193 O O . LEU A 1 774 ? 22.427 26.792 8.728 1.00 98.12 774 LEU A O 1
ATOM 6197 N N . SER A 1 775 ? 22.714 26.137 10.905 1.00 98.06 775 SER A N 1
ATOM 6198 C CA . SER A 1 775 ? 24.126 26.564 10.900 1.00 98.06 775 SER A CA 1
ATOM 6199 C C . SER A 1 775 ? 24.940 25.788 9.855 1.00 98.06 775 SER A C 1
ATOM 6201 O O . SER A 1 775 ? 25.746 26.388 9.140 1.00 98.06 775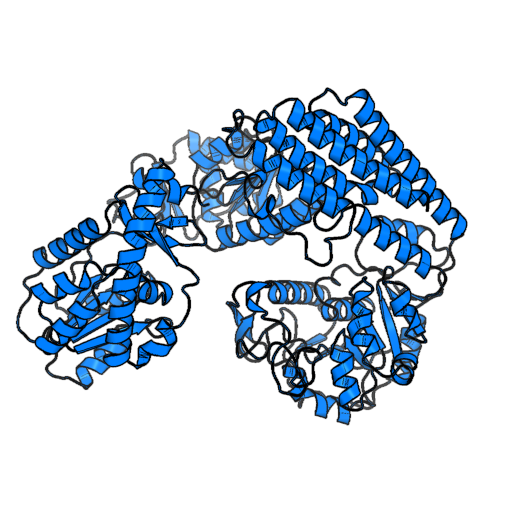 SER A O 1
ATOM 6203 N N . CYS A 1 776 ? 24.724 24.407 9.842 1.00 97.94 776 CYS A N 1
ATOM 6204 C CA . CYS A 1 776 ? 25.397 23.587 8.822 1.00 97.94 776 CYS A CA 1
ATOM 6205 C C . CYS A 1 776 ? 25.071 24.076 7.406 1.00 97.94 776 CYS A C 1
ATOM 6207 O O . CYS A 1 776 ? 25.973 24.178 6.573 1.00 97.94 776 CYS A O 1
ATOM 6209 N N . LEU A 1 777 ? 23.839 24.429 7.171 1.00 97.56 777 LEU A N 1
ATOM 6210 C CA . LEU A 1 777 ? 23.449 24.907 5.827 1.00 97.56 777 LEU A CA 1
ATOM 6211 C C . LEU A 1 777 ? 24.112 26.252 5.518 1.00 97.56 777 LEU A C 1
ATOM 6213 O O . LEU A 1 777 ? 24.691 26.415 4.441 1.00 97.56 777 LEU A O 1
ATOM 6217 N N . ASP A 1 778 ? 24.153 27.205 6.486 1.00 96.31 778 ASP A N 1
ATOM 6218 C CA . ASP A 1 778 ? 24.680 28.563 6.231 1.00 96.31 778 ASP A CA 1
ATOM 6219 C C . ASP A 1 778 ? 26.193 28.515 5.995 1.00 96.31 778 ASP A C 1
ATOM 6221 O O . ASP A 1 778 ? 26.700 29.232 5.129 1.00 96.31 778 ASP A O 1
ATOM 6225 N N . GLU A 1 779 ? 26.885 27.666 6.753 1.00 97.25 779 GLU A N 1
ATOM 6226 C CA . GLU A 1 779 ? 28.357 27.582 6.602 1.00 97.25 779 GLU A CA 1
ATOM 6227 C C . GLU A 1 779 ? 28.747 26.977 5.252 1.00 97.25 779 GLU A C 1
ATOM 6229 O O . GLU A 1 779 ? 29.852 27.226 4.766 1.00 97.25 779 GLU A O 1
ATOM 6234 N N . ASN A 1 780 ? 27.744 26.202 4.667 1.00 96.00 780 ASN A N 1
ATOM 6235 C CA . ASN A 1 780 ? 28.138 25.473 3.438 1.00 96.00 780 ASN A CA 1
ATOM 6236 C C . ASN A 1 780 ? 27.210 25.844 2.277 1.00 96.00 780 ASN A C 1
ATOM 6238 O O . ASN A 1 780 ? 26.983 25.034 1.377 1.00 96.00 780 ASN A O 1
ATOM 6242 N N . ILE A 1 781 ? 26.609 27.083 2.314 1.00 93.44 781 ILE A N 1
ATOM 6243 C CA . ILE A 1 781 ? 25.511 27.458 1.389 1.00 93.44 781 ILE A CA 1
ATOM 6244 C C . ILE A 1 781 ? 26.040 27.451 -0.048 1.00 93.44 781 ILE A C 1
ATOM 6246 O O . ILE A 1 781 ? 25.259 27.300 -0.991 1.00 93.44 781 ILE A O 1
ATOM 6250 N N . ASN A 1 782 ? 27.404 27.538 -0.188 1.00 89.12 782 ASN A N 1
ATOM 6251 C CA . ASN A 1 782 ? 27.930 27.565 -1.573 1.00 89.12 782 ASN A CA 1
ATOM 6252 C C . ASN A 1 782 ? 28.362 26.166 -2.017 1.00 89.12 782 ASN A C 1
ATOM 6254 O O . ASN A 1 782 ? 28.764 25.983 -3.167 1.00 89.12 782 ASN A O 1
ATOM 6258 N N . ALA A 1 783 ? 28.312 25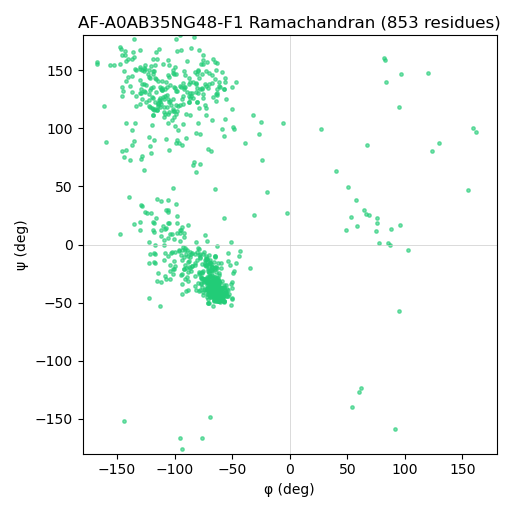.150 -1.128 1.00 90.94 783 ALA A N 1
ATOM 6259 C CA . ALA A 1 783 ? 28.591 23.756 -1.534 1.00 90.94 783 ALA A CA 1
ATOM 6260 C C . ALA A 1 783 ? 27.384 23.121 -2.233 1.00 90.94 783 ALA A C 1
ATOM 6262 O O . ALA A 1 783 ? 26.300 23.706 -2.288 1.00 90.94 783 ALA A O 1
ATOM 6263 N N . ALA A 1 784 ? 27.669 21.941 -2.870 1.00 89.19 784 ALA A N 1
ATOM 6264 C CA . ALA A 1 784 ? 26.544 21.203 -3.485 1.00 89.19 784 ALA A CA 1
ATOM 6265 C C . ALA A 1 784 ? 25.527 20.755 -2.417 1.00 89.19 784 ALA A C 1
ATOM 6267 O O . ALA A 1 784 ? 25.898 20.324 -1.323 1.00 89.19 784 ALA A O 1
ATOM 6268 N N . PRO A 1 785 ? 24.185 20.969 -2.680 1.00 92.25 785 PRO A N 1
ATOM 6269 C CA . PRO A 1 785 ? 23.128 20.616 -1.719 1.00 92.25 785 PRO A CA 1
ATOM 6270 C C . PRO A 1 785 ? 23.280 19.177 -1.205 1.00 92.25 785 PRO A C 1
ATOM 6272 O O . PRO A 1 785 ? 22.983 18.914 -0.037 1.00 92.25 785 PRO A O 1
ATOM 6275 N N . ILE A 1 786 ? 23.682 18.296 -2.053 1.00 89.12 786 ILE A N 1
ATOM 6276 C CA . ILE A 1 786 ? 23.807 16.895 -1.582 1.00 89.12 786 ILE A CA 1
ATOM 6277 C C . ILE A 1 786 ? 24.904 16.803 -0.515 1.00 89.12 786 ILE A C 1
ATOM 6279 O O . ILE A 1 786 ? 24.808 15.976 0.394 1.00 89.12 786 ILE A O 1
ATOM 6283 N N . TYR A 1 787 ? 25.980 17.527 -0.639 1.00 90.69 787 TYR A N 1
ATOM 6284 C CA . TYR A 1 787 ? 27.008 17.545 0.425 1.00 90.69 787 TYR A CA 1
ATOM 6285 C C . TYR A 1 787 ? 26.423 18.083 1.736 1.00 90.69 787 TYR A C 1
ATOM 6287 O O . TYR A 1 787 ? 26.663 17.504 2.798 1.00 90.69 787 TYR A O 1
ATOM 6295 N N . ILE A 1 788 ? 25.662 19.138 1.692 1.00 95.00 788 ILE A N 1
ATOM 6296 C CA . ILE A 1 788 ? 25.012 19.701 2.898 1.00 95.00 788 ILE A CA 1
ATOM 6297 C C . ILE A 1 788 ? 24.072 18.657 3.519 1.00 95.00 788 ILE A C 1
ATOM 6299 O O . ILE A 1 788 ? 24.077 18.477 4.739 1.00 95.00 788 ILE A O 1
ATOM 6303 N N . ALA A 1 789 ? 23.255 18.043 2.620 1.00 91.56 789 ALA A N 1
ATOM 6304 C CA . ALA A 1 789 ? 22.319 17.014 3.126 1.00 91.56 789 ALA A CA 1
ATOM 6305 C C . ALA A 1 789 ? 23.070 15.906 3.879 1.00 91.56 789 ALA A C 1
ATOM 6307 O O . ALA A 1 789 ? 22.594 15.437 4.915 1.00 91.56 789 ALA A O 1
ATOM 6308 N N . SER A 1 790 ? 24.274 15.514 3.333 1.00 88.50 790 SER A N 1
ATOM 6309 C CA . SER A 1 790 ? 25.050 14.445 3.998 1.00 88.50 790 SER A CA 1
ATOM 6310 C C . SER A 1 790 ? 25.543 14.910 5.376 1.00 88.50 790 SER A C 1
ATOM 6312 O O . SER A 1 790 ? 25.513 14.131 6.332 1.00 88.50 790 SER A O 1
ATOM 6314 N N . LEU A 1 791 ? 26.025 16.121 5.481 1.00 92.75 791 LEU A N 1
ATOM 6315 C CA . LEU A 1 791 ? 26.458 16.635 6.801 1.00 92.75 791 LEU A CA 1
ATOM 6316 C C . LEU A 1 791 ? 25.275 16.721 7.769 1.00 92.75 791 LEU A C 1
ATOM 6318 O O . LEU A 1 791 ? 25.416 16.357 8.939 1.00 92.75 791 LEU A O 1
ATOM 6322 N N . GLN A 1 792 ? 24.138 17.230 7.276 1.00 94.88 792 GLN A N 1
ATOM 6323 C CA . GLN A 1 792 ? 22.952 17.324 8.150 1.00 94.88 792 GLN A CA 1
ATOM 6324 C C . GLN A 1 792 ? 22.464 15.940 8.591 1.00 94.88 792 GLN A C 1
ATOM 6326 O O . GLN A 1 792 ? 21.969 15.793 9.711 1.00 94.88 792 GLN A O 1
ATOM 6331 N N . ARG A 1 793 ? 22.634 14.988 7.734 1.00 90.06 793 ARG A N 1
ATOM 6332 C CA . ARG A 1 793 ? 22.285 13.608 8.145 1.00 90.06 793 ARG A CA 1
ATOM 6333 C C . ARG A 1 793 ? 23.168 13.154 9.311 1.00 90.06 793 ARG A C 1
ATOM 6335 O O . ARG A 1 793 ? 22.675 12.501 10.233 1.00 90.06 793 ARG A O 1
ATOM 6342 N N . GLN A 1 794 ? 24.453 13.450 9.238 1.00 89.12 794 GLN A N 1
ATOM 6343 C CA . GLN A 1 794 ? 25.332 13.060 10.364 1.00 89.12 794 GLN A CA 1
ATOM 6344 C C . GLN A 1 794 ? 24.886 13.737 11.667 1.00 89.12 794 GLN A C 1
ATOM 6346 O O . GLN A 1 794 ? 24.911 13.104 12.724 1.00 89.12 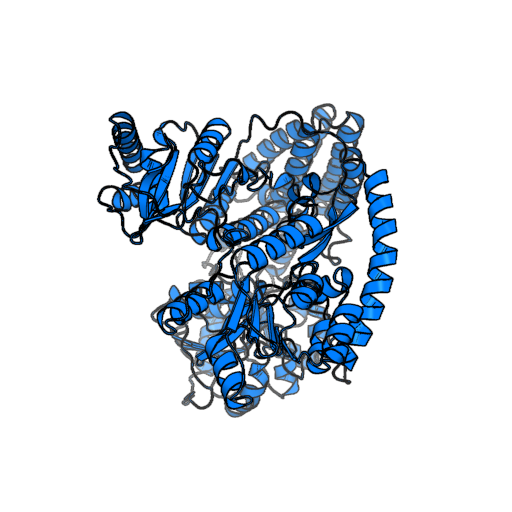794 GLN A O 1
ATOM 6351 N N . ILE A 1 795 ? 24.489 14.962 11.524 1.00 91.69 795 ILE A N 1
ATOM 6352 C CA . ILE A 1 795 ? 23.993 15.666 12.727 1.00 91.69 795 ILE A CA 1
ATOM 6353 C C . ILE A 1 795 ? 22.738 14.965 13.265 1.00 91.69 795 ILE A C 1
ATOM 6355 O O . ILE A 1 795 ? 22.650 14.707 14.468 1.00 91.69 795 ILE A O 1
ATOM 6359 N N . LEU A 1 796 ? 21.815 14.710 12.325 1.00 89.62 796 LEU A N 1
ATOM 6360 C CA . LEU A 1 796 ? 20.554 14.092 12.771 1.00 89.62 796 LEU A CA 1
ATOM 6361 C C . LEU A 1 796 ? 20.798 12.693 13.351 1.00 89.62 796 LEU A C 1
ATOM 6363 O O . LEU A 1 796 ? 20.206 12.341 14.374 1.00 89.62 796 LEU A O 1
ATOM 6367 N N . ASN A 1 797 ? 21.702 11.843 12.712 1.00 85.38 797 ASN A N 1
ATOM 6368 C CA . ASN A 1 797 ? 21.956 10.475 13.201 1.00 85.38 797 ASN A CA 1
ATOM 6369 C C . ASN A 1 797 ? 22.586 10.508 14.599 1.00 85.38 797 ASN A C 1
ATOM 6371 O O . ASN A 1 797 ? 22.406 9.567 15.374 1.00 85.38 797 ASN A O 1
ATOM 6375 N N . SER A 1 798 ? 23.348 11.590 14.899 1.00 84.94 798 SER A N 1
ATOM 6376 C CA . SER A 1 798 ? 23.951 11.678 16.244 1.00 84.94 798 SER A CA 1
ATOM 6377 C C . SER A 1 798 ? 22.878 11.807 17.331 1.00 84.94 798 SER A C 1
ATOM 6379 O O . SER A 1 798 ? 23.171 11.599 18.510 1.00 84.94 798 SER A O 1
ATOM 6381 N N . THR A 1 799 ? 21.645 12.046 16.880 1.00 83.75 799 THR A N 1
ATOM 6382 C CA . THR A 1 799 ? 20.589 12.208 17.908 1.00 83.75 799 THR A CA 1
ATOM 6383 C C . THR A 1 799 ? 19.882 10.875 18.174 1.00 83.75 799 THR A C 1
ATOM 6385 O O . THR A 1 799 ? 19.068 10.783 19.095 1.00 83.75 799 THR A O 1
ATOM 6388 N N . ILE A 1 800 ? 20.187 9.768 17.442 1.00 76.75 800 ILE A N 1
ATOM 6389 C CA . ILE A 1 800 ? 19.459 8.481 17.522 1.00 76.75 800 ILE A CA 1
ATOM 6390 C C . ILE A 1 800 ? 19.765 7.826 18.873 1.00 76.75 800 ILE A C 1
ATOM 6392 O O . ILE A 1 800 ? 18.885 7.191 19.459 1.00 76.75 800 ILE A O 1
ATOM 6396 N N . ALA A 1 801 ? 21.052 8.096 19.369 1.00 67.44 801 ALA A N 1
ATOM 6397 C CA . ALA A 1 801 ? 21.504 7.361 20.569 1.00 67.44 801 ALA A CA 1
ATOM 6398 C C . ALA A 1 801 ? 20.807 7.893 21.828 1.00 67.44 801 ALA A C 1
ATOM 6400 O O . ALA A 1 801 ? 20.677 7.162 22.813 1.00 67.44 801 ALA A O 1
ATOM 6401 N N . SER A 1 802 ? 20.176 9.061 21.647 1.00 70.06 802 SER A N 1
ATOM 6402 C CA . SER A 1 802 ? 19.552 9.618 22.868 1.00 70.06 802 SER A CA 1
ATOM 6403 C C . SER A 1 802 ? 18.057 9.272 22.924 1.00 70.06 802 SER A C 1
ATOM 6405 O O . SER A 1 802 ? 17.291 9.593 22.013 1.00 70.06 802 SER A O 1
ATOM 6407 N N . LYS A 1 803 ? 17.639 8.551 23.943 1.00 62.97 803 LYS A N 1
ATOM 6408 C CA . LYS A 1 803 ? 16.247 8.050 24.080 1.00 62.97 803 LYS A CA 1
ATOM 6409 C C . LYS A 1 803 ? 15.278 9.211 24.337 1.00 62.97 803 LYS A C 1
ATOM 6411 O O . LYS A 1 803 ? 14.110 9.129 23.951 1.00 62.97 803 LYS A O 1
ATOM 6416 N N . LEU A 1 804 ? 15.812 10.456 24.729 1.00 67.00 804 LEU A N 1
ATOM 6417 C CA . LEU A 1 804 ? 14.882 11.571 25.026 1.00 67.00 804 LEU A CA 1
ATOM 6418 C C . LEU A 1 804 ? 14.967 12.645 23.943 1.00 67.00 804 LEU A C 1
ATOM 6420 O O . LEU A 1 804 ? 14.275 13.662 24.025 1.00 67.00 804 LEU A O 1
ATOM 6424 N N . ASP A 1 805 ? 15.763 12.330 22.950 1.00 78.94 805 ASP A N 1
ATOM 6425 C CA . ASP A 1 805 ? 15.850 13.302 21.840 1.00 78.94 805 ASP A CA 1
ATOM 6426 C C . ASP A 1 805 ? 15.067 12.781 20.628 1.00 78.94 805 ASP A C 1
ATOM 6428 O O . ASP A 1 805 ? 15.437 11.781 20.008 1.00 78.94 805 ASP A O 1
ATOM 6432 N N . HIS A 1 806 ? 13.881 13.603 20.291 1.00 80.31 806 HIS A N 1
ATOM 6433 C CA . HIS A 1 806 ? 13.001 13.134 19.192 1.00 80.31 806 HIS A CA 1
ATOM 6434 C C . HIS A 1 806 ? 13.341 13.861 17.890 1.00 80.31 806 HIS A C 1
ATOM 6436 O O . HIS A 1 806 ? 12.516 13.916 16.975 1.00 80.31 806 HIS A O 1
ATOM 6442 N N . SER A 1 807 ? 14.490 14.395 17.907 1.00 87.62 807 SER A N 1
ATOM 6443 C CA . SER A 1 807 ? 14.870 15.199 16.726 1.00 87.62 807 SER A CA 1
ATOM 6444 C C . SER A 1 807 ? 14.964 14.326 15.467 1.00 87.62 807 SER A C 1
ATOM 6446 O O . SER A 1 807 ? 14.542 14.756 14.391 1.00 87.62 807 SER A O 1
ATOM 6448 N N . TYR A 1 808 ? 15.457 13.109 15.666 1.00 85.19 808 TYR A N 1
ATOM 6449 C CA . TYR A 1 808 ? 15.532 12.232 14.467 1.00 85.19 808 TYR A CA 1
ATOM 6450 C C . TYR A 1 808 ? 14.137 11.982 13.895 1.00 85.19 808 TYR A C 1
ATOM 6452 O O . TYR A 1 808 ? 13.936 12.123 12.686 1.00 85.19 808 TYR A O 1
ATOM 6460 N N . THR A 1 809 ? 13.252 11.617 14.822 1.00 80.69 809 THR A N 1
ATOM 6461 C CA . THR A 1 809 ? 11.874 11.318 14.365 1.00 80.69 809 THR A CA 1
ATOM 6462 C C . THR A 1 809 ? 11.228 12.564 13.745 1.00 80.69 809 THR A C 1
ATOM 6464 O O . THR A 1 809 ? 10.516 12.450 12.746 1.00 80.69 809 THR A O 1
ATOM 6467 N N . LEU A 1 810 ? 11.597 13.725 14.206 1.00 86.56 810 LEU A N 1
ATOM 6468 C CA . LEU A 1 810 ? 10.936 14.964 13.742 1.00 86.56 810 LEU A CA 1
ATOM 6469 C C . LEU A 1 810 ? 11.441 15.358 12.354 1.00 86.56 810 LEU A C 1
ATOM 6471 O O . LEU A 1 810 ? 10.643 15.760 11.504 1.00 86.56 810 LEU A O 1
ATOM 6475 N N . PHE A 1 811 ? 12.715 15.079 12.113 1.00 89.56 811 PHE A N 1
ATOM 6476 C CA . PHE A 1 811 ? 13.246 15.771 10.917 1.00 89.56 811 PHE A CA 1
ATOM 6477 C C . PHE A 1 811 ? 13.657 14.740 9.867 1.00 89.56 811 PHE A C 1
ATOM 6479 O O . PHE A 1 811 ? 13.973 15.108 8.734 1.00 89.56 811 PHE A O 1
ATOM 6486 N N . ASP A 1 812 ? 13.658 13.464 10.179 1.00 85.50 812 ASP A N 1
ATOM 6487 C CA . ASP A 1 812 ? 14.171 12.429 9.253 1.00 85.50 812 ASP A CA 1
ATOM 6488 C C . ASP A 1 812 ? 13.439 12.482 7.911 1.00 85.50 812 ASP A C 1
ATOM 6490 O O . ASP A 1 812 ? 14.087 12.499 6.862 1.00 85.50 812 ASP A O 1
ATOM 6494 N N . GLY A 1 813 ? 12.127 12.532 8.065 1.00 83.31 813 GLY A N 1
ATOM 6495 C CA . GLY A 1 813 ? 11.353 12.519 6.801 1.00 83.31 813 GLY A CA 1
ATOM 6496 C C . GLY A 1 813 ? 11.679 13.728 5.915 1.00 83.31 813 GLY A C 1
ATOM 6497 O O . GLY A 1 813 ? 11.901 13.567 4.713 1.00 83.31 813 GLY A O 1
ATOM 6498 N N . SER A 1 814 ? 11.668 14.965 6.543 1.00 89.94 814 SER A N 1
ATOM 6499 C CA . SER A 1 814 ? 11.925 16.195 5.758 1.00 89.94 814 SER A CA 1
ATOM 6500 C C . SER A 1 814 ? 13.346 16.192 5.178 1.00 89.94 814 SER A C 1
ATOM 6502 O O . SER A 1 814 ? 13.535 16.559 4.016 1.00 89.94 814 SER A O 1
ATOM 6504 N N . LEU A 1 815 ? 14.365 15.798 5.978 1.00 90.25 815 LEU A N 1
ATOM 6505 C CA . LEU A 1 815 ? 15.754 15.763 5.484 1.00 90.25 815 LEU A CA 1
ATOM 6506 C C . LEU A 1 815 ? 15.925 14.731 4.364 1.00 90.25 815 LEU A C 1
ATOM 6508 O O . LEU A 1 815 ? 16.684 14.970 3.422 1.00 90.25 815 LEU A O 1
ATOM 6512 N N . ARG A 1 816 ? 15.227 13.752 4.413 1.00 83.81 816 ARG A N 1
ATOM 6513 C CA . ARG A 1 816 ? 15.342 12.731 3.337 1.00 83.81 816 ARG A CA 1
ATOM 6514 C C . ARG A 1 816 ? 14.797 13.278 2.016 1.00 83.81 816 ARG A C 1
ATOM 6516 O O . ARG A 1 816 ? 15.356 12.984 0.957 1.00 83.81 816 ARG A O 1
ATOM 6523 N N . TYR A 1 817 ? 13.640 13.892 2.229 1.00 85.44 817 TYR A N 1
ATOM 6524 C CA . TYR A 1 817 ? 13.142 14.525 0.992 1.00 85.44 817 TYR A CA 1
ATOM 6525 C C . TYR A 1 817 ? 14.197 15.468 0.396 1.00 85.44 817 TYR A C 1
ATOM 6527 O O . TYR A 1 817 ? 14.452 15.418 -0.809 1.00 85.44 817 TYR A O 1
ATOM 6535 N N . PHE A 1 818 ? 14.807 16.246 1.256 1.00 89.44 818 PHE A N 1
ATOM 6536 C CA . PHE A 1 818 ? 15.851 17.173 0.775 1.00 89.44 818 PHE A CA 1
ATOM 6537 C C . PHE A 1 818 ? 17.036 16.397 0.191 1.00 89.44 818 PHE A C 1
ATOM 6539 O O . PHE A 1 818 ? 17.579 16.795 -0.842 1.00 89.44 818 PHE A O 1
ATOM 6546 N N . GLU A 1 819 ? 17.484 15.320 0.748 1.00 86.50 819 GLU A N 1
ATOM 6547 C CA . GLU A 1 819 ? 18.577 14.470 0.226 1.00 86.50 819 GLU A CA 1
ATOM 6548 C C . GLU A 1 819 ? 18.255 13.920 -1.165 1.00 86.50 819 GLU A C 1
ATOM 6550 O O . GLU A 1 819 ? 19.112 13.955 -2.050 1.00 86.50 819 GLU A O 1
ATOM 6555 N N . MET A 1 820 ? 17.029 13.466 -1.201 1.00 81.44 820 MET A N 1
ATOM 6556 C CA . MET A 1 820 ? 16.630 12.873 -2.498 1.00 81.44 820 MET A CA 1
ATOM 6557 C C . MET A 1 820 ? 16.660 13.929 -3.608 1.00 81.44 820 MET A C 1
ATOM 6559 O O . MET A 1 820 ? 17.220 13.677 -4.676 1.00 81.44 820 MET A O 1
ATOM 6563 N N . VAL A 1 821 ? 16.091 15.073 -3.333 1.00 83.56 821 VAL A N 1
ATOM 6564 C CA . VAL A 1 821 ? 16.043 16.128 -4.368 1.00 83.56 821 VAL A CA 1
ATOM 6565 C C . VAL A 1 821 ? 17.470 16.617 -4.656 1.00 83.56 821 VAL A C 1
ATOM 6567 O O . VAL A 1 821 ? 17.821 16.837 -5.817 1.00 83.56 821 VAL A O 1
ATOM 6570 N N . SER A 1 822 ? 18.278 16.753 -3.614 1.00 86.81 822 SER A N 1
ATOM 6571 C CA . SER A 1 822 ? 19.675 17.197 -3.807 1.00 86.81 822 SER A CA 1
ATOM 6572 C C . SER A 1 822 ? 20.472 16.202 -4.657 1.00 86.81 822 SER A C 1
ATOM 6574 O O . SER A 1 822 ? 21.283 16.618 -5.486 1.00 86.81 822 SER A O 1
ATOM 6576 N N . SER A 1 823 ? 20.271 14.932 -4.360 1.00 81.12 823 SER A N 1
ATOM 6577 C CA . SER A 1 823 ? 20.960 13.898 -5.179 1.00 81.12 823 SER A CA 1
ATOM 6578 C C . SER A 1 823 ? 20.608 14.042 -6.662 1.00 81.12 823 SER A C 1
ATOM 6580 O O . SER A 1 823 ? 21.494 13.934 -7.512 1.00 81.12 823 SER A O 1
ATOM 6582 N N . ARG A 1 824 ? 19.443 14.372 -6.915 1.00 78.06 824 ARG A N 1
ATOM 6583 C CA . ARG A 1 824 ? 19.054 14.545 -8.334 1.00 78.06 824 ARG A CA 1
ATOM 6584 C C . ARG A 1 824 ? 19.711 15.797 -8.934 1.00 78.0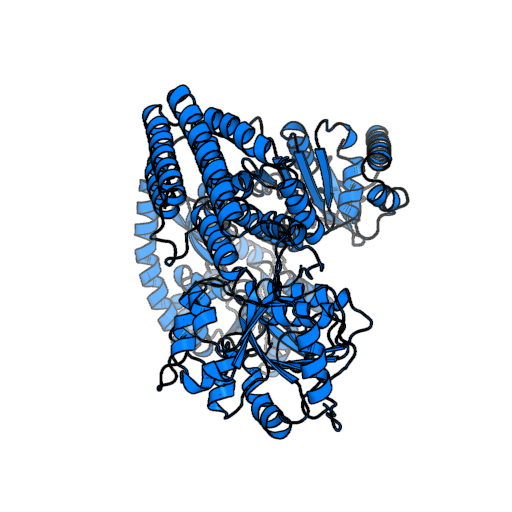6 824 ARG A C 1
ATOM 6586 O O . ARG A 1 824 ? 20.205 15.747 -10.062 1.00 78.06 824 ARG A O 1
ATOM 6593 N N . PHE A 1 825 ? 19.562 16.816 -8.248 1.00 82.94 825 PHE A N 1
ATOM 6594 C CA . PHE A 1 825 ? 20.155 18.057 -8.788 1.00 82.94 825 PHE A CA 1
ATOM 6595 C C . PHE A 1 825 ? 21.648 17.852 -9.059 1.00 82.94 825 PHE A C 1
ATOM 6597 O O . PHE A 1 825 ? 22.170 18.388 -10.038 1.00 82.94 825 PHE A O 1
ATOM 6604 N N . TYR A 1 826 ? 22.289 17.169 -8.162 1.00 82.44 826 TYR A N 1
ATOM 6605 C CA . TYR A 1 826 ? 23.711 16.860 -8.386 1.00 82.44 826 TYR A CA 1
ATOM 6606 C C . TYR A 1 826 ? 23.914 16.045 -9.665 1.00 82.44 826 TYR A C 1
ATOM 6608 O O . TYR A 1 826 ? 24.805 16.361 -10.458 1.00 82.44 826 TYR A O 1
ATOM 6616 N N . ARG A 1 827 ? 23.076 15.145 -10.020 1.00 75.56 827 ARG A N 1
ATOM 6617 C CA . ARG A 1 827 ? 23.249 14.289 -11.214 1.00 75.56 827 ARG A CA 1
ATOM 6618 C C . ARG A 1 827 ? 22.931 15.062 -12.496 1.00 75.56 827 ARG A C 1
ATOM 6620 O O . ARG A 1 827 ? 23.472 14.740 -13.555 1.00 75.56 827 ARG A O 1
ATOM 6627 N N . CYS A 1 828 ? 22.076 15.963 -12.234 1.00 76.31 828 CYS A N 1
ATOM 6628 C CA . CYS A 1 828 ? 21.706 16.707 -13.456 1.00 76.31 828 CYS A CA 1
ATOM 6629 C C . CYS A 1 828 ? 22.614 17.926 -13.620 1.00 76.31 828 CYS A C 1
ATOM 6631 O O . CYS A 1 828 ? 22.388 18.747 -14.510 1.00 76.31 828 CYS A O 1
ATOM 6633 N N . GLN A 1 829 ? 23.565 17.963 -12.763 1.00 79.94 829 GLN A N 1
ATOM 6634 C CA . GLN A 1 829 ? 24.510 19.096 -12.797 1.00 79.94 829 GLN A CA 1
ATOM 6635 C C . GLN A 1 829 ? 23.766 20.435 -12.813 1.00 79.94 829 GLN A C 1
ATOM 6637 O O . GLN A 1 829 ? 24.025 21.289 -13.664 1.00 79.94 829 GLN A O 1
ATOM 6642 N N . ALA A 1 830 ? 22.869 20.513 -11.894 1.00 83.62 830 ALA A N 1
ATOM 6643 C CA . ALA A 1 830 ? 22.082 21.759 -11.802 1.00 83.62 830 ALA A CA 1
ATOM 6644 C C . ALA A 1 830 ? 23.026 22.958 -11.634 1.00 83.62 830 ALA A C 1
ATOM 6646 O O . ALA A 1 830 ? 24.116 22.840 -11.069 1.00 83.62 830 ALA A O 1
ATOM 6647 N N . GLU A 1 831 ? 22.596 24.091 -12.298 1.00 87.69 831 GLU A N 1
ATOM 6648 C CA . GLU A 1 831 ? 23.419 25.322 -12.225 1.00 87.69 831 GLU A CA 1
ATOM 6649 C C . GLU A 1 831 ? 23.506 25.837 -10.781 1.00 87.69 831 GLU A C 1
ATOM 6651 O O . GLU A 1 831 ? 22.657 25.530 -9.942 1.00 87.69 831 GLU A O 1
ATOM 6656 N N . THR A 1 832 ? 24.539 26.565 -10.563 1.00 88.88 832 THR A N 1
ATOM 6657 C CA . THR A 1 832 ? 24.814 27.094 -9.209 1.00 88.88 832 THR A CA 1
ATOM 6658 C C . THR A 1 832 ? 23.598 27.864 -8.668 1.00 88.88 832 THR A C 1
ATOM 6660 O O . THR A 1 832 ? 23.250 27.714 -7.496 1.00 88.88 832 THR A O 1
ATOM 6663 N N . GLN A 1 833 ? 22.924 28.630 -9.519 1.00 90.25 833 GLN A N 1
ATOM 6664 C CA . GLN A 1 833 ? 21.771 29.422 -9.039 1.00 90.25 833 GLN A CA 1
ATOM 6665 C C . GLN A 1 833 ? 20.609 28.511 -8.614 1.00 90.25 833 GLN A C 1
ATOM 6667 O O . GLN A 1 833 ? 19.918 28.814 -7.639 1.00 90.25 833 GLN A O 1
ATOM 6672 N N . THR A 1 834 ? 20.416 27.471 -9.385 1.00 90.62 834 THR A N 1
ATOM 6673 C CA . THR A 1 834 ? 19.347 26.507 -9.034 1.00 90.62 834 THR A CA 1
ATOM 6674 C C . THR A 1 834 ? 19.667 25.797 -7.711 1.00 90.62 834 THR A C 1
ATOM 6676 O O . THR A 1 834 ? 18.776 25.624 -6.877 1.00 90.62 834 THR A O 1
ATOM 6679 N N . ASN A 1 835 ? 20.961 25.435 -7.556 1.00 92.00 835 ASN A N 1
ATOM 6680 C CA . ASN A 1 835 ? 21.357 24.805 -6.279 1.00 92.00 835 ASN A CA 1
ATOM 6681 C C . ASN A 1 835 ? 21.173 25.771 -5.102 1.00 92.00 835 ASN A C 1
ATOM 6683 O O . ASN A 1 835 ? 20.725 25.353 -4.033 1.00 92.00 835 ASN A O 1
ATOM 6687 N N . LEU A 1 836 ? 21.495 27.005 -5.347 1.00 94.38 836 LEU A N 1
ATOM 6688 C CA . LEU A 1 836 ? 21.316 27.990 -4.263 1.00 94.38 836 LEU A CA 1
ATOM 6689 C C . LEU A 1 836 ? 19.830 28.185 -3.933 1.00 94.38 836 LEU A C 1
ATOM 6691 O O . LEU A 1 836 ? 19.475 28.300 -2.758 1.00 94.38 836 LEU A O 1
ATOM 6695 N N . ALA A 1 837 ? 18.974 28.243 -4.944 1.00 94.88 837 ALA A N 1
ATOM 6696 C CA . ALA A 1 837 ? 17.525 28.360 -4.694 1.00 94.88 837 ALA A CA 1
ATOM 6697 C C . ALA A 1 837 ? 17.001 27.181 -3.861 1.00 94.88 837 ALA A C 1
ATOM 6699 O O . ALA A 1 837 ? 16.198 27.386 -2.948 1.00 94.88 837 ALA A O 1
ATOM 6700 N N . LEU A 1 838 ? 17.468 25.950 -4.238 1.00 94.81 838 LEU A N 1
ATOM 6701 C CA . LEU A 1 838 ? 17.022 24.776 -3.457 1.00 94.81 838 LEU A CA 1
ATOM 6702 C C . LEU A 1 838 ? 17.418 24.928 -1.983 1.00 94.81 838 LEU A C 1
ATOM 6704 O O . LEU A 1 838 ? 16.599 24.665 -1.100 1.00 94.81 838 LEU A O 1
ATOM 6708 N N . CYS A 1 839 ? 18.656 25.364 -1.732 1.00 96.69 839 CYS A N 1
ATOM 6709 C CA . CYS A 1 839 ? 19.113 25.530 -0.340 1.00 96.69 839 CYS A CA 1
ATOM 6710 C C . CYS A 1 839 ? 18.307 26.625 0.370 1.00 96.69 839 CYS A C 1
ATOM 6712 O O . CYS A 1 839 ? 18.011 26.494 1.559 1.00 96.69 839 CYS A O 1
ATOM 6714 N N . GLN A 1 840 ? 17.912 27.684 -0.397 1.00 96.50 840 GLN A N 1
ATOM 6715 C CA . GLN A 1 840 ? 17.106 28.746 0.238 1.00 96.50 840 GLN A CA 1
ATOM 6716 C C . GLN A 1 840 ? 15.710 28.231 0.613 1.00 96.50 840 GLN A C 1
ATOM 6718 O O . GLN A 1 840 ? 15.197 28.575 1.680 1.00 96.50 840 GLN A O 1
ATOM 6723 N N . PHE A 1 841 ? 15.086 27.453 -0.296 1.00 96.12 841 PHE A N 1
ATOM 6724 C CA . PHE A 1 841 ? 13.788 26.848 0.067 1.00 96.12 841 PHE A CA 1
ATOM 6725 C C . PHE A 1 841 ? 13.915 25.970 1.312 1.00 96.12 841 PHE A C 1
ATOM 6727 O O . PHE A 1 841 ? 13.043 26.014 2.182 1.00 96.12 841 PHE A O 1
ATOM 6734 N N . TRP A 1 842 ? 14.993 25.170 1.321 1.00 97.06 842 TRP A N 1
ATOM 6735 C CA . TRP A 1 842 ? 15.201 24.300 2.498 1.00 97.06 842 TRP A CA 1
ATOM 6736 C C . TRP A 1 842 ? 15.439 25.147 3.754 1.00 97.06 842 TRP A C 1
ATOM 6738 O O . TRP A 1 842 ? 14.915 24.821 4.822 1.00 97.06 842 TRP A O 1
ATOM 6748 N N . ARG A 1 843 ? 16.206 26.204 3.635 1.00 97.62 843 ARG A N 1
ATOM 6749 C CA . ARG A 1 843 ? 16.426 27.105 4.783 1.00 97.62 843 ARG A CA 1
ATOM 6750 C C . ARG A 1 843 ? 15.097 27.653 5.315 1.00 97.62 843 ARG A C 1
ATOM 6752 O O . ARG A 1 843 ? 14.874 27.648 6.527 1.00 97.62 843 ARG A O 1
ATOM 6759 N N . THR A 1 844 ? 14.247 28.186 4.388 1.00 97.25 844 THR A N 1
ATOM 6760 C CA . THR A 1 844 ? 12.938 28.715 4.808 1.00 97.25 844 THR A CA 1
ATOM 6761 C C . THR A 1 844 ? 12.122 27.653 5.552 1.00 97.25 844 THR A C 1
ATOM 6763 O O . THR A 1 844 ? 11.484 27.967 6.559 1.00 97.25 844 THR A O 1
ATOM 6766 N N . TYR A 1 845 ? 12.183 26.480 5.043 1.00 97.19 845 TYR A N 1
ATOM 6767 C CA . TYR A 1 845 ? 11.440 25.390 5.714 1.00 97.19 845 TYR A CA 1
ATOM 6768 C C . TYR A 1 845 ? 11.994 25.138 7.122 1.00 97.19 845 TYR A C 1
ATOM 6770 O O . TYR A 1 845 ? 11.219 25.012 8.073 1.00 97.19 845 TYR A O 1
ATOM 6778 N N . LEU A 1 846 ? 13.350 25.069 7.287 1.00 97.69 846 LEU A N 1
ATOM 6779 C CA . LEU A 1 846 ? 13.926 24.814 8.626 1.00 97.69 846 LEU A CA 1
ATOM 6780 C C . LEU A 1 846 ? 13.604 25.972 9.576 1.00 97.69 846 LEU A C 1
ATOM 6782 O O . LEU A 1 846 ? 13.364 25.742 10.764 1.00 97.69 846 LEU A O 1
ATOM 6786 N N . GLN A 1 847 ? 13.566 27.220 9.042 1.00 97.31 847 GLN A N 1
ATOM 6787 C CA . GLN A 1 847 ? 13.177 28.359 9.899 1.00 97.31 847 GLN A CA 1
ATOM 6788 C C . GLN A 1 847 ? 11.730 28.223 10.386 1.00 97.31 847 GLN A C 1
ATOM 6790 O O . GLN A 1 847 ? 11.435 28.567 11.532 1.00 97.31 847 GLN A O 1
ATOM 6795 N N . HIS A 1 848 ? 10.913 27.780 9.476 1.00 96.19 848 HIS A N 1
ATOM 6796 C CA . HIS A 1 848 ? 9.526 27.507 9.914 1.00 96.19 848 HIS A CA 1
ATOM 6797 C C . HIS A 1 848 ? 9.490 26.459 11.035 1.00 96.19 848 HIS A C 1
ATOM 6799 O O . HIS A 1 848 ? 8.745 26.626 12.004 1.00 96.19 848 HIS A O 1
ATOM 6805 N N . CYS A 1 849 ? 10.276 25.385 10.791 1.00 95.75 849 CYS A N 1
ATOM 6806 C CA . CYS A 1 849 ? 10.290 24.350 11.842 1.00 95.75 849 CYS A CA 1
ATOM 6807 C C . CYS A 1 849 ? 10.765 24.938 13.178 1.00 95.75 849 CYS A C 1
ATOM 6809 O O . CYS A 1 849 ? 10.210 24.605 14.226 1.00 95.75 849 CYS A O 1
ATOM 6811 N N . LEU A 1 850 ? 11.764 25.760 13.132 1.00 95.88 850 LEU A N 1
ATOM 6812 C CA . LEU A 1 850 ? 12.270 26.394 14.365 1.00 95.88 850 LEU A CA 1
ATOM 6813 C C . LEU A 1 850 ? 11.181 27.260 15.011 1.00 95.88 850 LEU A C 1
ATOM 6815 O O . LEU A 1 850 ? 11.012 27.221 16.231 1.00 95.88 850 LEU A O 1
ATOM 6819 N N . PHE A 1 851 ? 10.496 28.030 14.207 1.00 94.62 851 PHE A N 1
ATOM 6820 C CA . PHE A 1 851 ? 9.405 28.864 14.729 1.00 94.62 851 PHE A CA 1
ATOM 6821 C C . PHE A 1 851 ? 8.327 28.011 15.407 1.00 94.62 851 PHE A C 1
ATOM 6823 O O . PHE A 1 851 ? 7.882 28.350 16.505 1.00 94.62 851 PHE A O 1
ATOM 6830 N N . ARG A 1 852 ? 7.946 26.905 14.750 1.00 91.38 852 ARG A N 1
ATOM 6831 C CA . ARG A 1 852 ? 6.886 26.055 15.342 1.00 91.38 852 ARG A CA 1
ATOM 6832 C C . ARG A 1 852 ? 7.341 25.487 16.687 1.00 91.38 852 ARG A C 1
ATOM 6834 O O . ARG A 1 852 ? 6.540 25.412 17.622 1.00 91.38 852 ARG A O 1
ATOM 6841 N N . LEU A 1 853 ? 8.593 25.153 16.786 1.00 91.12 853 LEU A N 1
ATOM 6842 C CA . LEU A 1 853 ? 9.082 24.562 18.052 1.00 91.12 853 LEU A CA 1
ATOM 6843 C C . LEU A 1 853 ? 9.170 25.628 19.144 1.00 91.12 853 LEU A C 1
ATOM 6845 O O . LEU A 1 853 ? 9.173 25.291 20.331 1.00 91.12 853 LEU A O 1
ATOM 6849 N N . SER A 1 854 ? 9.076 26.929 18.732 1.00 86.56 854 SER A N 1
ATOM 6850 C CA . SER A 1 854 ? 9.108 28.003 19.755 1.00 86.56 854 SER A CA 1
ATOM 6851 C C . SER A 1 854 ? 7.712 28.292 20.301 1.00 86.56 854 SER A C 1
ATOM 6853 O O . SER A 1 854 ? 7.586 28.910 21.360 1.00 86.56 854 SER A O 1
ATOM 6855 N N . LEU A 1 855 ? 6.692 27.855 19.507 1.00 81.38 855 LEU A N 1
ATOM 6856 C CA . LEU A 1 855 ? 5.316 28.094 20.003 1.00 81.38 855 LEU A CA 1
ATOM 6857 C C . LEU A 1 855 ? 4.940 27.072 21.077 1.00 81.38 855 LEU A C 1
ATOM 6859 O O . LEU A 1 855 ? 4.216 27.413 22.015 1.00 81.38 855 LEU A O 1
#

Nearest PDB structures (foldseek):
  5mu5-assembly1_A  TM=6.637E-01  e=6.301E-27  Paramagnetospirillum magneticum AMB-1
  4er5-assembly1_A  TM=5.016E-01  e=2.216E-01  Homo sapiens
  4wvl-assembly1_A  TM=5.212E-01  e=7.257E-01  Homo sapiens
  5xj2-assembly2_B  TM=4.194E-01  e=1.132E+00  Streptococcus pneumoniae TIGR4
  4qnu-assembly5_E  TM=5.154E-01  e=2.756E+00  Escherichia coli APEC O1